Protein AF-0000000087576802 (afdb_homodimer)

Organism: Thalassiosira oceanica (NCBI:txid159749)

Radius of gyration: 39.44 Å; Cα contacts (8 Å, |Δi|>4): 1896; chains: 2; bounding box: 94×124×95 Å

Structure (mmCIF, N/CA/C/O backbone):
data_AF-0000000087576802-model_v1
#
loop_
_entity.id
_entity.type
_entity.pdbx_description
1 polymer 'Type III pantothenate kinase'
#
loop_
_atom_site.group_PDB
_atom_site.id
_atom_site.type_symbol
_atom_site.label_atom_id
_atom_site.label_alt_id
_atom_site.label_comp_id
_atom_site.label_asym_id
_atom_site.label_entity_id
_atom_site.label_seq_id
_atom_site.pdbx_PDB_ins_code
_atom_site.Cartn_x
_atom_site.Cartn_y
_atom_site.Cartn_z
_atom_site.occupancy
_atom_site.B_iso_or_equiv
_atom_site.auth_seq_id
_atom_site.auth_comp_id
_atom_site.auth_asym_id
_atom_site.auth_atom_id
_atom_site.pdbx_PDB_model_num
ATOM 1 N N . MET A 1 1 ? 2.008 -27.578 -63 1 20.5 1 MET A N 1
ATOM 2 C CA . MET A 1 1 ? 1.534 -28.578 -62.031 1 20.5 1 MET A CA 1
ATOM 3 C C . MET A 1 1 ? 1.762 -28.094 -60.625 1 20.5 1 MET A C 1
ATOM 5 O O . MET A 1 1 ? 2.902 -27.891 -60.188 1 20.5 1 MET A O 1
ATOM 9 N N . SER A 1 2 ? 0.851 -27.234 -60.094 1 22.95 2 SER A N 1
ATOM 10 C CA . SER A 1 2 ? 0.923 -26.203 -59.062 1 22.95 2 SER A CA 1
ATOM 11 C C . SER A 1 2 ? 1.018 -26.812 -57.688 1 22.95 2 SER A C 1
ATOM 13 O O . SER A 1 2 ? 0.27 -27.734 -57.344 1 22.95 2 SER A O 1
ATOM 15 N N . VAL A 1 3 ? 2.211 -26.906 -57.094 1 24.92 3 VAL A N 1
ATOM 16 C CA . VAL A 1 3 ? 2.623 -27.438 -55.812 1 24.92 3 VAL A CA 1
ATOM 17 C C . VAL A 1 3 ? 1.703 -26.906 -54.719 1 24.92 3 VAL A C 1
ATOM 19 O O . VAL A 1 3 ? 1.615 -25.703 -54.5 1 24.92 3 VAL A O 1
ATOM 22 N N . SER A 1 4 ? 0.551 -27.594 -54.531 1 21.97 4 SER A N 1
ATOM 23 C CA . SER A 1 4 ? -0.513 -27.281 -53.562 1 21.97 4 SER A CA 1
ATOM 24 C C . SER A 1 4 ? 0.044 -27.078 -52.188 1 21.97 4 SER A C 1
ATOM 26 O O . SER A 1 4 ? 0.857 -27.875 -51.688 1 21.97 4 SER A O 1
ATOM 28 N N . ALA A 1 5 ? 0.135 -25.875 -51.656 1 29.02 5 ALA A N 1
ATOM 29 C CA . ALA A 1 5 ? 0.486 -25.344 -50.344 1 29.02 5 ALA A CA 1
ATOM 30 C C . ALA A 1 5 ? -0.13 -26.172 -49.219 1 29.02 5 ALA A C 1
ATOM 32 O O . ALA A 1 5 ? -1.354 -26.297 -49.125 1 29.02 5 ALA A O 1
ATOM 33 N N . THR A 1 6 ? 0.398 -27.359 -48.875 1 26.09 6 THR A N 1
ATOM 34 C CA . THR A 1 6 ? 0.094 -28.312 -47.812 1 26.09 6 THR A CA 1
ATOM 35 C C . THR A 1 6 ? -0.375 -27.578 -46.562 1 26.09 6 THR A C 1
ATOM 37 O O . THR A 1 6 ? 0.273 -26.641 -46.094 1 26.09 6 THR A O 1
ATOM 40 N N . ALA A 1 7 ? -1.656 -27.781 -46.125 1 29.12 7 ALA A N 1
ATOM 41 C CA . ALA A 1 7 ? -2.506 -27.234 -45.062 1 29.12 7 ALA A CA 1
ATOM 42 C C . ALA A 1 7 ? -1.812 -27.297 -43.719 1 29.12 7 ALA A C 1
ATOM 44 O O . ALA A 1 7 ? -1.312 -28.344 -43.312 1 29.12 7 ALA A O 1
ATOM 45 N N . VAL A 1 8 ? -1.2 -26.359 -43.25 1 30.92 8 VAL A N 1
ATOM 46 C CA . VAL A 1 8 ? -0.777 -26.078 -41.875 1 30.92 8 VAL A CA 1
ATOM 47 C C . VAL A 1 8 ? -1.803 -26.656 -40.906 1 30.92 8 VAL A C 1
ATOM 49 O O . VAL A 1 8 ? -2.969 -26.25 -40.938 1 30.92 8 VAL A O 1
ATOM 52 N N . LYS A 1 9 ? -1.807 -27.906 -40.469 1 34.31 9 LYS A N 1
ATOM 53 C CA . LYS A 1 9 ? -2.627 -28.609 -39.5 1 34.31 9 LYS A CA 1
ATOM 54 C C . LYS A 1 9 ? -2.939 -27.719 -38.281 1 34.31 9 LYS A C 1
ATOM 56 O O . LYS A 1 9 ? -2.061 -27.016 -37.781 1 34.31 9 LYS A O 1
ATOM 61 N N . ALA A 1 10 ? -4.277 -27.5 -37.938 1 32.56 10 ALA A N 1
ATOM 62 C CA . ALA A 1 10 ? -5.07 -26.641 -37.062 1 32.56 10 ALA A CA 1
ATOM 63 C C . ALA A 1 10 ? -4.656 -26.828 -35.594 1 32.56 10 ALA A C 1
ATOM 65 O O . ALA A 1 10 ? -4.344 -27.938 -35.156 1 32.56 10 ALA A O 1
ATOM 66 N N . LEU A 1 11 ? -4.121 -25.875 -34.906 1 39.12 11 LEU A N 1
ATOM 67 C CA . LEU A 1 11 ? -3.961 -25.609 -33.469 1 39.12 11 LEU A CA 1
ATOM 68 C C . LEU A 1 11 ? -5.18 -26.078 -32.688 1 39.12 11 LEU A C 1
ATOM 70 O O . LEU A 1 11 ? -6.309 -25.703 -33 1 39.12 11 LEU A O 1
ATOM 74 N N . ASP A 1 12 ? -5.277 -27.297 -32.156 1 39.97 12 ASP A N 1
ATOM 75 C CA . ASP A 1 12 ? -6.34 -27.547 -31.172 1 39.97 12 ASP A CA 1
ATOM 76 C C . ASP A 1 12 ? -6.293 -26.531 -30.031 1 39.97 12 ASP A C 1
ATOM 78 O O . ASP A 1 12 ? -5.363 -26.547 -29.234 1 39.97 12 ASP A O 1
ATOM 82 N N . VAL A 1 13 ? -6.773 -25.344 -30.328 1 43.88 13 VAL A N 1
ATOM 83 C CA . VAL A 1 13 ? -6.867 -24.188 -29.438 1 43.88 13 VAL A CA 1
ATOM 84 C C . VAL A 1 13 ? -8.078 -24.328 -28.516 1 43.88 13 VAL A C 1
ATOM 86 O O . VAL A 1 13 ? -9.203 -24.516 -28.984 1 43.88 13 VAL A O 1
ATOM 89 N N . GLY A 1 14 ? -8 -25.078 -27.203 1 50.94 14 GLY A N 1
ATOM 90 C CA . GLY A 1 14 ? -9.203 -25.062 -26.391 1 50.94 14 GLY A CA 1
ATOM 91 C C . GLY A 1 14 ? -8.922 -24.75 -24.938 1 50.94 14 GLY A C 1
ATOM 92 O O . GLY A 1 14 ? -7.766 -24.609 -24.531 1 50.94 14 GLY A O 1
ATOM 93 N N . LYS A 1 15 ? -10 -24.312 -24.266 1 59.19 15 LYS A N 1
ATOM 94 C CA . LYS A 1 15 ? -10.078 -24.359 -22.812 1 59.19 15 LYS A CA 1
ATOM 95 C C . LYS A 1 15 ? -9.719 -25.75 -22.297 1 59.19 15 LYS A C 1
ATOM 97 O O . LYS A 1 15 ? -10.031 -26.766 -22.938 1 59.19 15 LYS A O 1
ATOM 102 N N . SER A 1 16 ? -8.742 -25.797 -21.359 1 61 16 SER A N 1
ATOM 103 C CA . SER A 1 16 ? -8.383 -27.094 -20.812 1 61 16 SER A CA 1
ATOM 104 C C . SER A 1 16 ? -9.617 -27.906 -20.438 1 61 16 SER A C 1
ATOM 106 O O . SER A 1 16 ? -10.539 -27.391 -19.812 1 61 16 SER A O 1
ATOM 108 N N . ALA A 1 17 ? -9.883 -28.875 -21.094 1 69.56 17 ALA A N 1
ATOM 109 C CA . ALA A 1 17 ? -10.898 -29.828 -20.672 1 69.56 17 ALA A CA 1
ATOM 110 C C . ALA A 1 17 ? -10.266 -31.188 -20.328 1 69.56 17 ALA A C 1
ATOM 112 O O . ALA A 1 17 ? -9.812 -31.906 -21.219 1 69.56 17 ALA A O 1
ATOM 113 N N . PHE A 1 18 ? -9.984 -31.484 -19.109 1 69.62 18 PHE A N 1
ATOM 114 C CA . PHE A 1 18 ? -9.422 -32.75 -18.688 1 69.62 18 PHE A CA 1
ATOM 115 C C . PHE A 1 18 ? -10.477 -33.844 -18.734 1 69.62 18 PHE A C 1
ATOM 117 O O . PHE A 1 18 ? -11.656 -33.594 -18.469 1 69.62 18 PHE A O 1
ATOM 124 N N . PRO A 1 19 ? -10.125 -35 -19.219 1 67.75 19 PRO A N 1
ATOM 125 C CA . PRO A 1 19 ? -8.789 -35.594 -19.312 1 67.75 19 PRO A CA 1
ATOM 126 C C . PRO A 1 19 ? -8.125 -35.344 -20.672 1 67.75 19 PRO A C 1
ATOM 128 O O . PRO A 1 19 ? -6.984 -35.781 -20.875 1 67.75 19 PRO A O 1
ATOM 131 N N . ASP A 1 20 ? -8.844 -34.656 -21.594 1 68.44 20 ASP A N 1
ATOM 132 C CA . ASP A 1 20 ? -8.312 -34.469 -22.938 1 68.44 20 ASP A CA 1
ATOM 133 C C . ASP A 1 20 ? -6.98 -33.719 -22.906 1 68.44 20 ASP A C 1
ATOM 135 O O . ASP A 1 20 ? -6.102 -33.969 -23.734 1 68.44 20 ASP A O 1
ATOM 139 N N . ALA A 1 21 ? -6.828 -33 -21.953 1 76.81 21 ALA A N 1
ATOM 140 C CA . ALA A 1 21 ? -5.645 -32.156 -21.828 1 76.81 21 ALA A CA 1
ATOM 141 C C . ALA A 1 21 ? -4.504 -32.906 -21.156 1 76.81 21 ALA A C 1
ATOM 143 O O . ALA A 1 21 ? -3.4 -32.375 -21 1 76.81 21 ALA A O 1
ATOM 144 N N . THR A 1 22 ? -4.719 -34.188 -20.75 1 83.69 22 THR A N 1
ATOM 145 C CA . THR A 1 22 ? -3.676 -35 -20.109 1 83.69 22 THR A CA 1
ATOM 146 C C . THR A 1 22 ? -2.51 -35.25 -21.062 1 83.69 22 THR A C 1
ATOM 148 O O . THR A 1 22 ? -2.717 -35.531 -22.234 1 83.69 22 THR A O 1
ATOM 151 N N . PRO A 1 23 ? -1.37 -35.125 -20.547 1 85.19 23 PRO A N 1
ATOM 152 C CA . PRO A 1 23 ? -0.207 -35.344 -21.406 1 85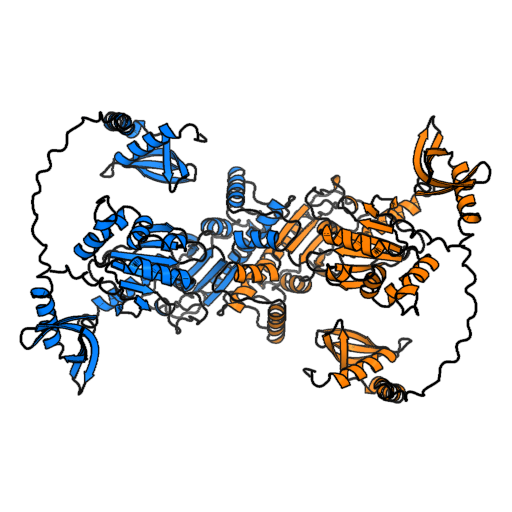.19 23 PRO A CA 1
ATOM 153 C C . PRO A 1 23 ? -0.178 -36.719 -22.016 1 85.19 23 PRO A C 1
ATOM 155 O O . PRO A 1 23 ? -0.589 -37.688 -21.359 1 85.19 23 PRO A O 1
ATOM 158 N N . ARG A 1 24 ? 0.324 -36.781 -23.203 1 76.44 24 ARG A N 1
ATOM 159 C CA . ARG A 1 24 ? 0.535 -38.031 -23.906 1 76.44 24 ARG A CA 1
ATOM 160 C C . ARG A 1 24 ? 1.951 -38.562 -23.672 1 76.44 24 ARG A C 1
ATOM 162 O O . ARG A 1 24 ? 2.826 -37.812 -23.234 1 76.44 24 ARG A O 1
ATOM 169 N N . LYS A 1 25 ? 2.09 -39.812 -23.938 1 72.62 25 LYS A N 1
ATOM 170 C CA . LYS A 1 25 ? 3.41 -40.406 -23.781 1 72.62 25 LYS A CA 1
ATOM 171 C C . LYS A 1 25 ? 4.445 -39.719 -24.656 1 72.62 25 LYS A C 1
ATOM 173 O O . LYS A 1 25 ? 4.176 -39.438 -25.828 1 72.62 25 LYS A O 1
ATOM 178 N N . ASN A 1 26 ? 5.609 -39.312 -24.266 1 71.44 26 ASN A N 1
ATOM 179 C CA . ASN A 1 26 ? 6.77 -38.75 -24.953 1 71.44 26 ASN A CA 1
ATOM 180 C C . ASN A 1 26 ? 6.484 -37.312 -25.453 1 71.44 26 ASN A C 1
ATOM 182 O O . ASN A 1 26 ? 7.125 -36.875 -26.406 1 71.44 26 ASN A O 1
ATOM 186 N N . GLU A 1 27 ? 5.375 -36.781 -24.984 1 82.12 27 GLU A N 1
ATOM 187 C CA . GLU A 1 27 ? 5.094 -35.375 -25.344 1 82.12 27 GLU A CA 1
ATOM 188 C C . GLU A 1 27 ? 6.027 -34.438 -24.594 1 82.12 27 GLU A C 1
ATOM 190 O O . GLU A 1 27 ? 6.328 -34.625 -23.422 1 82.12 27 GLU A O 1
ATOM 195 N N . LEU A 1 28 ? 6.531 -33.5 -25.438 1 85.88 28 LEU A N 1
ATOM 196 C CA . LEU A 1 28 ? 7.25 -32.406 -24.812 1 85.88 28 LEU A CA 1
ATOM 197 C C . LEU A 1 28 ? 6.277 -31.406 -24.188 1 85.88 28 LEU A C 1
ATOM 199 O O . LEU A 1 28 ? 5.359 -30.922 -24.859 1 85.88 28 LEU A O 1
ATOM 203 N N . ILE A 1 29 ? 6.441 -31.141 -22.953 1 92.62 29 ILE A N 1
ATOM 204 C CA . ILE A 1 29 ? 5.465 -30.328 -22.234 1 92.62 29 ILE A CA 1
ATOM 205 C C . ILE A 1 29 ? 6.047 -28.953 -21.922 1 92.62 29 ILE A C 1
ATOM 207 O O . ILE A 1 29 ? 7.133 -28.844 -21.359 1 92.62 29 ILE A O 1
ATOM 211 N N . PHE A 1 30 ? 5.316 -27.922 -22.375 1 93.69 30 PHE A N 1
ATOM 212 C CA . PHE A 1 30 ? 5.625 -26.531 -22.047 1 93.69 30 PHE A CA 1
ATOM 213 C C . PHE A 1 30 ? 4.523 -25.922 -21.188 1 93.69 30 PHE A C 1
ATOM 215 O O . PHE A 1 30 ? 3.357 -26.312 -21.297 1 93.69 30 PHE A O 1
ATOM 222 N N . SER A 1 31 ? 4.887 -25.062 -20.312 1 95.75 31 SER A N 1
ATOM 223 C CA . SER A 1 31 ? 3.916 -24.219 -19.641 1 95.75 31 SER A CA 1
ATOM 224 C C . SER A 1 31 ? 4.297 -22.734 -19.75 1 95.75 31 SER A C 1
ATOM 226 O O . SER A 1 31 ? 5.48 -22.406 -19.812 1 95.75 31 SER A O 1
ATOM 228 N N . VAL A 1 32 ? 3.295 -21.875 -19.844 1 95.44 32 VAL A N 1
ATOM 229 C CA . VAL A 1 32 ? 3.498 -20.438 -19.922 1 95.44 32 VAL A CA 1
ATOM 230 C C . VAL A 1 32 ? 2.553 -19.734 -18.938 1 95.44 32 VAL A C 1
ATOM 232 O O . VAL A 1 32 ? 1.341 -19.969 -18.969 1 95.44 32 VAL A O 1
ATOM 235 N N . SER A 1 33 ? 3.062 -19 -18.078 1 93.69 33 SER A N 1
ATOM 236 C CA . SER A 1 33 ? 2.283 -18.109 -17.234 1 93.69 33 SER A CA 1
ATOM 237 C C . SER A 1 33 ? 2.346 -16.672 -17.75 1 93.69 33 SER A C 1
ATOM 239 O O . SER A 1 33 ? 3.422 -16.078 -17.812 1 93.69 33 SER A O 1
ATOM 241 N N . CYS A 1 34 ? 1.217 -16.188 -18.094 1 91.25 34 CYS A N 1
ATOM 242 C CA . CYS A 1 34 ? 1.113 -14.828 -18.641 1 91.25 34 CYS A CA 1
ATOM 243 C C . CYS A 1 34 ? 0.786 -13.836 -17.531 1 91.25 34 CYS A C 1
ATOM 245 O O . CYS A 1 34 ? -0.385 -13.594 -17.234 1 91.25 34 CYS A O 1
ATOM 247 N N . GLY A 1 35 ? 1.78 -13.203 -17.047 1 84.5 35 GLY A N 1
ATOM 248 C CA . GLY A 1 35 ? 1.575 -12.156 -16.062 1 84.5 35 GLY A CA 1
ATOM 249 C C . GLY A 1 35 ? 1.301 -10.797 -16.672 1 84.5 35 GLY A C 1
ATOM 250 O O . GLY A 1 35 ? 1.234 -10.656 -17.891 1 84.5 35 GLY A O 1
ATOM 251 N N . ASN A 1 36 ? 1.141 -9.797 -15.828 1 78.19 36 ASN A N 1
ATOM 252 C CA . ASN A 1 36 ? 0.853 -8.445 -16.281 1 78.19 36 ASN A CA 1
ATOM 253 C C . ASN A 1 36 ? 2.096 -7.77 -16.859 1 78.19 36 ASN A C 1
ATOM 255 O O . ASN A 1 36 ? 1.987 -6.836 -17.656 1 78.19 36 ASN A O 1
ATOM 259 N N . SER A 1 37 ? 3.207 -8.297 -16.531 1 78.25 37 SER A N 1
ATOM 260 C CA . SER A 1 37 ? 4.426 -7.59 -16.906 1 78.25 37 SER A CA 1
ATOM 261 C C . SER A 1 37 ? 5.312 -8.453 -17.797 1 78.25 37 SER A C 1
ATOM 263 O O . SER A 1 37 ? 6.16 -7.93 -18.531 1 78.25 37 SER A O 1
ATOM 265 N N . ARG A 1 38 ? 5.195 -9.797 -17.625 1 86 38 ARG A N 1
ATOM 266 C CA . ARG A 1 38 ? 6.102 -10.703 -18.344 1 86 38 ARG A CA 1
ATOM 267 C C . ARG A 1 38 ? 5.438 -12.047 -18.594 1 86 38 ARG A C 1
ATOM 269 O O . ARG A 1 38 ? 4.402 -12.359 -18 1 86 38 ARG A O 1
ATOM 276 N N . LEU A 1 39 ? 6.07 -12.75 -19.531 1 91.75 39 LEU A N 1
ATOM 277 C CA . LEU A 1 39 ? 5.742 -14.156 -19.734 1 91.75 39 LEU A CA 1
ATOM 278 C C . LEU A 1 39 ? 6.754 -15.055 -19.031 1 91.75 39 LEU A C 1
ATOM 280 O O . LEU A 1 39 ? 7.965 -14.852 -19.156 1 91.75 39 LEU A O 1
ATOM 284 N N . SER A 1 40 ? 6.254 -15.984 -18.25 1 93 40 SER A N 1
ATOM 285 C CA . SER A 1 40 ? 7.094 -16.984 -17.609 1 93 40 SER A CA 1
ATOM 286 C C . SER A 1 40 ? 6.898 -18.359 -18.25 1 93 40 SER A C 1
ATOM 288 O O . SER A 1 40 ? 5.781 -18.891 -18.281 1 93 40 SER A O 1
ATOM 290 N N . TRP A 1 41 ? 8.031 -18.938 -18.719 1 94.12 41 TRP A N 1
ATOM 291 C CA . TRP A 1 41 ? 7.98 -20.203 -19.438 1 94.12 41 TRP A CA 1
ATOM 292 C C . TRP A 1 41 ? 8.648 -21.312 -18.641 1 94.12 41 TRP A C 1
ATOM 294 O O . TRP A 1 41 ? 9.531 -21.062 -17.812 1 94.12 41 TRP A O 1
ATOM 304 N N . ALA A 1 42 ? 8.172 -22.5 -18.906 1 94.88 42 ALA A N 1
ATOM 305 C CA . ALA A 1 42 ? 8.867 -23.672 -18.375 1 94.88 42 ALA A CA 1
ATOM 306 C C . ALA A 1 42 ? 8.695 -24.891 -19.281 1 94.88 42 ALA A C 1
ATOM 308 O O . ALA A 1 42 ? 7.672 -25.016 -19.969 1 94.88 42 ALA A O 1
ATOM 309 N N . THR A 1 43 ? 9.734 -25.703 -19.391 1 93.12 43 THR A N 1
ATOM 310 C CA . THR A 1 43 ? 9.578 -27.078 -19.859 1 93.12 43 THR A CA 1
ATOM 311 C C . THR A 1 43 ? 9.406 -28.031 -18.688 1 93.12 43 THR A C 1
ATOM 313 O O . THR A 1 43 ? 9.797 -27.703 -17.562 1 93.12 43 THR A O 1
ATOM 316 N N . HIS A 1 44 ? 8.742 -29.094 -18.938 1 93.56 44 HIS A N 1
ATOM 317 C CA . HIS A 1 44 ? 8.477 -30.047 -17.875 1 93.56 44 HIS A CA 1
ATOM 318 C C . HIS A 1 44 ? 9.117 -31.406 -18.172 1 93.56 44 HIS A C 1
ATOM 320 O O . HIS A 1 44 ? 9.219 -31.797 -19.328 1 93.56 44 HIS A O 1
ATOM 326 N N . HIS A 1 45 ? 9.523 -32.125 -17.031 1 84.25 45 HIS A N 1
ATOM 327 C CA . HIS A 1 45 ? 9.914 -33.531 -17.156 1 84.25 45 HIS A CA 1
ATOM 328 C C . HIS A 1 45 ? 8.734 -34.375 -17.609 1 84.25 45 HIS A C 1
ATOM 330 O O . HIS A 1 45 ? 7.594 -33.938 -17.625 1 84.25 45 HIS A O 1
ATOM 336 N N . GLY A 1 46 ? 9.016 -35.531 -17.969 1 79.88 46 GLY A N 1
ATOM 337 C CA . GLY A 1 46 ? 7.977 -36.469 -18.344 1 79.88 46 GLY A CA 1
ATOM 338 C C . GLY A 1 46 ? 7.281 -37.094 -17.156 1 79.88 46 GLY A C 1
ATOM 339 O O . GLY A 1 46 ? 7.422 -36.625 -16.031 1 79.88 46 GLY A O 1
ATOM 340 N N . ALA A 1 47 ? 6.48 -38.062 -17.422 1 74.31 47 ALA A N 1
ATOM 341 C CA . ALA A 1 47 ? 5.652 -38.75 -16.422 1 74.31 47 ALA A CA 1
ATOM 342 C C . ALA A 1 47 ? 6.516 -39.375 -15.32 1 74.31 47 ALA A C 1
ATOM 344 O O . ALA A 1 47 ? 6.102 -39.438 -14.164 1 74.31 47 ALA A O 1
ATOM 345 N N . SER A 1 48 ? 7.707 -39.812 -15.695 1 73.5 48 SER A N 1
ATOM 346 C CA . SER A 1 48 ? 8.594 -40.469 -14.742 1 73.5 48 SER A CA 1
ATOM 347 C C . SER A 1 48 ? 9.008 -39.531 -13.617 1 73.5 48 SER A C 1
ATOM 349 O O . SER A 1 48 ? 9.32 -39.969 -12.508 1 73.5 48 SER A O 1
ATOM 351 N N . ASP A 1 49 ? 8.945 -38.281 -13.883 1 79.5 49 ASP A N 1
ATOM 352 C CA . ASP A 1 49 ? 9.305 -37.281 -12.875 1 79.5 49 ASP A CA 1
ATOM 353 C C . ASP A 1 49 ? 8.117 -36.406 -12.539 1 79.5 49 ASP A C 1
ATOM 355 O O . ASP A 1 49 ? 8.289 -35.219 -12.25 1 79.5 49 ASP A O 1
ATOM 359 N N . ASN A 1 50 ? 6.918 -36.969 -12.688 1 83.94 50 ASN A N 1
ATOM 360 C CA . ASN A 1 50 ? 5.66 -36.344 -12.273 1 83.94 50 ASN A CA 1
ATOM 361 C C . ASN A 1 50 ? 5.445 -35 -12.945 1 83.94 50 ASN A C 1
ATOM 363 O O . ASN A 1 50 ? 4.875 -34.094 -12.344 1 83.94 50 ASN A O 1
ATOM 367 N N . PHE A 1 51 ? 6.121 -34.812 -14.07 1 90.25 51 PHE A N 1
ATOM 368 C CA . PHE A 1 51 ? 5.957 -33.625 -14.898 1 90.25 51 PHE A CA 1
ATOM 369 C C . PHE A 1 51 ? 6.469 -32.406 -14.164 1 90.25 51 PHE A C 1
ATOM 371 O O . PHE A 1 51 ? 5.934 -31.297 -14.344 1 90.25 51 PHE A O 1
ATOM 378 N N . ASN A 1 52 ? 7.371 -32.562 -13.266 1 91.62 52 ASN A N 1
ATOM 379 C CA . ASN A 1 52 ? 7.965 -31.406 -12.586 1 91.62 52 ASN A CA 1
ATOM 380 C C . ASN A 1 52 ? 8.664 -30.469 -13.562 1 91.62 52 ASN A C 1
ATOM 382 O O . ASN A 1 52 ? 9.242 -30.922 -14.555 1 91.62 52 ASN A O 1
ATOM 386 N N . PRO A 1 53 ? 8.523 -29.156 -13.289 1 91.94 53 PRO A N 1
ATOM 387 C CA . PRO A 1 53 ? 9.227 -28.234 -14.18 1 91.94 53 PRO A CA 1
ATOM 388 C C . PRO A 1 53 ? 10.742 -28.453 -14.188 1 91.94 53 PRO A C 1
ATOM 390 O O . PRO A 1 53 ? 11.328 -28.75 -13.141 1 91.94 53 PRO A O 1
ATOM 393 N N . GLU A 1 54 ? 11.352 -28.328 -15.383 1 88.62 54 GLU A N 1
ATOM 394 C CA . GLU A 1 54 ? 12.773 -28.609 -15.578 1 88.62 54 GLU A CA 1
ATOM 395 C C . GLU A 1 54 ? 13.547 -27.328 -15.875 1 88.62 54 GLU A C 1
ATOM 397 O O . GLU A 1 54 ? 14.57 -27.047 -15.242 1 88.62 54 GLU A O 1
ATOM 402 N N . LEU A 1 55 ? 13.156 -26.641 -16.891 1 89.81 55 LEU A N 1
ATOM 403 C CA . LEU A 1 55 ? 13.766 -25.375 -17.297 1 89.81 55 LEU A CA 1
ATOM 404 C C . LEU A 1 55 ? 12.758 -24.234 -17.234 1 89.81 55 LEU A C 1
ATOM 406 O O . LEU A 1 55 ? 11.602 -24.391 -17.609 1 89.81 55 LEU A O 1
ATOM 410 N N . PHE A 1 56 ? 13.273 -23.109 -16.656 1 89.56 56 PHE A N 1
ATOM 411 C CA . PHE A 1 56 ? 12.43 -21.938 -16.5 1 89.56 56 PHE A CA 1
ATOM 412 C C . PHE A 1 56 ? 13.086 -20.703 -17.109 1 89.56 56 PHE A C 1
ATOM 414 O O . PHE A 1 56 ? 14.297 -20.5 -16.984 1 89.56 56 PHE A O 1
ATOM 421 N N . TRP A 1 57 ? 12.266 -19.844 -17.875 1 89.38 57 TRP A N 1
ATOM 422 C CA . TRP A 1 57 ? 12.773 -18.562 -18.359 1 89.38 57 TRP A CA 1
ATOM 423 C C . TRP A 1 57 ? 11.641 -17.562 -18.516 1 89.38 57 TRP A C 1
ATOM 425 O O . TRP A 1 57 ? 10.461 -17.906 -18.391 1 89.38 57 TRP A O 1
ATOM 435 N N . LYS A 1 58 ? 11.984 -16.266 -18.609 1 89.62 58 LYS A N 1
ATOM 436 C CA . LYS A 1 58 ? 11.008 -15.18 -18.75 1 89.62 58 LYS A CA 1
ATOM 437 C C . LYS A 1 58 ? 11.258 -14.367 -20.016 1 89.62 58 LYS A C 1
ATOM 439 O O . LYS A 1 58 ? 12.398 -14.25 -20.469 1 89.62 58 LYS A O 1
ATOM 444 N N . THR A 1 59 ? 10.258 -13.93 -20.641 1 89.75 59 THR A N 1
ATOM 445 C CA . THR A 1 59 ? 10.312 -13.023 -21.781 1 89.75 59 THR A CA 1
ATOM 446 C C . THR A 1 59 ? 9.336 -11.867 -21.609 1 89.75 59 THR A C 1
ATOM 448 O O . THR A 1 59 ? 8.406 -11.953 -20.797 1 89.75 59 THR A O 1
ATOM 451 N N . PRO A 1 60 ? 9.602 -10.742 -22.312 1 88.62 60 PRO A N 1
ATOM 452 C CA . PRO A 1 60 ? 8.578 -9.695 -22.328 1 88.62 60 PRO A CA 1
ATOM 453 C C . PRO A 1 60 ? 7.281 -10.141 -23 1 88.62 60 PRO A C 1
ATOM 455 O O . PRO A 1 60 ? 7.238 -11.211 -23.609 1 88.62 60 PRO A O 1
ATOM 458 N N . HIS A 1 61 ? 6.262 -9.344 -22.812 1 89.75 61 HIS A N 1
ATOM 459 C CA . HIS A 1 61 ? 5.008 -9.562 -23.531 1 89.75 61 HIS A CA 1
ATOM 460 C C . HIS A 1 61 ? 5.223 -9.531 -25.047 1 89.75 61 HIS A C 1
ATOM 462 O O . HIS A 1 61 ? 6.082 -8.797 -25.531 1 89.75 61 HIS A O 1
ATOM 468 N N . LEU A 1 62 ? 4.488 -10.375 -25.656 1 87.38 62 LEU A N 1
ATOM 469 C CA . LEU A 1 62 ? 4.43 -10.266 -27.109 1 87.38 62 LEU A CA 1
ATOM 470 C C . LEU A 1 62 ? 3.707 -8.992 -27.531 1 87.38 62 LEU A C 1
ATOM 472 O O . LEU A 1 62 ? 2.723 -8.594 -26.906 1 87.38 62 LEU A O 1
ATOM 476 N N . ASP A 1 63 ? 4.293 -8.273 -28.453 1 82.69 63 ASP A N 1
ATOM 477 C CA . ASP A 1 63 ? 3.686 -7.008 -28.844 1 82.69 63 ASP A CA 1
ATOM 478 C C . ASP A 1 63 ? 3.49 -6.934 -30.359 1 82.69 63 ASP A C 1
ATOM 480 O O . ASP A 1 63 ? 3.725 -7.914 -31.062 1 82.69 63 ASP A O 1
ATOM 484 N N . GLU A 1 64 ? 2.988 -5.762 -30.734 1 73.31 64 GLU A N 1
ATOM 485 C CA . GLU A 1 64 ? 2.627 -5.539 -32.125 1 73.31 64 GLU A CA 1
ATOM 486 C C . GLU A 1 64 ? 3.85 -5.633 -33.031 1 73.31 64 GLU A C 1
ATOM 488 O O . GLU A 1 64 ? 3.736 -6.02 -34.219 1 73.31 64 GLU A O 1
ATOM 493 N N . LYS A 1 65 ? 4.965 -5.312 -32.562 1 71.25 65 LYS A N 1
ATOM 494 C CA . LYS A 1 65 ? 6.18 -5.402 -33.375 1 71.25 65 LYS A CA 1
ATOM 495 C C . LYS A 1 65 ? 6.473 -6.848 -33.781 1 71.25 65 LYS A C 1
ATOM 497 O O . LYS A 1 65 ? 7.062 -7.098 -34.812 1 71.25 65 LYS A O 1
ATOM 502 N N . ASP A 1 66 ? 6.012 -7.703 -32.938 1 71.5 66 ASP A N 1
ATOM 503 C CA . ASP A 1 66 ? 6.203 -9.125 -33.219 1 71.5 66 ASP A CA 1
ATOM 504 C C . ASP A 1 66 ? 5.281 -9.602 -34.312 1 71.5 66 ASP A C 1
ATOM 506 O O . ASP A 1 66 ? 5.555 -10.617 -34.969 1 71.5 66 ASP A O 1
ATOM 510 N N . ASP A 1 67 ? 4.305 -8.812 -34.531 1 68.75 67 ASP A N 1
ATOM 511 C CA . ASP A 1 67 ? 3.32 -9.211 -35.562 1 68.75 67 ASP A CA 1
ATOM 512 C C . ASP A 1 67 ? 3.918 -9.148 -36.969 1 68.75 67 ASP A C 1
ATOM 514 O O . ASP A 1 67 ? 3.389 -9.758 -37.875 1 68.75 67 ASP A O 1
ATOM 518 N N . LYS A 1 68 ? 4.984 -8.398 -37 1 69.88 68 LYS A N 1
ATOM 519 C CA . LYS A 1 68 ? 5.609 -8.234 -38.312 1 69.88 68 LYS A CA 1
ATOM 520 C C . LYS A 1 68 ? 6.449 -9.461 -38.688 1 69.88 68 LYS A C 1
ATOM 522 O O . LYS A 1 68 ? 6.77 -9.672 -39.844 1 69.88 68 LYS A O 1
ATOM 527 N N . ASP A 1 69 ? 6.809 -10.273 -37.75 1 72.94 69 ASP A N 1
ATOM 528 C CA . ASP A 1 69 ? 7.625 -11.461 -37.969 1 72.94 69 ASP A CA 1
ATOM 529 C C . ASP A 1 69 ? 6.754 -12.711 -38.094 1 72.94 69 ASP A C 1
ATOM 531 O O . ASP A 1 69 ? 5.559 -12.672 -37.781 1 72.94 69 ASP A O 1
ATOM 535 N N . THR A 1 70 ? 7.371 -13.695 -38.656 1 72.5 70 THR A N 1
ATOM 536 C CA . THR A 1 70 ? 6.629 -14.953 -38.719 1 72.5 70 THR A CA 1
ATOM 537 C C . THR A 1 70 ? 6.488 -15.547 -37.312 1 72.5 70 THR A C 1
ATOM 539 O O . THR A 1 70 ? 7.367 -15.383 -36.469 1 72.5 70 THR A O 1
ATOM 542 N N . HIS A 1 71 ? 5.457 -16.172 -37.062 1 76.25 71 HIS A N 1
ATOM 543 C CA . HIS A 1 71 ? 5.195 -16.797 -35.781 1 76.25 71 HIS A CA 1
ATOM 544 C C . HIS A 1 71 ? 6.312 -17.766 -35.406 1 76.25 71 HIS A C 1
ATOM 546 O O . HIS A 1 71 ? 6.695 -17.844 -34.219 1 76.25 71 HIS A O 1
ATOM 552 N N . VAL A 1 72 ? 6.836 -18.406 -36.344 1 76.38 72 VAL A N 1
ATOM 553 C CA . VAL A 1 72 ? 7.906 -19.375 -36.125 1 76.38 72 VAL A CA 1
ATOM 554 C C . VAL A 1 72 ? 9.164 -18.641 -35.656 1 76.38 72 VAL A C 1
ATOM 556 O O . VAL A 1 72 ? 9.859 -19.109 -34.75 1 76.38 72 VAL A O 1
ATOM 559 N N . SER A 1 73 ? 9.352 -17.547 -36.25 1 78.06 73 SER A N 1
ATOM 560 C CA . SER A 1 73 ? 10.508 -16.75 -35.875 1 78.06 73 SER A CA 1
ATOM 561 C C . SER A 1 73 ? 10.367 -16.219 -34.469 1 78.06 73 SER A C 1
ATOM 563 O O . SER A 1 73 ? 11.344 -16.188 -33.688 1 78.06 73 SER A O 1
ATOM 565 N N . ILE A 1 74 ? 9.172 -15.844 -34.188 1 80.94 74 ILE A N 1
ATOM 566 C CA . ILE A 1 74 ? 8.914 -15.312 -32.875 1 80.94 74 ILE A CA 1
ATOM 567 C C . ILE A 1 74 ? 9.07 -16.406 -31.828 1 80.94 74 ILE A C 1
ATOM 569 O O . ILE A 1 74 ? 9.711 -16.219 -30.781 1 80.94 74 ILE A O 1
ATOM 573 N N . LEU A 1 75 ? 8.477 -17.516 -32.094 1 82.94 75 LEU A N 1
ATOM 574 C CA . LEU A 1 75 ? 8.602 -18.641 -31.188 1 82.94 75 LEU A CA 1
ATOM 575 C C . LEU A 1 75 ? 10.062 -19.031 -31 1 82.94 75 LEU A C 1
ATOM 577 O O . LEU A 1 75 ? 10.508 -19.266 -29.875 1 82.94 75 LEU A O 1
ATOM 581 N N . SER A 1 76 ? 10.742 -19.031 -32.062 1 79.12 76 SER A N 1
ATOM 582 C CA . SER A 1 76 ? 12.156 -19.406 -32.062 1 79.12 76 SER A CA 1
ATOM 583 C C . SER A 1 76 ? 12.969 -18.469 -31.172 1 79.12 76 SER A C 1
ATOM 585 O O . SER A 1 76 ? 13.859 -18.906 -30.438 1 79.12 76 SER A O 1
ATOM 587 N N . ARG A 1 77 ? 12.633 -17.266 -31.203 1 81.94 77 ARG A N 1
ATOM 588 C CA . ARG A 1 77 ? 13.406 -16.281 -30.453 1 81.94 77 ARG A CA 1
ATOM 589 C C . ARG A 1 77 ? 13.039 -16.312 -28.969 1 81.94 77 ARG A C 1
ATOM 591 O O . ARG A 1 77 ? 13.805 -15.836 -28.125 1 81.94 77 ARG A O 1
ATOM 598 N N . ASN A 1 78 ? 11.867 -16.828 -28.719 1 84.94 78 ASN A N 1
ATOM 599 C CA . ASN A 1 78 ? 11.422 -16.844 -27.328 1 84.94 78 ASN A CA 1
ATOM 600 C C . ASN A 1 78 ? 11.812 -18.141 -26.625 1 84.94 78 ASN A C 1
ATOM 602 O O . ASN A 1 78 ? 11.508 -18.344 -25.453 1 84.94 78 ASN A O 1
ATOM 606 N N . LEU A 1 79 ? 12.477 -19.031 -27.375 1 85.88 79 LEU A N 1
ATOM 607 C CA . LEU A 1 79 ? 12.898 -20.312 -26.797 1 85.88 79 LEU A CA 1
ATOM 608 C C . LEU A 1 79 ? 14.406 -20.359 -26.609 1 85.88 79 LEU A C 1
ATOM 610 O O . LEU A 1 79 ? 15.164 -20.031 -27.531 1 85.88 79 LEU A O 1
ATOM 614 N N . PRO A 1 80 ? 14.805 -20.781 -25.406 1 86.06 80 PRO A N 1
ATOM 615 C CA . PRO A 1 80 ? 16.234 -21.031 -25.25 1 86.06 80 PRO A CA 1
ATOM 616 C C . PRO A 1 80 ? 16.734 -22.234 -26.047 1 86.06 80 PRO A C 1
ATOM 618 O O . PRO A 1 80 ? 15.922 -22.938 -26.656 1 86.06 80 PRO A O 1
ATOM 621 N N . ASP A 1 81 ? 17.938 -22.484 -26.031 1 79 81 ASP A N 1
ATOM 622 C CA . ASP A 1 81 ? 18.594 -23.422 -26.953 1 79 81 ASP A CA 1
ATOM 623 C C . ASP A 1 81 ? 18 -24.812 -26.828 1 79 81 ASP A C 1
ATOM 625 O O . ASP A 1 81 ? 17.578 -25.406 -27.812 1 79 81 ASP A O 1
ATOM 629 N N . LYS A 1 82 ? 17.953 -25.344 -25.656 1 79.12 82 LYS A N 1
ATOM 630 C CA . LYS A 1 82 ? 17.516 -26.734 -25.484 1 79.12 82 LYS A CA 1
ATOM 631 C C . LYS A 1 82 ? 16.062 -26.922 -25.906 1 79.12 82 LYS A C 1
ATOM 633 O O . LYS A 1 82 ? 15.758 -27.781 -26.734 1 79.12 82 LYS A O 1
ATOM 638 N N . PRO A 1 83 ? 15.125 -26.078 -25.375 1 82 83 PRO A N 1
ATOM 639 C CA . PRO A 1 83 ? 13.742 -26.172 -25.859 1 82 83 PRO A CA 1
ATOM 640 C C . PRO A 1 83 ? 13.633 -25.922 -27.359 1 82 83 PRO A C 1
ATOM 642 O O . PRO A 1 83 ? 12.82 -26.562 -28.031 1 82 83 PRO A O 1
ATOM 645 N N . HIS A 1 84 ? 14.398 -25 -27.797 1 82.19 84 HIS A N 1
ATOM 646 C CA . HIS A 1 84 ? 14.406 -24.719 -29.219 1 82.19 84 HIS A CA 1
ATOM 647 C C . HIS A 1 84 ? 14.781 -25.953 -30.031 1 82.19 84 HIS A C 1
ATOM 649 O O . HIS A 1 84 ? 14.117 -26.281 -31.016 1 82.19 84 HIS A O 1
ATOM 655 N N . ASP A 1 85 ? 15.805 -26.547 -29.625 1 78.19 85 ASP A N 1
ATOM 656 C CA . ASP A 1 85 ? 16.281 -27.734 -30.328 1 78.19 85 ASP A CA 1
ATOM 657 C C . ASP A 1 85 ? 15.242 -28.859 -30.266 1 78.19 85 ASP A C 1
ATOM 659 O O . ASP A 1 85 ? 15.125 -29.656 -31.188 1 78.19 85 ASP A O 1
ATOM 663 N N . CYS A 1 86 ? 14.586 -28.906 -29.188 1 77.44 86 CYS A N 1
ATOM 664 C CA . CYS A 1 86 ? 13.57 -29.938 -29.016 1 77.44 86 CYS A CA 1
ATOM 665 C C . CYS A 1 86 ? 12.391 -29.703 -29.953 1 77.44 86 CYS A C 1
ATOM 667 O O . CYS A 1 86 ? 11.797 -30.656 -30.469 1 77.44 86 CYS A O 1
ATOM 669 N N . VAL A 1 87 ? 12.094 -28.469 -30.156 1 79.19 87 VAL A N 1
ATOM 670 C CA . VAL A 1 87 ? 10.922 -28.125 -30.969 1 79.19 87 VAL A CA 1
ATOM 671 C C . VAL A 1 87 ? 11.305 -28.109 -32.438 1 79.19 87 VAL A C 1
ATOM 673 O O . VAL A 1 87 ? 10.57 -28.625 -33.281 1 79.19 87 VAL A O 1
ATOM 676 N N . PHE A 1 88 ? 12.5 -27.547 -32.688 1 75.56 88 PHE A N 1
ATOM 677 C CA . PHE A 1 88 ? 12.828 -27.266 -34.062 1 75.56 88 PHE A CA 1
ATOM 678 C C . PHE A 1 88 ? 13.984 -28.141 -34.531 1 75.56 88 PHE A C 1
ATOM 680 O O . PHE A 1 88 ? 14.312 -28.156 -35.719 1 75.56 88 PHE A O 1
ATOM 687 N N . GLY A 1 89 ? 14.539 -28.969 -33.625 1 69.62 89 GLY A N 1
ATOM 688 C CA . GLY A 1 89 ? 15.734 -29.719 -34 1 69.62 89 GLY A CA 1
ATOM 689 C C . GLY A 1 89 ? 17 -28.906 -33.906 1 69.62 89 GLY A C 1
ATOM 690 O O . GLY A 1 89 ? 16.953 -27.672 -33.781 1 69.62 89 GLY A O 1
ATOM 691 N N . GLU A 1 90 ? 18.094 -29.547 -33.5 1 59.75 90 GLU A N 1
ATOM 692 C CA . GLU A 1 90 ? 19.391 -28.906 -33.344 1 59.75 90 GLU A CA 1
ATOM 693 C C . GLU A 1 90 ? 19.672 -27.875 -34.438 1 59.75 90 GLU A C 1
ATOM 695 O O . GLU A 1 90 ? 19.156 -28 -35.531 1 59.75 90 GLU A O 1
ATOM 700 N N . LYS A 1 91 ? 20.219 -26.656 -34.094 1 51.03 91 LYS A N 1
ATOM 701 C CA . LYS A 1 91 ? 20.484 -25.438 -34.844 1 51.03 91 LYS A CA 1
ATOM 702 C C . LYS A 1 91 ? 20.641 -25.719 -36.312 1 51.03 91 LYS A C 1
ATOM 704 O O . LYS A 1 91 ? 21.719 -26.109 -36.781 1 51.03 91 LYS A O 1
ATOM 709 N N . ALA A 1 92 ? 19.688 -26.188 -37 1 45.16 92 ALA A N 1
ATOM 710 C CA . ALA A 1 92 ? 19.766 -25.719 -38.375 1 45.16 92 ALA A CA 1
ATOM 711 C C . ALA A 1 92 ? 19.594 -24.203 -38.438 1 45.16 92 ALA A C 1
ATOM 713 O O . ALA A 1 92 ? 18.828 -23.609 -37.688 1 45.16 92 ALA A O 1
ATOM 714 N N . ALA A 1 93 ? 20.453 -23.359 -38.844 1 39.09 93 ALA A N 1
ATOM 715 C CA . ALA A 1 93 ? 20.547 -21.906 -38.969 1 39.09 93 ALA A CA 1
ATOM 716 C C . ALA A 1 93 ? 19.203 -21.312 -39.406 1 39.09 93 ALA A C 1
ATOM 718 O O . ALA A 1 93 ? 18.797 -20.25 -38.938 1 39.09 93 ALA A O 1
ATOM 719 N N . SER A 1 94 ? 18.719 -21.406 -40.75 1 43.31 94 SER A N 1
ATOM 720 C CA . SER A 1 94 ? 17.891 -20.469 -41.5 1 43.31 94 SER A CA 1
ATOM 721 C C . SER A 1 94 ? 16.406 -20.688 -41.219 1 43.31 94 SER A C 1
ATOM 723 O O . SER A 1 94 ? 15.977 -21.812 -40.969 1 43.31 94 SER A O 1
ATOM 725 N N . SER A 1 95 ? 15.523 -19.688 -40.906 1 46.91 95 SER A N 1
ATOM 726 C CA . SER A 1 95 ? 14.117 -19.391 -40.625 1 46.91 95 SER A CA 1
ATOM 727 C C . SER A 1 95 ? 13.195 -20.344 -41.375 1 46.91 95 SER A C 1
ATOM 729 O O . SER A 1 95 ? 12.203 -20.828 -40.812 1 46.91 95 SER A O 1
ATOM 731 N N . SER A 1 96 ? 13.391 -20.562 -42.656 1 48.16 96 SER A N 1
ATOM 732 C CA . SER A 1 96 ? 12.461 -21.203 -43.594 1 48.16 96 SER A CA 1
ATOM 733 C C . SER A 1 96 ? 12.328 -22.703 -43.281 1 48.16 96 SER A C 1
ATOM 735 O O . SER A 1 96 ? 11.258 -23.281 -43.5 1 48.16 96 SER A O 1
ATOM 737 N N . ASN A 1 97 ? 13.32 -23.266 -42.594 1 49.88 97 ASN A N 1
ATOM 738 C CA . ASN A 1 97 ? 13.344 -24.719 -42.469 1 49.88 97 ASN A CA 1
ATOM 739 C C . ASN A 1 97 ? 12.836 -25.172 -41.094 1 49.88 97 ASN A C 1
ATOM 741 O O . ASN A 1 97 ? 12.68 -26.375 -40.875 1 49.88 97 ASN A O 1
ATOM 745 N N . ALA A 1 98 ? 12.648 -24.188 -40.25 1 57.44 98 ALA A N 1
ATOM 746 C CA . ALA A 1 98 ? 12.242 -24.562 -38.875 1 57.44 98 ALA A CA 1
ATOM 747 C C . ALA A 1 98 ? 10.828 -25.125 -38.875 1 57.44 98 ALA A C 1
ATOM 749 O O . ALA A 1 98 ? 10.547 -26.094 -38.188 1 57.44 98 ALA A O 1
ATOM 750 N N . GLU A 1 99 ? 10.016 -24.484 -39.625 1 59.69 99 GLU A N 1
ATOM 751 C CA . GLU A 1 99 ? 8.633 -24.938 -39.688 1 59.69 99 GLU A CA 1
ATOM 752 C C . GLU A 1 99 ? 8.547 -26.359 -40.25 1 59.69 99 GLU A C 1
ATOM 754 O O . GLU A 1 99 ? 7.777 -27.188 -39.75 1 59.69 99 GLU A O 1
ATOM 759 N N . GLU A 1 100 ? 9.328 -26.516 -41.281 1 57.22 100 GLU A N 1
ATOM 760 C CA . GLU A 1 100 ? 9.312 -27.812 -41.938 1 57.22 100 GLU A CA 1
ATOM 761 C C . GLU A 1 100 ? 9.875 -28.906 -41.031 1 57.22 100 GLU A C 1
ATOM 763 O O . GLU A 1 100 ? 9.359 -30.016 -41 1 57.22 100 GLU A O 1
ATOM 768 N N . GLU A 1 101 ? 10.852 -28.594 -40.344 1 57.41 101 GLU A N 1
ATOM 769 C CA . GLU A 1 101 ? 11.484 -29.578 -39.469 1 57.41 101 GLU A CA 1
ATOM 770 C C . GLU A 1 101 ? 10.562 -29.938 -38.281 1 57.41 101 GLU A C 1
ATOM 772 O O . GLU A 1 101 ? 10.477 -31.094 -37.906 1 57.41 101 GLU A O 1
ATOM 777 N N . ALA A 1 102 ? 9.938 -28.906 -37.719 1 57.94 102 ALA A N 1
ATOM 778 C CA . ALA A 1 102 ? 9 -29.156 -36.625 1 57.94 102 ALA A CA 1
ATOM 779 C C . ALA A 1 102 ? 7.855 -30.047 -37.094 1 57.94 102 ALA A C 1
ATOM 781 O O . ALA A 1 102 ? 7.422 -30.938 -36.344 1 57.94 102 ALA A O 1
ATOM 782 N N . ASN A 1 103 ? 7.469 -29.75 -38.25 1 55.47 103 ASN A N 1
ATOM 783 C CA . ASN A 1 103 ? 6.391 -30.547 -38.844 1 55.47 103 ASN A CA 1
ATOM 784 C C . ASN A 1 103 ? 6.828 -31.984 -39.125 1 55.47 103 ASN A C 1
ATOM 786 O O . ASN A 1 103 ? 6.031 -32.906 -39 1 55.47 103 ASN A O 1
ATOM 790 N N . ARG A 1 104 ? 8.086 -32.031 -39.5 1 50.5 104 ARG A N 1
ATOM 791 C CA . ARG A 1 104 ? 8.625 -33.344 -39.844 1 50.5 104 ARG A CA 1
ATOM 792 C C . ARG A 1 104 ? 8.844 -34.156 -38.594 1 50.5 104 ARG A C 1
ATOM 794 O O . ARG A 1 104 ? 8.656 -35.375 -38.625 1 50.5 104 ARG A O 1
ATOM 801 N N . ARG A 1 105 ? 9.453 -33.531 -37.562 1 53.34 105 ARG A N 1
ATOM 802 C CA . ARG A 1 105 ? 9.797 -34.281 -36.344 1 53.34 105 ARG A CA 1
ATOM 803 C C . ARG A 1 105 ? 8.547 -34.719 -35.625 1 53.34 105 ARG A C 1
ATOM 805 O O . ARG A 1 105 ? 8.586 -35.719 -34.875 1 53.34 105 ARG A O 1
ATOM 812 N N . GLY A 1 106 ? 7.484 -34.312 -36.094 1 49.12 106 GLY A N 1
ATOM 813 C CA . GLY A 1 106 ? 6.293 -34.812 -35.406 1 49.12 106 GLY A CA 1
ATOM 814 C C . GLY A 1 106 ? 6.309 -34.562 -33.906 1 49.12 106 GLY A C 1
ATOM 815 O O . GLY A 1 106 ? 5.773 -35.344 -33.125 1 49.12 106 GLY A O 1
ATOM 816 N N . ALA A 1 107 ? 7.285 -33.688 -33.531 1 53.75 107 ALA A N 1
ATOM 817 C CA . ALA A 1 107 ? 7.387 -33.5 -32.094 1 53.75 107 ALA A CA 1
ATOM 818 C C . ALA A 1 107 ? 6.051 -33.062 -31.484 1 53.75 107 ALA A C 1
ATOM 820 O O . ALA A 1 107 ? 5.445 -32.094 -31.969 1 53.75 107 ALA A O 1
ATOM 821 N N . LEU A 1 108 ? 5.324 -34.031 -30.703 1 71.12 108 LEU A N 1
ATOM 822 C CA . LEU A 1 108 ? 4.059 -33.75 -30.031 1 71.12 108 LEU A CA 1
ATOM 823 C C . LEU A 1 108 ? 4.258 -32.812 -28.844 1 71.12 108 LEU A C 1
ATOM 825 O O . LEU A 1 108 ? 4.984 -33.156 -27.906 1 71.12 108 LEU A O 1
ATOM 829 N N . VAL A 1 109 ? 4.078 -31.531 -29.109 1 84.44 109 VAL A N 1
ATOM 830 C CA . VAL A 1 109 ? 4.234 -30.516 -28.078 1 84.44 109 VAL A CA 1
ATOM 831 C C . VAL A 1 109 ? 2.875 -30.203 -27.453 1 84.44 109 VAL A C 1
ATOM 833 O O . VAL A 1 109 ? 1.872 -30.094 -28.156 1 84.44 109 VAL A O 1
ATOM 836 N N . ALA A 1 110 ? 2.859 -30.25 -26.156 1 89.88 110 ALA A N 1
ATOM 837 C CA . ALA A 1 110 ? 1.704 -29.734 -25.422 1 89.88 110 ALA A CA 1
ATOM 838 C C . ALA A 1 110 ? 2.064 -28.484 -24.641 1 89.88 110 ALA A C 1
ATOM 840 O O . ALA A 1 110 ? 3.119 -28.422 -24.016 1 89.88 110 ALA A O 1
ATOM 841 N N . VAL A 1 111 ? 1.236 -27.453 -24.812 1 93.06 111 VAL A N 1
ATOM 842 C CA . VAL A 1 111 ? 1.471 -26.188 -24.141 1 93.06 111 VAL A CA 1
ATOM 843 C C . VAL A 1 111 ? 0.314 -25.875 -23.188 1 93.06 111 VAL A C 1
ATOM 845 O O . VAL A 1 111 ? -0.845 -25.828 -23.609 1 93.06 111 VAL A O 1
ATOM 848 N N . TYR A 1 112 ? 0.641 -25.75 -21.969 1 94.94 112 TYR A N 1
ATOM 849 C CA . TYR A 1 112 ? -0.333 -25.375 -20.953 1 94.94 112 TYR A CA 1
ATOM 850 C C . TYR A 1 112 ? -0.125 -23.922 -20.516 1 94.94 112 TYR A C 1
ATOM 852 O O . TYR A 1 112 ? 0.966 -23.547 -20.078 1 94.94 112 TYR A O 1
ATOM 860 N N . VAL A 1 113 ? -1.221 -23.109 -20.547 1 95.25 113 VAL A N 1
ATOM 861 C CA . VAL A 1 113 ? -1.084 -21.672 -20.344 1 95.25 113 VAL A CA 1
ATOM 862 C C . VAL A 1 113 ? -1.978 -21.234 -19.188 1 95.25 113 VAL A C 1
ATOM 864 O O . VAL A 1 113 ? -3.141 -21.641 -19.109 1 95.25 113 VAL A O 1
ATOM 867 N N . ILE A 1 114 ? -1.383 -20.562 -18.281 1 93.81 114 ILE A N 1
ATOM 868 C CA . ILE A 1 114 ? -2.119 -19.781 -17.297 1 93.81 114 ILE A CA 1
ATOM 869 C C . ILE A 1 114 ? -2.088 -18.297 -17.672 1 93.81 114 ILE A C 1
ATOM 871 O O . ILE A 1 114 ? -1.014 -17.719 -17.859 1 93.81 114 ILE A O 1
ATOM 875 N N . SER A 1 115 ? -3.273 -17.719 -17.859 1 87.44 115 SER A N 1
ATOM 876 C CA . SER A 1 115 ? -3.25 -16.328 -18.297 1 87.44 115 SER A CA 1
ATOM 877 C C . SER A 1 115 ? -4.328 -15.508 -17.594 1 87.44 115 SER A C 1
ATOM 879 O O . SER A 1 115 ? -5.453 -15.977 -17.406 1 87.44 115 SER A O 1
ATOM 881 N N . THR A 1 116 ? -3.92 -14.344 -17.141 1 75.25 116 THR A N 1
ATOM 882 C CA . THR A 1 116 ? -4.852 -13.328 -16.672 1 75.25 116 THR A CA 1
ATOM 883 C C . THR A 1 116 ? -4.926 -12.164 -17.656 1 75.25 116 THR A C 1
ATOM 885 O O . THR A 1 116 ? -5.488 -11.117 -17.344 1 75.25 116 THR A O 1
ATOM 888 N N . ASN A 1 117 ? -4.391 -12.367 -18.844 1 78.69 117 ASN A N 1
ATOM 889 C CA . ASN A 1 117 ? -4.312 -11.383 -19.906 1 78.69 117 ASN A CA 1
ATOM 890 C C . ASN A 1 117 ? -4.832 -11.945 -21.234 1 78.69 117 ASN A C 1
ATOM 892 O O . ASN A 1 117 ? -4.121 -12.68 -21.922 1 78.69 117 ASN A O 1
ATOM 896 N N . ARG A 1 118 ? -5.945 -11.484 -21.688 1 77.31 118 ARG A N 1
ATOM 89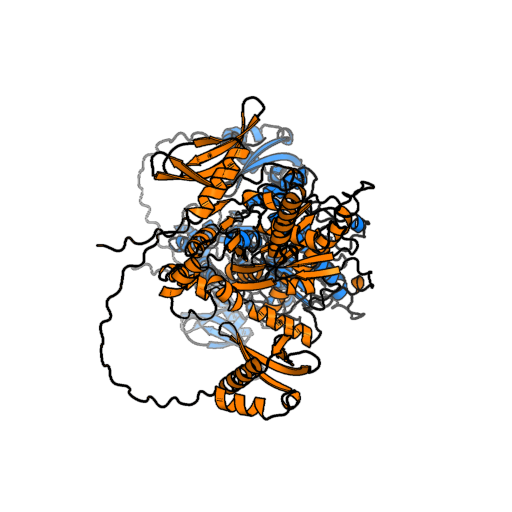7 C CA . ARG A 1 118 ? -6.617 -12.039 -22.859 1 77.31 118 ARG A CA 1
ATOM 898 C C . ARG A 1 118 ? -5.82 -11.773 -24.125 1 77.31 118 ARG A C 1
ATOM 900 O O . ARG A 1 118 ? -5.754 -12.625 -25.016 1 77.31 118 ARG A O 1
ATOM 907 N N . ASP A 1 119 ? -5.27 -10.617 -24.172 1 82.75 119 ASP A N 1
ATOM 908 C CA . ASP A 1 119 ? -4.5 -10.25 -25.344 1 82.75 119 ASP A CA 1
ATOM 909 C C . ASP A 1 119 ? -3.279 -11.156 -25.516 1 82.75 119 ASP A C 1
ATOM 911 O O . ASP A 1 119 ? -2.988 -11.625 -26.609 1 82.75 119 ASP A O 1
ATOM 915 N N . GLN A 1 120 ? -2.598 -11.398 -24.484 1 87.19 120 GLN A N 1
ATOM 916 C CA . GLN A 1 120 ? -1.413 -12.25 -24.531 1 87.19 120 GLN A CA 1
ATOM 917 C C . GLN A 1 120 ? -1.787 -13.703 -24.812 1 87.19 120 GLN A C 1
ATOM 919 O O . GLN A 1 120 ? -1.041 -14.422 -25.469 1 87.19 120 GLN A O 1
ATOM 924 N N . GLU A 1 121 ? -2.914 -14.102 -24.266 1 85.94 121 GLU A N 1
ATOM 925 C CA . GLU A 1 121 ? -3.408 -15.445 -24.531 1 85.94 121 GLU A CA 1
ATOM 926 C C . GLU A 1 121 ? -3.578 -15.695 -26.016 1 85.94 121 GLU A C 1
ATOM 928 O O . GLU A 1 121 ? -3.15 -16.734 -26.531 1 85.94 121 GLU A O 1
ATOM 933 N N . GLU A 1 122 ? -4.176 -14.773 -26.656 1 85 122 GLU A N 1
ATOM 934 C CA . GLU A 1 122 ? -4.418 -14.891 -28.094 1 85 122 GLU A CA 1
ATOM 935 C C . GLU A 1 122 ? -3.105 -14.875 -28.875 1 85 122 GLU A C 1
ATOM 937 O O . GLU A 1 122 ? -2.947 -15.625 -29.844 1 85 122 GLU A O 1
ATOM 942 N N . ARG A 1 123 ? -2.246 -14.094 -28.469 1 88.19 123 ARG A N 1
ATOM 943 C CA . ARG A 1 123 ? -0.957 -14.008 -29.156 1 88.19 123 ARG A CA 1
ATOM 944 C C . ARG A 1 123 ? -0.166 -15.305 -28.984 1 88.19 123 ARG A C 1
ATOM 946 O O . ARG A 1 123 ? 0.499 -15.75 -29.922 1 88.19 123 ARG A O 1
ATOM 953 N N . LEU A 1 124 ? -0.241 -15.82 -27.875 1 90.56 124 LEU A N 1
ATOM 954 C CA . LEU A 1 124 ? 0.444 -17.078 -27.609 1 90.56 124 LEU A CA 1
ATOM 955 C C . LEU A 1 124 ? -0.166 -18.203 -28.422 1 90.56 124 LEU A C 1
ATOM 957 O O . LEU A 1 124 ? 0.554 -19.078 -28.938 1 90.56 124 LEU A O 1
ATOM 961 N N . ARG A 1 125 ? -1.465 -18.188 -28.453 1 87.19 125 ARG A N 1
ATOM 962 C CA . ARG A 1 125 ? -2.156 -19.172 -29.266 1 87.19 125 ARG A CA 1
ATOM 963 C C . ARG A 1 125 ? -1.692 -19.094 -30.719 1 87.19 125 ARG A C 1
ATOM 965 O O . ARG A 1 125 ? -1.418 -20.125 -31.344 1 87.19 125 ARG A O 1
ATOM 972 N N . ASN A 1 126 ? -1.637 -17.906 -31.141 1 84.56 126 ASN A N 1
ATOM 973 C CA . ASN A 1 126 ? -1.185 -17.703 -32.531 1 84.56 126 ASN A CA 1
ATOM 974 C C . ASN A 1 126 ? 0.27 -18.125 -32.688 1 84.56 126 ASN A C 1
ATOM 976 O O . ASN A 1 126 ? 0.622 -18.75 -33.719 1 84.56 126 ASN A O 1
ATOM 980 N N . LEU A 1 127 ? 1.033 -17.797 -31.781 1 87.19 127 LEU A N 1
ATOM 981 C CA . LEU A 1 127 ? 2.455 -18.125 -31.812 1 87.19 127 LEU A CA 1
ATOM 982 C C . LEU A 1 127 ? 2.668 -19.641 -31.906 1 87.19 127 LEU A C 1
ATOM 984 O O . LEU A 1 127 ? 3.436 -20.109 -32.75 1 87.19 127 LEU A O 1
ATOM 988 N N . TRP A 1 128 ? 1.981 -20.375 -31.109 1 87.25 128 TRP A N 1
ATOM 989 C CA . TRP A 1 128 ? 2.189 -21.828 -31.016 1 87.25 128 TRP A CA 1
ATOM 990 C C . TRP A 1 128 ? 1.47 -22.547 -32.156 1 87.25 128 TRP A C 1
ATOM 992 O O . TRP A 1 128 ? 1.759 -23.719 -32.438 1 87.25 128 TRP A O 1
ATOM 1002 N N . SER A 1 129 ? 0.529 -21.891 -32.75 1 79.12 129 SER A N 1
ATOM 1003 C CA . SER A 1 129 ? -0.193 -22.484 -33.875 1 79.12 129 SER A CA 1
ATOM 1004 C C . SER A 1 129 ? 0.718 -22.672 -35.094 1 79.12 129 SER A C 1
ATOM 1006 O O . SER A 1 129 ? 0.377 -23.406 -36.031 1 79.12 129 SER A O 1
ATOM 1008 N N . SER A 1 130 ? 1.865 -22.125 -35 1 74.75 130 SER A N 1
ATOM 1009 C CA . SER A 1 130 ? 2.805 -22.203 -36.125 1 74.75 130 SER A CA 1
ATOM 1010 C C . SER A 1 130 ? 3.461 -23.578 -36.188 1 74.75 130 SER A C 1
ATOM 1012 O O . SER A 1 130 ? 4.082 -23.922 -37.188 1 74.75 130 SER A O 1
ATOM 1014 N N . ILE A 1 131 ? 3.373 -24.344 -35.188 1 76.12 131 ILE A N 1
ATOM 1015 C CA . ILE A 1 131 ? 3.893 -25.703 -35.156 1 76.12 131 ILE A CA 1
ATOM 1016 C C . ILE A 1 131 ? 2.807 -26.672 -34.688 1 76.12 131 ILE A C 1
ATOM 1018 O O . ILE A 1 131 ? 1.84 -26.25 -34.031 1 76.12 131 ILE A O 1
ATOM 1022 N N . PRO A 1 132 ? 2.926 -27.938 -35.062 1 74.31 132 PRO A N 1
ATOM 1023 C CA . PRO A 1 132 ? 1.976 -28.906 -34.5 1 74.31 132 PRO A CA 1
ATOM 1024 C C . PRO A 1 132 ? 2.062 -29.016 -32.969 1 74.31 132 PRO A C 1
ATOM 1026 O O . PRO A 1 132 ? 3.084 -29.453 -32.438 1 74.31 132 PRO A O 1
ATOM 1029 N N . CYS A 1 133 ? 1.033 -28.516 -32.281 1 81.88 133 CYS A N 1
ATOM 1030 C CA . CYS A 1 133 ? 1.03 -28.562 -30.844 1 81.88 133 CYS A CA 1
ATOM 1031 C C . CYS A 1 133 ? -0.393 -28.594 -30.297 1 81.88 133 CYS A C 1
ATOM 1033 O O . CYS A 1 133 ? -1.346 -28.312 -31.016 1 81.88 133 CYS A O 1
ATOM 1035 N N . ARG A 1 134 ? -0.544 -29.141 -29.109 1 84.56 134 ARG A N 1
ATOM 1036 C CA . ARG A 1 134 ? -1.768 -29 -28.328 1 84.56 134 ARG A CA 1
ATOM 1037 C C . ARG A 1 134 ? -1.657 -27.828 -27.344 1 84.56 134 ARG A C 1
ATOM 1039 O O . ARG A 1 134 ? -0.711 -27.766 -26.562 1 84.56 134 ARG A O 1
ATOM 1046 N N . PHE A 1 135 ? -2.621 -26.906 -27.516 1 89 135 PHE A N 1
ATOM 1047 C CA . PHE A 1 135 ? -2.578 -25.672 -26.75 1 89 135 PHE A CA 1
ATOM 1048 C C . PHE A 1 135 ? -3.76 -25.594 -25.781 1 89 135 PHE A C 1
ATOM 1050 O O . PHE A 1 135 ? -4.914 -25.562 -26.219 1 89 135 PHE A O 1
ATOM 1057 N N . PHE A 1 136 ? -3.436 -25.578 -24.5 1 91.69 136 PHE A N 1
ATOM 1058 C CA . PHE A 1 136 ? -4.488 -25.578 -23.484 1 91.69 136 PHE A CA 1
ATOM 1059 C C . PHE A 1 136 ? -4.375 -24.344 -22.594 1 91.69 136 PHE A C 1
ATOM 1061 O O . PHE A 1 136 ? -3.32 -24.094 -22.016 1 91.69 136 PHE A O 1
ATOM 1068 N N . VAL A 1 137 ? -5.449 -23.641 -22.5 1 92.06 137 VAL A N 1
ATOM 1069 C CA . VAL A 1 137 ? -5.543 -22.578 -21.5 1 92.06 137 VAL A CA 1
ATOM 1070 C C . VAL A 1 137 ? -6.176 -23.125 -20.234 1 92.06 137 VAL A C 1
ATOM 1072 O O . VAL A 1 137 ? -7.344 -23.516 -20.234 1 92.06 137 VAL A O 1
ATOM 1075 N N . MET A 1 138 ? -5.391 -23.125 -19.188 1 93.38 138 MET A N 1
ATOM 1076 C CA . MET A 1 138 ? -5.852 -23.672 -17.922 1 93.38 138 MET A CA 1
ATOM 1077 C C . MET A 1 138 ? -6.855 -22.734 -17.25 1 93.38 138 MET A C 1
ATOM 1079 O O . MET A 1 138 ? -6.762 -21.516 -17.406 1 93.38 138 MET A O 1
ATOM 1083 N N . ARG A 1 139 ? -7.785 -23.359 -16.516 1 90.69 139 ARG A N 1
ATOM 1084 C CA . ARG A 1 139 ? -8.812 -22.625 -15.773 1 90.69 139 ARG A CA 1
ATOM 1085 C C . ARG A 1 139 ? -8.742 -22.938 -14.289 1 90.69 139 ARG A C 1
ATOM 1087 O O . ARG A 1 139 ? -8.07 -23.875 -13.875 1 90.69 139 ARG A O 1
ATOM 1094 N N . GLY A 1 140 ? -9.477 -22.094 -13.562 1 91.94 140 GLY A N 1
ATOM 1095 C CA . GLY A 1 140 ? -9.469 -22.266 -12.117 1 91.94 140 GLY A CA 1
ATOM 1096 C C . GLY A 1 140 ? -9.906 -23.656 -11.68 1 91.94 140 GLY A C 1
ATOM 1097 O O . GLY A 1 140 ? -9.344 -24.234 -10.75 1 91.94 140 GLY A O 1
ATOM 1098 N N . GLY A 1 141 ? -10.875 -24.188 -12.375 1 91.38 141 GLY A N 1
ATOM 1099 C CA . GLY A 1 141 ? -11.445 -25.484 -12.039 1 91.38 141 GLY A CA 1
ATOM 1100 C C . GLY A 1 141 ? -10.477 -26.625 -12.234 1 91.38 141 GLY A C 1
ATOM 1101 O O . GLY A 1 141 ? -10.688 -27.734 -11.719 1 91.38 141 GLY A O 1
ATOM 1102 N N . ASP A 1 142 ? -9.398 -26.391 -12.992 1 92.38 142 ASP A N 1
ATOM 1103 C CA . ASP A 1 142 ? -8.383 -27.422 -13.172 1 92.38 142 ASP A CA 1
ATOM 1104 C C . ASP A 1 142 ? -7.57 -27.625 -11.898 1 92.38 142 ASP A C 1
ATOM 1106 O O . ASP A 1 142 ? -7.074 -28.734 -11.641 1 92.38 142 ASP A O 1
ATOM 1110 N N . PHE A 1 143 ? -7.512 -26.578 -11.086 1 94.75 143 PHE A N 1
ATOM 1111 C CA . PHE A 1 143 ? -6.645 -26.609 -9.914 1 94.75 143 PHE A CA 1
ATOM 1112 C C . PHE A 1 143 ? -7.449 -26.922 -8.656 1 94.75 143 PHE A C 1
ATOM 1114 O O . PHE A 1 143 ? -7.004 -27.703 -7.809 1 94.75 143 PHE A O 1
ATOM 1121 N N . PHE A 1 144 ? -8.562 -26.234 -8.539 1 94.69 144 PHE A N 1
ATOM 1122 C CA . PHE A 1 144 ? -9.461 -26.422 -7.41 1 94.69 144 PHE A CA 1
ATOM 1123 C C . PHE A 1 144 ? -10.914 -26.453 -7.871 1 94.69 144 PHE A C 1
ATOM 1125 O O . PHE A 1 144 ? -11.32 -25.641 -8.703 1 94.69 144 PHE A O 1
ATOM 1132 N N . HIS A 1 145 ? -11.625 -27.344 -7.266 1 90.88 145 HIS A N 1
ATOM 1133 C CA . HIS A 1 145 ? -13.062 -27.391 -7.531 1 90.88 145 HIS A CA 1
ATOM 1134 C C . HIS A 1 145 ? -13.82 -26.422 -6.625 1 90.88 145 HIS A C 1
ATOM 1136 O O . HIS A 1 145 ? -13.289 -25.969 -5.617 1 90.88 145 HIS A O 1
ATOM 1142 N N . THR A 1 146 ? -15.031 -26.188 -6.969 1 90 146 THR A N 1
ATOM 1143 C CA . THR A 1 146 ? -15.875 -25.297 -6.191 1 90 146 THR A CA 1
ATOM 1144 C C . THR A 1 146 ? -16.109 -25.859 -4.793 1 90 146 THR A C 1
ATOM 1146 O O . THR A 1 146 ? -16.25 -25.094 -3.828 1 90 146 THR A O 1
ATOM 1149 N N . ASN A 1 147 ? -16.141 -27.156 -4.656 1 89.75 147 ASN A N 1
ATOM 1150 C CA . ASN A 1 147 ? -16.375 -27.797 -3.367 1 89.75 147 ASN A CA 1
ATOM 1151 C C . ASN A 1 147 ? -15.164 -27.641 -2.443 1 89.75 147 ASN A C 1
ATOM 1153 O O . ASN A 1 147 ? -15.266 -27.891 -1.239 1 89.75 147 ASN A O 1
ATOM 1157 N N . GLU A 1 148 ? -14.102 -27.219 -3.055 1 91.69 148 GLU A N 1
ATOM 1158 C CA . GLU A 1 148 ? -12.906 -26.984 -2.26 1 91.69 148 GLU A CA 1
ATOM 1159 C C . GLU A 1 148 ? -12.781 -25.516 -1.863 1 91.69 148 GLU A C 1
ATOM 1161 O O . GLU A 1 148 ? -11.727 -25.078 -1.392 1 91.69 148 GLU A O 1
ATOM 1166 N N . GLY A 1 149 ? -13.82 -24.75 -2.168 1 91.69 149 GLY A N 1
ATOM 1167 C CA . GLY A 1 149 ? -13.852 -23.375 -1.705 1 91.69 149 GLY A CA 1
ATOM 1168 C C . GLY A 1 149 ? -13.469 -22.375 -2.777 1 91.69 149 GLY A C 1
ATOM 1169 O O . GLY A 1 149 ? -13.367 -21.172 -2.51 1 91.69 149 GLY A O 1
ATOM 1170 N N . ARG A 1 150 ? -13.203 -22.859 -3.965 1 92.69 150 ARG A N 1
ATOM 1171 C CA . ARG A 1 150 ? -12.906 -21.938 -5.062 1 92.69 150 ARG A CA 1
ATOM 1172 C C . ARG A 1 150 ? -14.086 -21.016 -5.348 1 92.69 150 ARG A C 1
ATOM 1174 O O . ARG A 1 150 ? -15.234 -21.469 -5.398 1 92.69 150 ARG A O 1
ATOM 1181 N N . TYR A 1 151 ? -13.844 -19.766 -5.48 1 89.88 151 TYR A N 1
ATOM 1182 C CA . TYR A 1 151 ? -14.883 -18.812 -5.863 1 89.88 151 TYR A CA 1
ATOM 1183 C C . TYR A 1 151 ? -14.609 -18.25 -7.246 1 89.88 151 TYR A C 1
ATOM 1185 O O . TYR A 1 151 ? -13.469 -18.266 -7.723 1 89.88 151 TYR A O 1
ATOM 1193 N N . ASP A 1 152 ? -15.547 -17.766 -7.949 1 83.31 152 ASP A N 1
ATOM 1194 C CA . ASP A 1 152 ? -15.516 -17.484 -9.375 1 83.31 152 ASP A CA 1
ATOM 1195 C C . ASP A 1 152 ? -14.508 -16.375 -9.695 1 83.31 152 ASP A C 1
ATOM 1197 O O . ASP A 1 152 ? -13.828 -16.438 -10.727 1 83.31 152 ASP A O 1
ATOM 1201 N N . SER A 1 153 ? -14.359 -15.461 -8.859 1 84 153 SER A N 1
ATOM 1202 C CA . SER A 1 153 ? -13.531 -14.305 -9.18 1 84 153 SER A CA 1
ATOM 1203 C C . SER A 1 153 ? -12.07 -14.547 -8.797 1 84 153 SER A C 1
ATOM 1205 O O . SER A 1 153 ? -11.219 -13.68 -8.992 1 84 153 SER A O 1
ATOM 1207 N N . MET A 1 154 ? -11.797 -15.789 -8.336 1 91.25 154 MET A N 1
ATOM 1208 C CA . MET A 1 154 ? -10.414 -16.062 -7.934 1 91.25 154 MET A CA 1
ATOM 1209 C C . MET A 1 154 ? -9.523 -16.25 -9.156 1 91.25 154 MET A C 1
ATOM 1211 O O . MET A 1 154 ? -9.859 -17.016 -10.062 1 91.25 154 MET A O 1
ATOM 1215 N N . GLY A 1 155 ? -8.445 -15.562 -9.219 1 90.75 155 GLY A N 1
ATOM 1216 C CA . GLY A 1 155 ? -7.527 -15.633 -10.344 1 90.75 155 GLY A CA 1
ATOM 1217 C C . GLY A 1 155 ? -6.91 -17 -10.523 1 90.75 155 GLY A C 1
ATOM 1218 O O . GLY A 1 155 ? -6.562 -17.672 -9.547 1 90.75 155 GLY A O 1
ATOM 1219 N N . THR A 1 156 ? -6.801 -17.422 -11.75 1 92.25 156 THR A N 1
ATOM 1220 C CA . THR A 1 156 ? -6.234 -18.719 -12.078 1 92.25 156 THR A CA 1
ATOM 1221 C C . THR A 1 156 ? -4.777 -18.797 -11.633 1 92.25 156 THR A C 1
ATOM 1223 O O . THR A 1 156 ? -4.305 -19.859 -11.227 1 92.25 156 THR A O 1
ATOM 1226 N N . ASP A 1 157 ? -4.078 -17.703 -11.68 1 92.81 157 ASP A N 1
ATOM 1227 C CA . ASP A 1 157 ? -2.686 -17.656 -11.242 1 92.81 157 ASP A CA 1
ATOM 1228 C C . ASP A 1 157 ? -2.564 -17.953 -9.75 1 92.81 157 ASP A C 1
ATOM 1230 O O . ASP A 1 157 ? -1.656 -18.672 -9.336 1 92.81 157 ASP A O 1
ATOM 1234 N N . ARG A 1 158 ? -3.473 -17.375 -8.961 1 95.25 158 ARG A N 1
ATOM 1235 C CA . ARG A 1 158 ? -3.479 -17.641 -7.523 1 95.25 158 ARG A CA 1
ATOM 1236 C C . ARG A 1 158 ? -3.764 -19.109 -7.242 1 95.25 158 ARG A C 1
ATOM 1238 O O . ARG A 1 158 ? -3.125 -19.719 -6.379 1 95.25 158 ARG A O 1
ATOM 1245 N N . LEU A 1 159 ? -4.711 -19.672 -8.008 1 96.69 159 LEU A N 1
ATOM 1246 C CA . LEU A 1 159 ? -5.086 -21.078 -7.836 1 96.69 159 LEU A CA 1
ATOM 1247 C C . LEU A 1 159 ? -3.939 -22 -8.242 1 96.69 159 LEU A C 1
ATOM 1249 O O . LEU A 1 159 ? -3.674 -23 -7.566 1 96.69 159 LEU A O 1
ATOM 1253 N N . ALA A 1 160 ? -3.273 -21.656 -9.281 1 96.81 160 ALA A N 1
ATOM 1254 C CA . ALA A 1 160 ? -2.131 -22.438 -9.734 1 96.81 160 ALA A CA 1
ATOM 1255 C C . ALA A 1 160 ? -1.011 -22.422 -8.703 1 96.81 160 ALA A C 1
ATOM 1257 O O . ALA A 1 160 ? -0.407 -23.469 -8.414 1 96.81 160 ALA A O 1
ATOM 1258 N N . SER A 1 161 ? -0.731 -21.266 -8.133 1 97.31 161 SER A N 1
ATOM 1259 C CA . SER A 1 161 ? 0.308 -21.141 -7.117 1 97.31 161 SER A CA 1
ATOM 1260 C C . SER A 1 161 ? -0.041 -21.953 -5.871 1 97.31 161 SER A C 1
ATOM 1262 O O . SER A 1 161 ? 0.827 -22.609 -5.285 1 97.31 161 SER A O 1
ATOM 1264 N N . LEU A 1 162 ? -1.237 -21.875 -5.531 1 97.38 162 LEU A N 1
ATOM 1265 C CA . LEU A 1 162 ? -1.694 -22.625 -4.363 1 97.38 162 LEU A CA 1
ATOM 1266 C C . LEU A 1 162 ? -1.589 -24.125 -4.602 1 97.38 162 LEU A C 1
ATOM 1268 O O . LEU A 1 162 ? -1.19 -24.875 -3.705 1 97.38 162 LEU A O 1
ATOM 1272 N N . SER A 1 163 ? -2.002 -24.547 -5.762 1 96.69 163 SER A N 1
ATOM 1273 C CA . SER A 1 163 ? -1.87 -25.953 -6.145 1 96.69 163 SER A CA 1
ATOM 1274 C C . SER A 1 163 ? -0.412 -26.406 -6.109 1 96.69 163 SER A C 1
ATOM 1276 O O . SER A 1 163 ? -0.103 -27.484 -5.617 1 96.69 163 SER A O 1
ATOM 1278 N N . GLY A 1 164 ? 0.441 -25.531 -6.609 1 96.75 164 GLY A N 1
ATOM 1279 C CA . GLY A 1 164 ? 1.863 -25.828 -6.574 1 96.75 164 GLY A CA 1
ATOM 1280 C C . GLY A 1 164 ? 2.412 -25.953 -5.168 1 96.75 164 GLY A C 1
ATOM 1281 O O . GLY A 1 164 ? 3.195 -26.859 -4.875 1 96.75 164 GLY A O 1
ATOM 1282 N N . ALA A 1 165 ? 1.981 -25.109 -4.289 1 97.38 165 ALA A N 1
ATOM 1283 C CA . ALA A 1 165 ? 2.449 -25.125 -2.904 1 97.38 165 ALA A CA 1
ATOM 1284 C C . ALA A 1 165 ? 1.994 -26.406 -2.189 1 97.38 165 ALA A C 1
ATOM 1286 O O . ALA A 1 165 ? 2.775 -27.031 -1.478 1 97.38 165 ALA A O 1
ATOM 1287 N N . SER A 1 166 ? 0.757 -26.766 -2.379 1 95.25 166 SER A N 1
ATOM 1288 C CA . SER A 1 166 ? 0.231 -27.953 -1.729 1 95.25 166 SER A CA 1
ATOM 1289 C C . SER A 1 166 ? 0.853 -29.219 -2.312 1 95.25 166 SER A C 1
ATOM 1291 O O . SER A 1 166 ? 1.02 -30.219 -1.609 1 95.25 166 SER A O 1
ATOM 1293 N N . TYR A 1 167 ? 1.176 -29.109 -3.568 1 93.44 167 TYR A N 1
ATOM 1294 C CA . TYR A 1 167 ? 1.845 -30.234 -4.227 1 93.44 167 TYR A CA 1
ATOM 1295 C C . TYR A 1 167 ? 3.227 -30.469 -3.633 1 93.44 167 TYR A C 1
ATOM 1297 O O . TYR A 1 167 ? 3.623 -31.609 -3.402 1 93.44 167 TYR A O 1
ATOM 1305 N N . LEU A 1 168 ? 3.898 -29.406 -3.311 1 92.94 168 LEU A N 1
ATOM 1306 C CA . LEU A 1 168 ? 5.277 -29.484 -2.842 1 92.94 168 LEU A CA 1
ATOM 1307 C C . LEU A 1 168 ? 5.328 -29.812 -1.354 1 92.94 168 LEU A C 1
ATOM 1309 O O . LEU A 1 168 ? 6.195 -30.562 -0.911 1 92.94 168 LEU A O 1
ATOM 1313 N N . HIS A 1 169 ? 4.344 -29.25 -0.569 1 93.75 169 HIS A N 1
ATOM 1314 C CA . HIS A 1 169 ? 4.543 -29.328 0.873 1 93.75 169 HIS A CA 1
ATOM 1315 C C . HIS A 1 169 ? 3.271 -29.797 1.578 1 93.75 169 HIS A C 1
ATOM 1317 O O . HIS A 1 169 ? 3.266 -29.984 2.797 1 93.75 169 HIS A O 1
ATOM 1323 N N . GLY A 1 170 ? 2.188 -29.938 0.832 1 93.44 170 GLY A N 1
ATOM 1324 C CA . GLY A 1 170 ? 0.945 -30.422 1.42 1 93.44 170 GLY A CA 1
ATOM 1325 C C . GLY A 1 170 ? 0.075 -29.297 1.965 1 93.44 170 GLY A C 1
ATOM 1326 O O . GLY A 1 170 ? 0.401 -28.125 1.812 1 93.44 170 GLY A O 1
ATOM 1327 N N . HIS A 1 171 ? -1.076 -29.734 2.504 1 93.56 171 HIS A N 1
ATOM 1328 C CA . HIS A 1 171 ? -1.994 -28.812 3.164 1 93.56 171 HIS A CA 1
ATOM 1329 C C . HIS A 1 171 ? -1.756 -28.781 4.672 1 93.56 171 HIS A C 1
ATOM 1331 O O . HIS A 1 171 ? -1.328 -29.781 5.254 1 93.56 171 HIS A O 1
ATOM 1337 N N . PRO A 1 172 ? -2.098 -27.672 5.383 1 95.81 172 PRO A N 1
ATOM 1338 C CA . PRO A 1 172 ? -2.516 -26.391 4.809 1 95.81 172 PRO A CA 1
ATOM 1339 C C . PRO A 1 172 ? -1.388 -25.688 4.059 1 95.81 172 PRO A C 1
ATOM 1341 O O . PRO A 1 172 ? -0.213 -25.859 4.387 1 95.81 172 PRO A O 1
ATOM 1344 N N . ALA A 1 173 ? -1.736 -24.953 3.029 1 97.56 173 ALA A N 1
ATOM 1345 C CA . ALA A 1 173 ? -0.754 -24.203 2.246 1 97.56 173 ALA A CA 1
ATOM 1346 C C . ALA A 1 173 ? -0.993 -22.703 2.359 1 97.56 173 ALA A C 1
ATOM 1348 O O . ALA A 1 173 ? -2.137 -22.25 2.477 1 97.56 173 ALA A O 1
ATOM 1349 N N . LEU A 1 174 ? 0.042 -21.938 2.361 1 98.56 174 LEU A N 1
ATOM 1350 C CA . LEU A 1 174 ? 0.021 -20.469 2.289 1 98.56 174 LEU A CA 1
ATOM 1351 C C . LEU A 1 174 ? 1.056 -19.969 1.292 1 98.56 174 LEU A C 1
ATOM 1353 O O . LEU A 1 174 ? 2.236 -20.312 1.384 1 98.56 174 LEU A O 1
ATOM 1357 N N . VAL A 1 175 ? 0.574 -19.156 0.361 1 98.81 175 VAL A N 1
ATOM 1358 C CA . VAL A 1 175 ? 1.454 -18.641 -0.681 1 98.81 175 VAL A CA 1
ATOM 1359 C C . VAL A 1 175 ? 1.37 -17.125 -0.718 1 98.81 175 VAL A C 1
ATOM 1361 O O . VAL A 1 175 ? 0.276 -16.547 -0.751 1 98.81 175 VAL A O 1
ATOM 1364 N N . PHE A 1 176 ? 2.473 -16.484 -0.662 1 98.69 176 PHE A N 1
ATOM 1365 C CA . PHE A 1 176 ? 2.602 -15.078 -1.022 1 98.69 176 PHE A CA 1
ATOM 1366 C C . PHE A 1 176 ? 3.188 -14.93 -2.422 1 98.69 176 PHE A C 1
ATOM 1368 O O . PHE A 1 176 ? 4.254 -15.477 -2.715 1 98.69 176 PHE A O 1
ATOM 1375 N N . ASP A 1 177 ? 2.508 -14.258 -3.258 1 97.25 177 ASP A N 1
ATOM 1376 C CA . ASP A 1 177 ? 2.955 -14.008 -4.625 1 97.25 177 ASP A CA 1
ATOM 1377 C C . ASP A 1 177 ? 3.182 -12.516 -4.863 1 97.25 177 ASP A C 1
ATOM 1379 O O . ASP A 1 177 ? 2.225 -11.758 -5.035 1 97.25 177 ASP A O 1
ATOM 1383 N N . GLY A 1 178 ? 4.441 -12.148 -4.914 1 95.62 178 GLY A N 1
ATOM 1384 C CA . GLY A 1 178 ? 4.789 -10.742 -5.059 1 95.62 178 GLY A CA 1
ATOM 1385 C C . GLY A 1 178 ? 5.07 -10.344 -6.496 1 95.62 178 GLY A C 1
ATOM 1386 O O . GLY A 1 178 ? 5.953 -10.914 -7.145 1 95.62 178 GLY A O 1
ATOM 1387 N N . GLY A 1 179 ? 4.457 -9.383 -7.039 1 92 179 GLY A N 1
ATOM 1388 C CA . GLY A 1 179 ? 4.637 -8.805 -8.359 1 92 179 GLY A CA 1
ATOM 1389 C C . GLY A 1 179 ? 4.02 -7.426 -8.5 1 92 179 GLY A C 1
ATOM 1390 O O . GLY A 1 179 ? 4.164 -6.582 -7.613 1 92 179 GLY A O 1
ATOM 1391 N N . THR A 1 180 ? 3.32 -7.258 -9.734 1 90.19 180 THR A N 1
ATOM 1392 C CA . THR A 1 180 ? 2.568 -6.016 -9.891 1 90.19 180 THR A CA 1
ATOM 1393 C C . THR A 1 180 ? 1.566 -5.844 -8.758 1 90.19 180 THR A C 1
ATOM 1395 O O . THR A 1 180 ? 1.429 -4.75 -8.203 1 90.19 180 THR A O 1
ATOM 1398 N N . ALA A 1 181 ? 0.896 -6.855 -8.5 1 93.94 181 ALA A N 1
ATOM 1399 C CA . ALA A 1 181 ? 0.148 -6.988 -7.254 1 93.94 181 ALA A CA 1
ATOM 1400 C C . ALA A 1 181 ? 0.785 -8.031 -6.344 1 93.94 181 ALA A C 1
ATOM 1402 O O . ALA A 1 181 ? 1.512 -8.914 -6.809 1 93.94 181 ALA A O 1
ATOM 1403 N N . THR A 1 182 ? 0.627 -7.867 -5.098 1 96.44 182 THR A N 1
ATOM 1404 C CA . THR A 1 182 ? 0.988 -8.891 -4.125 1 96.44 182 THR A CA 1
ATOM 1405 C C . THR A 1 182 ? -0.257 -9.594 -3.59 1 96.44 182 THR A C 1
ATOM 1407 O O . THR A 1 182 ? -1.191 -8.938 -3.121 1 96.44 182 THR A O 1
ATOM 1410 N N . THR A 1 183 ? -0.279 -10.891 -3.715 1 97.25 183 THR A N 1
ATOM 1411 C CA . THR A 1 183 ? -1.414 -11.664 -3.23 1 97.25 183 THR A CA 1
ATOM 1412 C C . THR A 1 183 ? -0.963 -12.695 -2.193 1 97.25 183 THR A C 1
ATOM 1414 O O . THR A 1 183 ? 0.215 -13.055 -2.139 1 97.25 183 THR A O 1
ATOM 1417 N N . TYR A 1 184 ? -1.818 -13.039 -1.346 1 98.62 184 TYR A N 1
ATOM 1418 C CA . TYR A 1 184 ? -1.666 -14.242 -0.537 1 98.62 184 TYR A CA 1
ATOM 1419 C C . TYR A 1 184 ? -2.92 -15.109 -0.603 1 98.62 184 TYR A C 1
ATOM 1421 O O . TYR A 1 184 ? -4.035 -14.586 -0.693 1 98.62 184 TYR A O 1
ATOM 1429 N N . SER A 1 185 ? -2.779 -16.359 -0.662 1 98.44 185 SER A N 1
ATOM 1430 C CA . SER A 1 185 ? -3.84 -17.359 -0.714 1 98.44 185 SER A CA 1
ATOM 1431 C C . SER A 1 185 ? -3.521 -18.547 0.19 1 98.44 185 SER A C 1
ATOM 1433 O O . SER A 1 185 ? -2.3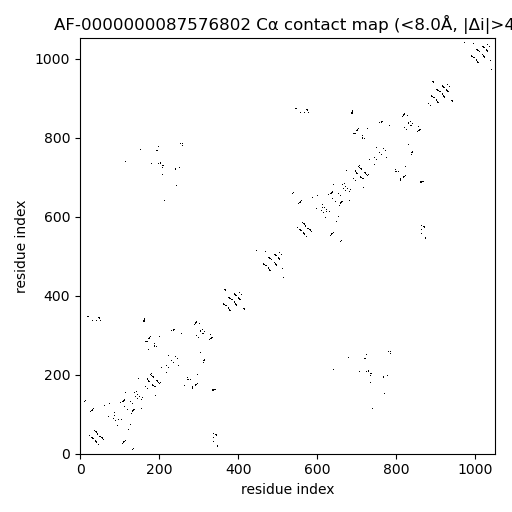61 -18.938 0.322 1 98.44 185 SER A O 1
ATOM 1435 N N . ALA A 1 186 ? -4.613 -19.125 0.799 1 98.31 186 ALA A N 1
ATOM 1436 C CA . ALA A 1 186 ? -4.359 -20.203 1.765 1 98.31 186 ALA A CA 1
ATOM 1437 C C . ALA A 1 186 ? -5.422 -21.297 1.665 1 98.31 186 ALA A C 1
ATOM 1439 O O . ALA A 1 186 ? -6.531 -21.047 1.191 1 98.31 186 ALA A O 1
ATOM 1440 N N . THR A 1 187 ? -5.023 -22.484 1.992 1 96.69 187 THR A N 1
ATOM 1441 C CA . THR A 1 187 ? -5.93 -23.594 2.254 1 96.69 187 THR A CA 1
ATOM 1442 C C . THR A 1 187 ? -5.836 -24.031 3.709 1 96.69 187 THR A C 1
ATOM 1444 O O . THR A 1 187 ? -4.875 -23.703 4.406 1 96.69 187 THR A O 1
ATOM 1447 N N . ASN A 1 188 ? -6.824 -24.703 4.152 1 94.56 188 ASN A N 1
ATOM 1448 C CA . ASN A 1 188 ? -6.758 -25.312 5.473 1 94.56 188 ASN A CA 1
ATOM 1449 C C . ASN A 1 188 ? -6.262 -26.75 5.398 1 94.56 188 ASN A C 1
ATOM 1451 O O . ASN A 1 188 ? -5.895 -27.234 4.32 1 94.56 188 ASN A O 1
ATOM 1455 N N . ARG A 1 189 ? -6.195 -27.453 6.465 1 90.5 189 ARG A N 1
ATOM 1456 C CA . ARG A 1 189 ? -5.625 -28.797 6.574 1 90.5 189 ARG A CA 1
ATOM 1457 C C . ARG A 1 189 ? -6.395 -29.781 5.707 1 90.5 189 ARG A C 1
ATOM 1459 O O . ARG A 1 189 ? -5.855 -30.828 5.316 1 90.5 189 ARG A O 1
ATOM 1466 N N . ARG A 1 190 ? -7.688 -29.469 5.391 1 88.81 190 ARG A N 1
ATOM 1467 C CA . ARG A 1 190 ? -8.531 -30.359 4.594 1 88.81 190 ARG A CA 1
ATOM 1468 C C . ARG A 1 190 ? -8.391 -30.062 3.107 1 88.81 190 ARG A C 1
ATOM 1470 O O . ARG A 1 190 ? -9.062 -30.672 2.277 1 88.81 190 ARG A O 1
ATOM 1477 N N . GLY A 1 191 ? -7.613 -29.078 2.812 1 92.69 191 GLY A N 1
ATOM 1478 C CA . GLY A 1 191 ? -7.418 -28.734 1.416 1 92.69 191 GLY A CA 1
ATOM 1479 C C . GLY A 1 191 ? -8.453 -27.75 0.894 1 92.69 191 GLY A C 1
ATOM 1480 O O . GLY A 1 191 ? -8.57 -27.547 -0.316 1 92.69 191 GLY A O 1
ATOM 1481 N N . GLN A 1 192 ? -9.227 -27.172 1.815 1 93.75 192 GLN A N 1
ATOM 1482 C CA . GLN A 1 192 ? -10.219 -26.172 1.427 1 93.75 192 GLN A CA 1
ATOM 1483 C C . GLN A 1 192 ? -9.602 -24.781 1.363 1 93.75 192 GLN A C 1
ATOM 1485 O O . GLN A 1 192 ? -8.797 -24.422 2.223 1 93.75 192 GLN A O 1
ATOM 1490 N N . ILE A 1 193 ? -10.016 -24.078 0.365 1 96.69 193 ILE A N 1
ATOM 1491 C CA . ILE A 1 193 ? -9.508 -22.719 0.208 1 96.69 193 ILE A CA 1
ATOM 1492 C C . ILE A 1 193 ? -10.078 -21.844 1.314 1 96.69 193 ILE A C 1
ATOM 1494 O O . ILE A 1 193 ? -11.297 -21.766 1.497 1 96.69 193 ILE A O 1
ATOM 1498 N N . LEU A 1 194 ? -9.219 -21.188 2.027 1 96.75 194 LEU A N 1
ATOM 1499 C CA . LEU A 1 194 ? -9.617 -20.234 3.049 1 96.75 194 LEU A CA 1
ATOM 1500 C C . LEU A 1 194 ? -9.914 -18.875 2.426 1 96.75 194 LEU A C 1
ATOM 1502 O O . LEU A 1 194 ? -10.742 -18.125 2.941 1 96.75 194 LEU A O 1
ATOM 1506 N N . GLY A 1 195 ? -9.219 -18.531 1.379 1 97.44 195 GLY A N 1
ATOM 1507 C CA . GLY A 1 195 ? -9.273 -17.219 0.754 1 97.44 195 GLY A CA 1
ATOM 1508 C C . GLY A 1 195 ? -7.918 -16.531 0.678 1 97.44 195 GLY A C 1
ATOM 1509 O O . GLY A 1 195 ? -6.891 -17.203 0.556 1 97.44 195 GLY A O 1
ATOM 1510 N N . GLY A 1 196 ? -7.988 -15.203 0.635 1 97.75 196 GLY A N 1
ATOM 1511 C CA . GLY A 1 196 ? -6.727 -14.484 0.543 1 97.75 196 GLY A CA 1
ATOM 1512 C C . GLY A 1 196 ? -6.902 -12.984 0.412 1 97.75 196 GLY A C 1
ATOM 1513 O O . GLY A 1 196 ? -7.973 -12.445 0.711 1 97.75 196 GLY A O 1
ATOM 1514 N N . GLY A 1 197 ? -5.844 -12.359 0.142 1 98.06 197 GLY A N 1
ATOM 1515 C CA . GLY A 1 197 ? -5.809 -10.914 -0.057 1 98.06 197 GLY A CA 1
ATOM 1516 C C . GLY A 1 197 ? -5.062 -10.508 -1.312 1 98.06 197 GLY A C 1
ATOM 1517 O O . GLY A 1 197 ? -4.293 -11.289 -1.869 1 98.06 197 GLY A O 1
ATOM 1518 N N . ILE A 1 198 ? -5.375 -9.305 -1.812 1 97.81 198 ILE A N 1
ATOM 1519 C CA . ILE A 1 198 ? -4.738 -8.711 -2.979 1 97.81 198 ILE A CA 1
ATOM 1520 C C . ILE A 1 198 ? -4.359 -7.262 -2.676 1 97.81 198 ILE A C 1
ATOM 1522 O O . ILE A 1 198 ? -5.223 -6.445 -2.336 1 97.81 198 ILE A O 1
ATOM 1526 N N . GLY A 1 199 ? -3.174 -6.938 -2.781 1 98.06 199 GLY A N 1
ATOM 1527 C CA . GLY A 1 199 ? -2.674 -5.582 -2.598 1 98.06 199 GLY A CA 1
ATOM 1528 C C . GLY A 1 199 ? -1.673 -5.168 -3.658 1 98.06 199 GLY A C 1
ATOM 1529 O O . GLY A 1 199 ? -1.2 -6 -4.434 1 98.06 199 GLY A O 1
ATOM 1530 N N . PRO A 1 200 ? -1.398 -3.895 -3.736 1 97.62 200 PRO A N 1
ATOM 1531 C CA . PRO A 1 200 ? -0.383 -3.463 -4.699 1 97.62 200 PRO A CA 1
ATOM 1532 C C . PRO A 1 200 ? 1.019 -3.949 -4.336 1 97.62 200 PRO A C 1
ATOM 1534 O O . PRO A 1 200 ? 1.354 -4.055 -3.154 1 97.62 200 PRO A O 1
ATOM 1537 N N . GLY A 1 201 ? 1.808 -4.262 -5.309 1 96.88 201 GLY A N 1
ATOM 1538 C CA . GLY A 1 201 ? 3.188 -4.668 -5.098 1 96.88 201 GLY A CA 1
ATOM 1539 C C . GLY A 1 201 ? 4.094 -3.516 -4.707 1 96.88 201 GLY A C 1
ATOM 1540 O O . GLY A 1 201 ? 3.643 -2.373 -4.598 1 96.88 201 GLY A O 1
ATOM 1541 N N . VAL A 1 202 ? 5.352 -3.814 -4.504 1 97.5 202 VAL A N 1
ATOM 1542 C CA . VAL A 1 202 ? 6.332 -2.834 -4.051 1 97.5 202 VAL A CA 1
ATOM 1543 C C . VAL A 1 202 ? 6.414 -1.684 -5.051 1 97.5 202 VAL A C 1
ATOM 1545 O O . VAL A 1 202 ? 6.242 -0.519 -4.68 1 97.5 202 VAL A O 1
ATOM 1548 N N . GLN A 1 203 ? 6.629 -2.006 -6.289 1 96.06 203 GLN A N 1
ATOM 1549 C CA . GLN A 1 203 ? 6.824 -0.977 -7.309 1 96.06 203 GLN A CA 1
ATOM 1550 C C . GLN A 1 203 ? 5.523 -0.219 -7.578 1 96.06 203 GLN A C 1
ATOM 1552 O O . GLN A 1 203 ? 5.547 0.98 -7.859 1 96.06 203 GLN A O 1
ATOM 1557 N N . SER A 1 204 ? 4.445 -0.965 -7.582 1 96.38 204 SER A N 1
ATOM 1558 C CA . SER A 1 204 ? 3.154 -0.315 -7.781 1 96.38 204 SER A CA 1
ATOM 1559 C C . SER A 1 204 ? 2.887 0.727 -6.699 1 96.38 204 SER A C 1
ATOM 1561 O O . SER A 1 204 ? 2.385 1.815 -6.992 1 96.38 204 SER A O 1
ATOM 1563 N N . LYS A 1 205 ? 3.178 0.432 -5.469 1 97.75 205 LYS A N 1
ATOM 1564 C CA . LYS A 1 205 ? 3.016 1.374 -4.363 1 97.75 205 LYS A CA 1
ATOM 1565 C C . LYS A 1 205 ? 3.891 2.607 -4.559 1 97.75 205 LYS A C 1
ATOM 1567 O O . LYS A 1 205 ? 3.422 3.738 -4.414 1 97.75 205 LYS A O 1
ATOM 1572 N N . LEU A 1 206 ? 5.141 2.395 -4.891 1 97.94 206 LEU A N 1
ATOM 1573 C CA . LEU A 1 206 ? 6.086 3.496 -5.059 1 97.94 206 LEU A CA 1
ATOM 1574 C C . LEU A 1 206 ? 5.695 4.371 -6.246 1 97.94 206 LEU A C 1
ATOM 1576 O O . LEU A 1 206 ? 5.723 5.602 -6.148 1 97.94 206 LEU A O 1
ATOM 1580 N N . LYS A 1 207 ? 5.281 3.781 -7.309 1 96.19 207 LYS A N 1
ATOM 1581 C CA . LYS A 1 207 ? 4.879 4.516 -8.5 1 96.19 207 LYS A CA 1
ATOM 1582 C C . LYS A 1 207 ? 3.613 5.328 -8.25 1 96.19 207 LYS A C 1
ATOM 1584 O O . LYS A 1 207 ? 3.459 6.43 -8.789 1 96.19 207 LYS A O 1
ATOM 1589 N N . SER A 1 208 ? 2.721 4.73 -7.539 1 96.12 208 SER A N 1
ATOM 1590 C CA . SER A 1 208 ? 1.458 5.414 -7.281 1 96.12 208 SER A CA 1
ATOM 1591 C C . SER A 1 208 ? 1.681 6.727 -6.539 1 96.12 208 SER A C 1
ATOM 1593 O O . SER A 1 208 ? 0.98 7.711 -6.785 1 96.12 208 SER A O 1
ATOM 1595 N N . MET A 1 209 ? 2.623 6.777 -5.648 1 95.25 209 MET A N 1
ATOM 1596 C CA . MET A 1 209 ? 2.902 7.992 -4.887 1 95.25 209 MET A CA 1
ATOM 1597 C C . MET A 1 209 ? 3.418 9.102 -5.801 1 95.25 209 MET A C 1
ATOM 1599 O O . MET A 1 209 ? 2.982 10.25 -5.699 1 95.25 209 MET A O 1
ATOM 1603 N N . SER A 1 210 ? 4.375 8.75 -6.66 1 93.19 210 SER A N 1
ATOM 1604 C CA . SER A 1 210 ? 4.898 9.742 -7.594 1 93.19 210 SER A CA 1
ATOM 1605 C C . SER A 1 210 ? 3.826 10.203 -8.57 1 93.19 210 SER A C 1
ATOM 1607 O O . SER A 1 210 ? 3.799 11.375 -8.969 1 93.19 210 SER A O 1
ATOM 1609 N N . ARG A 1 211 ? 2.967 9.344 -8.922 1 91.25 211 ARG A N 1
ATOM 1610 C CA . ARG A 1 211 ? 1.917 9.625 -9.891 1 91.25 211 ARG A CA 1
ATOM 1611 C C . ARG A 1 211 ? 0.823 10.492 -9.281 1 91.25 211 ARG A C 1
ATOM 1613 O O . ARG A 1 211 ? 0.293 11.391 -9.938 1 91.25 211 ARG A O 1
ATOM 1620 N N . ASP A 1 212 ? 0.479 10.172 -8.062 1 89.19 212 ASP A N 1
ATOM 1621 C CA . ASP A 1 212 ? -0.723 10.75 -7.473 1 89.19 212 ASP A CA 1
ATOM 1622 C C . ASP A 1 212 ? -0.389 12 -6.656 1 89.19 212 ASP A C 1
ATOM 1624 O O . ASP A 1 212 ? -1.288 12.688 -6.176 1 89.19 212 ASP A O 1
ATOM 1628 N N . THR A 1 213 ? 0.877 12.297 -6.473 1 85.12 213 THR A N 1
ATOM 1629 C CA . THR A 1 213 ? 1.283 13.477 -5.715 1 85.12 213 THR A CA 1
ATOM 1630 C C . THR A 1 213 ? 2.189 14.375 -6.551 1 85.12 213 THR A C 1
ATOM 1632 O O . THR A 1 213 ? 2.867 13.898 -7.465 1 85.12 213 THR A O 1
ATOM 1635 N N . ASP A 1 214 ? 2.271 15.641 -6.289 1 79.25 214 ASP A N 1
ATOM 1636 C CA . ASP A 1 214 ? 3.041 16.609 -7.07 1 79.25 214 ASP A CA 1
ATOM 1637 C C . ASP A 1 214 ? 4.516 16.594 -6.668 1 79.25 214 ASP A C 1
ATOM 1639 O O . ASP A 1 214 ? 5.395 16.797 -7.504 1 79.25 214 ASP A O 1
ATOM 1643 N N . ALA A 1 215 ? 4.82 16.312 -5.48 1 80.62 215 ALA A N 1
ATOM 1644 C CA . ALA A 1 215 ? 6.145 16.641 -4.961 1 80.62 215 ALA A CA 1
ATOM 1645 C C . ALA A 1 215 ? 6.984 15.383 -4.77 1 80.62 215 ALA A C 1
ATOM 1647 O O . ALA A 1 215 ? 8.211 15.453 -4.688 1 80.62 215 ALA A O 1
ATOM 1648 N N . LEU A 1 216 ? 6.484 14.18 -4.762 1 91.5 216 LEU A N 1
ATOM 1649 C CA . LEU A 1 216 ? 7.238 12.992 -4.395 1 91.5 216 LEU A CA 1
ATOM 1650 C C . LEU A 1 216 ? 7.996 12.438 -5.594 1 91.5 216 LEU A C 1
ATOM 1652 O O . LEU A 1 216 ? 7.469 12.406 -6.707 1 91.5 216 LEU A O 1
ATOM 1656 N N . PRO A 1 217 ? 9.188 11.992 -5.414 1 93.81 217 PRO A N 1
ATOM 1657 C CA . PRO A 1 217 ? 10.023 11.5 -6.508 1 93.81 217 PRO A CA 1
ATOM 1658 C C . PRO A 1 217 ? 9.617 10.102 -6.98 1 93.81 217 PRO A C 1
ATOM 1660 O O . PRO A 1 217 ? 8.977 9.359 -6.238 1 93.81 217 PRO A O 1
ATOM 1663 N N . GLU A 1 218 ? 10.016 9.781 -8.195 1 95.44 218 GLU A N 1
ATOM 1664 C CA . GLU A 1 218 ? 9.891 8.414 -8.695 1 95.44 218 GLU A CA 1
ATOM 1665 C C . GLU A 1 218 ? 11.039 7.543 -8.203 1 95.44 218 GLU A C 1
ATOM 1667 O O . GLU A 1 218 ? 12.195 7.965 -8.211 1 95.44 218 GLU A O 1
ATOM 1672 N N . ILE A 1 219 ? 10.711 6.418 -7.691 1 96.88 219 ILE A N 1
ATOM 1673 C CA . ILE A 1 219 ? 11.703 5.438 -7.246 1 96.88 219 ILE A CA 1
ATOM 1674 C C . ILE A 1 219 ? 11.562 4.156 -8.062 1 96.88 219 ILE A C 1
ATOM 1676 O O . ILE A 1 219 ? 10.539 3.477 -7.992 1 96.88 219 ILE A O 1
ATOM 1680 N N . GLY A 1 220 ? 12.562 3.768 -8.82 1 94.19 220 GLY A N 1
ATOM 1681 C CA . GLY A 1 220 ? 12.523 2.592 -9.672 1 94.19 220 GLY A CA 1
ATOM 1682 C C . GLY A 1 220 ? 12.961 1.324 -8.961 1 94.19 220 GLY A C 1
ATOM 1683 O O . GLY A 1 220 ? 13.477 1.38 -7.848 1 94.19 220 GLY A O 1
ATOM 1684 N N . PRO A 1 221 ? 12.766 0.173 -9.594 1 92.19 221 PRO A N 1
ATOM 1685 C CA . PRO A 1 221 ? 13.117 -1.113 -8.992 1 92.19 221 PRO A CA 1
ATOM 1686 C C . PRO A 1 221 ? 14.602 -1.232 -8.68 1 92.19 221 PRO A C 1
ATOM 1688 O O . PRO A 1 221 ? 14.977 -1.814 -7.656 1 92.19 221 PRO A O 1
ATOM 1691 N N . ASP A 1 222 ? 15.422 -0.671 -9.516 1 92.75 222 ASP A N 1
ATOM 1692 C CA . ASP A 1 222 ? 16.859 -0.751 -9.312 1 92.75 222 ASP A CA 1
ATOM 1693 C C . ASP A 1 222 ? 17.281 0.012 -8.055 1 92.75 222 ASP A C 1
ATOM 1695 O O . ASP A 1 222 ? 18.203 -0.395 -7.355 1 92.75 222 ASP A O 1
ATOM 1699 N N . GLU A 1 223 ? 16.656 1.081 -7.816 1 94.88 223 GLU A N 1
ATOM 1700 C CA . GLU A 1 223 ? 16.953 1.873 -6.629 1 94.88 223 GLU A CA 1
ATOM 1701 C C . GLU A 1 223 ? 16.578 1.122 -5.355 1 94.88 223 GLU A C 1
ATOM 1703 O O . GLU A 1 223 ? 17.297 1.194 -4.352 1 94.88 223 GLU A O 1
ATOM 1708 N N . VAL A 1 224 ? 15.484 0.463 -5.426 1 96.19 224 VAL A N 1
ATOM 1709 C CA . VAL A 1 224 ? 15.031 -0.331 -4.285 1 96.19 224 VAL A CA 1
ATOM 1710 C C . VAL A 1 224 ? 16.047 -1.438 -4 1 96.19 224 VAL A C 1
ATOM 1712 O O . VAL A 1 224 ? 16.469 -1.623 -2.855 1 96.19 224 VAL A O 1
ATOM 1715 N N . ILE A 1 225 ? 16.438 -2.156 -5.031 1 94 225 ILE A N 1
ATOM 1716 C CA . ILE A 1 225 ? 17.375 -3.266 -4.895 1 94 225 ILE A CA 1
ATOM 1717 C C . ILE A 1 225 ? 18.719 -2.746 -4.379 1 94 225 ILE A C 1
ATOM 1719 O O . ILE A 1 225 ? 19.328 -3.354 -3.498 1 94 225 ILE A O 1
ATOM 1723 N N . SER A 1 226 ? 19.156 -1.624 -4.945 1 96 226 SER A N 1
ATOM 1724 C CA . SER A 1 226 ? 20.422 -1.019 -4.512 1 96 226 SER A CA 1
ATOM 1725 C C . SER A 1 226 ? 20.375 -0.646 -3.035 1 96 226 SER A C 1
ATOM 1727 O O . SER A 1 226 ? 21.344 -0.868 -2.305 1 96 226 SER A O 1
ATOM 1729 N N . ARG A 1 227 ? 19.297 -0.084 -2.643 1 96.62 227 ARG A N 1
ATOM 1730 C CA . ARG A 1 227 ? 19.172 0.323 -1.246 1 96.62 227 ARG A CA 1
ATOM 1731 C C . ARG A 1 227 ? 19.125 -0.89 -0.323 1 96.62 227 ARG A C 1
ATOM 1733 O O . ARG A 1 227 ? 19.719 -0.869 0.763 1 96.62 227 ARG A O 1
ATOM 1740 N N . LEU A 1 228 ? 18.438 -1.923 -0.683 1 95.81 228 LEU A N 1
ATOM 1741 C CA . LEU A 1 228 ? 18.391 -3.156 0.095 1 95.81 228 LEU A CA 1
ATOM 1742 C C . LEU A 1 228 ? 19.781 -3.775 0.221 1 95.81 228 LEU A C 1
ATOM 1744 O O . LEU A 1 228 ? 20.156 -4.273 1.287 1 95.81 228 LEU A O 1
ATOM 1748 N N . ASN A 1 229 ? 20.516 -3.746 -0.853 1 93.94 229 ASN A N 1
ATOM 1749 C CA . ASN A 1 229 ? 21.891 -4.234 -0.811 1 93.94 229 ASN A CA 1
ATOM 1750 C C . ASN A 1 229 ? 22.734 -3.426 0.16 1 93.94 229 ASN A C 1
ATOM 1752 O O . ASN A 1 229 ? 23.562 -3.986 0.892 1 93.94 229 ASN A O 1
ATOM 1756 N N . SER A 1 230 ? 22.547 -2.143 0.149 1 96.12 230 SER A N 1
ATOM 1757 C CA . SER A 1 230 ? 23.281 -1.271 1.065 1 96.12 230 SER A CA 1
ATOM 1758 C C . SER A 1 230 ? 22.953 -1.604 2.518 1 96.12 230 SER A C 1
ATOM 1760 O O . SER A 1 230 ? 23.844 -1.577 3.377 1 96.12 230 SER A O 1
ATOM 1762 N N . ILE A 1 231 ? 21.75 -1.92 2.785 1 95.81 231 ILE A N 1
ATOM 1763 C CA . ILE A 1 231 ? 21.312 -2.295 4.125 1 95.81 231 ILE A CA 1
ATOM 1764 C C . ILE A 1 231 ? 21.969 -3.604 4.539 1 95.81 231 ILE A C 1
ATOM 1766 O O . ILE A 1 231 ? 22.453 -3.73 5.668 1 95.81 231 ILE A O 1
ATOM 1770 N N . GLN A 1 232 ? 21.969 -4.516 3.668 1 91.94 232 GLN A N 1
ATOM 1771 C CA . GLN A 1 232 ? 22.594 -5.805 3.951 1 91.94 232 GLN A CA 1
ATOM 1772 C C . GLN A 1 232 ? 24.078 -5.652 4.246 1 91.94 232 GLN A C 1
ATOM 1774 O O . GLN A 1 232 ? 24.594 -6.27 5.172 1 91.94 232 GLN A O 1
ATOM 1779 N N . LYS A 1 233 ? 24.719 -4.852 3.547 1 93.94 233 LYS A N 1
ATOM 1780 C CA . LYS A 1 233 ? 26.156 -4.641 3.697 1 93.94 233 LYS A CA 1
ATOM 1781 C C . LYS A 1 233 ? 26.484 -3.902 4.992 1 93.94 233 LYS A C 1
ATOM 1783 O O . LYS A 1 233 ? 27.438 -4.25 5.695 1 93.94 233 LYS A O 1
ATOM 1788 N N . SER A 1 234 ? 25.672 -2.936 5.32 1 94.5 234 SER A N 1
ATOM 1789 C CA . SER A 1 234 ? 25.938 -2.1 6.484 1 94.5 234 SER A CA 1
ATOM 1790 C C . SER A 1 234 ? 25.422 -2.75 7.762 1 94.5 234 SER A C 1
ATOM 1792 O O . SER A 1 234 ? 25.875 -2.42 8.859 1 94.5 234 SER A O 1
ATOM 1794 N N . GLY A 1 235 ? 24.422 -3.596 7.598 1 93.44 235 GLY A N 1
ATOM 1795 C CA . GLY A 1 235 ? 23.766 -4.188 8.758 1 93.44 235 GLY A CA 1
ATOM 1796 C C . GLY A 1 235 ? 22.844 -3.221 9.477 1 93.44 235 GLY A C 1
ATOM 1797 O O . GLY A 1 235 ? 22.406 -3.492 10.594 1 93.44 235 GLY A O 1
ATOM 1798 N N . LYS A 1 236 ? 22.625 -2.104 8.898 1 94.75 236 LYS A N 1
ATOM 1799 C CA . LYS A 1 236 ? 21.734 -1.102 9.492 1 94.75 236 LYS A CA 1
ATOM 1800 C C . LYS A 1 236 ? 20.375 -1.08 8.789 1 94.75 236 LYS A C 1
ATOM 1802 O O . LYS A 1 236 ? 20.266 -0.6 7.656 1 94.75 236 LYS A O 1
ATOM 1807 N N . PRO A 1 237 ? 19.375 -1.504 9.438 1 96.44 237 PRO A N 1
ATOM 1808 C CA . PRO A 1 237 ? 18.047 -1.56 8.812 1 96.44 237 PRO A CA 1
ATOM 1809 C C . PRO A 1 237 ? 17.453 -0.176 8.578 1 96.44 237 PRO A C 1
ATOM 1811 O O . PRO A 1 237 ? 17.953 0.819 9.102 1 96.44 237 PRO A O 1
ATOM 1814 N N . PHE A 1 238 ? 16.391 -0.155 7.754 1 96.38 238 PHE A N 1
ATOM 1815 C CA . PHE A 1 238 ? 15.594 1.07 7.684 1 96.38 238 PHE A CA 1
ATOM 1816 C C . PHE A 1 238 ? 15.094 1.469 9.062 1 96.38 238 PHE A C 1
ATOM 1818 O O . PHE A 1 238 ? 14.508 0.649 9.781 1 96.38 238 PHE A O 1
ATOM 1825 N N . PRO A 1 239 ? 15.352 2.693 9.461 1 95.31 239 PRO A N 1
ATOM 1826 C CA . PRO A 1 239 ? 14.68 3.143 10.68 1 95.31 239 PRO A CA 1
ATOM 1827 C C . PRO A 1 239 ? 13.172 3.312 10.5 1 95.31 239 PRO A C 1
ATOM 1829 O O . PRO A 1 239 ? 12.719 3.666 9.406 1 95.31 239 PRO A O 1
ATOM 1832 N N . THR A 1 240 ? 12.422 3.084 11.539 1 96.38 240 THR A N 1
ATOM 1833 C CA . THR A 1 240 ? 10.977 3.301 11.492 1 96.38 240 THR A CA 1
ATOM 1834 C C . THR A 1 240 ? 10.664 4.758 11.172 1 96.38 240 THR A C 1
ATOM 1836 O O . THR A 1 240 ? 9.703 5.047 10.445 1 96.38 240 THR A O 1
ATOM 1839 N N . PHE A 1 241 ? 11.477 5.586 11.703 1 97.56 241 PHE A N 1
ATOM 1840 C CA . PHE A 1 241 ? 11.344 7.02 11.461 1 97.56 241 PHE A CA 1
ATOM 1841 C C . PHE A 1 241 ? 12.492 7.527 10.594 1 97.56 241 PHE A C 1
ATOM 1843 O O . PHE A 1 241 ? 13.508 7.996 11.117 1 97.56 241 PHE A O 1
ATOM 1850 N N . SER A 1 242 ? 12.258 7.5 9.305 1 96.69 242 SER A N 1
ATOM 1851 C CA . SER A 1 242 ? 13.273 7.887 8.336 1 96.69 242 SER A CA 1
ATOM 1852 C C . SER A 1 242 ? 13.383 9.406 8.211 1 96.69 242 SER A C 1
ATOM 1854 O O . SER A 1 242 ? 12.398 10.117 8.43 1 96.69 242 SER A O 1
ATOM 1856 N N . ARG A 1 243 ? 14.523 9.922 7.777 1 94.56 243 ARG A N 1
ATOM 1857 C CA . ARG A 1 243 ? 14.773 11.359 7.758 1 94.56 243 ARG A CA 1
ATOM 1858 C C . ARG A 1 243 ? 15.133 11.828 6.355 1 94.56 243 ARG A C 1
ATOM 1860 O O . ARG A 1 243 ? 15.859 12.812 6.191 1 94.56 243 ARG A O 1
ATOM 1867 N N . CYS A 1 244 ? 14.711 11.125 5.375 1 92.88 244 CYS A N 1
ATOM 1868 C CA . CYS A 1 244 ? 14.758 11.578 3.988 1 92.88 244 CYS A CA 1
ATOM 1869 C C . CYS A 1 244 ? 13.594 10.992 3.188 1 92.88 244 CYS A C 1
ATOM 1871 O O . CYS A 1 244 ? 13.109 9.898 3.488 1 92.88 244 CYS A O 1
ATOM 1873 N N . THR A 1 245 ? 13.234 11.648 2.166 1 94 245 THR A N 1
ATOM 1874 C CA . THR A 1 245 ? 11.984 11.367 1.464 1 94 245 THR A CA 1
ATOM 1875 C C . THR A 1 245 ? 12.016 9.969 0.855 1 94 245 THR A C 1
ATOM 1877 O O . THR A 1 245 ? 11.086 9.18 1.055 1 94 245 THR A O 1
ATOM 1880 N N . LYS A 1 246 ? 13.117 9.586 0.203 1 95.62 246 LYS A N 1
ATOM 1881 C CA . LYS A 1 246 ? 13.172 8.297 -0.479 1 95.62 246 LYS A CA 1
ATOM 1882 C C . LYS A 1 246 ? 13.148 7.145 0.521 1 95.62 246 LYS A C 1
ATOM 1884 O O . LYS A 1 246 ? 12.43 6.164 0.333 1 95.62 246 LYS A O 1
ATOM 1889 N N . ASP A 1 247 ? 13.891 7.27 1.606 1 96.75 247 ASP A N 1
ATOM 1890 C CA . ASP A 1 247 ? 13.883 6.242 2.643 1 96.75 247 ASP A CA 1
ATOM 1891 C C . ASP A 1 247 ? 12.516 6.164 3.324 1 96.75 247 ASP A C 1
ATOM 1893 O O . ASP A 1 247 ? 12.062 5.082 3.693 1 96.75 247 ASP A O 1
ATOM 1897 N N . SER A 1 248 ? 11.906 7.332 3.529 1 97.69 248 SER A N 1
ATOM 1898 C CA . SER A 1 248 ? 10.57 7.359 4.121 1 97.69 248 SER A CA 1
ATOM 1899 C C . SER A 1 248 ? 9.57 6.59 3.266 1 97.69 248 SER A C 1
ATOM 1901 O O . SER A 1 248 ? 8.695 5.898 3.795 1 97.69 248 SER A O 1
ATOM 1903 N N . MET A 1 249 ? 9.75 6.727 1.965 1 98 249 MET A N 1
ATOM 1904 C CA . MET A 1 249 ? 8.852 6.051 1.027 1 98 249 MET A CA 1
ATOM 1905 C C . MET A 1 249 ? 9.125 4.551 1.002 1 98 249 MET A C 1
ATOM 1907 O O . MET A 1 249 ? 8.203 3.748 1.161 1 98 249 MET A O 1
ATOM 1911 N N . MET A 1 250 ? 10.383 4.16 0.851 1 98.25 250 MET A N 1
ATOM 1912 C CA . MET A 1 250 ? 10.742 2.75 0.745 1 98.25 250 MET A CA 1
ATOM 1913 C C . MET A 1 250 ? 10.461 2.018 2.053 1 98.25 250 MET A C 1
ATOM 1915 O O . MET A 1 250 ? 9.883 0.928 2.051 1 98.25 250 MET A O 1
ATOM 1919 N N . SER A 1 251 ? 10.875 2.619 3.16 1 97.69 251 SER A N 1
ATOM 1920 C CA . SER A 1 251 ? 10.664 1.99 4.461 1 97.69 251 SER A CA 1
ATOM 1921 C C . SER A 1 251 ? 9.18 1.787 4.746 1 97.69 251 SER A C 1
ATOM 1923 O O . SER A 1 251 ? 8.781 0.739 5.254 1 97.69 251 SER A O 1
ATOM 1925 N N . ASP A 1 252 ? 8.414 2.783 4.414 1 98.44 252 ASP A N 1
ATOM 1926 C CA . ASP A 1 252 ? 6.98 2.697 4.656 1 98.44 252 ASP A CA 1
ATOM 1927 C C . ASP A 1 252 ? 6.355 1.553 3.863 1 98.44 252 ASP A C 1
ATOM 1929 O O . ASP A 1 252 ? 5.613 0.739 4.414 1 98.44 252 ASP A O 1
ATOM 1933 N N . VAL A 1 253 ? 6.637 1.458 2.617 1 98.56 253 VAL A N 1
ATOM 1934 C CA . VAL A 1 253 ? 6.094 0.444 1.721 1 98.56 253 VAL A CA 1
ATOM 1935 C C . VAL A 1 253 ? 6.512 -0.945 2.197 1 98.56 253 VAL A C 1
ATOM 1937 O O . VAL A 1 253 ? 5.691 -1.867 2.236 1 98.56 253 VAL A O 1
ATOM 1940 N N . LEU A 1 254 ? 7.746 -1.088 2.576 1 98.31 254 LEU A N 1
ATOM 1941 C CA . LEU A 1 254 ? 8.242 -2.383 3.027 1 98.31 254 LEU A CA 1
ATOM 1942 C C . LEU A 1 254 ? 7.645 -2.752 4.383 1 98.31 254 LEU A C 1
ATOM 1944 O O . LEU A 1 254 ? 7.371 -3.924 4.648 1 98.31 254 LEU A O 1
ATOM 1948 N N . GLN A 1 255 ? 7.391 -1.765 5.227 1 97.62 255 GLN A N 1
ATOM 1949 C CA . GLN A 1 255 ? 6.723 -2.008 6.5 1 97.62 255 GLN A CA 1
ATOM 1950 C C . GLN A 1 255 ? 5.293 -2.494 6.281 1 97.62 255 GLN A C 1
ATOM 1952 O O . GLN A 1 255 ? 4.82 -3.389 6.988 1 97.62 255 GLN A O 1
ATOM 1957 N N . ASP A 1 256 ? 4.613 -1.874 5.266 1 97.31 256 ASP A N 1
ATOM 1958 C CA . ASP A 1 256 ? 3.273 -2.324 4.898 1 97.31 256 ASP A CA 1
ATOM 1959 C C . ASP A 1 256 ? 3.248 -3.832 4.652 1 97.31 256 ASP A C 1
ATOM 1961 O O . ASP A 1 256 ? 2.436 -4.547 5.242 1 97.31 256 ASP A O 1
ATOM 1965 N N . ILE A 1 257 ? 4.145 -4.223 3.859 1 97.75 257 ILE A N 1
ATOM 1966 C CA . ILE A 1 257 ? 4.176 -5.602 3.387 1 97.75 257 ILE A CA 1
ATOM 1967 C C . ILE A 1 257 ? 4.609 -6.527 4.523 1 97.75 257 ILE A C 1
ATOM 1969 O O . ILE A 1 257 ? 3.992 -7.574 4.746 1 97.75 257 ILE A O 1
ATOM 1973 N N . ALA A 1 258 ? 5.613 -6.141 5.301 1 97.25 258 ALA A N 1
ATOM 1974 C CA . ALA A 1 258 ? 6.168 -6.973 6.363 1 97.25 258 ALA A CA 1
ATOM 1975 C C . ALA A 1 258 ? 5.148 -7.18 7.484 1 97.25 258 ALA A C 1
ATOM 1977 O O . ALA A 1 258 ? 4.898 -8.312 7.906 1 97.25 258 ALA A O 1
ATOM 1978 N N . MET A 1 259 ? 4.578 -6.102 7.941 1 96.25 259 MET A N 1
ATOM 1979 C CA . MET A 1 259 ? 3.68 -6.191 9.094 1 96.25 259 MET A CA 1
ATOM 1980 C C . MET A 1 259 ? 2.408 -6.953 8.734 1 96.25 259 MET A C 1
ATOM 1982 O O . MET A 1 259 ? 1.939 -7.785 9.516 1 96.25 259 MET A O 1
ATOM 1986 N N . LYS A 1 260 ? 1.894 -6.648 7.617 1 96.62 260 LYS A N 1
ATOM 1987 C CA . LYS A 1 260 ? 0.727 -7.395 7.156 1 96.62 260 LYS A CA 1
ATOM 1988 C C . LYS A 1 260 ? 1.056 -8.875 6.969 1 96.62 260 LYS A C 1
ATOM 1990 O O . LYS A 1 260 ? 0.282 -9.742 7.375 1 96.62 260 LYS A O 1
ATOM 1995 N N . GLY A 1 261 ? 2.193 -9.141 6.285 1 96.94 261 GLY A N 1
ATOM 1996 C CA . GLY A 1 261 ? 2.582 -10.523 6.062 1 96.94 261 GLY A CA 1
ATOM 1997 C C . GLY A 1 261 ? 2.676 -11.328 7.344 1 96.94 261 GLY A C 1
ATOM 1998 O O . GLY A 1 261 ? 2.188 -12.461 7.41 1 96.94 261 GLY A O 1
ATOM 1999 N N . HIS A 1 262 ? 3.27 -10.766 8.344 1 94.94 262 HIS A N 1
ATOM 2000 C CA . HIS A 1 262 ? 3.391 -11.453 9.625 1 94.94 262 HIS A CA 1
ATOM 2001 C C . HIS A 1 262 ? 2.023 -11.672 10.266 1 94.94 262 HIS A C 1
ATOM 2003 O O . HIS A 1 262 ? 1.783 -12.703 10.891 1 94.94 262 HIS A O 1
ATOM 2009 N N . HIS A 1 263 ? 1.165 -10.695 10.109 1 94.19 263 HIS A N 1
ATOM 2010 C CA . HIS A 1 263 ? -0.197 -10.844 10.617 1 94.19 263 HIS A CA 1
ATOM 2011 C C . HIS A 1 263 ? -0.921 -11.984 9.914 1 94.19 263 HIS A C 1
ATOM 2013 O O . HIS A 1 263 ? -1.57 -12.812 10.562 1 94.19 263 HIS A O 1
ATOM 2019 N N . VAL A 1 264 ? -0.797 -12.055 8.641 1 96.69 264 VAL A N 1
ATOM 2020 C CA . VAL A 1 264 ? -1.448 -13.086 7.832 1 96.69 264 VAL A CA 1
ATOM 2021 C C . VAL A 1 264 ? -0.93 -14.461 8.227 1 96.69 264 VAL A C 1
ATOM 2023 O O . VAL A 1 264 ? -1.712 -15.406 8.391 1 96.69 264 VAL A O 1
ATOM 2026 N N . ILE A 1 265 ? 0.368 -14.586 8.359 1 96.12 265 ILE A N 1
ATOM 2027 C CA . ILE A 1 265 ? 0.963 -15.859 8.742 1 96.12 265 ILE A CA 1
ATOM 2028 C C . ILE A 1 265 ? 0.434 -16.281 10.109 1 96.12 265 ILE A C 1
ATOM 2030 O O . ILE A 1 265 ? 0.097 -17.453 10.32 1 96.12 265 ILE A O 1
ATOM 2034 N N . GLY A 1 266 ? 0.369 -15.312 11.008 1 93.12 266 GLY A N 1
ATOM 2035 C CA . GLY A 1 266 ? -0.205 -15.625 12.305 1 93.12 266 GLY A CA 1
ATOM 2036 C C . GLY A 1 266 ? -1.628 -16.141 12.219 1 93.12 266 GLY A C 1
ATOM 2037 O O . GLY A 1 266 ? -1.972 -17.141 12.867 1 93.12 266 GLY A O 1
ATOM 2038 N N . GLN A 1 267 ? -2.424 -15.5 11.469 1 94 267 GLN A N 1
ATOM 2039 C CA . GLN A 1 267 ? -3.811 -15.922 11.289 1 94 267 GLN A CA 1
ATOM 2040 C C . GLN A 1 267 ? -3.893 -17.297 10.633 1 94 267 GLN A C 1
ATOM 2042 O O . GLN A 1 267 ? -4.762 -18.094 10.977 1 94 267 GLN A O 1
ATOM 2047 N N . TRP A 1 268 ? -3.049 -17.547 9.711 1 95.38 268 TRP A N 1
ATOM 2048 C CA . TRP A 1 268 ? -3.01 -18.828 9.031 1 95.38 268 TRP A CA 1
ATOM 2049 C C . TRP A 1 268 ? -2.678 -19.953 10.008 1 95.38 268 TRP A C 1
ATOM 2051 O O . TRP A 1 268 ? -3.34 -21 10.016 1 95.38 268 TRP A O 1
ATOM 2061 N N . LEU A 1 269 ? -1.683 -19.75 10.805 1 92.88 269 LEU A N 1
ATOM 2062 C CA . LEU A 1 269 ? -1.284 -20.734 11.797 1 92.88 269 LEU A CA 1
ATOM 2063 C C . LEU A 1 269 ? -2.43 -21.031 12.766 1 92.88 269 LEU A C 1
ATOM 2065 O O . LEU A 1 269 ? -2.621 -22.172 13.172 1 92.88 269 LEU A O 1
ATOM 2069 N N . ASP A 1 270 ? -3.229 -20.062 13.023 1 89.88 270 ASP A N 1
ATOM 2070 C CA . ASP A 1 270 ? -4.332 -20.219 13.969 1 89.88 270 ASP A CA 1
ATOM 2071 C C . ASP A 1 270 ? -5.523 -20.922 13.305 1 89.88 270 ASP A C 1
ATOM 2073 O O . ASP A 1 270 ? -6.133 -21.812 13.898 1 89.88 270 ASP A O 1
ATOM 2077 N N . LYS A 1 271 ? -5.773 -20.609 12.102 1 91.19 271 LYS A N 1
ATOM 2078 C CA . LYS A 1 271 ? -7.039 -21 11.484 1 91.19 271 LYS A CA 1
ATOM 2079 C C . LYS A 1 271 ? -6.871 -22.266 10.641 1 91.19 271 LYS A C 1
ATOM 2081 O O . LYS A 1 271 ? -7.812 -23.047 10.5 1 91.19 271 LYS A O 1
ATOM 2086 N N . ALA A 1 272 ? -5.758 -22.359 10.055 1 92.75 272 ALA A N 1
ATOM 2087 C CA . ALA A 1 272 ? -5.609 -23.391 9.023 1 92.75 272 ALA A CA 1
ATOM 2088 C C . ALA A 1 272 ? -5.312 -24.75 9.633 1 92.75 272 ALA A C 1
ATOM 2090 O O . ALA A 1 272 ? -5.648 -25.781 9.047 1 92.75 272 ALA A O 1
ATOM 2091 N N . TYR A 1 273 ? -4.688 -24.781 10.789 1 87.56 273 TYR A N 1
ATOM 2092 C CA . TYR A 1 273 ? -4.277 -26.047 11.391 1 87.56 273 TYR A CA 1
ATOM 2093 C C . TYR A 1 273 ? -5.305 -26.516 12.414 1 87.56 273 TYR A C 1
ATOM 2095 O O . TYR A 1 273 ? -5.32 -27.688 12.781 1 87.56 273 TYR A O 1
ATOM 2103 N N . ASP A 1 274 ? -6.094 -25.578 13.094 1 69.94 274 ASP A N 1
ATOM 2104 C CA . ASP A 1 274 ? -6.98 -25.906 14.211 1 69.94 274 ASP A CA 1
ATOM 2105 C C . ASP A 1 274 ? -8.312 -26.453 13.703 1 69.94 274 ASP A C 1
ATOM 2107 O O . ASP A 1 274 ? -9.328 -25.75 13.719 1 69.94 274 ASP A O 1
ATOM 2111 N N . GLN A 1 275 ? -8.383 -27.188 12.758 1 60.53 275 GLN A N 1
ATOM 2112 C CA . GLN A 1 275 ? -9.766 -27.594 12.492 1 60.53 275 GLN A CA 1
ATOM 2113 C C . GLN A 1 275 ? -10.031 -29 12.992 1 60.53 275 GLN A C 1
ATOM 2115 O O . GLN A 1 275 ? -9.57 -29.984 12.391 1 60.53 275 GLN A O 1
ATOM 2120 N N . GLY A 1 276 ? -10.133 -29.016 14.32 1 54.56 276 GLY A N 1
ATOM 2121 C CA . GLY A 1 276 ? -10.625 -30.203 15.016 1 54.56 276 GLY A CA 1
ATOM 2122 C C . GLY A 1 276 ? -10.148 -31.5 14.406 1 54.56 276 GLY A C 1
ATOM 2123 O O . GLY A 1 276 ? -9.367 -31.5 13.445 1 54.56 276 GLY A O 1
ATOM 2124 N N . ASN A 1 277 ? -10.453 -32.688 15.133 1 49.16 277 ASN A N 1
ATOM 2125 C CA . ASN A 1 277 ? -10.086 -34.094 14.938 1 49.16 277 ASN A CA 1
ATOM 2126 C C . ASN A 1 277 ? -10.531 -34.594 13.57 1 49.16 277 ASN A C 1
ATOM 2128 O O . ASN A 1 277 ? -10.758 -35.812 13.398 1 49.16 277 ASN A O 1
ATOM 2132 N N . GLN A 1 278 ? -10.797 -33.625 12.742 1 53.69 278 GLN A N 1
ATOM 2133 C CA . GLN A 1 278 ? -11.289 -34.312 11.547 1 53.69 278 GLN A CA 1
ATOM 2134 C C . GLN A 1 278 ? -10.141 -34.812 10.688 1 53.69 278 GLN A C 1
ATOM 2136 O O . GLN A 1 278 ? -9.102 -34.156 10.578 1 53.69 278 GLN A O 1
ATOM 2141 N N . SER A 1 279 ? -10.102 -36.094 10.461 1 53.59 279 SER A N 1
ATOM 2142 C CA . SER A 1 279 ? -9.125 -36.906 9.727 1 53.59 279 SER A CA 1
ATOM 2143 C C . SER A 1 279 ? -8.844 -36.312 8.352 1 53.59 279 SER A C 1
ATOM 2145 O O . SER A 1 279 ? -9.766 -35.844 7.672 1 53.59 279 SER A O 1
ATOM 2147 N N . MET A 1 280 ? -7.715 -35.844 7.98 1 59 280 MET A N 1
ATOM 2148 C CA . MET A 1 280 ? -7.238 -35.5 6.645 1 59 280 MET A CA 1
ATOM 2149 C C . MET A 1 280 ? -7.453 -36.656 5.676 1 59 280 MET A C 1
ATOM 2151 O O . MET A 1 280 ? -7.438 -37.812 6.074 1 59 280 MET A O 1
ATOM 2155 N N . PRO A 1 281 ? -7.805 -36.156 4.438 1 55.22 281 PRO A N 1
ATOM 2156 C CA . PRO A 1 281 ? -7.793 -37.281 3.506 1 55.22 281 PRO A CA 1
ATOM 2157 C C . PRO A 1 281 ? -6.461 -38.031 3.502 1 55.22 281 PRO A C 1
ATOM 2159 O O . PRO A 1 281 ? -5.402 -37.406 3.676 1 55.22 281 PRO A O 1
ATOM 2162 N N . ALA A 1 282 ? -6.457 -39.344 3.629 1 47.81 282 ALA A N 1
ATOM 2163 C CA . ALA A 1 282 ? -5.328 -40.281 3.713 1 47.81 282 ALA A CA 1
ATOM 2164 C C . ALA A 1 282 ? -4.254 -39.906 2.686 1 47.81 282 ALA A C 1
ATOM 2166 O O . ALA A 1 282 ? -3.062 -40.094 2.939 1 47.81 282 ALA A O 1
ATOM 2167 N N . THR A 1 283 ? -4.582 -39.344 1.472 1 51.66 283 THR A N 1
ATOM 2168 C CA . THR A 1 283 ? -3.639 -39.219 0.366 1 51.66 283 THR A CA 1
ATOM 2169 C C . THR A 1 283 ? -3.02 -37.844 0.341 1 51.66 283 THR A C 1
ATOM 2171 O O . THR A 1 283 ? -2.09 -37.562 -0.427 1 51.66 283 THR A O 1
ATOM 2174 N N . SER A 1 284 ? -3.418 -37 1.296 1 65.5 284 SER A N 1
ATOM 2175 C CA . SER A 1 284 ? -2.914 -35.656 1.14 1 65.5 284 SER A CA 1
ATOM 2176 C C . SER A 1 284 ? -1.732 -35.375 2.066 1 65.5 284 SER A C 1
ATOM 2178 O O . SER A 1 284 ? -1.696 -35.875 3.193 1 65.5 284 SER A O 1
ATOM 2180 N N . MET A 1 285 ? -0.677 -34.938 1.463 1 83.75 285 MET A N 1
ATOM 2181 C CA . MET A 1 285 ? 0.489 -34.531 2.242 1 83.75 285 MET A CA 1
ATOM 2182 C C . MET A 1 285 ? 0.128 -33.438 3.227 1 83.75 285 MET A C 1
ATOM 2184 O O . MET A 1 285 ? -0.67 -32.562 2.908 1 83.75 285 MET A O 1
ATOM 2188 N N . PHE A 1 286 ? 0.616 -33.656 4.426 1 91.12 286 PHE A N 1
ATOM 2189 C CA . PHE A 1 286 ? 0.371 -32.688 5.484 1 91.12 286 PHE A CA 1
ATOM 2190 C C . PHE A 1 286 ? 1.57 -31.766 5.66 1 91.12 286 PHE A C 1
ATOM 2192 O O . PHE A 1 286 ? 2.711 -32.219 5.738 1 91.12 286 PHE A O 1
ATOM 2199 N N . ASN A 1 287 ? 1.308 -30.438 5.664 1 93.62 287 ASN A N 1
ATOM 2200 C CA . ASN A 1 287 ? 2.357 -29.453 5.875 1 93.62 287 ASN A CA 1
ATOM 2201 C C . ASN A 1 287 ? 2.699 -29.312 7.355 1 93.62 287 ASN A C 1
ATOM 2203 O O . ASN A 1 287 ? 2.385 -28.281 7.973 1 93.62 287 ASN A O 1
ATOM 2207 N N . SER A 1 288 ? 3.479 -30.266 7.91 1 87.75 288 SER A N 1
ATOM 2208 C CA . SER A 1 288 ? 3.789 -30.312 9.336 1 87.75 288 SER A CA 1
ATOM 2209 C C . SER A 1 288 ? 4.824 -29.266 9.719 1 87.75 288 SER A C 1
ATOM 2211 O O . SER A 1 288 ? 4.891 -28.844 10.875 1 87.75 288 SER A O 1
ATOM 2213 N N . ASP A 1 289 ? 5.547 -28.781 8.773 1 90.38 289 ASP A N 1
ATOM 2214 C CA . ASP A 1 289 ? 6.637 -27.844 9.047 1 90.38 289 ASP A CA 1
ATOM 2215 C C . ASP A 1 289 ? 6.148 -26.391 8.977 1 90.38 289 ASP A C 1
ATOM 2217 O O . ASP A 1 289 ? 6.926 -25.469 9.188 1 90.38 289 ASP A O 1
ATOM 2221 N N . HIS A 1 290 ? 4.914 -26.219 8.695 1 94.62 290 HIS A N 1
ATOM 2222 C CA . HIS A 1 290 ? 4.348 -24.875 8.547 1 94.62 290 HIS A CA 1
ATOM 2223 C C . HIS A 1 290 ? 5.094 -24.078 7.492 1 94.62 290 HIS A C 1
ATOM 2225 O O . HIS A 1 290 ? 5.477 -22.922 7.73 1 94.62 290 HIS A O 1
ATOM 2231 N N . LYS A 1 291 ? 5.336 -24.734 6.383 1 95.69 291 LYS A N 1
ATOM 2232 C CA . LYS A 1 291 ? 6.047 -24.094 5.281 1 95.69 291 LYS A CA 1
ATOM 2233 C C . LYS A 1 291 ? 5.184 -23.031 4.613 1 95.69 291 LYS A C 1
ATOM 2235 O O . LYS A 1 291 ? 4.047 -23.297 4.227 1 95.69 291 LYS A O 1
ATOM 2240 N N . VAL A 1 292 ? 5.684 -21.844 4.574 1 97.94 292 VAL A N 1
ATOM 2241 C CA . VAL A 1 292 ? 5.082 -20.719 3.848 1 97.94 292 VAL A CA 1
ATOM 2242 C C . VAL A 1 292 ? 5.852 -20.469 2.553 1 97.94 292 VAL A C 1
ATOM 2244 O O . VAL A 1 292 ? 7.078 -20.328 2.57 1 97.94 292 VAL A O 1
ATOM 2247 N N . MET A 1 293 ? 5.164 -20.391 1.442 1 98.19 293 MET A N 1
ATOM 2248 C CA . MET A 1 293 ? 5.844 -20.234 0.157 1 98.19 293 MET A CA 1
ATOM 2249 C C . MET A 1 293 ? 5.758 -18.797 -0.337 1 98.19 293 MET A C 1
ATOM 2251 O O . MET A 1 293 ? 4.715 -18.156 -0.209 1 98.19 293 MET A O 1
ATOM 2255 N N . CYS A 1 294 ? 6.812 -18.312 -0.88 1 98 294 CYS A N 1
ATOM 2256 C CA . CYS A 1 294 ? 6.883 -17.031 -1.577 1 98 294 CYS A CA 1
ATOM 2257 C C . CYS A 1 294 ? 7.223 -17.234 -3.049 1 98 294 CYS A C 1
ATOM 2259 O O . CYS A 1 294 ? 8.039 -18.078 -3.391 1 98 294 CYS A O 1
ATOM 2261 N N . THR A 1 295 ? 6.559 -16.516 -3.889 1 96.5 295 THR A N 1
ATOM 2262 C CA . THR A 1 295 ? 6.82 -16.578 -5.324 1 96.5 295 THR A CA 1
ATOM 2263 C C . THR A 1 295 ? 6.613 -15.211 -5.969 1 96.5 295 THR A C 1
ATOM 2265 O O . THR A 1 295 ? 6.488 -14.203 -5.273 1 96.5 295 THR A O 1
ATOM 2268 N N . GLY A 1 296 ? 6.77 -15.125 -7.332 1 92.94 296 GLY A N 1
ATOM 2269 C CA . GLY A 1 296 ? 6.586 -13.875 -8.055 1 92.94 296 GLY A CA 1
ATOM 2270 C C . GLY A 1 296 ? 7.867 -13.07 -8.188 1 92.94 296 GLY A C 1
ATOM 2271 O O . GLY A 1 296 ? 8.906 -13.445 -7.633 1 92.94 296 GLY A O 1
ATOM 2272 N N . GLY A 1 297 ? 7.777 -11.953 -8.859 1 90 297 GLY A N 1
ATOM 2273 C CA . GLY A 1 297 ? 8.93 -11.102 -9.117 1 90 297 GLY A CA 1
ATOM 2274 C C . GLY A 1 297 ? 9.531 -10.523 -7.852 1 90 297 GLY A C 1
ATOM 2275 O O . GLY A 1 297 ? 10.742 -10.281 -7.793 1 90 297 GLY A O 1
ATOM 2276 N N . ASP A 1 298 ? 8.703 -10.328 -6.805 1 93.06 298 ASP A N 1
ATOM 2277 C CA . ASP A 1 298 ? 9.164 -9.766 -5.539 1 93.06 298 ASP A CA 1
ATOM 2278 C C . ASP A 1 298 ? 9.359 -10.867 -4.492 1 93.06 298 ASP A C 1
ATOM 2280 O O . ASP A 1 298 ? 9.383 -10.586 -3.293 1 93.06 298 ASP A O 1
ATOM 2284 N N . GLY A 1 299 ? 9.414 -12.07 -4.934 1 94.62 299 GLY A N 1
ATOM 2285 C CA . GLY A 1 299 ? 9.516 -13.203 -4.023 1 94.62 299 GLY A CA 1
ATOM 2286 C C . GLY A 1 299 ? 10.711 -13.109 -3.096 1 94.62 299 GLY A C 1
ATOM 2287 O O . GLY A 1 299 ? 10.617 -13.453 -1.915 1 94.62 299 GLY A O 1
ATOM 2288 N N . GLU A 1 300 ? 11.836 -12.602 -3.557 1 92.62 300 GLU A N 1
ATOM 2289 C CA . GLU A 1 300 ? 13.039 -12.492 -2.746 1 92.62 300 GLU A CA 1
ATOM 2290 C C . GLU A 1 300 ? 12.883 -11.438 -1.657 1 92.62 300 GLU A C 1
ATOM 2292 O O . GLU A 1 300 ? 13.352 -11.617 -0.534 1 92.62 300 GLU A O 1
ATOM 2297 N N . ILE A 1 301 ? 12.281 -10.383 -2.023 1 96 301 ILE A N 1
ATOM 2298 C CA . ILE A 1 301 ? 12.008 -9.328 -1.051 1 96 301 ILE A CA 1
ATOM 2299 C C . ILE A 1 301 ? 11.055 -9.852 0.022 1 96 301 ILE A C 1
ATOM 2301 O O . ILE A 1 301 ? 11.266 -9.609 1.215 1 96 301 ILE A O 1
ATOM 2305 N N . LEU A 1 302 ? 10.023 -10.578 -0.43 1 97.62 302 LEU A N 1
ATOM 2306 C CA . LEU A 1 302 ? 9.062 -11.148 0.504 1 97.62 302 LEU A CA 1
ATOM 2307 C C . LEU A 1 302 ? 9.75 -12.117 1.466 1 97.62 302 LEU A C 1
ATOM 2309 O O . LEU A 1 302 ? 9.445 -12.125 2.662 1 97.62 302 LEU A O 1
ATOM 2313 N N . MET A 1 303 ? 10.68 -12.891 0.982 1 95.81 303 MET A N 1
ATOM 2314 C CA . MET A 1 303 ? 11.422 -13.852 1.797 1 95.81 303 MET A CA 1
ATOM 2315 C C . MET A 1 303 ? 12.141 -13.148 2.943 1 95.81 303 MET A C 1
ATOM 2317 O O . MET A 1 303 ? 12.172 -13.664 4.066 1 95.81 303 MET A O 1
ATOM 2321 N N . LYS A 1 304 ? 12.695 -12.07 2.66 1 95.12 304 LYS A N 1
ATOM 2322 C CA . LYS A 1 304 ? 13.406 -11.32 3.691 1 95.12 304 LYS A CA 1
ATOM 2323 C C . LYS A 1 304 ? 12.438 -10.711 4.699 1 95.12 304 LYS A C 1
ATOM 2325 O O . LYS A 1 304 ? 12.609 -10.875 5.91 1 95.12 304 LYS A O 1
ATOM 2330 N N . LEU A 1 305 ? 11.422 -10.047 4.207 1 96.75 305 LEU A N 1
ATOM 2331 C CA . LEU A 1 305 ? 10.508 -9.266 5.031 1 96.75 305 LEU A CA 1
ATOM 2332 C C . LEU A 1 305 ? 9.711 -10.172 5.965 1 96.75 305 LEU A C 1
ATOM 2334 O O . LEU A 1 305 ? 9.281 -9.742 7.035 1 96.75 305 LEU A O 1
ATOM 2338 N N . LEU A 1 306 ? 9.516 -11.43 5.539 1 96.75 306 LEU A N 1
ATOM 2339 C CA . LEU A 1 306 ? 8.641 -12.32 6.309 1 96.75 306 LEU A CA 1
ATOM 2340 C C . LEU A 1 306 ? 9.453 -13.156 7.293 1 96.75 306 LEU A C 1
ATOM 2342 O O . LEU A 1 306 ? 8.883 -13.938 8.062 1 96.75 306 LEU A O 1
ATOM 2346 N N . GLN A 1 307 ? 10.75 -12.984 7.309 1 93.25 307 GLN A N 1
ATOM 2347 C CA . GLN A 1 307 ? 11.586 -13.586 8.336 1 93.25 307 GLN A CA 1
ATOM 2348 C C . GLN A 1 307 ? 11.383 -12.898 9.688 1 93.25 307 GLN A C 1
ATOM 2350 O O . GLN A 1 307 ? 10.961 -11.742 9.734 1 93.25 307 GLN A O 1
ATOM 2355 N N . PRO A 1 308 ? 11.703 -13.68 10.648 1 87.38 308 PRO A N 1
ATOM 2356 C CA . PRO A 1 308 ? 11.773 -12.969 11.93 1 87.38 308 PRO A CA 1
ATOM 2357 C C . PRO A 1 308 ? 12.695 -11.75 11.875 1 87.38 308 PRO A C 1
ATOM 2359 O O . PRO A 1 308 ? 13.719 -11.773 11.188 1 87.38 308 PRO A O 1
ATOM 2362 N N . ASN A 1 309 ? 12.406 -10.688 12.461 1 87.75 309 ASN A N 1
ATOM 2363 C CA . ASN A 1 309 ? 13.148 -9.43 12.469 1 87.75 309 ASN A CA 1
ATOM 2364 C C . ASN A 1 309 ? 13.273 -8.836 11.07 1 87.75 309 ASN A C 1
ATOM 2366 O O . ASN A 1 309 ? 14.242 -8.156 10.758 1 87.75 309 ASN A O 1
ATOM 2370 N N . PHE A 1 310 ? 12.477 -9.328 10.148 1 93.94 310 PHE A N 1
ATOM 2371 C CA . PHE A 1 310 ? 12.312 -8.789 8.805 1 93.94 310 PHE A CA 1
ATOM 2372 C C . PHE A 1 310 ? 13.594 -8.961 7.996 1 93.94 310 PHE A C 1
ATOM 2374 O O . PHE A 1 310 ? 13.969 -8.078 7.219 1 93.94 310 PHE A O 1
ATOM 2381 N N . GLY A 1 311 ? 14.445 -10.008 8.375 1 91.12 311 GLY A N 1
ATOM 2382 C CA . GLY A 1 311 ? 15.672 -10.281 7.648 1 91.12 311 GLY A CA 1
ATOM 2383 C C . GLY A 1 311 ? 16.719 -9.188 7.797 1 91.12 311 GLY A C 1
ATOM 2384 O O . GLY A 1 311 ? 17.609 -9.07 6.965 1 91.12 311 GLY A O 1
ATOM 2385 N N . GLY A 1 312 ? 16.469 -8.328 8.773 1 93.31 312 GLY A N 1
ATOM 2386 C CA . GLY A 1 312 ? 17.406 -7.227 8.992 1 93.31 312 GLY A CA 1
ATOM 2387 C C . GLY A 1 312 ? 17.125 -6.023 8.109 1 93.31 312 GLY A C 1
ATOM 2388 O O . GLY A 1 312 ? 17.906 -5.078 8.078 1 93.31 312 GLY A O 1
ATOM 2389 N N . VAL A 1 313 ? 16.031 -6.012 7.406 1 96.25 313 VAL A N 1
ATOM 2390 C CA . VAL A 1 313 ? 15.703 -4.953 6.453 1 96.25 313 VAL A CA 1
ATOM 2391 C C . VAL A 1 313 ? 15.07 -3.771 7.191 1 96.25 313 VAL A C 1
ATOM 2393 O O . VAL A 1 313 ? 15.328 -2.613 6.852 1 96.25 313 VAL A O 1
ATOM 2396 N N . LEU A 1 314 ? 14.188 -4.066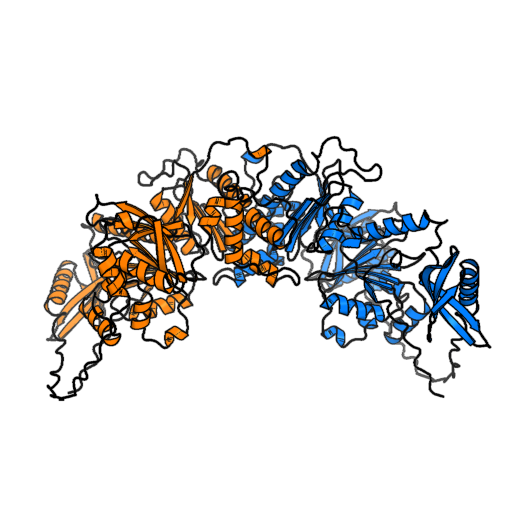 8.148 1 96.5 314 LEU A N 1
ATOM 2397 C CA . LEU A 1 314 ? 13.461 -3.074 8.93 1 96.5 314 LEU A CA 1
ATOM 2398 C C . LEU A 1 314 ? 13.852 -3.146 10.398 1 96.5 314 LEU A C 1
ATOM 2400 O O . LEU A 1 314 ? 14.156 -4.227 10.914 1 96.5 314 LEU A O 1
ATOM 2404 N N . GLU A 1 315 ? 13.805 -2.01 10.992 1 91.88 315 GLU A N 1
ATOM 2405 C CA . GLU A 1 315 ? 14.047 -1.958 12.43 1 91.88 315 GLU A CA 1
ATOM 2406 C C . GLU A 1 315 ? 12.984 -2.738 13.195 1 91.88 315 GLU A C 1
ATOM 2408 O O . GLU A 1 315 ? 11.805 -2.676 12.859 1 91.88 315 GLU A O 1
ATOM 2413 N N . SER A 1 316 ? 13.43 -3.627 14.047 1 82.56 316 SER A N 1
ATOM 2414 C CA . SER A 1 316 ? 12.516 -4.422 14.859 1 82.56 316 SER A CA 1
ATOM 2415 C C . SER A 1 316 ? 12.445 -3.9 16.297 1 82.56 316 SER A C 1
ATOM 2417 O O . SER A 1 316 ? 13.367 -3.223 16.75 1 82.56 316 SER A O 1
ATOM 2419 N N . SER A 1 317 ? 11.18 -4 16.766 1 68.94 317 SER A N 1
ATOM 2420 C CA . SER A 1 317 ? 11.055 -3.57 18.156 1 68.94 317 SER A CA 1
ATOM 2421 C C . SER A 1 317 ? 11.875 -4.457 19.094 1 68.94 317 SER A C 1
ATOM 2423 O O . SER A 1 317 ? 12.047 -5.648 18.828 1 68.94 317 SER A O 1
ATOM 2425 N N . VAL A 1 318 ? 12.641 -3.775 19.953 1 53.41 318 VAL A N 1
ATOM 2426 C CA . VAL A 1 318 ? 13.406 -4.461 21 1 53.41 318 VAL A CA 1
ATOM 2427 C C . VAL A 1 318 ? 12.508 -5.441 21.734 1 53.41 318 VAL A C 1
ATOM 2429 O O . VAL A 1 318 ? 12.961 -6.496 22.188 1 53.41 318 VAL A O 1
ATOM 2432 N N . ARG A 1 319 ? 11.32 -4.992 21.984 1 47.81 319 ARG A N 1
ATOM 2433 C CA . ARG A 1 319 ? 10.438 -5.828 22.781 1 47.81 319 ARG A CA 1
ATOM 2434 C C . ARG A 1 319 ? 10.117 -7.137 22.078 1 47.81 319 ARG A C 1
ATOM 2436 O O . ARG A 1 319 ? 9.609 -8.078 22.688 1 47.81 319 ARG A O 1
ATOM 2443 N N . SER A 1 320 ? 10.195 -7.09 20.75 1 49.06 320 SER A N 1
ATOM 2444 C CA . SER A 1 320 ? 9.812 -8.258 19.969 1 49.06 320 SER A CA 1
ATOM 2445 C C . SER A 1 320 ? 10.969 -9.25 19.859 1 49.06 320 SER A C 1
ATOM 2447 O O . SER A 1 320 ? 10.852 -10.273 19.172 1 49.06 320 SER A O 1
ATOM 2449 N N . THR A 1 321 ? 12.141 -8.82 20.281 1 41.62 321 THR A N 1
ATOM 2450 C CA . THR A 1 321 ? 13.305 -9.688 20.094 1 41.62 321 THR A CA 1
ATOM 2451 C C . THR A 1 321 ? 13.172 -10.961 20.906 1 41.62 321 THR A C 1
ATOM 2453 O O . THR A 1 321 ? 14.086 -11.789 20.938 1 41.62 321 THR A O 1
ATOM 2456 N N . ALA A 1 322 ? 12.219 -10.984 21.719 1 41.62 322 ALA A N 1
ATOM 2457 C CA . ALA A 1 322 ? 12.312 -12.297 22.359 1 41.62 322 ALA A CA 1
ATOM 2458 C C . ALA A 1 322 ? 12.266 -13.414 21.328 1 41.62 322 ALA A C 1
ATOM 2460 O O . ALA A 1 322 ? 11.539 -13.32 20.328 1 41.62 322 ALA A O 1
ATOM 2461 N N . THR A 1 323 ? 13.266 -14.281 21.375 1 43.84 323 THR A N 1
ATOM 2462 C CA . THR A 1 323 ? 13.5 -15.461 20.562 1 43.84 323 THR A CA 1
ATOM 2463 C C . THR A 1 323 ? 12.211 -16.25 20.359 1 43.84 323 THR A C 1
ATOM 2465 O O . THR A 1 323 ? 11.82 -17.047 21.234 1 43.84 323 THR A O 1
ATOM 2468 N N . LYS A 1 324 ? 11.195 -15.672 19.891 1 52.5 324 LYS A N 1
ATOM 2469 C CA . LYS A 1 324 ? 10.047 -16.547 19.672 1 52.5 324 LYS A CA 1
ATOM 2470 C C . LYS A 1 324 ? 10.391 -17.703 18.734 1 52.5 324 LYS A C 1
ATOM 2472 O O . LYS A 1 324 ? 11.18 -17.531 17.812 1 52.5 324 LYS A O 1
ATOM 2477 N N . PRO A 1 325 ? 10.164 -18.828 19.266 1 53.28 325 PRO A N 1
ATOM 2478 C CA . PRO A 1 325 ? 10.414 -19.984 18.406 1 53.28 325 PRO A CA 1
ATOM 2479 C C . PRO A 1 325 ? 9.875 -19.797 16.984 1 53.28 325 PRO A C 1
ATOM 2481 O O . PRO A 1 325 ? 8.867 -19.109 16.797 1 53.28 325 PRO A O 1
ATOM 2484 N N . LYS A 1 326 ? 10.75 -20.156 16.141 1 64.56 326 LYS A N 1
ATOM 2485 C CA . LYS A 1 326 ? 10.359 -20.125 14.742 1 64.56 326 LYS A CA 1
ATOM 2486 C C . LYS A 1 326 ? 9.062 -20.891 14.508 1 64.56 326 LYS A C 1
ATOM 2488 O O . LYS A 1 326 ? 9.008 -22.109 14.703 1 64.56 326 LYS A O 1
ATOM 2493 N N . MET A 1 327 ? 8 -20.172 14.219 1 81.94 327 MET A N 1
ATOM 2494 C CA . MET A 1 327 ? 6.668 -20.781 14.148 1 81.94 327 MET A CA 1
ATOM 2495 C C . MET A 1 327 ? 6.371 -21.281 12.742 1 81.94 327 MET A C 1
ATOM 2497 O O . MET A 1 327 ? 5.445 -22.062 12.539 1 81.94 327 MET A O 1
ATOM 2501 N N . TYR A 1 328 ? 7.258 -20.891 11.836 1 92.56 328 TYR A N 1
ATOM 2502 C CA . TYR A 1 328 ? 7.035 -21.281 10.453 1 92.56 328 TYR A CA 1
ATOM 2503 C C . TYR A 1 328 ? 8.336 -21.234 9.656 1 92.56 328 TYR A C 1
ATOM 2505 O O . TYR A 1 328 ? 9.32 -20.641 10.102 1 92.56 328 TYR A O 1
ATOM 2513 N N . ASP A 1 329 ? 8.398 -22 8.562 1 93.94 329 ASP A N 1
ATOM 2514 C CA . ASP A 1 329 ? 9.516 -21.984 7.633 1 93.94 329 ASP A CA 1
ATOM 2515 C C . ASP A 1 329 ? 9.133 -21.297 6.32 1 93.94 329 ASP A C 1
ATOM 2517 O O . ASP A 1 329 ? 7.984 -21.406 5.879 1 93.94 329 ASP A O 1
ATOM 2521 N N . LEU A 1 330 ? 10.102 -20.594 5.793 1 95.75 330 LEU A N 1
ATOM 2522 C CA . LEU A 1 330 ? 9.883 -19.875 4.539 1 95.75 330 LEU A CA 1
ATOM 2523 C C . LEU A 1 330 ? 10.648 -20.547 3.398 1 95.75 330 LEU A C 1
ATOM 2525 O O . LEU A 1 330 ? 11.781 -20.984 3.582 1 95.75 330 LEU A O 1
ATOM 2529 N N . GLU A 1 331 ? 10.008 -20.641 2.277 1 95.75 331 GLU A N 1
ATOM 2530 C CA . GLU A 1 331 ? 10.672 -21.141 1.076 1 95.75 331 GLU A CA 1
ATOM 2531 C C . GLU A 1 331 ? 10.258 -20.328 -0.153 1 95.75 331 GLU A C 1
ATOM 2533 O O . GLU A 1 331 ? 9.086 -19.969 -0.304 1 95.75 331 GLU A O 1
ATOM 2538 N N . HIS A 1 332 ? 11.18 -20 -0.95 1 94.44 332 HIS A N 1
ATOM 2539 C CA . HIS A 1 332 ? 10.945 -19.281 -2.201 1 94.44 332 HIS A CA 1
ATOM 2540 C C . HIS A 1 332 ? 10.992 -20.234 -3.393 1 94.44 332 HIS A C 1
ATOM 2542 O O . HIS A 1 332 ? 11.883 -21.094 -3.475 1 94.44 332 HIS A O 1
ATOM 2548 N N . SER A 1 333 ? 10 -20.141 -4.191 1 91.12 333 SER A N 1
ATOM 2549 C CA . SER A 1 333 ? 10.008 -20.812 -5.484 1 91.12 333 SER A CA 1
ATOM 2550 C C . SER A 1 333 ? 9.57 -19.875 -6.602 1 91.12 333 SER A C 1
ATOM 2552 O O . SER A 1 333 ? 8.43 -19.406 -6.617 1 91.12 333 SER A O 1
ATOM 2554 N N . LYS A 1 334 ? 10.383 -19.719 -7.586 1 85.31 334 LYS A N 1
ATOM 2555 C CA . LYS A 1 334 ? 10.086 -18.828 -8.703 1 85.31 334 LYS A CA 1
ATOM 2556 C C . LYS A 1 334 ? 9.062 -19.438 -9.648 1 85.31 334 LYS A C 1
ATOM 2558 O O . LYS A 1 334 ? 8.453 -18.75 -10.453 1 85.31 334 LYS A O 1
ATOM 2563 N N . ASN A 1 335 ? 8.836 -20.75 -9.539 1 87.69 335 ASN A N 1
ATOM 2564 C CA . ASN A 1 335 ? 8.078 -21.469 -10.547 1 87.69 335 ASN A CA 1
ATOM 2565 C C . ASN A 1 335 ? 6.859 -22.156 -9.938 1 87.69 335 ASN A C 1
ATOM 2567 O O . ASN A 1 335 ? 6.504 -23.266 -10.344 1 87.69 335 ASN A O 1
ATOM 2571 N N . LEU A 1 336 ? 6.336 -21.5 -8.984 1 95.12 336 LEU A N 1
ATOM 2572 C CA . LEU A 1 336 ? 5.281 -22.172 -8.242 1 95.12 336 LEU A CA 1
ATOM 2573 C C . LEU A 1 336 ? 4.078 -22.453 -9.133 1 95.12 336 LEU A C 1
ATOM 2575 O O . LEU A 1 336 ? 3.418 -23.484 -8.984 1 95.12 336 LEU A O 1
ATOM 2579 N N . GLN A 1 337 ? 3.719 -21.562 -10.023 1 96.12 337 GLN A N 1
ATOM 2580 C CA . GLN A 1 337 ? 2.607 -21.781 -10.945 1 96.12 337 GLN A CA 1
ATOM 2581 C C . GLN A 1 337 ? 2.865 -22.969 -11.852 1 96.12 337 GLN A C 1
ATOM 2583 O O . GLN A 1 337 ? 1.941 -23.719 -12.18 1 96.12 337 GLN A O 1
ATOM 2588 N N . HIS A 1 338 ? 4.098 -23.188 -12.258 1 96.44 338 HIS A N 1
ATOM 2589 C CA . HIS A 1 338 ? 4.457 -24.328 -13.094 1 96.44 338 HIS A CA 1
ATOM 2590 C C . HIS A 1 338 ? 4.359 -25.625 -12.312 1 96.44 338 HIS A C 1
ATOM 2592 O O . HIS A 1 338 ? 4 -26.672 -12.875 1 96.44 338 HIS A O 1
ATOM 2598 N N . TYR A 1 339 ? 4.703 -25.531 -11.039 1 95.75 339 TYR A N 1
ATOM 2599 C CA . TYR A 1 339 ? 4.469 -26.703 -10.188 1 95.75 339 TYR A CA 1
ATOM 2600 C C . TYR A 1 339 ? 2.98 -26.984 -10.055 1 95.75 339 TYR A C 1
ATOM 2602 O O . TYR A 1 339 ? 2.572 -28.141 -9.938 1 95.75 339 TYR A O 1
ATOM 2610 N N . GLY A 1 340 ? 2.17 -25.891 -10.055 1 97 340 GLY A N 1
ATOM 2611 C CA . GLY A 1 340 ? 0.729 -26.094 -10.062 1 97 340 GLY A CA 1
ATOM 2612 C C . GLY A 1 340 ? 0.241 -26.875 -11.266 1 97 340 GLY A C 1
ATOM 2613 O O . GLY A 1 340 ? -0.594 -27.766 -11.133 1 97 340 GLY A O 1
ATOM 2614 N N . ILE A 1 341 ? 0.775 -26.547 -12.375 1 95.62 341 ILE A N 1
ATOM 2615 C CA . ILE A 1 341 ? 0.435 -27.25 -13.602 1 95.62 341 ILE A CA 1
ATOM 2616 C C . ILE A 1 341 ? 0.882 -28.703 -13.492 1 95.62 341 ILE A C 1
ATOM 2618 O O . ILE A 1 341 ? 0.119 -29.625 -13.812 1 95.62 341 ILE A O 1
ATOM 2622 N N . ALA A 1 342 ? 2.088 -28.922 -12.977 1 94.75 342 ALA A N 1
ATOM 2623 C CA . ALA A 1 342 ? 2.598 -30.281 -12.781 1 94.75 342 ALA A CA 1
ATOM 2624 C C . ALA A 1 342 ? 1.674 -31.094 -11.883 1 94.75 342 ALA A C 1
ATOM 2626 O O . ALA A 1 342 ? 1.447 -32.281 -12.125 1 94.75 342 ALA A O 1
ATOM 2627 N N . SER A 1 343 ? 1.208 -30.438 -10.891 1 93.75 343 SER A N 1
ATOM 2628 C CA . SER A 1 343 ? 0.299 -31.094 -9.953 1 93.75 343 SER A CA 1
ATOM 2629 C C . SER A 1 343 ? -0.951 -31.594 -10.672 1 93.75 343 SER A C 1
ATOM 2631 O O . SER A 1 343 ? -1.396 -32.719 -10.43 1 93.75 343 SER A O 1
ATOM 2633 N N . VAL A 1 344 ? -1.499 -30.812 -11.547 1 93.81 344 VAL A N 1
ATOM 2634 C CA . VAL A 1 344 ? -2.709 -31.156 -12.289 1 93.81 344 VAL A CA 1
ATOM 2635 C C . VAL A 1 344 ? -2.404 -32.281 -13.281 1 93.81 344 VAL A C 1
ATOM 2637 O O . VAL A 1 344 ? -3.146 -33.25 -13.367 1 93.81 344 VAL A O 1
ATOM 2640 N N . LEU A 1 345 ? -1.293 -32.125 -13.977 1 92.69 345 LEU A N 1
ATOM 2641 C CA . LEU A 1 345 ? -0.92 -33.094 -14.992 1 92.69 345 LEU A CA 1
ATOM 2642 C C . LEU A 1 345 ? -0.669 -34.469 -14.352 1 92.69 345 LEU A C 1
ATOM 2644 O O . LEU A 1 345 ? -1.124 -35.5 -14.875 1 92.69 345 LEU A O 1
ATOM 2648 N N . SER A 1 346 ? 0.027 -34.438 -13.234 1 89.31 346 SER A N 1
ATOM 2649 C CA . SER A 1 346 ? 0.331 -35.688 -12.539 1 89.31 346 SER A CA 1
ATOM 2650 C C . SER A 1 346 ? -0.94 -36.344 -12.031 1 89.31 346 SER A C 1
ATOM 2652 O O . SER A 1 346 ? -1.073 -37.562 -12.117 1 89.31 346 SER A O 1
ATOM 2654 N N . SER A 1 347 ? -1.79 -35.594 -11.5 1 87.5 347 SER A N 1
ATOM 2655 C CA . SER A 1 347 ? -3.037 -36.125 -10.969 1 87.5 347 SER A CA 1
ATOM 2656 C C . SER A 1 347 ? -3.865 -36.781 -12.07 1 87.5 347 SER A C 1
ATOM 2658 O O . SER A 1 347 ? -4.352 -37.906 -11.891 1 87.5 347 SER A O 1
ATOM 2660 N N . TYR A 1 348 ? -4.004 -36.156 -13.188 1 85.75 348 TYR A N 1
ATOM 2661 C CA . TYR A 1 348 ? -4.824 -36.688 -14.273 1 85.75 348 TYR A CA 1
ATOM 2662 C C . TYR A 1 348 ? -4.105 -37.812 -15.008 1 85.75 348 TYR A C 1
ATOM 2664 O O . TYR A 1 348 ? -4.742 -38.75 -15.484 1 85.75 348 TYR A O 1
ATOM 2672 N N . TYR A 1 349 ? -2.799 -37.688 -15.094 1 84.69 349 TYR A N 1
ATOM 2673 C CA . TYR A 1 349 ? -2.035 -38.75 -15.703 1 84.69 349 TYR A CA 1
ATOM 2674 C C . TYR A 1 349 ? -2.152 -40.031 -14.891 1 84.69 349 TYR A C 1
ATOM 2676 O O . TYR A 1 349 ? -2.391 -41.125 -15.445 1 84.69 349 TYR A O 1
ATOM 2684 N N . ASN A 1 350 ? -2.021 -40 -13.57 1 79.69 350 ASN A N 1
ATOM 2685 C CA . ASN A 1 350 ? -2.123 -41.125 -12.68 1 79.69 350 ASN A CA 1
ATOM 2686 C C . ASN A 1 350 ? -3.525 -41.75 -12.695 1 79.69 350 ASN A C 1
ATOM 2688 O O . ASN A 1 350 ? -3.686 -42.969 -12.641 1 79.69 350 ASN A O 1
ATOM 2692 N N . LYS A 1 351 ? -4.461 -40.938 -12.727 1 76.81 351 LYS A N 1
ATOM 2693 C CA . LYS A 1 351 ? -5.836 -41.406 -12.828 1 76.81 351 LYS A CA 1
ATOM 2694 C C . LYS A 1 351 ? -6.062 -42.188 -14.125 1 76.81 351 LYS A C 1
ATOM 2696 O O . LYS A 1 351 ? -6.754 -43.188 -14.133 1 76.81 351 LYS A O 1
ATOM 2701 N N . ARG A 1 352 ? -5.504 -41.625 -15.188 1 69.44 352 ARG A N 1
ATOM 2702 C CA . ARG A 1 352 ? -5.617 -42.281 -16.484 1 69.44 352 ARG A CA 1
ATOM 2703 C C . ARG A 1 352 ? -4.906 -43.656 -16.469 1 69.44 352 ARG A C 1
ATOM 2705 O O . ARG A 1 352 ? -5.418 -44.625 -17.016 1 69.44 352 ARG A O 1
ATOM 2712 N N . MET A 1 353 ? -3.709 -43.719 -15.945 1 64.44 353 MET A N 1
ATOM 2713 C CA . MET A 1 353 ? -2.945 -44.938 -15.898 1 64.44 353 MET A CA 1
ATOM 2714 C C . MET A 1 353 ? -3.59 -45.938 -14.938 1 64.44 353 MET A C 1
ATOM 2716 O O . MET A 1 353 ? -3.484 -47.156 -15.133 1 64.44 353 MET A O 1
ATOM 2720 N N . GLY A 1 354 ? -4.113 -45.562 -13.914 1 56.44 354 GLY A N 1
ATOM 2721 C CA . GLY A 1 354 ? -4.816 -46.438 -12.992 1 56.44 354 GLY A CA 1
ATOM 2722 C C . GLY A 1 354 ? -6.164 -46.906 -13.523 1 56.44 354 GLY A C 1
ATOM 2723 O O . GLY A 1 354 ? -6.641 -47.969 -13.164 1 56.44 354 GLY A O 1
ATOM 2724 N N . GLU A 1 355 ? -6.914 -46.031 -14.219 1 48.31 355 GLU A N 1
ATOM 2725 C CA . GLU A 1 355 ? -8.172 -46.438 -14.828 1 48.31 355 GLU A CA 1
ATOM 2726 C C . GLU A 1 355 ? -7.941 -47.344 -16.031 1 48.31 355 GLU A C 1
ATOM 2728 O O . GLU A 1 355 ? -8.883 -47.688 -16.75 1 48.31 355 GLU A O 1
ATOM 2733 N N . GLY A 1 356 ? -7.121 -47.969 -16.578 1 38 356 GLY A N 1
ATOM 2734 C CA . GLY A 1 356 ? -7.043 -48.969 -17.656 1 38 356 GLY A CA 1
ATOM 2735 C C . GLY A 1 356 ? -8.219 -49.906 -17.688 1 38 356 GLY A C 1
ATOM 2736 O O . GLY A 1 356 ? -8.281 -50.812 -18.516 1 38 356 GLY A O 1
ATOM 2737 N N . THR A 1 357 ? -8.977 -50.531 -17.031 1 35.16 357 THR A N 1
ATOM 2738 C CA . THR A 1 357 ? -10.156 -51.094 -17.672 1 35.16 357 THR A C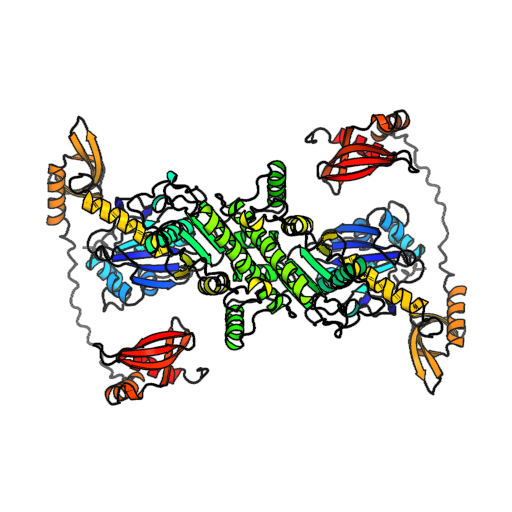A 1
ATOM 2739 C C . THR A 1 357 ? -10.938 -50.031 -18.422 1 35.16 357 THR A C 1
ATOM 2741 O O . THR A 1 357 ? -11.992 -50.312 -18.984 1 35.16 357 THR A O 1
ATOM 2744 N N . ASN A 1 358 ? -10.977 -48.812 -18.188 1 36.09 358 ASN A N 1
ATOM 2745 C CA . ASN A 1 358 ? -11.961 -47.781 -18.516 1 36.09 358 ASN A CA 1
ATOM 2746 C C . ASN A 1 358 ? -11.75 -47.219 -19.906 1 36.09 358 ASN A C 1
ATOM 2748 O O . ASN A 1 358 ? -10.625 -46.875 -20.281 1 36.09 358 ASN A O 1
ATOM 2752 N N . PHE A 1 359 ? -12.695 -47.375 -21.094 1 40.47 359 PHE A N 1
ATOM 2753 C CA . PHE A 1 359 ? -13.016 -47.094 -22.484 1 40.47 359 PHE A CA 1
ATOM 2754 C C . PHE A 1 359 ? -12.672 -45.625 -22.828 1 40.47 359 PHE A C 1
ATOM 2756 O O . PHE A 1 359 ? -12.43 -45.312 -23.984 1 40.47 359 PHE A O 1
ATOM 2763 N N . HIS A 1 360 ? -12.547 -44.875 -21.953 1 40.28 360 HIS A N 1
ATOM 2764 C CA . HIS A 1 360 ? -12.469 -43.438 -22.219 1 40.28 360 HIS A CA 1
ATOM 2765 C C . HIS A 1 360 ? -11.109 -43.062 -22.797 1 40.28 360 HIS A C 1
ATOM 2767 O O . HIS A 1 360 ? -10.906 -41.938 -23.234 1 40.28 360 HIS A O 1
ATOM 2773 N N . ILE A 1 361 ? -10.375 -44.125 -23.109 1 45.69 361 ILE A N 1
ATOM 2774 C CA . ILE A 1 361 ? -9.008 -43.906 -23.562 1 45.69 361 ILE A CA 1
ATOM 2775 C C . ILE A 1 361 ? -8.984 -43.656 -25.062 1 45.69 361 ILE A C 1
ATOM 2777 O O . ILE A 1 361 ? -7.969 -43.188 -25.609 1 45.69 361 ILE A O 1
ATOM 2781 N N . HIS A 1 362 ? -10 -44.031 -25.781 1 54.25 362 HIS A N 1
ATOM 2782 C CA . HIS A 1 362 ? -10.016 -43.875 -27.234 1 54.25 362 HIS A CA 1
ATOM 2783 C C . HIS A 1 362 ? -10.562 -42.531 -27.672 1 54.25 362 HIS A C 1
ATOM 2785 O O . HIS A 1 362 ? -10.531 -42.188 -28.844 1 54.25 362 HIS A O 1
ATOM 2791 N N . ILE A 1 363 ? -11.062 -41.844 -26.672 1 57.44 363 ILE A N 1
ATOM 2792 C CA . ILE A 1 363 ? -11.617 -40.531 -27.047 1 57.44 363 ILE A CA 1
ATOM 2793 C C . ILE A 1 363 ? -10.477 -39.562 -27.391 1 57.44 363 ILE A C 1
ATOM 2795 O O . ILE A 1 363 ? -9.508 -39.469 -26.641 1 57.44 363 ILE A O 1
ATOM 2799 N N . GLY A 1 364 ? -10.43 -39 -28.625 1 62.38 364 GLY A N 1
ATOM 2800 C CA . GLY A 1 364 ? -9.422 -38.125 -29.188 1 62.38 364 GLY A CA 1
ATOM 2801 C C . GLY A 1 364 ? -8.508 -38.844 -30.172 1 62.38 364 GLY A C 1
ATOM 2802 O O . GLY A 1 364 ? -7.738 -38.188 -30.891 1 62.38 364 GLY A O 1
ATOM 2803 N N . ALA A 1 365 ? -8.656 -40.062 -30.375 1 66.81 365 ALA A N 1
ATOM 2804 C CA . ALA A 1 365 ? -7.82 -40.844 -31.281 1 66.81 365 ALA A CA 1
ATOM 2805 C C . ALA A 1 365 ? -8.234 -40.625 -32.75 1 66.81 365 ALA A C 1
ATOM 2807 O O . ALA A 1 365 ? -9.422 -40.469 -33.031 1 66.81 365 ALA A O 1
ATOM 2808 N N . ARG A 1 366 ? -7.133 -40.469 -33.625 1 76.12 366 ARG A N 1
ATOM 2809 C CA . ARG A 1 366 ? -7.41 -40.5 -35.031 1 76.12 366 ARG A CA 1
ATOM 2810 C C . ARG A 1 366 ? -7.711 -41.906 -35.531 1 76.12 366 ARG A C 1
ATOM 2812 O O . ARG A 1 366 ? -7.09 -42.875 -35.062 1 76.12 366 ARG A O 1
ATOM 2819 N N . VAL A 1 367 ? -8.719 -41.875 -36.344 1 76.94 367 VAL A N 1
ATOM 2820 C CA . VAL A 1 367 ? -9.156 -43.156 -36.906 1 76.94 367 VAL A CA 1
ATOM 2821 C C . VAL A 1 367 ? -9.219 -43.062 -38.406 1 76.94 367 VAL A C 1
ATOM 2823 O O . VAL A 1 367 ? -9.344 -41.969 -38.969 1 76.94 367 VAL A O 1
ATOM 2826 N N . ALA A 1 368 ? -8.914 -44.156 -39.094 1 79.94 368 ALA A N 1
ATOM 2827 C CA . ALA A 1 368 ? -9.062 -44.25 -40.562 1 79.94 368 ALA A CA 1
ATOM 2828 C C . ALA A 1 368 ? -10.008 -45.406 -40.906 1 79.94 368 ALA A C 1
ATOM 2830 O O . ALA A 1 368 ? -10.07 -46.406 -40.219 1 79.94 368 ALA A O 1
ATOM 2831 N N . LYS A 1 369 ? -10.852 -45.125 -41.875 1 78.19 369 LYS A N 1
ATOM 2832 C CA . LYS A 1 369 ? -11.766 -46.125 -42.438 1 78.19 369 LYS A CA 1
ATOM 2833 C C . LYS A 1 369 ? -11.641 -46.188 -43.969 1 78.19 369 LYS A C 1
ATOM 2835 O O . LYS A 1 369 ? -11.672 -45.156 -44.625 1 78.19 369 LYS A O 1
ATOM 2840 N N . ALA A 1 370 ? -11.305 -47.25 -44.531 1 76.06 370 ALA A N 1
ATOM 2841 C CA . ALA A 1 370 ? -11.258 -47.438 -45.969 1 76.06 370 ALA A CA 1
ATOM 2842 C C . ALA A 1 370 ? -12.648 -47.656 -46.531 1 76.06 370 ALA A C 1
ATOM 2844 O O . ALA A 1 370 ? -13.359 -48.594 -46.156 1 76.06 370 ALA A O 1
ATOM 2845 N N . ALA A 1 371 ? -13.281 -46.625 -47.188 1 68.69 371 ALA A N 1
ATOM 2846 C CA . ALA A 1 371 ? -14.555 -46.75 -47.875 1 68.69 371 ALA A CA 1
ATOM 2847 C C . ALA A 1 371 ? -14.398 -46.438 -49.375 1 68.69 371 ALA A C 1
ATOM 2849 O O . ALA A 1 371 ? -14.07 -45.312 -49.75 1 68.69 371 ALA A O 1
ATOM 2850 N N . GLY A 1 372 ? -14.789 -47.375 -50.281 1 62.47 372 GLY A N 1
ATOM 2851 C CA . GLY A 1 372 ? -14.82 -47.25 -51.719 1 62.47 372 GLY A CA 1
ATOM 2852 C C . GLY A 1 372 ? -13.508 -46.75 -52.312 1 62.47 372 GLY A C 1
ATOM 2853 O O . GLY A 1 372 ? -13.5 -45.938 -53.25 1 62.47 372 GLY A O 1
ATOM 2854 N N . GLY A 1 373 ? -12.172 -47.031 -51.75 1 68.19 373 GLY A N 1
ATOM 2855 C CA . GLY A 1 373 ? -10.859 -46.656 -52.25 1 68.19 373 GLY A CA 1
ATOM 2856 C C . GLY A 1 373 ? -10.336 -45.375 -51.594 1 68.19 373 GLY A C 1
ATOM 2857 O O . GLY A 1 373 ? -9.195 -44.969 -51.844 1 68.19 373 GLY A O 1
ATOM 2858 N N . ILE A 1 374 ? -11.164 -44.688 -50.969 1 64.69 374 ILE A N 1
ATOM 2859 C CA . ILE A 1 374 ? -10.727 -43.469 -50.281 1 64.69 374 ILE A CA 1
ATOM 2860 C C . ILE A 1 374 ? -10.57 -43.75 -48.781 1 64.69 374 ILE A C 1
ATOM 2862 O O . ILE A 1 374 ? -11.359 -44.5 -48.188 1 64.69 374 ILE A O 1
ATOM 2866 N N . VAL A 1 375 ? -9.469 -43.312 -48.25 1 73.25 375 VAL A N 1
ATOM 2867 C CA . VAL A 1 375 ? -9.281 -43.438 -46.781 1 73.25 375 VAL A CA 1
ATOM 2868 C C . VAL A 1 375 ? -9.898 -42.219 -46.094 1 73.25 375 VAL A C 1
ATOM 2870 O O . VAL A 1 375 ? -9.5 -41.094 -46.344 1 73.25 375 VAL A O 1
ATOM 2873 N N . MET A 1 376 ? -10.969 -42.5 -45.25 1 77.69 376 MET A N 1
ATOM 2874 C CA . MET A 1 376 ? -11.586 -41.469 -44.438 1 77.69 376 MET A CA 1
ATOM 2875 C C . MET A 1 376 ? -10.922 -41.375 -43.062 1 77.69 376 MET A C 1
ATOM 2877 O O . MET A 1 376 ? -10.703 -42.406 -42.406 1 77.69 376 MET A O 1
ATOM 2881 N N . LEU A 1 377 ? -10.547 -40.062 -42.812 1 78.25 377 LEU A N 1
ATOM 2882 C CA . LEU A 1 377 ? -9.922 -39.844 -41.531 1 78.25 377 LEU A CA 1
ATOM 2883 C C . LEU A 1 377 ? -10.891 -39.188 -40.562 1 78.25 377 LEU A C 1
ATOM 2885 O O . LEU A 1 377 ? -11.742 -38.375 -40.969 1 78.25 377 LEU A O 1
ATOM 2889 N N . GLY A 1 378 ? -10.867 -39.656 -39.281 1 76.62 378 GLY A N 1
ATOM 2890 C CA . GLY A 1 378 ? -11.742 -39.094 -38.25 1 76.62 378 GLY A CA 1
ATOM 2891 C C . GLY A 1 378 ? -11.117 -39.125 -36.875 1 76.62 378 GLY A C 1
ATOM 2892 O O . GLY A 1 378 ? -9.953 -39.5 -36.688 1 76.62 378 GLY A O 1
ATOM 2893 N N . THR A 1 379 ? -11.914 -38.531 -36 1 78.38 379 THR A N 1
ATOM 2894 C CA . THR A 1 379 ? -11.492 -38.469 -34.594 1 78.38 379 THR A CA 1
ATOM 2895 C C . THR A 1 379 ? -12.57 -39.031 -33.688 1 78.38 379 THR A C 1
ATOM 2897 O O . THR A 1 379 ? -13.758 -38.719 -33.844 1 78.38 379 THR A O 1
ATOM 2900 N N . VAL A 1 380 ? -12.086 -39.812 -32.844 1 75.19 380 VAL A N 1
ATOM 2901 C CA . VAL A 1 380 ? -12.992 -40.344 -31.812 1 75.19 380 VAL A CA 1
ATOM 2902 C C . VAL A 1 380 ? -13.367 -39.219 -30.844 1 75.19 380 VAL A C 1
ATOM 2904 O O . VAL A 1 380 ? -12.492 -38.656 -30.156 1 75.19 380 VAL A O 1
ATOM 2907 N N . THR A 1 381 ? -14.609 -38.875 -30.766 1 70.44 381 THR A N 1
ATOM 2908 C CA . THR A 1 381 ? -14.961 -37.656 -30.047 1 70.44 381 THR A CA 1
ATOM 2909 C C . THR A 1 381 ? -15.656 -37.969 -28.734 1 70.44 381 THR A C 1
ATOM 2911 O O . THR A 1 381 ? -15.492 -37.25 -27.75 1 70.44 381 THR A O 1
ATOM 2914 N N . ARG A 1 382 ? -16.5 -38.875 -28.719 1 67.94 382 ARG A N 1
ATOM 2915 C CA . ARG A 1 382 ? -17.234 -39.156 -27.484 1 67.94 382 ARG A CA 1
ATOM 2916 C C . ARG A 1 382 ? -17.641 -40.625 -27.391 1 67.94 382 ARG A C 1
ATOM 2918 O O . ARG A 1 382 ? -17.734 -41.312 -28.406 1 67.94 382 ARG A O 1
ATOM 2925 N N . LEU A 1 383 ? -17.641 -41 -26.125 1 64.06 383 LEU A N 1
ATOM 2926 C CA . LEU A 1 383 ? -18.219 -42.312 -25.828 1 64.06 383 LEU A CA 1
ATOM 2927 C C . LEU A 1 383 ? -19.656 -42.188 -25.359 1 64.06 383 LEU A C 1
ATOM 2929 O O . LEU A 1 383 ? -19.969 -41.375 -24.469 1 64.06 383 LEU A O 1
ATOM 2933 N N . GLU A 1 384 ? -20.484 -42.688 -26.188 1 64.25 384 GLU A N 1
ATOM 2934 C CA . GLU A 1 384 ? -21.906 -42.625 -25.891 1 64.25 384 GLU A CA 1
ATOM 2935 C C . GLU A 1 384 ? -22.5 -44 -25.609 1 64.25 384 GLU A C 1
ATOM 2937 O O . GLU A 1 384 ? -22.016 -45 -26.125 1 64.25 384 GLU A O 1
ATOM 2942 N N . SER A 1 385 ? -23.234 -44.062 -24.594 1 62.56 385 SER A N 1
ATOM 2943 C CA . SER A 1 385 ? -24.016 -45.25 -24.344 1 62.56 385 SER A CA 1
ATOM 2944 C C . SER A 1 385 ? -25.266 -45.281 -25.219 1 62.56 385 SER A C 1
ATOM 2946 O O . SER A 1 385 ? -26.141 -44.438 -25.094 1 62.56 385 SER A O 1
ATOM 2948 N N . VAL A 1 386 ? -25.234 -46.062 -26.266 1 61.31 386 VAL A N 1
ATOM 2949 C CA . VAL A 1 386 ? -26.406 -46.25 -27.125 1 61.31 386 VAL A CA 1
ATOM 2950 C C . VAL A 1 386 ? -26.938 -47.656 -26.969 1 61.31 386 VAL A C 1
ATOM 2952 O O . VAL A 1 386 ? -26.25 -48.625 -27.328 1 61.31 386 VAL A O 1
ATOM 2955 N N . GLY A 1 387 ? -28.328 -47.938 -26.516 1 61.25 387 GLY A N 1
ATOM 2956 C CA . GLY A 1 387 ? -29.016 -49.219 -26.375 1 61.25 387 GLY A CA 1
ATOM 2957 C C . GLY A 1 387 ? -28.266 -50.219 -25.484 1 61.25 387 GLY A C 1
ATOM 2958 O O . GLY A 1 387 ? -28.266 -51.406 -25.766 1 61.25 387 GLY A O 1
ATOM 2959 N N . GLY A 1 388 ? -27.531 -49.719 -24.438 1 63.12 388 GLY A N 1
ATOM 2960 C CA . GLY A 1 388 ? -26.828 -50.562 -23.484 1 63.12 388 GLY A CA 1
ATOM 2961 C C . GLY A 1 388 ? -25.406 -50.906 -23.875 1 63.12 388 GLY A C 1
ATOM 2962 O O . GLY A 1 388 ? -24.672 -51.531 -23.109 1 63.12 388 GLY A O 1
ATOM 2963 N N . LYS A 1 389 ? -25.031 -50.656 -25.078 1 67.44 389 LYS A N 1
ATOM 2964 C CA . LYS A 1 389 ? -23.672 -50.875 -25.531 1 67.44 389 LYS A CA 1
ATOM 2965 C C . LYS A 1 389 ? -22.906 -49.531 -25.641 1 67.44 389 LYS A C 1
ATOM 2967 O O . LYS A 1 389 ? -23.5 -48.5 -25.984 1 67.44 389 LYS A O 1
ATOM 2972 N N . ARG A 1 390 ? -21.656 -49.438 -25.109 1 67.94 390 ARG A N 1
ATOM 2973 C CA . ARG A 1 390 ? -20.797 -48.25 -25.25 1 67.94 390 ARG A CA 1
ATOM 2974 C C . ARG A 1 390 ? -20.203 -48.188 -26.641 1 67.94 390 ARG A C 1
ATOM 2976 O O . ARG A 1 390 ? -19.531 -49.125 -27.094 1 67.94 390 ARG A O 1
ATOM 2983 N N . GLU A 1 391 ? -20.656 -47.062 -27.312 1 74.81 391 GLU A N 1
ATOM 2984 C CA . GLU A 1 391 ? -20.109 -46.812 -28.656 1 74.81 391 GLU A CA 1
ATOM 2985 C C . GLU A 1 391 ? -19.391 -45.469 -28.734 1 74.81 391 GLU A C 1
ATOM 2987 O O . GLU A 1 391 ? -19.766 -44.531 -28.016 1 74.81 391 GLU A O 1
ATOM 2992 N N . PHE A 1 392 ? -18.375 -45.469 -29.531 1 74.06 392 PHE A N 1
ATOM 2993 C CA . PHE A 1 392 ? -17.641 -44.25 -29.766 1 74.06 392 PHE A CA 1
ATOM 2994 C C . PHE A 1 392 ? -18.25 -43.469 -30.922 1 74.06 392 PHE A C 1
ATOM 2996 O O . PHE A 1 392 ? -18.688 -44.062 -31.922 1 74.06 392 PHE A O 1
ATOM 3003 N N . ARG A 1 393 ? -18.391 -42.125 -30.656 1 77 393 ARG A N 1
ATOM 3004 C CA . ARG A 1 393 ? -18.688 -41.281 -31.781 1 77 393 ARG A CA 1
ATOM 3005 C C . ARG A 1 393 ? -17.406 -40.812 -32.469 1 77 393 ARG A C 1
ATOM 3007 O O . ARG A 1 393 ? -16.484 -40.344 -31.828 1 77 393 ARG A O 1
ATOM 3014 N N . ILE A 1 394 ? -17.391 -41.094 -33.781 1 78.12 394 ILE A N 1
ATOM 3015 C CA . ILE A 1 394 ? -16.312 -40.625 -34.625 1 78.12 394 ILE A CA 1
ATOM 3016 C C . ILE A 1 394 ? -16.797 -39.438 -35.469 1 78.12 394 ILE A C 1
ATOM 3018 O O . ILE A 1 394 ? -17.812 -39.531 -36.156 1 78.12 394 ILE A O 1
ATOM 3022 N N . ASN A 1 395 ? -16.125 -38.281 -35.281 1 77.88 395 ASN A N 1
ATOM 3023 C CA . ASN A 1 395 ? -16.312 -37.188 -36.219 1 77.88 395 ASN A CA 1
ATOM 3024 C C . ASN A 1 395 ? -15.312 -37.25 -37.375 1 77.88 395 ASN A C 1
ATOM 3026 O O . ASN A 1 395 ? -14.102 -37.188 -37.188 1 77.88 395 ASN A O 1
ATOM 3030 N N . TRP A 1 396 ? -15.891 -37.469 -38.594 1 75.94 396 TRP A N 1
ATOM 3031 C CA . TRP A 1 396 ? -15.023 -37.594 -39.75 1 75.94 396 TRP A CA 1
ATOM 3032 C C . TRP A 1 396 ? -14.555 -36.219 -40.219 1 75.94 396 TRP A C 1
ATOM 3034 O O . TRP A 1 396 ? -15.297 -35.219 -40.156 1 75.94 396 TRP A O 1
ATOM 3044 N N . ASP A 1 397 ? -13.289 -36.125 -40.844 1 69.31 397 ASP A N 1
ATOM 3045 C CA . ASP A 1 397 ? -12.625 -34.906 -41.219 1 69.31 397 ASP A CA 1
ATOM 3046 C C . ASP A 1 397 ? -13.406 -34.188 -42.312 1 69.31 397 ASP A C 1
ATOM 3048 O O . ASP A 1 397 ? -13.453 -32.938 -42.344 1 69.31 397 ASP A O 1
ATOM 3052 N N . GLU A 1 398 ? -13.977 -34.719 -43.219 1 67.94 398 GLU A N 1
ATOM 3053 C CA . GLU A 1 398 ? -14.703 -34.094 -44.312 1 67.94 398 GLU A CA 1
ATOM 3054 C C . GLU A 1 398 ? -16.141 -33.75 -43.906 1 67.94 398 GLU A C 1
ATOM 3056 O O . GLU A 1 398 ? -16.625 -32.656 -44.219 1 67.94 398 GLU A O 1
ATOM 3061 N N . SER A 1 399 ? -16.969 -34.531 -43.531 1 67.62 399 SER A N 1
ATOM 3062 C CA . SER A 1 399 ? -18.312 -34.219 -43.062 1 67.62 399 SER A CA 1
ATOM 3063 C C . SER A 1 399 ? -19 -35.469 -42.469 1 67.62 399 SER A C 1
ATOM 3065 O O . SER A 1 399 ? -18.766 -36.562 -42.969 1 67.62 399 SER A O 1
ATOM 3067 N N . GLY A 1 400 ? -19.609 -35.281 -41.125 1 76.25 400 GLY A N 1
ATOM 3068 C CA . GLY A 1 400 ? -20.484 -36.312 -40.562 1 76.25 400 GLY A CA 1
ATOM 3069 C C . GLY A 1 400 ? -19.906 -37 -39.344 1 76.25 400 GLY A C 1
ATOM 3070 O O . GLY A 1 400 ? -18.734 -36.812 -39 1 76.25 400 GLY A O 1
ATOM 3071 N N . SER A 1 401 ? -20.734 -37.625 -38.469 1 80.06 401 SER A N 1
ATOM 3072 C CA . SER A 1 401 ? -20.359 -38.406 -37.312 1 80.06 401 SER A CA 1
ATOM 3073 C C . SER A 1 401 ? -20.953 -39.812 -37.375 1 80.06 401 SER A C 1
ATOM 3075 O O . SER A 1 401 ? -21.953 -40.031 -38.062 1 80.06 401 SER A O 1
ATOM 3077 N N . GLU A 1 402 ? -20.141 -40.812 -36.875 1 81.62 402 GLU A N 1
ATOM 3078 C CA . GLU A 1 402 ? -20.547 -42.219 -36.844 1 81.62 402 GLU A CA 1
ATOM 3079 C C . GLU A 1 402 ? -20.328 -42.844 -35.469 1 81.62 402 GLU A C 1
ATOM 3081 O O . GLU A 1 402 ? -19.375 -42.5 -34.781 1 81.62 402 GLU A O 1
ATOM 3086 N N . GLN A 1 403 ? -21.281 -43.625 -35.156 1 81.44 403 GLN A N 1
ATOM 3087 C CA . GLN A 1 403 ? -21.125 -44.375 -33.906 1 81.44 403 GLN A CA 1
ATOM 3088 C C . GLN A 1 403 ? -20.484 -45.75 -34.188 1 81.44 403 GLN A C 1
ATOM 3090 O O . GLN A 1 403 ? -20.891 -46.469 -35.125 1 81.44 403 GLN A O 1
ATOM 3095 N N . VAL A 1 404 ? -19.344 -46.062 -33.531 1 79.44 404 VAL A N 1
ATOM 3096 C CA . VAL A 1 404 ? -18.594 -47.281 -33.781 1 79.44 404 VAL A CA 1
ATOM 3097 C C . VAL A 1 404 ? -18.312 -48 -32.469 1 79.44 404 VAL A C 1
ATOM 3099 O O . VAL A 1 404 ? -18.094 -47.375 -31.438 1 79.44 404 VAL A O 1
ATOM 3102 N N . SER A 1 405 ? -18.438 -49.375 -32.469 1 76.69 405 SER A N 1
ATOM 3103 C CA . SER A 1 405 ? -18.172 -50.188 -31.297 1 76.69 405 SER A CA 1
ATOM 3104 C C . SER A 1 405 ? -16.703 -50.125 -30.891 1 76.69 405 SER A C 1
ATOM 3106 O O . SER A 1 405 ? -15.828 -49.844 -31.734 1 76.69 405 SER A O 1
ATOM 3108 N N . PRO A 1 406 ? -16.328 -50.312 -29.609 1 71.56 406 PRO A N 1
ATOM 3109 C CA . PRO A 1 406 ? -14.953 -50.188 -29.125 1 71.56 406 PRO A CA 1
ATOM 3110 C C . PRO A 1 406 ? -14 -51.125 -29.844 1 71.56 406 PRO A C 1
ATOM 3112 O O . PRO A 1 406 ? -12.844 -50.75 -30.109 1 71.56 406 PRO A O 1
ATOM 3115 N N . GLU A 1 407 ? -14.508 -52.25 -30.312 1 72.75 407 GLU A N 1
ATOM 3116 C CA . GLU A 1 407 ? -13.695 -53.219 -31.062 1 72.75 407 GLU A CA 1
ATOM 3117 C C . GLU A 1 407 ? -13.359 -52.688 -32.438 1 72.75 407 GLU A C 1
ATOM 3119 O O . GLU A 1 407 ? -12.219 -52.844 -32.906 1 72.75 407 GLU A O 1
ATOM 3124 N N . ASN A 1 408 ? -14.305 -52.031 -33.094 1 78 408 ASN A N 1
ATOM 3125 C CA . ASN A 1 408 ? -14.086 -51.5 -34.438 1 78 408 ASN A CA 1
ATOM 3126 C C . ASN A 1 408 ? -13.203 -50.25 -34.406 1 78 408 ASN A C 1
ATOM 3128 O O . ASN A 1 408 ? -12.414 -50.031 -35.312 1 78 408 ASN A O 1
ATOM 3132 N N . VAL A 1 409 ? -13.289 -49.562 -33.25 1 74.94 409 VAL A N 1
ATOM 3133 C CA . VAL A 1 409 ? -12.461 -48.344 -33.156 1 74.94 409 VAL A CA 1
ATOM 3134 C C . VAL A 1 409 ? -10.992 -48.75 -33.031 1 74.94 409 VAL A C 1
ATOM 3136 O O . VAL A 1 409 ? -10.117 -48.125 -33.625 1 74.94 409 VAL A O 1
ATOM 3139 N N . ALA A 1 410 ? -10.75 -49.719 -32.406 1 71.12 410 ALA A N 1
ATOM 3140 C CA . ALA A 1 410 ? -9.383 -50.219 -32.25 1 71.12 410 ALA A CA 1
ATOM 3141 C C . ALA A 1 410 ? -8.797 -50.625 -33.625 1 71.12 410 ALA A C 1
ATOM 3143 O O . ALA A 1 410 ? -7.637 -50.312 -33.906 1 71.12 410 ALA A O 1
ATOM 3144 N N . GLU A 1 411 ? -9.609 -51.188 -34.531 1 77.06 411 GLU A N 1
ATOM 3145 C CA . GLU A 1 411 ? -9.18 -51.562 -35.875 1 77.06 411 GLU A CA 1
ATOM 3146 C C . GLU A 1 411 ? -8.977 -50.312 -36.75 1 77.06 411 GLU A C 1
ATOM 3148 O O . GLU A 1 411 ? -8.039 -50.25 -37.531 1 77.06 411 GLU A O 1
ATOM 3153 N N . MET A 1 412 ? -9.75 -49.25 -36.5 1 76.12 412 MET A N 1
ATOM 3154 C CA . MET A 1 412 ? -9.648 -48 -37.25 1 76.12 412 MET A CA 1
ATOM 3155 C C . MET A 1 412 ? -8.414 -47.219 -36.844 1 76.12 412 MET A C 1
ATOM 3157 O O . MET A 1 412 ? -7.793 -46.531 -37.688 1 76.12 412 MET A O 1
ATOM 3161 N N . ILE A 1 413 ? -8.062 -47.5 -35.656 1 74.44 413 ILE A N 1
ATOM 3162 C CA . ILE A 1 413 ? -6.871 -46.844 -35.156 1 74.44 413 ILE A CA 1
ATOM 3163 C C . ILE A 1 413 ? -5.625 -47.531 -35.688 1 74.44 413 ILE A C 1
ATOM 3165 O O . ILE A 1 413 ? -4.688 -46.875 -36.156 1 74.44 413 ILE A O 1
ATOM 3169 N N . LYS A 1 414 ? -5.684 -48.688 -35.875 1 73.56 414 LYS A N 1
ATOM 3170 C CA . LYS A 1 414 ? -4.602 -49.469 -36.469 1 73.56 414 LYS A CA 1
ATOM 3171 C C . LYS A 1 414 ? -4.461 -49.156 -37.969 1 73.56 414 LYS A C 1
ATOM 3173 O O . LYS A 1 414 ? -3.348 -49.062 -38.469 1 73.56 414 LYS A O 1
ATOM 3178 N N . LEU A 1 415 ? -5.543 -49 -38.656 1 75.25 415 LEU A N 1
ATOM 3179 C CA . LEU A 1 415 ? -5.512 -48.656 -40.062 1 75.25 415 LEU A CA 1
ATOM 3180 C C . LEU A 1 415 ? -4.941 -47.25 -40.281 1 75.25 415 LEU A C 1
ATOM 3182 O O . LEU A 1 415 ? -4.199 -47 -41.219 1 75.25 415 LEU A O 1
ATOM 3186 N N . PHE A 1 416 ? -5.195 -46.344 -39.375 1 71.75 416 PHE A N 1
ATOM 3187 C CA . PHE A 1 416 ? -4.605 -45 -39.406 1 71.75 416 PHE A CA 1
ATOM 3188 C C . PHE A 1 416 ? -3.094 -45.062 -39.25 1 71.75 416 PHE A C 1
ATOM 3190 O O . PHE A 1 416 ? -2.35 -44.406 -39.969 1 71.75 416 PHE A O 1
ATOM 3197 N N . GLU A 1 417 ? -2.596 -45.906 -38.5 1 66.25 417 GLU A N 1
ATOM 3198 C CA . GLU A 1 417 ? -1.17 -46.094 -38.25 1 66.25 417 GLU A CA 1
ATOM 3199 C C . GLU A 1 417 ? -0.468 -46.719 -39.438 1 66.25 417 GLU A C 1
ATOM 3201 O O . GLU A 1 417 ? 0.677 -46.375 -39.75 1 66.25 417 GLU A O 1
ATOM 3206 N N . SER A 1 418 ? -0.989 -47.5 -40.188 1 63.75 418 SER A N 1
ATOM 3207 C CA . SER A 1 418 ? -0.37 -48.188 -41.312 1 63.75 418 SER A CA 1
ATOM 3208 C C . SER A 1 418 ? -0.497 -47.375 -42.594 1 63.75 418 SER A C 1
ATOM 3210 O O . SER A 1 418 ? 0.424 -47.344 -43.406 1 63.75 418 SER A O 1
ATOM 3212 N N . GLU A 1 419 ? -1.452 -46.688 -43 1 54.41 419 GLU A N 1
ATOM 3213 C CA . GLU A 1 419 ? -1.71 -46.062 -44.281 1 54.41 419 GLU A CA 1
ATOM 3214 C C . GLU A 1 419 ? -1.677 -44.531 -44.156 1 54.41 419 GLU A C 1
ATOM 3216 O O . GLU A 1 419 ? -1.503 -43.812 -45.156 1 54.41 419 GLU A O 1
ATOM 3221 N N . GLY A 1 420 ? -1.69 -43.938 -43.094 1 45.88 420 GLY A N 1
ATOM 3222 C CA . GLY A 1 420 ? -1.798 -42.5 -42.875 1 45.88 420 GLY A CA 1
ATOM 3223 C C . GLY A 1 420 ? -0.457 -41.781 -42.906 1 45.88 420 GLY A C 1
ATOM 3224 O O . GLY A 1 420 ? -0.401 -40.562 -43 1 45.88 420 GLY A O 1
ATOM 3225 N N . GLN A 1 421 ? 0.783 -42.312 -42.625 1 39.12 421 GLN A N 1
ATOM 3226 C CA . GLN A 1 421 ? 2.145 -41.812 -42.719 1 39.12 421 GLN A CA 1
ATOM 3227 C C . GLN A 1 421 ? 2.57 -41.656 -44.188 1 39.12 421 GLN A C 1
ATOM 3229 O O . GLN A 1 421 ? 3.668 -41.188 -44.469 1 39.12 421 GLN A O 1
ATOM 3234 N N . GLY A 1 422 ? 2.271 -42.25 -45.094 1 32.78 422 GLY A N 1
ATOM 3235 C CA . GLY A 1 422 ? 2.936 -42.5 -46.375 1 32.78 422 GLY A CA 1
ATOM 3236 C C . GLY A 1 422 ? 3.164 -41.25 -47.188 1 32.78 422 GLY A C 1
ATOM 3237 O O . GLY A 1 422 ? 4.281 -41 -47.656 1 32.78 422 GLY A O 1
ATOM 3238 N N . LYS A 1 423 ? 2.451 -40.688 -48.094 1 33.84 423 LYS A N 1
ATOM 3239 C CA . LYS A 1 423 ? 2.781 -40.281 -49.469 1 33.84 423 LYS A CA 1
ATOM 3240 C C . LYS A 1 423 ? 3.211 -38.812 -49.531 1 33.84 423 LYS A C 1
ATOM 3242 O O . LYS A 1 423 ? 2.486 -37.969 -50.031 1 33.84 423 LYS A O 1
ATOM 3247 N N . SER A 1 424 ? 3.973 -38.156 -48.531 1 26.02 424 SER A N 1
ATOM 3248 C CA . SER A 1 424 ? 4.375 -36.906 -49.125 1 26.02 424 SER A CA 1
ATOM 3249 C C . SER A 1 424 ? 5.559 -37.094 -50.062 1 26.02 424 SER A C 1
ATOM 3251 O O . SER A 1 424 ? 6.652 -37.469 -49.656 1 26.02 424 SER A O 1
ATOM 3253 N N . LYS A 1 425 ? 5.516 -37.406 -51.281 1 26.84 425 LYS A N 1
ATOM 3254 C CA . LYS A 1 425 ? 6.43 -37.5 -52.406 1 26.84 425 LYS A CA 1
ATOM 3255 C C . LYS A 1 425 ? 7.133 -36.156 -52.625 1 26.84 425 LYS A C 1
ATOM 3257 O O . LYS A 1 425 ? 6.488 -35.156 -52.969 1 26.84 425 LYS A O 1
ATOM 3262 N N . ALA A 1 426 ? 8.367 -35.969 -52.062 1 24.81 426 ALA A N 1
ATOM 3263 C CA . ALA A 1 426 ? 9.289 -34.875 -52.375 1 24.81 426 ALA A CA 1
ATOM 3264 C C . ALA A 1 426 ? 9.633 -34.875 -53.875 1 24.81 426 ALA A C 1
ATOM 3266 O O . ALA A 1 426 ? 9.883 -35.906 -54.438 1 24.81 426 ALA A O 1
ATOM 3267 N N . PRO A 1 427 ? 9.398 -33.781 -54.625 1 21.91 427 PRO A N 1
ATOM 3268 C CA . PRO A 1 427 ? 9.836 -33.719 -56.031 1 21.91 427 PRO A CA 1
ATOM 3269 C C . PRO A 1 427 ? 11.352 -33.781 -56.156 1 21.91 427 PRO A C 1
ATOM 3271 O O . PRO A 1 427 ? 12.078 -33.406 -55.25 1 21.91 427 PRO A O 1
ATOM 3274 N N . ALA A 1 428 ? 11.938 -34.344 -57.188 1 19.98 428 ALA A N 1
ATOM 3275 C CA . ALA A 1 428 ? 13.266 -34.75 -57.656 1 19.98 428 ALA A CA 1
ATOM 3276 C C . ALA A 1 428 ? 14.195 -33.531 -57.75 1 19.98 428 ALA A C 1
ATOM 3278 O O . ALA A 1 428 ? 13.75 -32.438 -58.062 1 19.98 428 ALA A O 1
ATOM 3279 N N . LYS A 1 429 ? 15.445 -33.625 -57.344 1 23.94 429 LYS A N 1
ATOM 3280 C CA . LYS A 1 429 ? 16.734 -32.969 -57.156 1 23.94 429 LYS A CA 1
ATOM 3281 C C . LYS A 1 429 ? 17.266 -32.438 -58.5 1 23.94 429 LYS A C 1
ATOM 3283 O O . LYS A 1 429 ? 17.719 -33.219 -59.344 1 23.94 429 LYS A O 1
ATOM 3288 N N . LYS A 1 430 ? 16.734 -31.562 -59.344 1 21.62 430 LYS A N 1
ATOM 3289 C CA . LYS A 1 430 ? 17.625 -31.391 -60.469 1 21.62 430 LYS A CA 1
ATOM 3290 C C . LYS A 1 430 ? 18.938 -30.719 -60.062 1 21.62 430 LYS A C 1
ATOM 3292 O O . LYS A 1 430 ? 18.938 -29.719 -59.375 1 21.62 430 LYS A O 1
ATOM 3297 N N . LYS A 1 431 ? 20.172 -31.344 -60.156 1 22.55 431 LYS A N 1
ATOM 3298 C CA . LYS A 1 431 ? 21.625 -31.297 -59.938 1 22.55 431 LYS A CA 1
ATOM 3299 C C . LYS A 1 431 ? 22.234 -30.062 -60.594 1 22.55 431 LYS A C 1
ATOM 3301 O O . LYS A 1 431 ? 23.328 -30.141 -61.156 1 22.55 431 LYS A O 1
ATOM 3306 N N . GLN A 1 432 ? 21.734 -28.781 -60.469 1 20.14 432 GLN A N 1
ATOM 3307 C CA . GLN A 1 432 ? 22.516 -27.906 -61.344 1 20.14 432 GLN A CA 1
ATOM 3308 C C . GLN A 1 432 ? 23.891 -27.625 -60.75 1 20.14 432 GLN A C 1
ATOM 3310 O O . GLN A 1 432 ? 24.016 -27.328 -59.562 1 20.14 432 GLN A O 1
ATOM 3315 N N . ALA A 1 433 ? 25.109 -27.891 -61.375 1 20.62 433 ALA A N 1
ATOM 3316 C CA . ALA A 1 433 ? 26.562 -28.016 -61.344 1 20.62 433 ALA A CA 1
ATOM 3317 C C . ALA A 1 433 ? 27.219 -26.672 -61.062 1 20.62 433 ALA A C 1
ATOM 3319 O O . ALA A 1 433 ? 28.453 -26.562 -61.062 1 20.62 433 ALA A O 1
ATOM 3320 N N . GLU A 1 434 ? 26.703 -25.625 -60.375 1 20.66 434 GLU A N 1
ATOM 3321 C CA . GLU A 1 434 ? 27.391 -24.375 -60.688 1 20.66 434 GLU A CA 1
ATOM 3322 C C . GLU A 1 434 ? 28.734 -24.297 -59.938 1 20.66 434 GLU A C 1
ATOM 3324 O O . GLU A 1 434 ? 28.875 -24.812 -58.844 1 20.66 434 GLU A O 1
ATOM 3329 N N . ASP A 1 435 ? 29.984 -23.875 -60.562 1 20.81 435 ASP A N 1
ATOM 3330 C CA . ASP A 1 435 ? 31.438 -23.797 -60.562 1 20.81 435 ASP A CA 1
ATOM 3331 C C . ASP A 1 435 ? 31.938 -22.781 -59.531 1 20.81 435 ASP A C 1
ATOM 3333 O O . ASP A 1 435 ? 33.094 -22.375 -59.562 1 20.81 435 ASP A O 1
ATOM 3337 N N . ASN A 1 436 ? 31.266 -22.312 -58.531 1 21.33 436 ASN A N 1
ATOM 3338 C CA . ASN A 1 436 ? 31.703 -21.031 -57.969 1 21.33 436 ASN A CA 1
ATOM 3339 C C . ASN A 1 436 ? 33 -21.188 -57.156 1 21.33 436 ASN A C 1
ATOM 3341 O O . ASN A 1 436 ? 33.25 -22.25 -56.625 1 21.33 436 ASN A O 1
ATOM 3345 N N . GLY A 1 437 ? 34.094 -20.219 -57.344 1 21.48 437 GLY A N 1
ATOM 3346 C CA . GLY A 1 437 ? 35.469 -19.906 -56.938 1 21.48 437 GLY A CA 1
ATOM 3347 C C . GLY A 1 437 ? 35.656 -19.859 -55.438 1 21.48 437 GLY A C 1
ATOM 3348 O O . GLY A 1 437 ? 34.781 -19.344 -54.719 1 21.48 437 GLY A O 1
ATOM 3349 N N . LYS A 1 438 ? 36.594 -20.594 -54.844 1 23.14 438 LYS A N 1
ATOM 3350 C CA . LYS A 1 438 ? 36.938 -21.109 -53.531 1 23.14 438 LYS A CA 1
ATOM 3351 C C . LYS A 1 438 ? 37.719 -20.078 -52.688 1 23.14 438 LYS A C 1
ATOM 3353 O O . LYS A 1 438 ? 38.938 -20.109 -52.625 1 23.14 438 LYS A O 1
ATOM 3358 N N . LYS A 1 439 ? 37.562 -18.688 -52.781 1 21.88 439 LYS A N 1
ATOM 3359 C CA . LYS A 1 439 ? 38.469 -17.844 -52.031 1 21.88 439 LYS A CA 1
ATOM 3360 C C . LYS A 1 439 ? 38.562 -18.281 -50.562 1 21.88 439 LYS A C 1
ATOM 3362 O O . LYS A 1 439 ? 37.531 -18.516 -49.906 1 21.88 439 LYS A O 1
ATOM 3367 N N . ARG A 1 440 ? 39.906 -18.516 -50.125 1 23.89 440 ARG A N 1
ATOM 3368 C CA . ARG A 1 440 ? 40.469 -19 -48.875 1 23.89 440 ARG A CA 1
ATOM 3369 C C . ARG A 1 440 ? 40.281 -17.984 -47.75 1 23.89 440 ARG A C 1
ATOM 3371 O O . ARG A 1 440 ? 40.875 -16.922 -47.781 1 23.89 440 ARG A O 1
ATOM 3378 N N . ALA A 1 441 ? 39.281 -17.484 -47.406 1 23.3 441 ALA A N 1
ATOM 3379 C CA . ALA A 1 441 ? 39.125 -16.531 -46.312 1 23.3 441 ALA A CA 1
ATOM 3380 C C . ALA A 1 441 ? 39.781 -17.047 -45.031 1 23.3 441 ALA A C 1
ATOM 3382 O O . ALA A 1 441 ? 39.5 -18.172 -44.625 1 23.3 441 ALA A O 1
ATOM 3383 N N . HIS A 1 442 ? 41.094 -16.641 -44.812 1 23.69 442 HIS A N 1
ATOM 3384 C CA . HIS A 1 442 ? 41.875 -16.859 -43.594 1 23.69 442 HIS A CA 1
ATOM 3385 C C . HIS A 1 442 ? 41 -16.641 -42.344 1 23.69 442 HIS A C 1
ATOM 3387 O O . HIS A 1 442 ? 40.375 -15.602 -42.188 1 23.69 442 HIS A O 1
ATOM 3393 N N . LYS A 1 443 ? 40.594 -17.578 -41.875 1 25.92 443 LYS A N 1
ATOM 3394 C CA . LYS A 1 443 ? 39.719 -17.656 -40.688 1 25.92 443 LYS A CA 1
ATOM 3395 C C . LYS A 1 443 ? 40.438 -17.188 -39.438 1 25.92 443 LYS A C 1
ATOM 3397 O O . LYS A 1 443 ? 41.438 -17.781 -39.031 1 25.92 443 LYS A O 1
ATOM 3402 N N . ARG A 1 444 ? 40.812 -15.875 -39.219 1 27.78 444 ARG A N 1
ATOM 3403 C CA . ARG A 1 444 ? 41.156 -15.352 -37.906 1 27.78 444 ARG A CA 1
ATOM 3404 C C . ARG A 1 444 ? 40.562 -16.219 -36.781 1 27.78 444 ARG A C 1
ATOM 3406 O O . ARG A 1 444 ? 39.375 -16.5 -36.781 1 27.78 444 ARG A O 1
ATOM 3413 N N . ALA A 1 445 ? 41.625 -16.812 -36.281 1 32.94 445 ALA A N 1
ATOM 3414 C CA . ALA A 1 445 ? 41.25 -17.703 -35.188 1 32.94 445 ALA A CA 1
ATOM 3415 C C . ALA A 1 445 ? 40.344 -16.984 -34.188 1 32.94 445 ALA A C 1
ATOM 3417 O O . ALA A 1 445 ? 40.625 -15.867 -33.781 1 32.94 445 ALA A O 1
ATOM 3418 N N . LYS A 1 446 ? 39.344 -17.25 -34.094 1 47.25 446 LYS A N 1
ATOM 3419 C CA . LYS A 1 446 ? 38.344 -16.641 -33.219 1 47.25 446 LYS A CA 1
ATOM 3420 C C . LYS A 1 446 ? 38.812 -16.594 -31.766 1 47.25 446 LYS A C 1
ATOM 3422 O O . LYS A 1 446 ? 39.5 -17.516 -31.312 1 47.25 446 LYS A O 1
ATOM 3427 N N . PRO A 1 447 ? 39.062 -15.484 -31.172 1 55.44 447 PRO A N 1
ATOM 3428 C CA . PRO A 1 447 ? 39.469 -15.312 -29.766 1 55.44 447 PRO A CA 1
ATOM 3429 C C . PRO A 1 447 ? 39.094 -16.5 -28.891 1 55.44 447 PRO A C 1
ATOM 3431 O O . PRO A 1 447 ? 39.812 -16.828 -27.953 1 55.44 447 PRO A O 1
ATOM 3434 N N . ILE A 1 448 ? 38.469 -17.281 -29.25 1 63.5 448 ILE A N 1
ATOM 3435 C CA . ILE A 1 448 ? 38 -18.438 -28.5 1 63.5 448 ILE A CA 1
ATOM 3436 C C . ILE A 1 448 ? 39 -19.562 -28.562 1 63.5 448 ILE A C 1
ATOM 3438 O O . ILE A 1 448 ? 39.156 -20.328 -27.609 1 63.5 448 ILE A O 1
ATOM 3442 N N . ASP A 1 449 ? 39.969 -19.578 -29.562 1 72.31 449 ASP A N 1
ATOM 3443 C CA . ASP A 1 449 ? 40.938 -20.641 -29.734 1 72.31 449 ASP A CA 1
ATOM 3444 C C . ASP A 1 449 ? 42.031 -20.547 -28.688 1 72.31 449 ASP A C 1
ATOM 3446 O O . ASP A 1 449 ? 42.5 -21.562 -28.172 1 72.31 449 ASP A O 1
ATOM 3450 N N . ARG A 1 450 ? 42.469 -19.359 -28.422 1 76.12 450 ARG A N 1
ATOM 3451 C CA . ARG A 1 450 ? 43.5 -19.109 -27.391 1 76.12 450 ARG A CA 1
ATOM 3452 C C . ARG A 1 450 ? 43.031 -19.609 -26.031 1 76.12 450 ARG A C 1
ATOM 3454 O O . ARG A 1 450 ? 43.781 -20.266 -25.312 1 76.12 450 ARG A O 1
ATOM 3461 N N . PHE A 1 451 ? 41.781 -19.422 -25.656 1 79.88 451 PHE A N 1
ATOM 3462 C CA . PHE A 1 451 ? 41.281 -19.812 -24.359 1 79.88 451 PHE A CA 1
ATOM 3463 C C . PHE A 1 451 ? 40.969 -21.312 -24.328 1 79.88 451 PHE A C 1
ATOM 3465 O O . PHE A 1 451 ? 41.062 -21.953 -23.281 1 79.88 451 PHE A O 1
ATOM 3472 N N . THR A 1 452 ? 40.75 -21.859 -25.422 1 79.12 452 THR A N 1
ATOM 3473 C CA . THR A 1 452 ? 40.562 -23.297 -25.531 1 79.12 452 THR A CA 1
ATOM 3474 C C . THR A 1 452 ? 41.844 -24.047 -25.203 1 79.12 452 THR A C 1
ATOM 3476 O O . THR A 1 452 ? 41.844 -24.969 -24.406 1 79.12 452 THR A O 1
ATOM 3479 N N . LYS A 1 453 ? 42.969 -23.594 -25.859 1 79.38 453 LYS A N 1
ATOM 3480 C CA . LYS A 1 453 ? 44.281 -24.203 -25.594 1 79.38 453 LYS A CA 1
ATOM 3481 C C . LYS A 1 453 ? 44.656 -24.031 -24.125 1 79.38 453 LYS A C 1
ATOM 3483 O O . LYS A 1 453 ? 45.188 -24.953 -23.5 1 79.38 453 LYS A O 1
ATOM 3488 N N . LEU A 1 454 ? 44.375 -22.812 -23.562 1 81.06 454 LEU A N 1
ATOM 3489 C CA . LEU A 1 454 ? 44.688 -22.5 -22.172 1 81.06 454 LEU A CA 1
ATOM 3490 C C . LEU A 1 454 ? 43.938 -23.422 -21.219 1 81.06 454 LEU A C 1
ATOM 3492 O O . LEU A 1 454 ? 44.531 -23.953 -20.281 1 81.06 454 LEU A O 1
ATOM 3496 N N . VAL A 1 455 ? 42.688 -23.672 -21.453 1 82 455 VAL A N 1
ATOM 3497 C CA . VAL A 1 455 ? 41.844 -24.438 -20.531 1 82 455 VAL A CA 1
ATOM 3498 C C . VAL A 1 455 ? 42.156 -25.922 -20.672 1 82 455 VAL A C 1
ATOM 3500 O O . VAL A 1 455 ? 42.188 -26.656 -19.688 1 82 455 VAL A O 1
ATOM 3503 N N . GLU A 1 456 ? 42.5 -26.328 -21.797 1 80.62 456 GLU A N 1
ATOM 3504 C CA . GLU A 1 456 ? 42.781 -27.734 -22.062 1 80.62 456 GLU A CA 1
ATOM 3505 C C . GLU A 1 456 ? 44.156 -28.125 -21.516 1 80.62 456 GLU A C 1
ATOM 3507 O O . GLU A 1 456 ? 44.375 -29.266 -21.109 1 80.62 456 GLU A O 1
ATOM 3512 N N . GLU A 1 457 ? 45.125 -27.172 -21.484 1 80.19 457 GLU A N 1
ATOM 3513 C CA . GLU A 1 457 ? 46.5 -27.5 -21.141 1 80.19 457 GLU A CA 1
ATOM 3514 C C . GLU A 1 457 ? 46.812 -27.141 -19.688 1 80.19 457 GLU A C 1
ATOM 3516 O O . GLU A 1 457 ? 47.844 -27.562 -19.141 1 80.19 457 GLU A O 1
ATOM 3521 N N . SER A 1 458 ? 45.875 -26.375 -19.016 1 80.31 458 SER A N 1
ATOM 3522 C CA . SER A 1 458 ? 46.094 -25.938 -17.641 1 80.31 458 SER A CA 1
ATOM 3523 C C . SER A 1 458 ? 45.406 -26.859 -16.641 1 80.31 458 SER A C 1
ATOM 3525 O O . SER A 1 458 ? 44.469 -27.562 -16.984 1 80.31 458 SER A O 1
ATOM 3527 N N . ASP A 1 459 ? 46 -27.016 -15.5 1 80.56 459 ASP A N 1
ATOM 3528 C CA . ASP A 1 459 ? 45.312 -27.641 -14.375 1 80.56 459 ASP A CA 1
ATOM 3529 C C . ASP A 1 459 ? 43.969 -26.969 -14.109 1 80.56 459 ASP A C 1
ATOM 3531 O O . ASP A 1 459 ? 43.906 -25.75 -13.961 1 80.56 459 ASP A O 1
ATOM 3535 N N . PRO A 1 460 ? 42.844 -27.828 -14.078 1 83.06 460 PRO A N 1
ATOM 3536 C CA . PRO A 1 460 ? 41.531 -27.25 -13.898 1 83.06 460 PRO A CA 1
ATOM 3537 C C . PRO A 1 460 ? 41.406 -26.438 -12.602 1 83.06 460 PRO A C 1
ATOM 3539 O O . PRO A 1 460 ? 40.688 -25.453 -12.539 1 83.06 460 PRO A O 1
ATOM 3542 N N . THR A 1 461 ? 42.094 -26.766 -11.648 1 85.44 461 THR A N 1
ATOM 3543 C CA . THR A 1 461 ? 42 -26.094 -10.359 1 85.44 461 THR A CA 1
ATOM 3544 C C . THR A 1 461 ? 42.719 -24.75 -10.406 1 85.44 461 THR A C 1
ATOM 3546 O O . THR A 1 461 ? 42.562 -23.922 -9.516 1 85.44 461 THR A O 1
ATOM 3549 N N . SER A 1 462 ? 43.531 -24.531 -11.367 1 84.06 462 SER A N 1
ATOM 3550 C CA . SER A 1 462 ? 44.312 -23.297 -11.492 1 84.06 462 SER A CA 1
ATOM 3551 C C . SER A 1 462 ? 43.406 -22.125 -11.859 1 84.06 462 SER A C 1
ATOM 3553 O O . SER A 1 462 ? 43.812 -20.969 -11.742 1 84.06 462 SER A O 1
ATOM 3555 N N . PHE A 1 463 ? 42.188 -22.359 -12.273 1 84.81 463 PHE A N 1
ATOM 3556 C CA . PHE A 1 463 ? 41.281 -21.297 -12.68 1 84.81 463 PHE A CA 1
ATOM 3557 C C . PHE A 1 463 ? 40.469 -20.781 -11.484 1 84.81 463 PHE A C 1
ATOM 3559 O O . PHE A 1 463 ? 39.781 -19.766 -11.586 1 84.81 463 PHE A O 1
ATOM 3566 N N . ILE A 1 464 ? 40.562 -21.453 -10.422 1 84.75 464 ILE A N 1
ATOM 3567 C CA . ILE A 1 464 ? 39.844 -21.016 -9.234 1 84.75 464 ILE A CA 1
ATOM 3568 C C . ILE A 1 464 ? 40.344 -19.625 -8.812 1 84.75 464 ILE A C 1
ATOM 3570 O O . ILE A 1 464 ? 41.531 -19.375 -8.742 1 84.75 464 ILE A O 1
ATOM 3574 N N . GLY A 1 465 ? 39.281 -18.703 -8.547 1 87 465 GLY A N 1
ATOM 3575 C CA . GLY A 1 465 ? 39.594 -17.328 -8.227 1 87 465 GLY A CA 1
ATOM 3576 C C . GLY A 1 465 ? 39.531 -16.406 -9.438 1 87 465 GLY A C 1
ATOM 3577 O O . GLY A 1 465 ? 39.469 -15.18 -9.289 1 87 465 GLY A O 1
ATOM 3578 N N . ASN A 1 466 ? 39.656 -16.906 -10.688 1 85.25 466 ASN A N 1
ATOM 3579 C CA . ASN A 1 466 ? 39.594 -16.094 -11.898 1 85.25 466 ASN A CA 1
ATOM 3580 C C . ASN A 1 466 ? 38.25 -15.445 -12.07 1 85.25 466 ASN A C 1
ATOM 3582 O O . ASN A 1 466 ? 37.219 -16.031 -11.719 1 85.25 466 ASN A O 1
ATOM 3586 N N . ARG A 1 467 ? 38.281 -14.211 -12.516 1 86.69 467 ARG A N 1
ATOM 3587 C CA . ARG A 1 467 ? 37.094 -13.516 -12.938 1 86.69 467 ARG A CA 1
ATOM 3588 C C . ARG A 1 467 ? 36.594 -14.031 -14.281 1 86.69 467 ARG A C 1
ATOM 3590 O O . ARG A 1 467 ? 37.406 -14.344 -15.164 1 86.69 467 ARG A O 1
ATOM 3597 N N . VAL A 1 468 ? 35.281 -14.172 -14.367 1 85.06 468 VAL A N 1
ATOM 3598 C CA . VAL A 1 468 ? 34.625 -14.57 -15.617 1 85.06 468 VAL A CA 1
ATOM 3599 C C . VAL A 1 468 ? 33.438 -13.633 -15.906 1 85.06 468 VAL A C 1
ATOM 3601 O O . VAL A 1 468 ? 33 -12.898 -15.023 1 85.06 468 VAL A O 1
ATOM 3604 N N . ALA A 1 469 ? 33.094 -13.57 -17.094 1 85 469 ALA A N 1
ATOM 3605 C CA . ALA A 1 469 ? 31.938 -12.797 -17.5 1 85 469 ALA A CA 1
ATOM 3606 C C . ALA A 1 469 ? 31.031 -13.602 -18.438 1 85 469 ALA A C 1
ATOM 3608 O O . ALA A 1 469 ? 31.516 -14.438 -19.203 1 85 469 ALA A O 1
ATOM 3609 N N . LYS A 1 470 ? 29.891 -13.367 -18.328 1 78.94 470 LYS A N 1
ATOM 3610 C CA . LYS A 1 470 ? 28.906 -14.008 -19.203 1 78.94 470 LYS A CA 1
ATOM 3611 C C . LYS A 1 470 ? 27.812 -13.016 -19.594 1 78.94 470 LYS A C 1
ATOM 3613 O O . LYS A 1 470 ? 27.359 -12.211 -18.781 1 78.94 470 LYS A O 1
ATOM 3618 N N . ASP A 1 471 ? 27.516 -12.914 -20.781 1 71 471 ASP A N 1
ATOM 3619 C CA . ASP A 1 471 ? 26.391 -12.133 -21.297 1 71 471 ASP A CA 1
ATOM 3620 C C . ASP A 1 471 ? 25.062 -12.875 -21.094 1 71 471 ASP A C 1
ATOM 3622 O O . ASP A 1 471 ? 24.906 -14.016 -21.531 1 71 471 ASP A O 1
ATOM 3626 N N . PHE A 1 472 ? 24.359 -12.211 -20.406 1 62.16 472 PHE A N 1
ATOM 3627 C CA . PHE A 1 472 ? 23 -12.703 -20.203 1 62.16 472 PHE A CA 1
ATOM 3628 C C . PHE A 1 472 ? 21.969 -11.664 -20.672 1 62.16 472 PHE A C 1
ATOM 3630 O O . PHE A 1 472 ? 21.781 -10.641 -20.016 1 62.16 472 PHE A O 1
ATOM 3637 N N . ASP A 1 473 ? 21.312 -11.836 -21.812 1 51.72 473 ASP A N 1
ATOM 3638 C CA . ASP A 1 473 ? 20.266 -10.992 -22.406 1 51.72 473 ASP A CA 1
ATOM 3639 C C . ASP A 1 473 ? 20.781 -9.57 -22.625 1 51.72 473 ASP A C 1
ATOM 3641 O O . ASP A 1 473 ? 20.094 -8.602 -22.312 1 51.72 473 ASP A O 1
ATOM 3645 N N . GLY A 1 474 ? 22.031 -9.383 -22.969 1 61.47 474 GLY A N 1
ATOM 3646 C CA . GLY A 1 474 ? 22.641 -8.102 -23.297 1 61.47 474 GLY A CA 1
ATOM 3647 C C . GLY A 1 474 ? 23.312 -7.434 -22.125 1 61.47 474 GLY A C 1
ATOM 3648 O O . GLY A 1 474 ? 23.891 -6.352 -22.266 1 61.47 474 GLY A O 1
ATOM 3649 N N . GLU A 1 475 ? 23.203 -8.07 -21.078 1 64.69 475 GLU A N 1
ATOM 3650 C CA . GLU A 1 475 ? 23.906 -7.535 -19.906 1 64.69 475 GLU A CA 1
ATOM 3651 C C . GLU A 1 475 ? 25.062 -8.438 -19.516 1 64.69 475 GLU A C 1
ATOM 3653 O O . GLU A 1 475 ? 24.938 -9.664 -19.516 1 64.69 475 GLU A O 1
ATOM 3658 N N . CYS A 1 476 ? 26.062 -7.758 -19.109 1 75.12 476 CYS A N 1
ATOM 3659 C CA . CYS A 1 476 ? 27.281 -8.445 -18.734 1 75.12 476 CYS A CA 1
ATOM 3660 C C . CYS A 1 476 ? 27.312 -8.727 -17.234 1 75.12 476 CYS A C 1
ATOM 3662 O O . CYS A 1 476 ? 27.172 -7.812 -16.422 1 75.12 476 CYS A O 1
ATOM 3664 N N . TYR A 1 477 ? 27.438 -10.047 -16.938 1 78.12 477 TYR A N 1
ATOM 3665 C CA . TYR A 1 477 ? 27.594 -10.477 -15.562 1 78.12 477 TYR A CA 1
ATOM 3666 C C . TYR A 1 477 ? 29.016 -10.969 -15.305 1 78.12 477 TYR A C 1
ATOM 3668 O O . TYR A 1 477 ? 29.547 -11.781 -16.062 1 78.12 477 TYR A O 1
ATOM 3676 N N . TYR A 1 478 ? 29.375 -10.438 -14.188 1 82.38 478 TYR A N 1
ATOM 3677 C CA . TYR A 1 478 ? 30.719 -10.836 -13.789 1 82.38 478 TYR A CA 1
ATOM 3678 C C . TYR A 1 478 ? 30.672 -11.797 -12.602 1 82.38 478 TYR A C 1
ATOM 3680 O O . TYR A 1 478 ? 29.812 -11.68 -11.734 1 82.38 478 TYR A O 1
ATOM 3688 N N . GLY A 1 479 ? 31.484 -12.797 -12.633 1 82.81 479 GLY A N 1
ATOM 3689 C CA . GLY A 1 479 ? 31.594 -13.773 -11.57 1 82.81 479 GLY A CA 1
ATOM 3690 C C . GLY A 1 479 ? 33.031 -14.266 -11.367 1 82.81 479 GLY A C 1
ATOM 3691 O O . GLY A 1 479 ? 33.938 -13.82 -12.055 1 82.81 479 GLY A O 1
ATOM 3692 N N . ARG A 1 480 ? 33.094 -15.078 -10.273 1 88.88 480 ARG A N 1
ATOM 3693 C CA . ARG A 1 480 ? 34.375 -15.68 -9.93 1 88.88 480 ARG A CA 1
ATOM 3694 C C . ARG A 1 480 ? 34.25 -17.188 -9.82 1 88.88 480 ARG A C 1
ATOM 3696 O O . ARG A 1 480 ? 33.25 -17.703 -9.289 1 88.88 480 ARG A O 1
ATOM 3703 N N . LEU A 1 481 ? 35.25 -17.859 -10.328 1 85.88 481 LEU A N 1
ATOM 3704 C CA . LEU A 1 481 ? 35.344 -19.297 -10.156 1 85.88 481 LEU A CA 1
ATOM 3705 C C . LEU A 1 481 ? 35.719 -19.656 -8.727 1 85.88 481 LEU A C 1
ATOM 3707 O O . LEU A 1 481 ? 36.781 -19.266 -8.242 1 85.88 481 LEU A O 1
ATOM 3711 N N . THR A 1 482 ? 34.844 -20.516 -8.055 1 85.5 482 THR A N 1
ATOM 3712 C CA . THR A 1 482 ? 35.031 -20.703 -6.625 1 85.5 482 THR A CA 1
ATOM 3713 C C . THR A 1 482 ? 35.469 -22.141 -6.336 1 85.5 482 THR A C 1
ATOM 3715 O O . THR A 1 482 ? 36.188 -22.391 -5.352 1 85.5 482 THR A O 1
ATOM 3718 N N . GLU A 1 483 ? 34.969 -23.078 -7.07 1 83.44 483 GLU A N 1
ATOM 3719 C CA . GLU A 1 483 ? 35.312 -24.484 -6.816 1 83.44 483 GLU A CA 1
ATOM 3720 C C . GLU A 1 483 ? 35.438 -25.266 -8.117 1 83.44 483 GLU A C 1
ATOM 3722 O O . GLU A 1 483 ? 34.875 -24.859 -9.148 1 83.44 483 GLU A O 1
ATOM 3727 N N . TYR A 1 484 ? 36.281 -26.344 -8.047 1 82.81 484 TYR A N 1
ATOM 3728 C CA . TYR A 1 484 ? 36.375 -27.359 -9.086 1 82.81 484 TYR A CA 1
ATOM 3729 C C . TYR A 1 484 ? 36.031 -28.734 -8.531 1 82.81 484 TYR A C 1
ATOM 3731 O O . TYR A 1 484 ? 36.656 -29.219 -7.598 1 82.81 484 TYR A O 1
ATOM 3739 N N . ASP A 1 485 ? 34.969 -29.312 -9.047 1 79 485 ASP A N 1
ATOM 3740 C CA . ASP A 1 485 ? 34.531 -30.656 -8.625 1 79 485 ASP A CA 1
ATOM 3741 C C . ASP A 1 485 ? 34.844 -31.688 -9.703 1 79 485 ASP A C 1
ATOM 3743 O O . ASP A 1 485 ? 34.219 -31.719 -10.75 1 79 485 ASP A O 1
ATOM 3747 N N . GLU A 1 486 ? 35.688 -32.5 -9.336 1 74.81 486 GLU A N 1
ATOM 3748 C CA . GLU A 1 486 ? 36.156 -33.562 -10.242 1 74.81 486 GLU A CA 1
ATOM 3749 C C . GLU A 1 486 ? 35.406 -34.844 -9.992 1 74.81 486 GLU A C 1
ATOM 3751 O O . GLU A 1 486 ? 35.531 -35.812 -10.758 1 74.81 486 GLU A O 1
ATOM 3756 N N . GLN A 1 487 ? 34.719 -34.938 -8.93 1 67.62 487 GLN A N 1
ATOM 3757 C CA . GLN A 1 487 ? 34.094 -36.219 -8.57 1 67.62 487 GLN A CA 1
ATOM 3758 C C . GLN A 1 487 ? 32.906 -36.531 -9.477 1 67.62 487 GLN A C 1
ATOM 3760 O O . GLN A 1 487 ? 32.562 -37.688 -9.695 1 67.62 487 GLN A O 1
ATOM 3765 N N . ASP A 1 488 ? 32.375 -35.469 -10.039 1 61.56 488 ASP A N 1
ATOM 3766 C CA . ASP A 1 488 ? 31.234 -35.625 -10.953 1 61.56 488 ASP A CA 1
ATOM 3767 C C . ASP A 1 488 ? 31.719 -35.719 -12.398 1 61.56 488 ASP A C 1
ATOM 3769 O O . ASP A 1 488 ? 32.75 -35.156 -12.758 1 61.56 488 ASP A O 1
ATOM 3773 N N . SER A 1 489 ? 31.172 -36.719 -13.172 1 67.62 489 SER A N 1
ATOM 3774 C CA . SER A 1 489 ? 31.422 -36.812 -14.602 1 67.62 489 SER A CA 1
ATOM 3775 C C . SER A 1 489 ? 30.266 -36.219 -15.406 1 67.62 489 SER A C 1
ATOM 3777 O O . SER A 1 489 ? 29.125 -36.688 -15.312 1 67.62 489 SER A O 1
ATOM 3779 N N . PRO A 1 490 ? 30.672 -35.156 -16.109 1 71.56 490 PRO A N 1
ATOM 3780 C CA . PRO A 1 490 ? 31.922 -34.438 -16.328 1 71.56 490 PRO A CA 1
ATOM 3781 C C . PRO A 1 490 ? 32.25 -33.5 -15.195 1 71.56 490 PRO A C 1
ATOM 3783 O O . PRO A 1 490 ? 31.375 -33.031 -14.484 1 71.56 490 PRO A O 1
ATOM 3786 N N . ALA A 1 491 ? 33.469 -33.25 -15.078 1 79.75 491 ALA A N 1
ATOM 3787 C CA . ALA A 1 491 ? 33.969 -32.312 -14.086 1 79.75 491 ALA A CA 1
ATOM 3788 C C . ALA A 1 491 ? 33.5 -30.891 -14.398 1 79.75 491 ALA A C 1
ATOM 3790 O O . ALA A 1 491 ? 33.312 -30.531 -15.562 1 79.75 491 ALA A O 1
ATOM 3791 N N . PHE A 1 492 ? 33.156 -30.172 -13.406 1 83.44 492 PHE A N 1
ATOM 3792 C CA . PHE A 1 492 ? 32.688 -28.828 -13.672 1 83.44 492 PHE A CA 1
ATOM 3793 C C . PHE A 1 492 ? 33.312 -27.844 -12.68 1 83.44 492 PHE A C 1
ATOM 3795 O O . PHE A 1 492 ? 33.75 -28.234 -11.602 1 83.44 492 PHE A O 1
ATOM 3802 N N . TRP A 1 493 ? 33.438 -26.547 -13.07 1 88.44 493 TRP A N 1
ATOM 3803 C CA . TRP A 1 493 ? 33.75 -25.406 -12.227 1 88.44 493 TRP A CA 1
ATOM 3804 C C . TRP A 1 493 ? 32.5 -24.75 -11.703 1 88.44 493 TRP A C 1
ATOM 3806 O O . TRP A 1 493 ? 31.516 -24.594 -12.438 1 88.44 493 TRP A O 1
ATOM 3816 N N . ARG A 1 494 ? 32.625 -24.391 -10.539 1 83.56 494 ARG A N 1
ATOM 3817 C CA . ARG A 1 494 ? 31.547 -23.562 -9.984 1 83.56 494 ARG A CA 1
ATOM 3818 C C . ARG A 1 494 ? 31.891 -22.078 -10.094 1 83.56 494 ARG A C 1
ATOM 3820 O O . ARG A 1 494 ? 32.969 -21.656 -9.711 1 83.56 494 ARG A O 1
ATOM 3827 N N . VAL A 1 495 ? 30.875 -21.312 -10.633 1 86 495 VAL A N 1
ATOM 3828 C CA . VAL A 1 495 ? 31.016 -19.859 -10.711 1 86 495 VAL A CA 1
ATOM 3829 C C . VAL A 1 495 ? 30 -19.203 -9.789 1 86 495 VAL A C 1
ATOM 3831 O O . VAL A 1 495 ? 28.828 -19.578 -9.75 1 86 495 VAL A O 1
ATOM 3834 N N . LYS A 1 496 ? 30.594 -18.234 -9.156 1 81.56 496 LYS A N 1
ATOM 3835 C CA . LYS A 1 496 ? 29.75 -17.328 -8.375 1 81.56 496 LYS A CA 1
ATOM 3836 C C . LYS A 1 496 ? 29.766 -15.922 -8.961 1 81.56 496 LYS A C 1
ATOM 3838 O O . LYS A 1 496 ? 30.812 -15.289 -9.039 1 81.56 496 LYS A O 1
ATOM 3843 N N . TYR A 1 497 ? 28.562 -15.492 -9.352 1 77 497 TYR A N 1
ATOM 3844 C CA . TYR A 1 497 ? 28.453 -14.172 -9.961 1 77 497 TYR A CA 1
ATOM 3845 C C . TYR A 1 497 ? 28.328 -13.086 -8.898 1 77 497 TYR A C 1
ATOM 3847 O O . TYR A 1 497 ? 27.906 -13.359 -7.77 1 77 497 TYR A O 1
ATOM 3855 N N . ASP A 1 498 ? 28.672 -11.852 -9.32 1 78.06 498 ASP A N 1
ATOM 3856 C CA . ASP A 1 498 ? 28.688 -10.719 -8.406 1 78.06 498 ASP A CA 1
ATOM 3857 C C . ASP A 1 498 ? 27.281 -10.383 -7.918 1 78.06 498 ASP A C 1
ATOM 3859 O O . ASP A 1 498 ? 27.109 -9.797 -6.848 1 78.06 498 ASP A O 1
ATOM 3863 N N . ASP A 1 499 ? 26.453 -10.844 -8.523 1 64.69 499 ASP A N 1
ATOM 3864 C CA . ASP A 1 499 ? 25.078 -10.586 -8.156 1 64.69 499 ASP A CA 1
ATOM 3865 C C . ASP A 1 499 ? 24.5 -11.719 -7.305 1 64.69 499 ASP A C 1
ATOM 3867 O O . ASP A 1 499 ? 23.312 -11.727 -6.98 1 64.69 499 ASP A O 1
ATOM 3871 N N . GLY A 1 500 ? 25.391 -12.688 -7.016 1 70.12 500 GLY A N 1
ATOM 3872 C CA . GLY A 1 500 ? 25.078 -13.734 -6.059 1 70.12 500 GLY A CA 1
ATOM 3873 C C . GLY A 1 500 ? 24.672 -15.039 -6.711 1 70.12 500 GLY A C 1
ATOM 3874 O O . GLY A 1 500 ? 24.516 -16.062 -6.035 1 70.12 500 GLY A O 1
ATOM 3875 N N . ASP A 1 501 ? 24.453 -15.094 -7.836 1 69.88 501 ASP A N 1
ATOM 3876 C CA . ASP A 1 501 ? 24.125 -16.328 -8.547 1 69.88 501 ASP A CA 1
ATOM 3877 C C . ASP A 1 501 ? 25.375 -17.188 -8.727 1 69.88 501 ASP A C 1
ATOM 3879 O O . ASP A 1 501 ? 26.5 -16.688 -8.711 1 69.88 501 ASP A O 1
ATOM 3883 N N . ALA A 1 502 ? 25.031 -18.469 -8.797 1 77.94 502 ALA A N 1
ATOM 3884 C CA . ALA A 1 502 ? 26.125 -19.406 -9.086 1 77.94 502 ALA A CA 1
ATOM 3885 C C . ALA A 1 502 ? 25.75 -20.328 -10.234 1 77.94 502 ALA A C 1
ATOM 3887 O O . ALA A 1 502 ? 24.578 -20.625 -10.453 1 77.94 502 ALA A O 1
ATOM 3888 N N . GLU A 1 503 ? 26.766 -20.672 -10.969 1 77.94 503 GLU A N 1
ATOM 3889 C CA . GLU A 1 503 ? 26.609 -21.578 -12.094 1 77.94 503 GLU A CA 1
ATOM 3890 C C . GLU A 1 503 ? 27.781 -22.562 -12.172 1 77.94 503 GLU A C 1
ATOM 3892 O O . GLU A 1 503 ? 28.891 -22.25 -11.719 1 77.94 503 GLU A O 1
ATOM 3897 N N . ASP A 1 504 ? 27.422 -23.75 -12.672 1 79.38 504 ASP A N 1
ATOM 3898 C CA . ASP A 1 504 ? 28.484 -24.703 -12.961 1 79.38 504 ASP A CA 1
ATOM 3899 C C . ASP A 1 504 ? 28.906 -24.641 -14.43 1 79.38 504 ASP A C 1
ATOM 3901 O O . ASP A 1 504 ? 28.062 -24.625 -15.32 1 79.38 504 ASP A O 1
ATOM 3905 N N . TYR A 1 505 ? 30.125 -24.5 -14.625 1 83.44 505 TYR A N 1
ATOM 3906 C CA . TYR A 1 505 ? 30.703 -24.422 -15.961 1 83.44 505 TYR A CA 1
ATOM 3907 C C . TYR A 1 505 ? 31.328 -25.75 -16.375 1 83.44 505 TYR A C 1
ATOM 3909 O O . TYR A 1 505 ? 32.156 -26.297 -15.648 1 83.44 505 TYR A O 1
ATOM 3917 N N . LEU A 1 506 ? 30.953 -26.234 -17.562 1 80.69 506 LEU A N 1
ATOM 3918 C CA . LEU A 1 506 ? 31.766 -27.234 -18.234 1 80.69 506 LEU A CA 1
ATOM 3919 C C . LEU A 1 506 ? 32.938 -26.594 -18.953 1 80.69 506 LEU A C 1
ATOM 3921 O O . LEU A 1 506 ? 33.031 -25.359 -19.047 1 80.69 506 LEU A O 1
ATOM 3925 N N . GLN A 1 507 ? 33.75 -27.406 -19.453 1 81.25 507 GLN A N 1
ATOM 3926 C CA . GLN A 1 507 ? 34.969 -26.922 -20.094 1 81.25 507 GLN A CA 1
ATOM 3927 C C . GLN A 1 507 ? 34.656 -25.922 -21.203 1 81.25 507 GLN A C 1
ATOM 3929 O O . GLN A 1 507 ? 35.281 -24.875 -21.312 1 81.25 507 GLN A O 1
ATOM 3934 N N . SER A 1 508 ? 33.594 -26.203 -21.891 1 80.12 508 SER A N 1
ATOM 3935 C CA . SER A 1 508 ? 33.188 -25.312 -22.984 1 80.12 508 SER A CA 1
ATOM 3936 C C . SER A 1 508 ? 32.656 -24 -22.438 1 80.12 508 SER A C 1
ATOM 3938 O O . SER A 1 508 ? 32.938 -22.938 -22.984 1 80.12 508 SER A O 1
ATOM 3940 N N . ASP A 1 509 ? 32 -23.969 -21.359 1 80.19 509 ASP A N 1
ATOM 3941 C CA . ASP A 1 509 ? 31.484 -22.766 -20.719 1 80.19 509 ASP A CA 1
ATOM 3942 C C . ASP A 1 509 ? 32.625 -21.875 -20.203 1 80.19 509 ASP A C 1
ATOM 3944 O O . ASP A 1 509 ? 32.562 -20.656 -20.359 1 80.19 509 ASP A O 1
ATOM 3948 N N . LEU A 1 510 ? 33.469 -22.5 -19.609 1 86.12 510 LEU A N 1
ATOM 3949 C CA . LEU A 1 510 ? 34.625 -21.781 -19.062 1 86.12 510 LEU A CA 1
ATOM 3950 C C . LEU A 1 510 ? 35.375 -21.047 -20.156 1 86.12 510 LEU A C 1
ATOM 3952 O O . LEU A 1 510 ? 35.75 -19.891 -20 1 86.12 510 LEU A O 1
ATOM 3956 N N . ILE A 1 511 ? 35.562 -21.719 -21.234 1 82.5 511 ILE A N 1
ATOM 3957 C CA . ILE A 1 511 ? 36.281 -21.141 -22.359 1 82.5 511 ILE A CA 1
ATOM 3958 C C . ILE A 1 511 ? 35.531 -19.906 -22.875 1 82.5 511 ILE A C 1
ATOM 3960 O O . ILE A 1 511 ? 36.125 -18.859 -23.078 1 82.5 511 ILE A O 1
ATOM 3964 N N . GLU A 1 512 ? 34.25 -20 -22.922 1 81.81 512 GLU A N 1
ATOM 3965 C CA . GLU A 1 512 ? 33.438 -18.891 -23.406 1 81.81 512 GLU A CA 1
ATOM 3966 C C . GLU A 1 512 ? 33.438 -17.734 -22.391 1 81.81 512 GLU A C 1
ATOM 3968 O O . GLU A 1 512 ? 33.531 -16.562 -22.766 1 81.81 512 GLU A O 1
ATOM 3973 N N . ALA A 1 513 ? 33.344 -18.047 -21.219 1 85 513 ALA A N 1
ATOM 3974 C CA . ALA A 1 513 ? 33.281 -17.031 -20.156 1 85 513 ALA A CA 1
ATOM 3975 C C . ALA A 1 513 ? 34.594 -16.281 -20.031 1 85 513 ALA A C 1
ATOM 3977 O O . ALA A 1 513 ? 34.625 -15.062 -19.828 1 85 513 ALA A O 1
ATOM 3978 N N . LEU A 1 514 ? 35.625 -16.969 -20.156 1 85.44 514 LEU A N 1
ATOM 3979 C CA . LEU A 1 514 ? 36.938 -16.359 -20.094 1 85.44 514 LEU A CA 1
ATOM 3980 C C . LEU A 1 514 ? 37.156 -15.445 -21.297 1 85.44 514 LEU A C 1
ATOM 3982 O O . LEU A 1 514 ? 37.719 -14.352 -21.156 1 85.44 514 LEU A O 1
ATOM 3986 N N . CYS A 1 515 ? 36.688 -15.938 -22.406 1 78.75 515 CYS A N 1
ATOM 3987 C CA . CYS A 1 515 ? 36.75 -15.141 -23.625 1 78.75 515 CYS A CA 1
ATOM 3988 C C . CYS A 1 515 ? 35.938 -13.867 -23.5 1 78.75 515 CYS A C 1
ATOM 3990 O O . CYS A 1 515 ? 36.406 -12.781 -23.844 1 78.75 515 CYS A O 1
ATOM 3992 N N . TYR A 1 516 ? 34.781 -13.977 -23.016 1 81 516 TYR A N 1
ATOM 3993 C CA . TYR A 1 516 ? 33.906 -12.836 -22.844 1 81 516 TYR A CA 1
ATOM 3994 C C . TYR A 1 516 ? 34.438 -11.891 -21.766 1 81 516 TYR A C 1
ATOM 3996 O O . TYR A 1 516 ? 34.344 -10.664 -21.906 1 81 516 TYR A O 1
ATOM 4004 N N . TYR A 1 517 ? 34.906 -12.359 -20.812 1 84.62 517 TYR A N 1
ATOM 4005 C CA . TYR A 1 517 ? 35.5 -11.531 -19.781 1 84.62 517 TYR A CA 1
ATOM 4006 C C . TYR A 1 517 ? 36.656 -10.711 -20.359 1 84.62 517 TYR A C 1
ATOM 4008 O O . TYR A 1 517 ? 36.781 -9.516 -20.094 1 84.62 517 TYR A O 1
ATOM 4016 N N . GLU A 1 518 ? 37.5 -11.367 -21.094 1 79.44 518 GLU A N 1
ATOM 4017 C CA . GLU A 1 518 ? 38.625 -10.664 -21.703 1 79.44 518 GLU A CA 1
ATOM 4018 C C . GLU A 1 518 ? 38.156 -9.484 -22.547 1 79.44 518 GLU A C 1
ATOM 4020 O O . GLU A 1 518 ? 38.781 -8.438 -22.578 1 79.44 518 GLU A O 1
ATOM 4025 N N . LYS A 1 519 ? 36.969 -9.719 -23.094 1 76.38 519 LYS A N 1
ATOM 4026 C CA . LYS A 1 519 ? 36.406 -8.664 -23.938 1 76.38 519 LYS A CA 1
ATOM 4027 C C . LYS A 1 519 ? 35.781 -7.559 -23.078 1 76.38 519 LYS A C 1
ATOM 4029 O O . LYS A 1 519 ? 35.719 -6.406 -23.516 1 76.38 519 LYS A O 1
ATOM 4034 N N . THR A 1 520 ? 35.375 -7.867 -21.938 1 76.94 520 THR A N 1
ATOM 4035 C CA . THR A 1 520 ? 34.562 -6.945 -21.156 1 76.94 520 THR A CA 1
ATOM 4036 C C . THR A 1 520 ? 35.281 -6.562 -19.859 1 76.94 520 THR A C 1
ATOM 4038 O O . THR A 1 520 ? 34.719 -5.836 -19.031 1 76.94 520 THR A O 1
ATOM 4041 N N . LYS A 1 521 ? 36.375 -6.969 -19.625 1 78 521 LYS A N 1
ATOM 4042 C CA . LYS A 1 521 ? 37.094 -6.863 -18.359 1 78 521 LYS A CA 1
ATOM 4043 C C . LYS A 1 521 ? 37.25 -5.402 -17.938 1 78 521 LYS A C 1
ATOM 4045 O O . LYS A 1 521 ? 37.344 -5.094 -16.75 1 78 521 LYS A O 1
ATOM 4050 N N . ARG A 1 522 ? 37.219 -4.562 -18.812 1 73.69 522 ARG A N 1
ATOM 4051 C CA . ARG A 1 522 ? 37.344 -3.141 -18.516 1 73.69 522 ARG A CA 1
ATOM 4052 C C . ARG A 1 522 ? 36.125 -2.629 -17.75 1 73.69 522 ARG A C 1
ATOM 4054 O O . ARG A 1 522 ? 36.219 -1.647 -17.016 1 73.69 522 ARG A O 1
ATOM 4061 N N . ASN A 1 523 ? 35.094 -3.318 -17.969 1 70 523 ASN A N 1
ATOM 4062 C CA . ASN A 1 523 ? 33.844 -2.93 -17.312 1 70 523 ASN A CA 1
ATOM 4063 C C . ASN A 1 523 ? 33.625 -3.725 -16.047 1 70 523 ASN A C 1
ATOM 4065 O O . ASN A 1 523 ? 32.562 -3.613 -15.43 1 70 523 ASN A O 1
ATOM 4069 N N . ASP A 1 524 ? 34.406 -4.488 -15.523 1 74.06 524 ASP A N 1
ATOM 4070 C CA . ASP A 1 524 ? 34.281 -5.336 -14.344 1 74.06 524 ASP A CA 1
ATOM 4071 C C . ASP A 1 524 ? 34.469 -4.531 -13.062 1 74.06 524 ASP A C 1
ATOM 4073 O O . ASP A 1 524 ? 35.531 -3.922 -12.852 1 74.06 524 ASP A O 1
ATOM 4077 N N . PRO A 1 525 ? 33.562 -4.609 -12.188 1 68.38 525 PRO A N 1
ATOM 4078 C CA . PRO A 1 525 ? 33.719 -3.824 -10.961 1 68.38 525 PRO A CA 1
ATOM 4079 C C . PRO A 1 525 ? 34.719 -4.449 -9.984 1 68.38 525 PRO A C 1
ATOM 4081 O O . PRO A 1 525 ? 35.031 -3.84 -8.961 1 68.38 525 PRO A O 1
ATOM 4084 N N . GLY A 1 526 ? 35.312 -5.418 -10.133 1 66.12 526 GLY A N 1
ATOM 4085 C CA . GLY A 1 526 ? 36.344 -6.043 -9.312 1 66.12 526 GLY A CA 1
ATOM 4086 C C . GLY A 1 526 ? 35.781 -7.07 -8.344 1 66.12 526 GLY A C 1
ATOM 4087 O O . GLY A 1 526 ? 34.594 -7.008 -7.973 1 66.12 526 GLY A O 1
ATOM 4088 N N . MET B 1 1 ? -12.18 65.312 -17.859 1 21.02 1 MET B N 1
ATOM 4089 C CA . MET B 1 1 ? -11.266 65.188 -16.719 1 21.02 1 MET B CA 1
ATOM 4090 C C . MET B 1 1 ? -11.289 63.75 -16.156 1 21.02 1 MET B C 1
ATOM 4092 O O . MET B 1 1 ? -12.328 63.281 -15.703 1 21.02 1 MET B O 1
ATOM 4096 N N . SER B 1 2 ? -10.508 62.844 -16.703 1 23.12 2 SER B N 1
ATOM 4097 C CA . SER B 1 2 ? -10.578 61.375 -16.812 1 23.12 2 SER B CA 1
ATOM 4098 C C . SER B 1 2 ? -10.25 60.719 -15.477 1 23.12 2 SER B C 1
ATOM 4100 O O . SER B 1 2 ? -9.281 61.094 -14.812 1 23.12 2 SER B O 1
ATOM 4102 N N . VAL B 1 3 ? -11.211 60.25 -14.648 1 26.66 3 VAL B N 1
ATOM 4103 C CA . VAL B 1 3 ? -11.219 59.625 -13.344 1 26.66 3 VAL B CA 1
ATOM 4104 C C . VAL B 1 3 ? -10.172 58.5 -13.305 1 26.66 3 VAL B C 1
ATOM 4106 O O . VAL B 1 3 ? -10.227 57.562 -14.094 1 26.66 3 VAL B O 1
ATOM 4109 N N . SER B 1 4 ? -8.922 58.875 -12.938 1 23.31 4 SER B N 1
ATOM 4110 C CA . SER B 1 4 ? -7.734 58.031 -12.828 1 23.31 4 SER B CA 1
ATOM 4111 C C . SER B 1 4 ? -8.008 56.812 -11.984 1 23.31 4 SER B C 1
ATOM 4113 O O . SER B 1 4 ? -8.609 56.906 -10.914 1 23.31 4 SER B O 1
ATOM 4115 N N . ALA B 1 5 ? -8.188 55.625 -12.539 1 28.12 5 ALA B N 1
ATOM 4116 C CA . ALA B 1 5 ? -8.344 54.25 -12.07 1 28.12 5 ALA B CA 1
ATOM 4117 C C . ALA B 1 5 ? -7.41 53.969 -10.906 1 28.12 5 ALA B C 1
ATOM 4119 O O . ALA B 1 5 ? -6.188 54.062 -11.039 1 28.12 5 ALA B O 1
ATOM 4120 N N . THR B 1 6 ? -7.707 54.312 -9.672 1 27.62 6 THR B N 1
ATOM 4121 C CA . THR B 1 6 ? -7.078 54.125 -8.367 1 27.62 6 THR B CA 1
ATOM 4122 C C . THR B 1 6 ? -6.402 52.75 -8.289 1 27.62 6 THR B C 1
ATOM 4124 O O . THR B 1 6 ? -7.004 51.75 -8.648 1 27.62 6 THR B O 1
ATOM 4127 N N . ALA B 1 7 ? -5.055 52.719 -8.141 1 28.11 7 ALA B N 1
ATOM 4128 C CA . ALA B 1 7 ? -4.035 51.656 -8.109 1 28.11 7 ALA B CA 1
ATOM 4129 C C . ALA B 1 7 ? -4.402 50.562 -7.109 1 28.11 7 ALA B C 1
ATOM 4131 O O . ALA B 1 7 ? -4.699 50.844 -5.949 1 28.11 7 ALA B O 1
ATOM 4132 N N . VAL B 1 8 ? -5.023 49.594 -7.418 1 30.2 8 VAL B N 1
ATOM 4133 C CA . VAL B 1 8 ? -5.141 48.344 -6.707 1 30.2 8 VAL B CA 1
ATOM 4134 C C . VAL B 1 8 ? -3.848 48.062 -5.941 1 30.2 8 VAL B C 1
ATOM 4136 O O . VAL B 1 8 ? -2.779 47.906 -6.543 1 30.2 8 VAL B O 1
ATOM 4139 N N . LYS B 1 9 ? -3.58 48.531 -4.723 1 34.16 9 LYS B N 1
ATOM 4140 C CA . LYS B 1 9 ? -2.447 48.312 -3.824 1 34.16 9 LYS B CA 1
ATOM 4141 C C . LYS B 1 9 ? -1.994 46.875 -3.834 1 34.16 9 LYS B C 1
ATOM 4143 O O . LYS B 1 9 ? -2.822 45.938 -3.834 1 34.16 9 LYS B O 1
ATOM 4148 N N . ALA B 1 10 ? -0.664 46.562 -4.039 1 32.88 10 ALA B N 1
ATOM 4149 C CA . ALA B 1 10 ? 0.219 45.438 -4.285 1 32.88 10 ALA B CA 1
ATOM 4150 C C . ALA B 1 10 ? 0.119 44.406 -3.158 1 32.88 10 ALA B C 1
ATOM 4152 O O . ALA B 1 10 ? 0.059 44.75 -1.982 1 32.88 10 ALA B O 1
ATOM 4153 N N . LEU B 1 11 ? -0.374 43.25 -3.32 1 40.12 11 LEU B N 1
ATOM 4154 C CA . LEU B 1 11 ? -0.262 42 -2.566 1 40.12 11 LEU B CA 1
ATOM 4155 C C . LEU B 1 11 ? 1.14 41.844 -1.988 1 40.12 11 LEU B C 1
ATOM 4157 O O . LEU B 1 11 ? 2.131 41.906 -2.719 1 40.12 11 LEU B O 1
ATOM 4161 N N . ASP B 1 12 ? 1.492 42.219 -0.796 1 40.31 12 ASP B N 1
ATOM 4162 C CA . ASP B 1 12 ? 2.752 41.781 -0.218 1 40.31 12 ASP B CA 1
ATOM 4163 C C . ASP B 1 12 ? 2.871 40.25 -0.288 1 40.31 12 ASP B C 1
ATOM 4165 O O . ASP B 1 12 ? 2.15 39.531 0.408 1 40.31 12 ASP B O 1
ATOM 4169 N N . VAL B 1 13 ? 3.182 39.75 -1.461 1 44.56 13 VAL B N 1
ATOM 4170 C CA . VAL B 1 13 ? 3.35 38.344 -1.855 1 44.56 13 VAL B CA 1
ATOM 4171 C C . VAL B 1 13 ? 4.723 37.844 -1.414 1 44.56 13 VAL B C 1
ATOM 4173 O O . VAL B 1 13 ? 5.746 38.438 -1.771 1 44.56 13 VAL B O 1
ATOM 4176 N N . GLY B 1 14 ? 5.012 37.344 -0.029 1 51.59 14 GLY B N 1
ATOM 4177 C CA . GLY B 1 14 ? 6.352 36.812 0.206 1 51.59 14 GLY B CA 1
ATOM 4178 C C . GLY B 1 14 ? 6.355 35.5 0.944 1 51.59 14 GLY B C 1
ATOM 4179 O O . GLY B 1 14 ? 5.301 35 1.327 1 51.59 14 GLY B O 1
ATOM 4180 N N . LYS B 1 15 ? 7.469 34.812 0.807 1 61.56 15 LYS B N 1
ATOM 4181 C CA . LYS B 1 15 ? 7.867 33.75 1.755 1 61.56 15 LYS B CA 1
ATOM 4182 C C . LYS B 1 15 ? 7.742 34.25 3.193 1 61.56 15 LYS B C 1
ATOM 4184 O O . LYS B 1 15 ? 7.961 35.438 3.473 1 61.56 15 LYS B O 1
ATOM 4189 N N . SER B 1 16 ? 7.016 33.438 4.016 1 62.69 16 SER B N 1
ATOM 4190 C CA . SER B 1 16 ? 6.887 33.844 5.41 1 62.69 16 SER B CA 1
ATOM 4191 C C . SER B 1 16 ? 8.242 34.219 6.004 1 62.69 16 SER B C 1
ATOM 4193 O O . SER B 1 16 ? 9.227 33.5 5.824 1 62.69 16 SER B O 1
ATOM 4195 N N . ALA B 1 17 ? 8.453 35.375 6.219 1 70.94 17 ALA B N 1
ATOM 4196 C CA . ALA B 1 17 ? 9.625 35.812 6.98 1 70.94 17 ALA B CA 1
ATOM 4197 C C . ALA B 1 17 ? 9.219 36.375 8.344 1 70.94 17 ALA B C 1
ATOM 4199 O O . ALA B 1 17 ? 8.656 37.469 8.438 1 70.94 17 ALA B O 1
ATOM 4200 N N . PHE B 1 18 ? 9.234 35.594 9.391 1 70.88 18 PHE B N 1
ATOM 4201 C CA . PHE B 1 18 ? 8.914 36.062 10.734 1 70.88 18 PHE B CA 1
ATOM 4202 C C . PHE B 1 18 ? 10.039 36.906 11.305 1 70.88 18 PHE B C 1
ATOM 4204 O O . PHE B 1 18 ? 11.219 36.656 11.031 1 70.88 18 PHE B O 1
ATOM 4211 N N . PRO B 1 19 ? 9.695 37.969 11.953 1 68.5 19 PRO B N 1
ATOM 4212 C CA . PRO B 1 19 ? 8.438 38.312 12.633 1 68.5 19 PRO B CA 1
ATOM 4213 C C . PRO B 1 19 ? 7.488 39.125 11.758 1 68.5 19 PRO B C 1
ATOM 4215 O O . PRO B 1 19 ? 6.379 39.438 12.188 1 68.5 19 PRO B O 1
ATOM 4218 N N . ASP B 1 20 ? 7.918 39.438 10.508 1 69.62 20 ASP B N 1
ATOM 4219 C CA . ASP B 1 20 ? 7.09 40.281 9.648 1 69.62 20 ASP B CA 1
ATOM 4220 C C . ASP B 1 20 ? 5.73 39.625 9.391 1 69.62 20 ASP B C 1
ATOM 4222 O O . ASP B 1 20 ? 4.727 40.312 9.242 1 69.62 20 ASP B O 1
ATOM 4226 N N . ALA B 1 21 ? 5.707 38.438 9.477 1 78.25 21 ALA B N 1
ATOM 4227 C CA . ALA B 1 21 ? 4.496 37.656 9.164 1 78.25 21 ALA B CA 1
ATOM 4228 C C . ALA B 1 21 ? 3.605 37.531 10.398 1 78.25 21 ALA B C 1
ATOM 4230 O O . ALA B 1 21 ? 2.512 36.969 10.328 1 78.25 21 ALA B O 1
ATOM 4231 N N . THR B 1 22 ? 4.031 38.094 11.562 1 84.5 22 THR B N 1
ATOM 4232 C CA . THR B 1 22 ? 3.238 38 12.781 1 84.5 22 THR B CA 1
ATOM 4233 C C . THR B 1 22 ? 1.925 38.781 12.633 1 84.5 22 THR B C 1
ATOM 4235 O O . THR B 1 22 ? 1.901 39.875 12.078 1 84.5 22 THR B O 1
ATOM 4238 N N . PRO B 1 23 ? 0.906 38.188 13.102 1 85.69 23 PRO B N 1
ATOM 4239 C CA . PRO B 1 23 ? -0.389 38.875 12.977 1 85.69 23 PRO B CA 1
ATOM 4240 C C . PRO B 1 23 ? -0.409 40.219 13.664 1 85.69 23 PRO B C 1
ATOM 4242 O O . PRO B 1 23 ? 0.232 40.406 14.695 1 85.69 23 PRO B O 1
ATOM 4245 N N . ARG B 1 24 ? -1.165 41.094 13.062 1 76.94 24 ARG B N 1
ATOM 4246 C CA . ARG B 1 24 ? -1.394 42.406 13.625 1 76.94 24 ARG B CA 1
ATOM 4247 C C . ARG B 1 24 ? -2.67 42.438 14.461 1 76.94 24 ARG B C 1
ATOM 4249 O O . ARG B 1 24 ? -3.496 41.531 14.375 1 76.94 24 ARG B O 1
ATOM 4256 N N . LYS B 1 25 ? -2.736 43.469 15.266 1 73.19 25 LYS B N 1
ATOM 4257 C CA . LYS B 1 25 ? -3.926 43.594 16.094 1 73.19 25 LYS B CA 1
ATOM 4258 C C . LYS B 1 25 ? -5.188 43.719 15.242 1 73.19 25 LYS B C 1
ATOM 4260 O O . LYS B 1 25 ? -5.199 44.406 14.234 1 73.19 25 LYS B O 1
ATOM 4265 N N . ASN B 1 26 ? -6.277 43.031 15.43 1 71.69 26 ASN B N 1
ATOM 4266 C CA . ASN B 1 26 ? -7.605 43.062 14.82 1 71.69 26 ASN B CA 1
ATOM 4267 C C . ASN B 1 26 ? -7.57 42.562 13.383 1 71.69 26 ASN B C 1
ATOM 4269 O O . ASN B 1 26 ? -8.43 42.906 12.578 1 71.69 26 ASN B O 1
ATOM 4273 N N . GLU B 1 27 ? -6.453 41.938 13.023 1 82.31 27 GLU B N 1
ATOM 4274 C CA . GLU B 1 27 ? -6.387 41.312 11.703 1 82.31 27 GLU B CA 1
ATOM 4275 C C . GLU B 1 27 ? -7.23 40.031 11.648 1 82.31 27 GLU B C 1
ATOM 4277 O O . GLU B 1 27 ? -7.246 39.25 12.594 1 82.31 27 GLU B O 1
ATOM 4282 N N . LEU B 1 28 ? -7.988 40.031 10.523 1 86.19 28 LEU B N 1
ATOM 4283 C CA . LEU B 1 28 ? -8.656 38.75 10.242 1 86.19 28 LEU B CA 1
ATOM 4284 C C . LEU B 1 28 ? -7.676 37.75 9.68 1 86.19 28 LEU B C 1
ATOM 4286 O O . LEU B 1 28 ? -6.98 38.031 8.695 1 86.19 28 LEU B O 1
ATOM 4290 N N . ILE B 1 29 ? -7.594 36.625 10.281 1 92.75 29 ILE B N 1
ATOM 4291 C CA . ILE B 1 29 ? -6.566 35.656 9.922 1 92.75 29 ILE B CA 1
ATOM 4292 C C . ILE B 1 29 ? -7.199 34.469 9.203 1 92.75 29 ILE B C 1
ATOM 4294 O O . ILE B 1 29 ? -8.141 33.844 9.711 1 92.75 29 ILE B O 1
ATOM 4298 N N . PHE B 1 30 ? -6.691 34.188 7.996 1 93.94 30 PHE B N 1
ATOM 4299 C CA . PHE B 1 30 ? -7.055 33.031 7.223 1 93.94 30 PHE B CA 1
ATOM 4300 C C . PHE B 1 30 ? -5.859 32.094 7.066 1 93.94 30 PHE B C 1
ATOM 4302 O O . PHE B 1 30 ? -4.715 32.531 7.043 1 93.94 30 PHE B O 1
ATOM 4309 N N . SER B 1 31 ? -6.105 30.828 7.031 1 95.88 31 SER B N 1
ATOM 4310 C CA . SER B 1 31 ? -5.102 29.859 6.609 1 95.88 31 SER B CA 1
ATOM 4311 C C . SER B 1 31 ? -5.641 28.938 5.516 1 95.88 31 SER B C 1
ATOM 4313 O O . SER B 1 31 ? -6.84 28.672 5.473 1 95.88 31 SER B O 1
ATOM 4315 N N . VAL B 1 32 ? -4.777 28.562 4.582 1 95.5 32 VAL B N 1
ATOM 4316 C CA . VAL B 1 32 ? -5.129 27.656 3.502 1 95.5 32 VAL B CA 1
ATOM 4317 C C . VAL B 1 32 ? -4.07 26.562 3.383 1 95.5 32 VAL B C 1
ATOM 4319 O O . VAL B 1 32 ? -2.877 26.859 3.283 1 95.5 32 VAL B O 1
ATOM 4322 N N . SER B 1 33 ? -4.453 25.391 3.473 1 93.75 33 SER B N 1
ATOM 4323 C CA . SER B 1 33 ? -3.604 24.234 3.156 1 93.75 33 SER B CA 1
ATOM 4324 C C . SER B 1 33 ? -3.92 23.688 1.771 1 93.75 33 SER B C 1
ATOM 4326 O O . SER B 1 33 ? -5.035 23.234 1.52 1 93.75 33 SER B O 1
ATOM 4328 N N . CYS B 1 34 ? -2.936 23.75 0.928 1 91.31 34 CYS B N 1
ATOM 4329 C CA . CYS B 1 34 ? -3.086 23.281 -0.444 1 91.31 34 CYS B CA 1
ATOM 4330 C C . CYS B 1 34 ? -2.635 21.828 -0.573 1 91.31 34 CYS B C 1
ATOM 4332 O O . CYS B 1 34 ? -1.463 21.562 -0.841 1 91.31 34 CYS B O 1
ATOM 4334 N N . GLY B 1 35 ? -3.578 20.969 -0.549 1 84.38 35 GLY B N 1
ATOM 4335 C CA . GLY B 1 35 ? -3.273 19.562 -0.75 1 84.38 35 GLY B CA 1
ATOM 4336 C C . GLY B 1 35 ? -3.271 19.156 -2.211 1 84.38 35 GLY B C 1
ATOM 4337 O O . GLY B 1 35 ? -3.48 19.984 -3.094 1 84.38 35 GLY B O 1
ATOM 4338 N N . ASN B 1 36 ? -3.033 17.891 -2.451 1 78.31 36 ASN B N 1
ATOM 4339 C CA . ASN B 1 36 ? -2.988 17.375 -3.816 1 78.31 36 ASN B CA 1
ATOM 4340 C C . ASN B 1 36 ? -4.387 17.25 -4.414 1 78.31 36 ASN B C 1
ATOM 4342 O O . ASN B 1 36 ? -4.547 17.266 -5.637 1 78.31 36 ASN B O 1
ATOM 4346 N N . SER B 1 37 ? -5.34 17.234 -3.578 1 78.31 37 SER B N 1
ATOM 4347 C CA . SER B 1 37 ? -6.676 16.938 -4.09 1 78.31 37 SER B CA 1
ATOM 4348 C C . SER B 1 37 ? -7.641 18.078 -3.799 1 78.31 37 SER B C 1
ATOM 4350 O O . SER B 1 37 ? -8.68 18.219 -4.457 1 78.31 37 SER B O 1
ATOM 4352 N N . ARG B 1 38 ? -7.355 18.844 -2.701 1 85.94 38 ARG B N 1
ATOM 4353 C CA . ARG B 1 38 ? -8.289 19.875 -2.262 1 85.94 38 ARG B CA 1
ATOM 4354 C C . ARG B 1 38 ? -7.566 21.016 -1.55 1 85.94 38 ARG B C 1
ATOM 4356 O O . ARG B 1 38 ? -6.398 20.875 -1.179 1 85.94 38 ARG B O 1
ATOM 4363 N N . LEU B 1 39 ? -8.32 22.109 -1.487 1 91.75 39 LEU B N 1
ATOM 4364 C CA . LEU B 1 39 ? -7.902 23.203 -0.625 1 91.75 39 LEU B CA 1
ATOM 4365 C C . LEU B 1 39 ? -8.641 23.172 0.707 1 91.75 39 LEU B C 1
ATOM 4367 O O . LEU B 1 39 ? -9.867 23 0.739 1 91.75 39 LEU B O 1
ATOM 4371 N N . SER B 1 40 ? -7.898 23.25 1.783 1 93.06 40 SER B N 1
ATOM 4372 C CA . SER B 1 40 ? -8.477 23.328 3.121 1 93.06 40 SER B CA 1
ATOM 4373 C C . SER B 1 40 ? -8.289 24.719 3.717 1 93.06 40 SER B C 1
ATOM 4375 O O . SER B 1 40 ? -7.16 25.203 3.85 1 93.06 40 SER B O 1
ATOM 4377 N N . TRP B 1 41 ? -9.43 25.328 4.102 1 94.25 41 TRP B N 1
ATOM 4378 C CA . TRP B 1 41 ? -9.414 26.703 4.59 1 94.25 41 TRP B CA 1
ATOM 4379 C C . TRP B 1 41 ? -9.773 26.75 6.07 1 94.25 41 TRP B C 1
ATOM 4381 O O . TRP B 1 41 ? -10.484 25.891 6.574 1 94.25 41 TRP B O 1
ATOM 4391 N N . ALA B 1 42 ? -9.258 27.781 6.691 1 95.06 42 ALA B N 1
ATOM 4392 C CA . ALA B 1 42 ? -9.703 28.078 8.055 1 95.06 42 ALA B CA 1
ATOM 4393 C C . ALA B 1 42 ? -9.609 29.562 8.359 1 95.06 42 ALA B C 1
ATOM 4395 O O . ALA B 1 42 ? -8.75 30.266 7.812 1 95.06 42 ALA B O 1
ATOM 4396 N N . THR B 1 43 ? -10.555 30.078 9.133 1 93.38 43 THR B N 1
ATOM 4397 C CA . THR B 1 43 ? -10.367 31.328 9.844 1 93.38 43 THR B CA 1
ATOM 4398 C C . THR B 1 43 ? -9.844 31.078 11.258 1 93.38 43 THR B C 1
ATOM 4400 O O . THR B 1 43 ? -10 29.984 11.797 1 93.38 43 THR B O 1
ATOM 4403 N N . HIS B 1 44 ? -9.164 32.031 11.758 1 93.81 44 HIS B N 1
ATOM 4404 C CA . HIS B 1 44 ? -8.586 31.875 13.086 1 93.81 44 HIS B CA 1
ATOM 4405 C C . HIS B 1 44 ? -9.133 32.938 14.047 1 93.81 44 HIS B C 1
ATOM 4407 O O . HIS B 1 44 ? -9.438 34.062 13.648 1 93.81 44 HIS B O 1
ATOM 4413 N N . HIS B 1 45 ? -9.211 32.5 15.398 1 84.69 45 HIS B N 1
ATOM 4414 C CA . HIS B 1 45 ? -9.469 33.469 16.469 1 84.69 45 HIS B CA 1
ATOM 4415 C C . HIS B 1 45 ? -8.344 34.5 16.562 1 84.69 45 HIS B C 1
ATOM 4417 O O . HIS B 1 45 ? -7.277 34.312 15.969 1 84.69 45 HIS B O 1
ATOM 4423 N N . GLY B 1 46 ? -8.586 35.469 17.281 1 80.31 46 GLY B N 1
ATOM 4424 C CA . GLY B 1 46 ? -7.566 36.469 17.531 1 80.31 46 GLY B CA 1
ATOM 4425 C C . GLY B 1 46 ? -6.57 36.062 18.594 1 80.31 46 GLY B C 1
ATOM 4426 O O . GLY B 1 46 ? -6.512 34.875 18.984 1 80.31 46 GLY B O 1
ATOM 4427 N N . ALA B 1 47 ? -5.758 36.938 19 1 74.5 47 ALA B N 1
ATOM 4428 C CA . ALA B 1 47 ? -4.672 36.719 19.953 1 74.5 47 ALA B CA 1
ATOM 4429 C C . ALA B 1 47 ? -5.211 36.188 21.281 1 74.5 47 ALA B C 1
ATOM 4431 O O . ALA B 1 47 ? -4.555 35.406 21.953 1 74.5 47 ALA B O 1
ATOM 4432 N N . SER B 1 48 ? -6.41 36.656 21.641 1 74.38 48 SER B N 1
ATOM 4433 C CA . SER B 1 48 ? -7 36.281 22.922 1 74.38 48 SER B CA 1
ATOM 4434 C C . SER B 1 48 ? -7.254 34.781 23 1 74.38 48 SER B C 1
ATOM 4436 O O . SER B 1 48 ? -7.277 34.188 24.078 1 74.38 48 SER B O 1
ATOM 4438 N N . ASP B 1 49 ? -7.363 34.188 21.875 1 80.38 49 ASP B N 1
ATOM 4439 C CA . ASP B 1 49 ? -7.586 32.75 21.828 1 80.38 49 ASP B CA 1
ATOM 4440 C C . ASP B 1 49 ? -6.445 32.031 21.094 1 80.38 49 ASP B C 1
ATOM 4442 O O . ASP B 1 49 ? -6.668 31.031 20.406 1 80.38 49 ASP B O 1
ATOM 4446 N N . ASN B 1 50 ? -5.266 32.625 21.188 1 84.81 50 ASN B N 1
ATOM 4447 C CA . ASN B 1 50 ? -4.016 32.031 20.703 1 84.81 50 ASN B CA 1
ATOM 4448 C C . ASN B 1 50 ? -4.086 31.688 19.219 1 84.81 50 ASN B C 1
ATOM 4450 O O . ASN B 1 50 ? -3.492 30.703 18.781 1 84.81 50 ASN B O 1
ATOM 4454 N N . PHE B 1 51 ? -5.008 32.344 18.531 1 90.69 51 PHE B N 1
ATOM 4455 C CA . PHE B 1 51 ? -5.145 32.219 17.094 1 90.69 51 PHE B CA 1
ATOM 4456 C C . PHE B 1 51 ? -5.605 30.812 16.719 1 90.69 51 PHE B C 1
ATOM 4458 O O . PHE B 1 51 ? -5.23 30.281 15.672 1 90.69 51 PHE B O 1
ATOM 4465 N N . ASN B 1 52 ? -6.281 30.156 17.594 1 92.06 52 ASN B N 1
ATOM 4466 C CA . ASN B 1 52 ? -6.816 28.844 17.281 1 92.06 52 ASN B CA 1
ATOM 4467 C C . ASN B 1 52 ? -7.801 28.891 16.125 1 92.06 52 ASN B C 1
ATOM 4469 O O . ASN B 1 52 ? -8.531 29.875 15.969 1 92.06 52 ASN B O 1
ATOM 4473 N N . PRO B 1 53 ? -7.734 27.844 15.273 1 92.31 53 PRO B N 1
ATOM 4474 C CA . PRO B 1 53 ? -8.711 27.844 14.18 1 92.31 53 PRO B CA 1
ATOM 4475 C C . PRO B 1 53 ? -10.156 27.859 14.672 1 92.31 53 PRO B C 1
ATOM 4477 O O . PRO B 1 53 ? -10.469 27.203 15.672 1 92.31 53 PRO B O 1
ATOM 4480 N N . GLU B 1 54 ? -11.008 28.625 13.961 1 89.06 54 GLU B N 1
ATOM 4481 C CA . GLU B 1 54 ? -12.398 28.828 14.352 1 89.06 54 GLU B CA 1
ATOM 4482 C C . GLU B 1 54 ? -13.344 28.125 13.375 1 89.06 54 GLU B C 1
ATOM 4484 O O . GLU B 1 54 ? -14.227 27.375 13.789 1 89.06 54 GLU B O 1
ATOM 4489 N N . LEU B 1 55 ? -13.25 28.469 12.148 1 90.25 55 LEU B N 1
ATOM 4490 C CA . LEU B 1 55 ? -14.055 27.891 11.078 1 90.25 55 LEU B CA 1
ATOM 4491 C C . LEU B 1 55 ? -13.172 27.188 10.047 1 90.25 55 LEU B C 1
ATOM 4493 O O . LEU B 1 55 ? -12.117 27.703 9.68 1 90.25 55 LEU B O 1
ATOM 4497 N N . PHE B 1 56 ? -13.664 25.984 9.664 1 89.94 56 PHE B N 1
ATOM 4498 C CA . PHE B 1 56 ? -12.922 25.172 8.695 1 89.94 56 PHE B CA 1
ATOM 4499 C C . PHE B 1 56 ? -13.812 24.766 7.535 1 89.94 56 PHE B C 1
ATOM 4501 O O . PHE B 1 56 ? -14.977 24.406 7.734 1 89.94 56 PHE B O 1
ATOM 4508 N N . TRP B 1 57 ? -13.266 24.875 6.242 1 89.56 57 TRP B N 1
ATOM 4509 C CA . TRP B 1 57 ? -13.992 24.344 5.086 1 89.56 57 TRP B CA 1
ATOM 4510 C C . TRP B 1 57 ? -13.023 23.922 3.986 1 89.56 57 TRP B C 1
ATOM 4512 O O . TRP B 1 57 ? -11.82 24.172 4.07 1 89.56 57 TRP B O 1
ATOM 4522 N N . LYS B 1 58 ? -13.523 23.109 3.025 1 89.69 58 LYS B N 1
ATOM 4523 C CA . LYS B 1 58 ? -12.719 22.609 1.916 1 89.69 58 LYS B CA 1
ATOM 4524 C C . LYS B 1 58 ? -13.312 23.016 0.572 1 89.69 58 LYS B C 1
ATOM 4526 O O . LYS B 1 58 ? -14.531 23.172 0.452 1 89.69 58 LYS B O 1
ATOM 4531 N N . THR B 1 59 ? -12.5 23.297 -0.372 1 89.81 59 THR B N 1
ATOM 4532 C CA . THR B 1 59 ? -12.898 23.547 -1.752 1 89.81 59 THR B CA 1
ATOM 4533 C C . THR B 1 59 ? -12.023 22.766 -2.721 1 89.81 59 THR B C 1
ATOM 4535 O O . THR B 1 59 ? -10.938 22.312 -2.359 1 89.81 59 THR B O 1
ATOM 4538 N N . PRO B 1 60 ? -12.539 22.531 -3.945 1 88.5 60 PRO B N 1
ATOM 4539 C CA . PRO B 1 60 ? -11.664 21.969 -4.969 1 88.5 60 PRO B CA 1
ATOM 4540 C C . PRO B 1 60 ? -10.5 22.891 -5.332 1 88.5 60 PRO B C 1
ATOM 4542 O O . PRO B 1 60 ? -10.484 24.047 -4.922 1 88.5 60 PRO B O 1
ATOM 4545 N N . HIS B 1 61 ? -9.547 22.328 -6.043 1 89.69 61 HIS B N 1
ATOM 4546 C CA . HIS B 1 61 ? -8.461 23.141 -6.594 1 89.69 61 HIS B CA 1
ATOM 4547 C C . HIS B 1 61 ? -9 24.234 -7.516 1 89.69 61 HIS B C 1
ATOM 4549 O O . HIS B 1 61 ? -10.016 24.031 -8.188 1 89.69 61 HIS B O 1
ATOM 4555 N N . LEU B 1 62 ? -8.328 25.312 -7.434 1 87.38 62 LEU B N 1
ATOM 4556 C CA . LEU B 1 62 ? -8.594 26.344 -8.43 1 87.38 62 LEU B CA 1
ATOM 4557 C C . LEU B 1 62 ? -8.102 25.891 -9.805 1 87.38 62 LEU B C 1
ATOM 4559 O O . LEU B 1 62 ? -7.051 25.266 -9.922 1 87.38 62 LEU B O 1
ATOM 4563 N N . ASP B 1 63 ? -8.945 26.062 -10.797 1 82.88 63 ASP B N 1
ATOM 4564 C CA . ASP B 1 63 ? -8.562 25.594 -12.125 1 82.88 63 ASP B CA 1
ATOM 4565 C C . ASP B 1 63 ? -8.711 26.688 -13.164 1 82.88 63 ASP B C 1
ATOM 4567 O O . ASP B 1 63 ? -8.992 27.844 -12.82 1 82.88 63 ASP B O 1
ATOM 4571 N N . GLU B 1 64 ? -8.414 26.266 -14.383 1 73.5 64 GLU B N 1
ATOM 4572 C CA . GLU B 1 64 ? -8.383 27.203 -15.5 1 73.5 64 GLU B CA 1
ATOM 4573 C C . GLU B 1 64 ? -9.758 27.828 -15.734 1 73.5 64 GLU B C 1
ATOM 4575 O O . GLU B 1 64 ? -9.859 28.969 -16.203 1 73.5 64 GLU B O 1
ATOM 4580 N N . LYS B 1 65 ? -10.758 27.156 -15.453 1 71.94 65 LYS B N 1
ATOM 4581 C CA . LYS B 1 65 ? -12.102 27.703 -15.625 1 71.94 65 LYS B CA 1
ATOM 4582 C C . LYS B 1 65 ? -12.328 28.906 -14.719 1 71.94 65 LYS B C 1
ATOM 4584 O O . LYS B 1 65 ? -13.094 29.812 -15.062 1 71.94 65 LYS B O 1
ATOM 4589 N N . ASP B 1 66 ? -11.633 28.891 -13.656 1 71.81 66 ASP B N 1
ATOM 4590 C CA . ASP B 1 66 ? -11.727 29.984 -12.703 1 71.81 66 ASP B CA 1
ATOM 4591 C C . ASP B 1 66 ? -11.023 31.234 -13.242 1 71.81 66 ASP B C 1
ATOM 4593 O O . ASP B 1 66 ? -11.336 32.344 -12.828 1 71.81 66 ASP B O 1
ATOM 4597 N N . ASP B 1 67 ? -10.18 30.984 -14.172 1 69.31 67 ASP B N 1
ATOM 4598 C CA . ASP B 1 67 ? -9.406 32.094 -14.719 1 69.31 67 ASP B CA 1
ATOM 4599 C C . ASP B 1 67 ? -10.289 33.062 -15.516 1 69.31 67 ASP B C 1
ATOM 4601 O O . ASP B 1 67 ? -9.922 34.188 -15.758 1 69.31 67 ASP B O 1
ATOM 4605 N N . LYS B 1 68 ? -11.414 32.5 -15.883 1 70.12 68 LYS B N 1
ATOM 4606 C CA . LYS B 1 68 ? -12.32 33.312 -16.688 1 70.12 68 LYS B CA 1
ATOM 4607 C C . LYS B 1 68 ? -13.102 34.312 -15.828 1 70.12 68 LYS B C 1
ATOM 4609 O O . LYS B 1 68 ? -13.641 35.281 -16.328 1 70.12 68 LYS B O 1
ATOM 4614 N N . ASP B 1 69 ? -13.172 34.094 -14.539 1 73.06 69 ASP B N 1
ATOM 4615 C CA . ASP B 1 69 ? -13.898 34.938 -13.617 1 73.06 69 ASP B CA 1
ATOM 4616 C C . ASP B 1 69 ? -12.961 35.938 -12.945 1 73.06 69 ASP B C 1
ATOM 4618 O O . ASP B 1 69 ? -11.742 35.812 -13.039 1 73.06 69 ASP B O 1
ATOM 4622 N N . THR B 1 70 ? -13.602 36.969 -12.438 1 72.5 70 THR B N 1
ATOM 4623 C CA . THR B 1 70 ? -12.773 37.906 -11.68 1 72.5 70 THR B CA 1
ATOM 4624 C C . THR B 1 70 ? -12.273 37.25 -10.391 1 72.5 70 THR B C 1
ATOM 4626 O O . THR B 1 70 ? -12.961 36.406 -9.805 1 72.5 70 THR B O 1
ATOM 4629 N N . HIS B 1 71 ? -11.156 37.562 -9.977 1 76.19 71 HIS B N 1
ATOM 4630 C CA . HIS B 1 71 ? -10.562 37.031 -8.758 1 76.19 71 HIS B CA 1
ATOM 4631 C C . HIS B 1 71 ? -11.469 37.281 -7.555 1 76.19 71 HIS B C 1
ATOM 4633 O O . HIS B 1 71 ? -11.578 36.406 -6.676 1 76.19 71 HIS B O 1
ATOM 4639 N N . VAL B 1 72 ? -12.117 38.375 -7.566 1 76.69 72 VAL B N 1
ATOM 4640 C CA . VAL B 1 72 ? -13.008 38.688 -6.461 1 76.69 72 VAL B CA 1
ATOM 4641 C C . VAL B 1 72 ? -14.195 37.75 -6.445 1 76.69 72 VAL B C 1
ATOM 4643 O O . VAL B 1 72 ? -14.633 37.312 -5.379 1 76.69 72 VAL B O 1
ATOM 4646 N N . SER B 1 73 ? -14.617 37.469 -7.602 1 78.19 73 SER B N 1
ATOM 4647 C CA . SER B 1 73 ? -15.742 36.562 -7.711 1 78.19 73 SER B CA 1
ATOM 4648 C C . SER B 1 73 ? -15.352 35.156 -7.262 1 78.19 73 SER B C 1
ATOM 4650 O O . SER B 1 73 ? -16.125 34.469 -6.598 1 78.19 73 SER B O 1
ATOM 4652 N N . ILE B 1 74 ? -14.172 34.844 -7.633 1 81.12 74 ILE B N 1
ATOM 4653 C CA . ILE B 1 74 ? -13.68 33.5 -7.262 1 81.12 74 ILE B CA 1
ATOM 4654 C C . ILE B 1 74 ? -13.5 33.438 -5.746 1 81.12 74 ILE B C 1
ATOM 4656 O O . ILE B 1 74 ? -13.922 32.469 -5.117 1 81.12 74 ILE B O 1
ATOM 4660 N N . LEU B 1 75 ? -12.883 34.438 -5.223 1 83.25 75 LEU B N 1
ATOM 4661 C CA . LEU B 1 75 ? -12.688 34.469 -3.777 1 83.25 75 LEU B CA 1
ATOM 4662 C C . LEU B 1 75 ? -14.031 34.438 -3.051 1 83.25 75 LEU B C 1
ATOM 4664 O O . LEU B 1 75 ? -14.195 33.688 -2.074 1 83.25 75 LEU B O 1
ATOM 4668 N N . SER B 1 76 ? -14.93 35.156 -3.564 1 79.19 76 SER B N 1
ATOM 4669 C CA . SER B 1 76 ? -16.266 35.25 -2.969 1 79.19 76 SER B CA 1
ATOM 4670 C C . SER B 1 76 ? -16.953 33.875 -2.949 1 79.19 76 SER B C 1
ATOM 4672 O O . SER B 1 76 ? -17.609 33.531 -1.97 1 79.19 76 SER B O 1
ATOM 4674 N N . ARG B 1 77 ? -16.75 33.156 -3.934 1 82.12 77 ARG B N 1
ATOM 4675 C CA . ARG B 1 77 ? -17.438 31.875 -4.039 1 82.12 77 ARG B CA 1
ATOM 4676 C C . ARG B 1 77 ? -16.75 30.812 -3.176 1 82.12 77 ARG B C 1
ATOM 4678 O O . ARG B 1 77 ? -17.359 29.797 -2.842 1 82.12 77 ARG B O 1
ATOM 4685 N N . ASN B 1 78 ? -15.516 31.078 -2.893 1 85.25 78 ASN B N 1
ATOM 4686 C CA . ASN B 1 78 ? -14.773 30.094 -2.105 1 85.25 78 ASN B CA 1
ATOM 4687 C C . ASN B 1 78 ? -14.875 30.375 -0.611 1 85.25 78 ASN B C 1
ATOM 4689 O O . ASN B 1 78 ? -14.305 29.656 0.205 1 85.25 78 ASN B O 1
ATOM 4693 N N . LEU B 1 79 ? -15.609 31.453 -0.253 1 85.94 79 LEU B N 1
ATOM 4694 C CA . LEU B 1 79 ? -15.766 31.812 1.152 1 85.94 79 LEU B CA 1
ATOM 4695 C C . LEU B 1 79 ? -17.188 31.547 1.628 1 85.94 79 LEU B C 1
ATOM 4697 O O . LEU B 1 79 ? -18.156 31.938 0.968 1 85.94 79 LEU B O 1
ATOM 4701 N N . PRO B 1 80 ? -17.266 30.875 2.787 1 86.19 80 PRO B N 1
ATOM 4702 C CA . PRO B 1 80 ? -18.594 30.766 3.383 1 86.19 80 PRO B CA 1
ATOM 4703 C C . PRO B 1 80 ? -19.125 32.094 3.893 1 86.19 80 PRO B C 1
ATOM 4705 O O . PRO B 1 80 ? -18.406 33.094 3.867 1 86.19 80 PRO B O 1
ATOM 4708 N N . ASP B 1 81 ? -20.281 32.125 4.355 1 79.19 81 ASP B N 1
ATOM 4709 C CA . ASP B 1 81 ? -21.031 33.375 4.633 1 79.19 81 ASP B CA 1
ATOM 4710 C C . ASP B 1 81 ? -20.281 34.25 5.637 1 79.19 81 ASP B C 1
ATOM 4712 O O . ASP B 1 81 ? -20.031 35.406 5.375 1 79.19 81 ASP B O 1
ATOM 4716 N N . LYS B 1 82 ? -19.922 33.688 6.754 1 79.5 82 LYS B N 1
ATOM 4717 C CA . LYS B 1 82 ? -19.328 34.5 7.812 1 79.5 82 LYS B CA 1
ATOM 4718 C C . LYS B 1 82 ? -18 35.094 7.367 1 79.5 82 LYS B C 1
ATOM 4720 O O . LYS B 1 82 ? -17.797 36.312 7.434 1 79.5 82 LYS B O 1
ATOM 4725 N N . PRO B 1 83 ? -17.062 34.25 6.848 1 82.25 83 PRO B N 1
ATOM 4726 C CA . PRO B 1 83 ? -15.82 34.844 6.32 1 82.25 83 PRO B CA 1
ATOM 4727 C C . PRO B 1 83 ? -16.062 35.812 5.18 1 82.25 83 PRO B C 1
ATOM 4729 O O . PRO B 1 83 ? -15.359 36.812 5.062 1 82.25 83 PRO B O 1
ATOM 4732 N N . HIS B 1 84 ? -17 35.469 4.379 1 82.19 84 HIS B N 1
ATOM 4733 C CA . HIS B 1 84 ? -17.344 36.344 3.273 1 82.19 84 HIS B CA 1
ATOM 4734 C C . HIS B 1 84 ? -17.766 37.719 3.781 1 82.19 84 HIS B C 1
ATOM 4736 O O . HIS B 1 84 ? -17.312 38.75 3.273 1 82.19 84 HIS B O 1
ATOM 4742 N N . ASP B 1 85 ? -18.609 37.688 4.711 1 78.69 85 ASP B N 1
ATOM 4743 C CA . ASP B 1 85 ? -19.094 38.938 5.273 1 78.69 85 ASP B CA 1
ATOM 4744 C C . ASP B 1 85 ? -17.969 39.719 5.934 1 78.69 85 ASP B C 1
ATOM 4746 O O . ASP B 1 85 ? -17.984 40.969 5.922 1 78.69 85 ASP B O 1
ATOM 4750 N N . CYS B 1 86 ? -17.094 39.031 6.496 1 77.75 86 CYS B N 1
ATOM 4751 C CA . CYS B 1 86 ? -15.969 39.688 7.156 1 77.75 86 CYS B CA 1
ATOM 4752 C C . CYS B 1 86 ? -15.055 40.344 6.141 1 77.75 86 CYS B C 1
ATOM 4754 O O . CYS B 1 86 ? -14.484 41.406 6.418 1 77.75 86 CYS B O 1
ATOM 4756 N N . VAL B 1 87 ? -14.945 39.719 5.02 1 80.06 87 VAL B N 1
ATOM 4757 C CA . VAL B 1 87 ? -14.023 40.25 4.008 1 80.06 87 VAL B CA 1
ATOM 4758 C C . VAL B 1 87 ? -14.719 41.312 3.158 1 80.06 87 VAL B C 1
ATOM 4760 O O . VAL B 1 87 ? -14.133 42.344 2.854 1 80.06 87 VAL B O 1
ATOM 4763 N N . PHE B 1 88 ? -16.016 40.969 2.844 1 76.12 88 PHE B N 1
ATOM 4764 C CA . PHE B 1 88 ? -16.656 41.812 1.837 1 76.12 88 PHE B CA 1
ATOM 4765 C C . PHE B 1 88 ? -17.797 42.625 2.453 1 76.12 88 PHE B C 1
ATOM 4767 O O . PHE B 1 88 ? -18.375 43.5 1.802 1 76.12 88 PHE B O 1
ATOM 4774 N N . GLY B 1 89 ? -18.141 42.438 3.758 1 70.25 89 GLY B N 1
ATOM 4775 C CA . GLY B 1 89 ? -19.297 43.062 4.355 1 70.25 89 GLY B CA 1
ATOM 4776 C C . GLY B 1 89 ? -20.609 42.344 4.078 1 70.25 89 GLY B C 1
ATOM 4777 O O . GLY B 1 89 ? -20.672 41.5 3.188 1 70.25 89 GLY B O 1
ATOM 4778 N N . GLU B 1 90 ? -21.609 42.25 5.098 1 60.66 90 GLU B N 1
ATOM 4779 C CA . GLU B 1 90 ? -22.891 41.531 5.027 1 60.66 90 GLU B CA 1
ATOM 4780 C C . GLU B 1 90 ? -23.547 41.75 3.67 1 60.66 90 GLU B C 1
ATOM 4782 O O . GLU B 1 90 ? -24.141 40.812 3.119 1 60.66 90 GLU B O 1
ATOM 4787 N N . LYS B 1 91 ? -24.125 42.781 3.312 1 49.97 91 LYS B N 1
ATOM 4788 C CA . LYS B 1 91 ? -25.141 42.969 2.275 1 49.97 91 LYS B CA 1
ATOM 4789 C C . LYS B 1 91 ? -24.562 42.688 0.891 1 49.97 91 LYS B C 1
ATOM 4791 O O . LYS B 1 91 ? -25.188 43 -0.124 1 49.97 91 LYS B O 1
ATOM 4796 N N . ALA B 1 92 ? -23.281 42.719 0.429 1 48.22 92 ALA B N 1
ATOM 4797 C CA . ALA B 1 92 ? -22.906 43.156 -0.911 1 48.22 92 ALA B CA 1
ATOM 4798 C C . ALA B 1 92 ? -23.094 42.031 -1.936 1 48.22 92 ALA B C 1
ATOM 4800 O O . ALA B 1 92 ? -22.344 41.062 -1.954 1 48.22 92 ALA B O 1
ATOM 4801 N N . ALA B 1 93 ? -24.156 41.656 -2.213 1 40.62 93 ALA B N 1
ATOM 4802 C CA . ALA B 1 93 ? -24.453 40.656 -3.262 1 40.62 93 ALA B CA 1
ATOM 4803 C C . ALA B 1 93 ? -23.531 40.875 -4.465 1 40.62 93 ALA B C 1
ATOM 4805 O O . ALA B 1 93 ? -23.266 39.906 -5.207 1 40.62 93 ALA B O 1
ATOM 4806 N N . SER B 1 94 ? -23.703 42.031 -5.234 1 44.28 94 SER B N 1
ATOM 4807 C CA . SER B 1 94 ? -23.25 42.125 -6.617 1 44.28 94 SER B CA 1
ATOM 4808 C C . SER B 1 94 ? -21.734 42.281 -6.699 1 44.28 94 SER B C 1
ATOM 4810 O O . SER B 1 94 ? -21.125 42.875 -5.828 1 44.28 94 SER B O 1
ATOM 4812 N N . SER B 1 95 ? -20.969 41.531 -7.566 1 47.62 95 SER B N 1
ATOM 4813 C CA . SER B 1 95 ? -19.562 41.344 -7.934 1 47.62 95 SER B CA 1
ATOM 4814 C C . SER B 1 95 ? -18.781 42.656 -7.875 1 47.62 95 SER B C 1
ATOM 4816 O O . SER B 1 95 ? -17.656 42.656 -7.379 1 47.62 95 SER B O 1
ATOM 4818 N N . SER B 1 96 ? -19.312 43.719 -8.492 1 48.72 96 SER B N 1
ATOM 4819 C CA . SER B 1 96 ? -18.578 44.969 -8.766 1 48.72 96 SER B CA 1
ATOM 4820 C C . SER B 1 96 ? -18.312 45.719 -7.477 1 48.72 96 SER B C 1
ATOM 4822 O O . SER B 1 96 ? -17.281 46.406 -7.344 1 48.72 96 SER B O 1
ATOM 4824 N N . ASN B 1 97 ? -19.125 45.469 -6.461 1 50.53 97 ASN B N 1
ATOM 4825 C CA . ASN B 1 97 ? -19.062 46.312 -5.266 1 50.53 97 ASN B CA 1
ATOM 4826 C C . ASN B 1 97 ? -18.234 45.625 -4.164 1 50.53 97 ASN B C 1
ATOM 4828 O O . ASN B 1 97 ? -17.922 46.25 -3.156 1 50.53 97 ASN B O 1
ATOM 4832 N N . ALA B 1 98 ? -17.984 44.375 -4.422 1 57.38 98 ALA B N 1
ATOM 4833 C CA . ALA B 1 98 ? -17.266 43.656 -3.377 1 57.38 98 ALA B CA 1
ATOM 4834 C C . ALA B 1 98 ? -15.836 44.156 -3.254 1 57.38 98 ALA B C 1
ATOM 4836 O O . ALA B 1 98 ? -15.312 44.312 -2.145 1 57.38 98 ALA B O 1
ATOM 4837 N N . GLU B 1 99 ? -15.312 44.375 -4.367 1 60.06 99 GLU B N 1
ATOM 4838 C CA . GLU B 1 99 ? -13.938 44.875 -4.383 1 60.06 99 GLU B CA 1
ATOM 4839 C C . GLU B 1 99 ? -13.836 46.25 -3.688 1 60.06 99 GLU B C 1
ATOM 4841 O O . GLU B 1 99 ? -12.906 46.469 -2.924 1 60.06 99 GLU B O 1
ATOM 4846 N N . GLU B 1 100 ? -14.812 47.031 -4.043 1 58.06 100 GLU B N 1
ATOM 4847 C CA . GLU B 1 100 ? -14.812 48.375 -3.49 1 58.06 100 GLU B CA 1
ATOM 4848 C C . GLU B 1 100 ? -15.047 48.344 -1.983 1 58.06 100 GLU B C 1
ATOM 4850 O O . GLU B 1 100 ? -14.43 49.125 -1.241 1 58.06 100 GLU B O 1
ATOM 4855 N N . GLU B 1 101 ? -15.875 47.562 -1.57 1 58.31 101 GLU B N 1
ATOM 4856 C CA . GLU B 1 101 ? -16.188 47.469 -0.149 1 58.31 101 GLU B CA 1
ATOM 4857 C C . GLU B 1 101 ? -15.008 46.906 0.649 1 58.31 101 GLU B C 1
ATOM 4859 O O . GLU B 1 101 ? -14.727 47.406 1.749 1 58.31 101 GLU B O 1
ATOM 4864 N N . ALA B 1 102 ? -14.398 45.875 0.095 1 58.28 102 ALA B N 1
ATOM 4865 C CA . ALA B 1 102 ? -13.219 45.312 0.762 1 58.28 102 ALA B CA 1
ATOM 4866 C C . ALA B 1 102 ? -12.125 46.375 0.895 1 58.28 102 ALA B C 1
ATOM 4868 O O . ALA B 1 102 ? -11.453 46.438 1.927 1 58.28 102 ALA B O 1
ATOM 4869 N N . ASN B 1 103 ? -12.039 47.062 -0.147 1 55.81 103 ASN B N 1
ATOM 4870 C CA . ASN B 1 103 ? -11.047 48.125 -0.158 1 55.81 103 ASN B CA 1
ATOM 4871 C C . ASN B 1 103 ? -11.391 49.25 0.84 1 55.81 103 ASN B C 1
ATOM 4873 O O . ASN B 1 103 ? -10.492 49.844 1.435 1 55.81 103 ASN B O 1
ATOM 4877 N N . ARG B 1 104 ? -12.672 49.438 0.899 1 50.69 104 ARG B N 1
ATOM 4878 C CA . ARG B 1 104 ? -13.141 50.5 1.783 1 50.69 104 ARG B CA 1
ATOM 4879 C C . ARG B 1 104 ? -13 50.094 3.248 1 50.69 104 ARG B C 1
ATOM 4881 O O . ARG B 1 104 ? -12.711 50.938 4.105 1 50.69 104 ARG B O 1
ATOM 4888 N N . ARG B 1 105 ? -13.43 48.844 3.555 1 53.78 105 ARG B N 1
ATOM 4889 C CA . ARG B 1 105 ? -13.438 48.406 4.945 1 53.78 105 ARG B CA 1
ATOM 4890 C C . ARG B 1 105 ? -12.016 48.281 5.488 1 53.78 105 ARG B C 1
ATOM 4892 O O . ARG B 1 105 ? -11.797 48.375 6.699 1 53.78 105 ARG B O 1
ATOM 4899 N N . GLY B 1 106 ? -11.133 48.438 4.656 1 48.72 106 GLY B N 1
ATOM 4900 C CA . GLY B 1 106 ? -9.781 48.406 5.191 1 48.72 106 GLY B CA 1
ATOM 4901 C C . GLY B 1 106 ? -9.484 47.125 5.941 1 48.72 106 GLY B C 1
ATOM 4902 O O . GLY B 1 106 ? -8.695 47.125 6.891 1 48.72 106 GLY B O 1
ATOM 4903 N N . ALA B 1 107 ? -10.445 46.156 5.762 1 53.81 107 ALA B N 1
ATOM 4904 C CA . ALA B 1 107 ? -10.242 44.938 6.566 1 53.81 107 ALA B CA 1
ATOM 4905 C C . ALA B 1 107 ? -8.875 44.344 6.293 1 53.81 107 ALA B C 1
ATOM 4907 O O . ALA B 1 107 ? -8.516 44.094 5.137 1 53.81 107 ALA B O 1
ATOM 4908 N N . LEU B 1 108 ? -7.875 44.438 7.344 1 71.19 108 LEU B N 1
ATOM 4909 C CA . LEU B 1 108 ? -6.531 43.875 7.273 1 71.19 108 LEU B CA 1
ATOM 4910 C C . LEU B 1 108 ? -6.57 42.375 7.367 1 71.19 108 LEU B C 1
ATOM 4912 O O . LEU B 1 108 ? -7.043 41.812 8.367 1 71.19 108 LEU B O 1
ATOM 4916 N N . VAL B 1 109 ? -6.59 41.75 6.207 1 85.12 109 VAL B N 1
ATOM 4917 C CA . VAL B 1 109 ? -6.613 40.281 6.133 1 85.12 109 VAL B CA 1
ATOM 4918 C C . VAL B 1 109 ? -5.191 39.75 6 1 85.12 109 VAL B C 1
ATOM 4920 O O . VAL B 1 109 ? -4.379 40.312 5.262 1 85.12 109 VAL B O 1
ATOM 4923 N N . ALA B 1 110 ? -4.895 38.812 6.848 1 90.12 110 ALA B N 1
ATOM 4924 C CA . ALA B 1 110 ? -3.668 38.031 6.668 1 90.12 110 ALA B CA 1
ATOM 4925 C C . ALA B 1 110 ? -3.975 36.594 6.285 1 90.12 110 ALA B C 1
ATOM 4927 O O . ALA B 1 110 ? -4.863 35.969 6.863 1 90.12 110 ALA B O 1
ATOM 4928 N N . VAL B 1 111 ? -3.303 36.125 5.242 1 93.19 111 VAL B N 1
ATOM 4929 C CA . VAL B 1 111 ? -3.512 34.781 4.746 1 93.19 111 VAL B CA 1
ATOM 4930 C C . VAL B 1 111 ? -2.215 34 4.855 1 93.19 111 VAL B C 1
ATOM 4932 O O . VAL B 1 111 ? -1.183 34.375 4.316 1 93.19 111 VAL B O 1
ATOM 4935 N N . TYR B 1 112 ? -2.279 32.938 5.605 1 95.06 112 TYR B N 1
ATOM 4936 C CA . TYR B 1 112 ? -1.15 32.031 5.742 1 95.06 112 TYR B CA 1
ATOM 4937 C C . TYR B 1 112 ? -1.399 30.734 4.973 1 95.06 112 TYR B C 1
ATOM 4939 O O . TYR B 1 112 ? -2.402 30.062 5.203 1 95.06 112 TYR B O 1
ATOM 4947 N N . VAL B 1 113 ? -0.419 30.359 4.098 1 95.38 113 VAL B N 1
ATOM 4948 C CA . VAL B 1 113 ? -0.649 29.25 3.18 1 95.38 113 VAL B CA 1
ATOM 4949 C C . VAL B 1 113 ? 0.426 28.188 3.375 1 95.38 113 VAL B C 1
ATOM 4951 O O . VAL B 1 113 ? 1.612 28.5 3.484 1 95.38 113 VAL B O 1
ATOM 4954 N N . ILE B 1 114 ? -0.033 27 3.543 1 94 114 ILE B N 1
ATOM 4955 C CA . ILE B 1 114 ? 0.821 25.828 3.414 1 94 114 ILE B CA 1
ATOM 4956 C C . ILE B 1 114 ? 0.559 25.141 2.074 1 94 114 ILE B C 1
ATOM 4958 O O . ILE B 1 114 ? -0.583 24.797 1.756 1 94 114 ILE B O 1
ATOM 4962 N N . SER B 1 115 ? 1.626 25.016 1.272 1 87.56 115 SER B N 1
ATOM 4963 C CA . SER B 1 115 ? 1.37 24.438 -0.042 1 87.56 115 SER B CA 1
ATOM 4964 C C . SER B 1 115 ? 2.492 23.5 -0.458 1 87.56 115 SER B C 1
ATOM 4966 O O . SER B 1 115 ? 3.67 23.781 -0.236 1 87.56 115 SER B O 1
ATOM 4968 N N . THR B 1 116 ? 2.078 22.344 -0.957 1 75.12 116 THR B N 1
ATOM 4969 C CA . THR B 1 116 ? 2.986 21.422 -1.636 1 75.12 116 THR B CA 1
ATOM 4970 C C . THR B 1 116 ? 2.734 21.422 -3.141 1 75.12 116 THR B C 1
ATOM 4972 O O . THR B 1 116 ? 3.254 20.578 -3.865 1 75.12 116 THR B O 1
ATOM 4975 N N . ASN B 1 117 ? 1.977 22.391 -3.605 1 78.75 117 ASN B N 1
ATOM 4976 C CA . ASN B 1 117 ? 1.568 22.547 -5 1 78.75 117 ASN B CA 1
ATOM 4977 C C . ASN B 1 117 ? 1.84 23.953 -5.508 1 78.75 117 ASN B C 1
ATOM 4979 O O . ASN B 1 117 ? 1.07 24.875 -5.234 1 78.75 117 ASN B O 1
ATOM 4983 N N . ARG B 1 118 ? 2.781 24.109 -6.375 1 77.38 118 ARG B N 1
ATOM 4984 C CA . ARG B 1 118 ? 3.236 25.406 -6.828 1 77.38 118 ARG B CA 1
ATOM 4985 C C . ARG B 1 118 ? 2.158 26.109 -7.648 1 77.38 118 ARG B C 1
ATOM 4987 O O . ARG B 1 118 ? 1.989 27.328 -7.551 1 77.38 118 ARG B O 1
ATOM 4994 N N . ASP B 1 119 ? 1.499 25.344 -8.422 1 82.94 119 ASP B N 1
ATOM 4995 C CA . ASP B 1 119 ? 0.456 25.906 -9.266 1 82.94 119 ASP B CA 1
ATOM 4996 C C . ASP B 1 119 ? -0.675 26.5 -8.422 1 82.94 119 ASP B C 1
ATOM 4998 O O . ASP B 1 119 ? -1.153 27.594 -8.695 1 82.94 119 ASP B O 1
ATOM 5002 N N . GLN B 1 120 ? -1.086 25.812 -7.453 1 87.38 120 GLN B N 1
ATOM 5003 C CA . GLN B 1 120 ? -2.158 26.281 -6.582 1 87.38 120 GLN B CA 1
ATOM 5004 C C . GLN B 1 120 ? -1.713 27.469 -5.746 1 87.38 120 GLN B C 1
ATOM 5006 O O . GLN B 1 120 ? -2.51 28.375 -5.457 1 87.38 120 GLN B O 1
ATOM 5011 N N . GLU B 1 121 ? -0.462 27.438 -5.352 1 86.12 121 GLU B N 1
ATOM 5012 C CA . GLU B 1 121 ? 0.096 28.562 -4.609 1 86.12 121 GLU B CA 1
ATOM 5013 C C . GLU B 1 121 ? -0.044 29.859 -5.391 1 86.12 121 GLU B C 1
ATOM 5015 O O . GLU B 1 121 ? -0.47 30.891 -4.844 1 86.12 121 GLU B O 1
ATOM 5020 N N . GLU B 1 122 ? 0.302 29.797 -6.617 1 85.31 122 GLU B N 1
ATOM 5021 C CA . GLU B 1 122 ? 0.232 30.984 -7.477 1 85.31 122 GLU B CA 1
ATOM 5022 C C . GLU B 1 122 ? -1.213 31.422 -7.691 1 85.31 122 GLU B C 1
ATOM 5024 O O . GLU B 1 122 ? -1.505 32.625 -7.703 1 85.31 122 GLU B O 1
ATOM 5029 N N . ARG B 1 123 ? -2.031 30.531 -7.84 1 88.25 123 ARG B N 1
ATOM 5030 C CA . ARG B 1 123 ? -3.441 30.844 -8.047 1 88.25 123 ARG B CA 1
ATOM 5031 C C . ARG B 1 123 ? -4.043 31.484 -6.797 1 88.25 123 ARG B C 1
ATOM 5033 O O . ARG B 1 123 ? -4.852 32.406 -6.898 1 88.25 123 ARG B O 1
ATOM 5040 N N . LEU B 1 124 ? -3.672 31 -5.727 1 90.62 124 LEU B N 1
ATOM 5041 C CA . LEU B 1 124 ? -4.152 31.547 -4.469 1 90.62 124 LEU B CA 1
ATOM 5042 C C . LEU B 1 124 ? -3.631 32.969 -4.266 1 90.62 124 LEU B C 1
ATOM 5044 O O . LEU B 1 124 ? -4.352 33.844 -3.773 1 90.62 124 LEU B O 1
ATOM 5048 N N . ARG B 1 125 ? -2.379 33.094 -4.586 1 87.31 125 ARG B N 1
ATOM 5049 C CA . ARG B 1 125 ? -1.79 34.438 -4.508 1 87.31 125 ARG B CA 1
ATOM 5050 C C . ARG B 1 125 ? -2.566 35.438 -5.363 1 87.31 125 ARG B C 1
ATOM 5052 O O . ARG B 1 125 ? -2.865 36.531 -4.922 1 87.31 125 ARG B O 1
ATOM 5059 N N . ASN B 1 126 ? -2.84 34.969 -6.52 1 84.94 126 ASN B N 1
ATOM 5060 C CA . ASN B 1 126 ? -3.6 35.812 -7.426 1 84.94 126 ASN B CA 1
ATOM 5061 C C . ASN B 1 126 ? -5.008 36.062 -6.902 1 84.94 126 ASN B C 1
ATOM 5063 O O . ASN B 1 126 ? -5.512 37.188 -6.992 1 84.94 126 ASN B O 1
ATOM 5067 N N . LEU B 1 127 ? -5.582 35.094 -6.406 1 87.38 127 LEU B N 1
ATOM 5068 C CA . LEU B 1 127 ? -6.938 35.188 -5.871 1 87.38 127 LEU B CA 1
ATOM 5069 C C . LEU B 1 127 ? -7.012 36.219 -4.75 1 87.38 127 LEU B C 1
ATOM 5071 O O . LEU B 1 127 ? -7.895 37.094 -4.75 1 87.38 127 LEU B O 1
ATOM 5075 N N . TRP B 1 128 ? -6.098 36.188 -3.848 1 87.5 128 TRP B N 1
ATOM 5076 C CA . TRP B 1 128 ? -6.133 37.031 -2.662 1 87.5 128 TRP B CA 1
ATOM 5077 C C . TRP B 1 128 ? -5.609 38.438 -2.975 1 87.5 128 TRP B C 1
ATOM 5079 O O . TRP B 1 128 ? -5.836 39.375 -2.211 1 87.5 128 TRP B O 1
ATOM 5089 N N . SER B 1 129 ? -4.906 38.562 -4.066 1 79.56 129 SER B N 1
ATOM 5090 C CA . SER B 1 129 ? -4.391 39.844 -4.473 1 79.56 129 SER B CA 1
ATOM 5091 C C . SER B 1 129 ? -5.52 40.781 -4.887 1 79.56 129 SER B C 1
ATOM 5093 O O . SER B 1 129 ? -5.32 42 -4.992 1 79.56 129 SER B O 1
ATOM 5095 N N . SER B 1 130 ? -6.668 40.25 -4.992 1 75.12 130 SER B N 1
ATOM 5096 C CA . SER B 1 130 ? -7.82 41.031 -5.426 1 75.12 130 SER B CA 1
ATOM 5097 C C . SER B 1 130 ? -8.336 41.938 -4.297 1 75.12 130 SER B C 1
ATOM 5099 O O . SER B 1 130 ? -9.125 42.844 -4.531 1 75.12 130 SER B O 1
ATOM 5101 N N . ILE B 1 131 ? -7.945 41.688 -3.102 1 76.44 131 ILE B N 1
ATOM 5102 C CA . ILE B 1 131 ? -8.305 42.5 -1.952 1 76.44 131 ILE B CA 1
ATOM 5103 C C . ILE B 1 131 ? -7.051 42.875 -1.17 1 76.44 131 ILE B C 1
ATOM 5105 O O . ILE B 1 131 ? -6.016 42.219 -1.292 1 76.44 131 ILE B O 1
ATOM 5109 N N . PRO B 1 132 ? -7.125 43.969 -0.399 1 74.56 132 PRO B N 1
ATOM 5110 C CA . PRO B 1 132 ? -5.984 44.281 0.468 1 74.56 132 PRO B CA 1
ATOM 5111 C C . PRO B 1 132 ? -5.723 43.188 1.511 1 74.56 132 PRO B C 1
ATOM 5113 O O . PRO B 1 132 ? -6.555 42.969 2.393 1 74.56 132 PRO B O 1
ATOM 5116 N N . CYS B 1 133 ? -4.609 42.469 1.341 1 82.38 133 CYS B N 1
ATOM 5117 C CA . CYS B 1 133 ? -4.285 41.406 2.277 1 82.38 133 CYS B CA 1
ATOM 5118 C C . CYS B 1 133 ? -2.781 41.156 2.334 1 82.38 133 CYS B C 1
ATOM 5120 O O . CYS B 1 133 ? -2.045 41.625 1.459 1 82.38 133 CYS B O 1
ATOM 5122 N N . ARG B 1 134 ? -2.332 40.656 3.451 1 84.69 134 ARG B N 1
ATOM 5123 C CA . ARG B 1 134 ? -0.989 40.094 3.562 1 84.69 134 ARG B CA 1
ATOM 5124 C C . ARG B 1 134 ? -1.003 38.594 3.32 1 84.69 134 ARG B C 1
ATOM 5126 O O . ARG B 1 134 ? -1.763 37.844 3.959 1 84.69 134 ARG B O 1
ATOM 5133 N N . PHE B 1 135 ? -0.194 38.188 2.318 1 89.12 135 PHE B N 1
ATOM 5134 C CA . PHE B 1 135 ? -0.193 36.812 1.872 1 89.12 135 PHE B CA 1
ATOM 5135 C C . PHE B 1 135 ? 1.152 36.156 2.152 1 89.12 135 PHE B C 1
ATOM 5137 O O . PHE B 1 135 ? 2.18 36.594 1.622 1 89.12 135 PHE B O 1
ATOM 5144 N N . PHE B 1 136 ? 1.115 35.156 3.012 1 91.81 136 PHE B N 1
ATOM 5145 C CA . PHE B 1 136 ? 2.354 34.5 3.41 1 91.81 136 PHE B CA 1
ATOM 5146 C C . PHE B 1 136 ? 2.316 33 3.064 1 91.81 136 PHE B C 1
ATOM 5148 O O . PHE B 1 136 ? 1.393 32.281 3.463 1 91.81 136 PHE B O 1
ATOM 5155 N N . VAL B 1 137 ? 3.314 32.562 2.357 1 92.31 137 VAL B N 1
ATOM 5156 C CA . VAL B 1 137 ? 3.516 31.141 2.164 1 92.31 137 VAL B CA 1
ATOM 5157 C C . VAL B 1 137 ? 4.465 30.609 3.232 1 92.31 137 VAL B C 1
ATOM 5159 O O . VAL B 1 137 ? 5.641 30.969 3.27 1 92.31 137 VAL B O 1
ATOM 5162 N N . MET B 1 138 ? 3.922 29.766 4.043 1 93.44 138 MET B N 1
ATOM 5163 C CA . MET B 1 138 ? 4.703 29.219 5.148 1 93.44 138 MET B CA 1
ATOM 5164 C C . MET B 1 138 ? 5.719 28.203 4.648 1 93.44 138 MET B C 1
ATOM 5166 O O . MET B 1 138 ? 5.465 27.5 3.668 1 93.44 138 MET B O 1
ATOM 5170 N N . ARG B 1 139 ? 6.848 28.141 5.371 1 90.81 139 ARG B N 1
ATOM 5171 C CA . ARG B 1 139 ? 7.918 27.203 5.051 1 90.81 139 ARG B CA 1
ATOM 5172 C C . ARG B 1 139 ? 8.219 26.281 6.23 1 90.81 139 ARG B C 1
ATOM 5174 O O . ARG B 1 139 ? 7.746 26.531 7.344 1 90.81 139 ARG B O 1
ATOM 5181 N N . GLY B 1 140 ? 9 25.266 5.898 1 92.12 140 GLY B N 1
ATOM 5182 C CA . GLY B 1 140 ? 9.32 24.297 6.934 1 92.12 140 GLY B CA 1
ATOM 5183 C C . GLY B 1 140 ? 9.984 24.922 8.148 1 92.12 140 GLY B C 1
ATOM 5184 O O . GLY B 1 140 ? 9.695 24.531 9.281 1 92.12 140 GLY B O 1
ATOM 5185 N N . GLY B 1 141 ? 10.828 25.891 7.914 1 91.5 141 GLY B N 1
ATOM 5186 C CA . GLY B 1 141 ? 11.578 26.531 8.977 1 91.5 141 GLY B CA 1
ATOM 5187 C C . GLY B 1 141 ? 10.703 27.328 9.93 1 91.5 141 GLY B C 1
ATOM 5188 O O . GLY B 1 141 ? 11.133 27.688 11.031 1 91.5 141 GLY B O 1
ATOM 5189 N N . ASP B 1 142 ? 9.461 27.641 9.516 1 92.5 142 ASP B N 1
ATOM 5190 C CA . ASP B 1 142 ? 8.539 28.344 10.391 1 92.5 142 ASP B CA 1
ATOM 5191 C C . ASP B 1 142 ? 8.047 27.438 11.516 1 92.5 142 ASP B C 1
ATOM 5193 O O . ASP B 1 142 ? 7.727 27.922 12.609 1 92.5 142 ASP B O 1
ATOM 5197 N N . PHE B 1 143 ? 8.07 26.141 11.25 1 94.88 143 PHE B N 1
ATOM 5198 C CA . PHE B 1 143 ? 7.488 25.188 12.188 1 94.88 143 PHE B CA 1
ATOM 5199 C C . PHE B 1 143 ? 8.57 24.531 13.031 1 94.88 143 PHE B C 1
ATOM 5201 O O . PHE B 1 143 ? 8.406 24.344 14.242 1 94.88 143 PHE B O 1
ATOM 5208 N N . PHE B 1 144 ? 9.602 24.109 12.336 1 94.81 144 PHE B N 1
ATOM 5209 C CA . PHE B 1 144 ? 10.742 23.469 13 1 94.81 144 PHE B CA 1
ATOM 5210 C C . PHE B 1 144 ? 12.055 23.969 12.414 1 94.81 144 PHE B C 1
ATOM 5212 O O . PHE B 1 144 ? 12.18 24.109 11.195 1 94.81 144 PHE B O 1
ATOM 5219 N N . HIS B 1 145 ? 12.969 24.156 13.312 1 90.94 145 HIS B N 1
ATOM 5220 C CA . HIS B 1 145 ? 14.312 24.531 12.875 1 90.94 145 HIS B CA 1
ATOM 5221 C C . HIS B 1 145 ? 15.148 23.312 12.555 1 90.94 145 HIS B C 1
ATOM 5223 O O . HIS B 1 145 ? 14.805 22.188 12.953 1 90.94 145 HIS B O 1
ATOM 5229 N N . THR B 1 146 ? 16.234 23.531 11.914 1 90.06 146 THR B N 1
ATOM 5230 C CA . THR B 1 146 ? 17.125 22.453 11.547 1 90.06 146 THR B CA 1
ATOM 5231 C C . THR B 1 146 ? 17.719 21.781 12.789 1 90.06 146 THR B C 1
ATOM 5233 O O . THR B 1 146 ? 17.984 20.578 12.797 1 90.06 146 THR B O 1
ATOM 5236 N N . ASN B 1 147 ? 17.906 22.531 13.828 1 89.81 147 ASN B N 1
ATOM 5237 C CA . ASN B 1 147 ? 18.469 22 15.07 1 89.81 147 ASN B CA 1
ATOM 5238 C C . ASN B 1 147 ? 17.484 21.094 15.789 1 89.81 147 ASN B C 1
ATOM 5240 O O . ASN B 1 147 ? 17.875 20.344 16.688 1 89.81 147 ASN B O 1
ATOM 5244 N N . GLU B 1 148 ? 16.266 21.172 15.32 1 91.88 148 GLU B N 1
ATOM 5245 C CA . GLU B 1 148 ? 15.258 20.312 15.906 1 91.88 148 GLU B CA 1
ATOM 5246 C C . GLU B 1 148 ? 15.078 19.031 15.078 1 91.88 148 GLU B C 1
ATOM 5248 O O . GLU B 1 148 ? 14.117 18.297 15.273 1 91.88 148 GLU B O 1
ATOM 5253 N N . GLY B 1 149 ? 15.945 18.875 14.086 1 91.81 149 GLY B N 1
ATOM 5254 C CA . GLY B 1 149 ? 15.945 17.641 13.336 1 91.81 149 GLY B CA 1
ATOM 5255 C C . GLY B 1 149 ? 15.242 17.75 11.992 1 91.81 149 GLY B C 1
ATOM 5256 O O . GLY B 1 149 ? 15.086 16.75 11.281 1 91.81 149 GLY B O 1
ATOM 5257 N N . ARG B 1 150 ? 14.773 18.922 11.664 1 92.88 150 ARG B N 1
ATOM 5258 C CA . ARG B 1 150 ? 14.156 19.125 10.352 1 92.88 150 ARG B CA 1
ATOM 5259 C C . ARG B 1 150 ? 15.148 18.844 9.227 1 92.88 150 ARG B C 1
ATOM 5261 O O . ARG B 1 150 ? 16.297 19.281 9.297 1 92.88 150 ARG B O 1
ATOM 5268 N N . TYR B 1 151 ? 14.758 18.125 8.25 1 90 151 TYR B N 1
ATOM 5269 C CA . TYR B 1 151 ? 15.586 17.891 7.078 1 90 151 TYR B CA 1
ATOM 5270 C C . TYR B 1 151 ? 14.969 18.531 5.836 1 90 151 TYR B C 1
ATOM 5272 O O . TYR B 1 151 ? 13.766 18.781 5.801 1 90 151 TYR B O 1
ATOM 5280 N N . ASP B 1 152 ? 15.68 18.828 4.844 1 83.44 152 ASP B N 1
ATOM 5281 C CA . ASP B 1 152 ? 15.32 19.703 3.736 1 83.44 152 ASP B CA 1
ATOM 5282 C C . ASP B 1 152 ? 14.164 19.125 2.926 1 83.44 152 ASP B C 1
ATOM 5284 O O . ASP B 1 152 ? 13.289 19.859 2.467 1 83.44 152 ASP B O 1
ATOM 5288 N N . SER B 1 153 ? 14.102 17.875 2.801 1 84.25 153 SER B N 1
ATOM 5289 C CA . SER B 1 153 ? 13.109 17.281 1.916 1 84.25 153 SER B CA 1
ATOM 5290 C C . SER B 1 153 ? 11.805 17 2.652 1 84.25 153 SER B C 1
ATOM 5292 O O . SER B 1 153 ? 10.852 16.5 2.064 1 84.25 153 SER B O 1
ATOM 5294 N N . MET B 1 154 ? 11.75 17.453 3.92 1 91.25 154 MET B N 1
ATOM 5295 C CA . MET B 1 154 ? 10.531 17.188 4.672 1 91.25 154 MET B CA 1
ATOM 5296 C C . MET B 1 154 ? 9.414 18.141 4.246 1 91.25 154 MET B C 1
ATOM 5298 O O . MET B 1 154 ? 9.617 19.359 4.176 1 91.25 154 MET B O 1
ATOM 5302 N N . GLY B 1 155 ? 8.281 17.641 3.939 1 90.81 155 GLY B N 1
ATOM 5303 C CA . GLY B 1 155 ? 7.152 18.438 3.49 1 90.81 155 GLY B CA 1
ATOM 5304 C C . GLY B 1 155 ? 6.652 19.406 4.539 1 90.81 155 GLY B C 1
ATOM 5305 O O . GLY B 1 155 ? 6.594 19.078 5.727 1 90.81 155 GLY B O 1
ATOM 5306 N N . THR B 1 156 ? 6.32 20.594 4.102 1 92.31 156 THR B N 1
ATOM 5307 C CA . THR B 1 156 ? 5.828 21.625 5.004 1 92.31 156 THR B CA 1
ATOM 5308 C C . THR B 1 156 ? 4.52 21.188 5.656 1 92.31 156 THR B C 1
ATOM 5310 O O . THR B 1 156 ? 4.258 21.531 6.812 1 92.31 156 THR B O 1
ATOM 5313 N N . ASP B 1 157 ? 3.723 20.438 4.949 1 92.88 157 ASP B N 1
ATOM 5314 C CA . ASP B 1 157 ? 2.459 19.938 5.48 1 92.88 157 ASP B CA 1
ATOM 5315 C C . ASP B 1 157 ? 2.693 19 6.664 1 92.88 157 ASP B C 1
ATOM 5317 O O . ASP B 1 157 ? 1.974 19.062 7.66 1 92.88 157 ASP B O 1
ATOM 5321 N N . ARG B 1 158 ? 3.697 18.141 6.535 1 95.25 158 ARG B N 1
ATOM 5322 C CA . ARG B 1 158 ? 4.043 17.234 7.629 1 95.25 158 ARG B CA 1
ATOM 5323 C C . ARG B 1 158 ? 4.523 18.016 8.852 1 95.25 158 ARG B C 1
ATOM 5325 O O . ARG B 1 158 ? 4.148 17.688 9.984 1 95.25 158 ARG B O 1
ATOM 5332 N N . LEU B 1 159 ? 5.336 19.047 8.586 1 96.69 159 LEU B N 1
ATOM 5333 C CA . LEU B 1 159 ? 5.875 19.859 9.664 1 96.69 159 LEU B CA 1
ATOM 5334 C C . LEU B 1 159 ? 4.766 20.656 10.352 1 96.69 159 LEU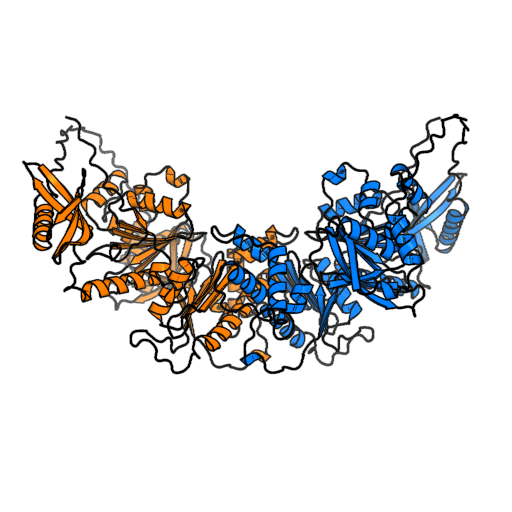 B C 1
ATOM 5336 O O . LEU B 1 159 ? 4.75 20.766 11.578 1 96.69 159 LEU B O 1
ATOM 5340 N N . ALA B 1 160 ? 3.855 21.141 9.586 1 96.88 160 ALA B N 1
ATOM 5341 C CA . ALA B 1 160 ? 2.727 21.875 10.148 1 96.88 160 ALA B CA 1
ATOM 5342 C C . ALA B 1 160 ? 1.86 20.969 11.023 1 96.88 160 ALA B C 1
ATOM 5344 O O . ALA B 1 160 ? 1.437 21.375 12.109 1 96.88 160 ALA B O 1
ATOM 5345 N N . SER B 1 161 ? 1.599 19.766 10.562 1 97.31 161 SER B N 1
ATOM 5346 C CA . SER B 1 161 ? 0.798 18.812 11.328 1 97.31 161 SER B CA 1
ATOM 5347 C C . SER B 1 161 ? 1.487 18.438 12.633 1 97.31 161 SER B C 1
ATOM 5349 O O . SER B 1 161 ? 0.837 18.344 13.68 1 97.31 161 SER B O 1
ATOM 5351 N N . LEU B 1 162 ? 2.711 18.266 12.539 1 97.38 162 LEU B N 1
ATOM 5352 C CA . LEU B 1 162 ? 3.482 17.906 13.727 1 97.38 162 LEU B CA 1
ATOM 5353 C C . LEU B 1 162 ? 3.479 19.062 14.727 1 97.38 162 LEU B C 1
ATOM 5355 O O . LEU B 1 162 ? 3.359 18.828 15.938 1 97.38 162 LEU B O 1
ATOM 5359 N N . SER B 1 163 ? 3.668 20.266 14.234 1 96.75 163 SER B N 1
ATOM 5360 C CA . SER B 1 163 ? 3.596 21.453 15.078 1 96.75 163 SER B CA 1
ATOM 5361 C C . SER B 1 163 ? 2.234 21.562 15.75 1 96.75 163 SER B C 1
ATOM 5363 O O . SER B 1 163 ? 2.148 21.875 16.938 1 96.75 163 SER B O 1
ATOM 5365 N N . GLY B 1 164 ? 1.206 21.281 14.977 1 96.81 164 GLY B N 1
ATOM 5366 C CA . GLY B 1 164 ? -0.136 21.312 15.539 1 96.81 164 GLY B CA 1
ATOM 5367 C C . GLY B 1 164 ? -0.352 20.266 16.625 1 96.81 164 GLY B C 1
ATOM 5368 O O . GLY B 1 164 ? -0.957 20.562 17.656 1 96.81 164 GLY B O 1
ATOM 5369 N N . ALA B 1 165 ? 0.172 19.109 16.438 1 97.38 165 ALA B N 1
ATOM 5370 C CA . ALA B 1 165 ? 0.02 18.047 17.422 1 97.38 165 ALA B CA 1
ATOM 5371 C C . ALA B 1 165 ? 0.743 18.375 18.719 1 97.38 165 ALA B C 1
ATOM 5373 O O . ALA B 1 165 ? 0.202 18.172 19.812 1 97.38 165 ALA B O 1
ATOM 5374 N N . SER B 1 166 ? 1.938 18.875 18.609 1 95.25 166 SER B N 1
ATOM 5375 C CA . SER B 1 166 ? 2.707 19.234 19.797 1 95.25 166 SER B CA 1
ATOM 5376 C C . SER B 1 166 ? 2.102 20.422 20.516 1 95.25 166 SER B C 1
ATOM 5378 O O . SER B 1 166 ? 2.188 20.531 21.75 1 95.25 166 SER B O 1
ATOM 5380 N N . TYR B 1 167 ? 1.503 21.266 19.734 1 93.5 167 TYR B N 1
ATOM 5381 C CA . TYR B 1 167 ? 0.821 22.422 20.297 1 93.5 167 TYR B CA 1
ATOM 5382 C C . TYR B 1 167 ? -0.37 22 21.141 1 93.5 167 TYR B C 1
ATOM 5384 O O . TYR B 1 167 ? -0.591 22.531 22.234 1 93.5 167 TYR B O 1
ATOM 5392 N N . LEU B 1 168 ? -1.051 20.984 20.688 1 93 168 LEU B N 1
ATOM 5393 C CA . LEU B 1 168 ? -2.283 20.547 21.344 1 93 168 LEU B CA 1
ATOM 5394 C C . LEU B 1 168 ? -1.979 19.641 22.531 1 93 168 LEU B C 1
ATOM 5396 O O . LEU B 1 168 ? -2.656 19.719 23.562 1 93 168 LEU B O 1
ATOM 5400 N N . HIS B 1 169 ? -0.911 18.781 22.375 1 93.81 169 HIS B N 1
ATOM 5401 C CA . HIS B 1 169 ? -0.786 17.734 23.375 1 93.81 169 HIS B CA 1
ATOM 5402 C C . HIS B 1 169 ? 0.646 17.625 23.891 1 93.81 169 HIS B C 1
ATOM 5404 O O . HIS B 1 169 ? 0.932 16.844 24.797 1 93.81 169 HIS B O 1
ATOM 5410 N N . GLY B 1 170 ? 1.555 18.406 23.312 1 93.44 170 GLY B N 1
ATOM 5411 C CA . GLY B 1 170 ? 2.934 18.391 23.766 1 93.44 170 GLY B CA 1
ATOM 5412 C C . GLY B 1 170 ? 3.789 17.344 23.078 1 93.44 170 GLY B C 1
ATOM 5413 O O . GLY B 1 170 ? 3.324 16.656 22.172 1 93.44 170 GLY B O 1
ATOM 5414 N N . HIS B 1 171 ? 5.062 17.344 23.484 1 93.5 171 HIS B N 1
ATOM 5415 C CA . HIS B 1 171 ? 6.012 16.344 23.016 1 93.5 171 HIS B CA 1
ATOM 5416 C C . HIS B 1 171 ? 6.102 15.164 23.984 1 93.5 171 HIS B C 1
ATOM 5418 O O . HIS B 1 171 ? 5.914 15.336 25.188 1 93.5 171 HIS B O 1
ATOM 5424 N N . PRO B 1 172 ? 6.465 13.938 23.516 1 95.81 172 PRO B N 1
ATOM 5425 C CA . PRO B 1 172 ? 6.621 13.578 22.109 1 95.81 172 PRO B CA 1
ATOM 5426 C C . PRO B 1 172 ? 5.293 13.57 21.344 1 95.81 172 PRO B C 1
ATOM 5428 O O . PRO B 1 172 ? 4.238 13.344 21.953 1 95.81 172 PRO B O 1
ATOM 5431 N N . ALA B 1 173 ? 5.348 13.891 20.078 1 97.56 173 ALA B N 1
ATOM 5432 C CA . ALA B 1 173 ? 4.152 13.891 19.234 1 97.56 173 ALA B CA 1
ATOM 5433 C C . ALA B 1 173 ? 4.258 12.852 18.125 1 97.56 173 ALA B C 1
ATOM 5435 O O . ALA B 1 173 ? 5.352 12.594 17.625 1 97.56 173 ALA B O 1
ATOM 5436 N N . LEU B 1 174 ? 3.17 12.242 17.781 1 98.56 174 LEU B N 1
ATOM 5437 C CA . LEU B 1 174 ? 3.027 11.352 16.641 1 98.56 174 LEU B CA 1
ATOM 5438 C C . LEU B 1 174 ? 1.756 11.664 15.852 1 98.56 174 LEU B C 1
ATOM 5440 O O . LEU B 1 174 ? 0.665 11.703 16.422 1 98.56 174 LEU B O 1
ATOM 5444 N N . VAL B 1 175 ? 1.949 11.891 14.562 1 98.81 175 VAL B N 1
ATOM 5445 C CA . VAL B 1 175 ? 0.819 12.25 13.711 1 98.81 175 VAL B CA 1
ATOM 5446 C C . VAL B 1 175 ? 0.739 11.289 12.523 1 98.81 175 VAL B C 1
ATOM 5448 O O . VAL B 1 175 ? 1.738 11.047 11.844 1 98.81 175 VAL B O 1
ATOM 5451 N N . PHE B 1 176 ? -0.389 10.727 12.32 1 98.69 176 PHE B N 1
ATOM 5452 C CA . PHE B 1 176 ? -0.734 10.062 11.062 1 98.69 176 PHE B CA 1
ATOM 5453 C C . PHE B 1 176 ? -1.622 10.961 10.211 1 98.69 176 PHE B C 1
ATOM 5455 O O . PHE B 1 176 ? -2.668 11.422 10.664 1 98.69 176 PHE B O 1
ATOM 5462 N N . ASP B 1 177 ? -1.203 11.227 9.039 1 97.25 177 ASP B N 1
ATOM 5463 C CA . ASP B 1 177 ? -1.96 12.047 8.094 1 97.25 177 ASP B CA 1
ATOM 5464 C C . ASP B 1 177 ? -2.381 11.227 6.875 1 97.25 177 ASP B C 1
ATOM 5466 O O . ASP B 1 177 ? -1.565 10.961 5.988 1 97.25 177 ASP B O 1
ATOM 5470 N N . GLY B 1 178 ? -3.652 10.898 6.84 1 95.69 178 GLY B N 1
ATOM 5471 C CA . GLY B 1 178 ? -4.168 10.055 5.77 1 95.69 178 GLY B CA 1
ATOM 5472 C C . GLY B 1 178 ? -4.789 10.852 4.633 1 95.69 178 GLY B C 1
ATOM 5473 O O . GLY B 1 178 ? -5.73 11.617 4.848 1 95.69 178 GLY B O 1
ATOM 5474 N N . GLY B 1 179 ? -4.391 10.688 3.441 1 92.06 179 GLY B N 1
ATOM 5475 C CA . GLY B 1 179 ? -4.906 11.289 2.223 1 92.06 179 GLY B CA 1
ATOM 5476 C C . GLY B 1 179 ? -4.473 10.562 0.966 1 92.06 179 GLY B C 1
ATOM 5477 O O . GLY B 1 179 ? -4.504 9.328 0.916 1 92.06 179 GLY B O 1
ATOM 5478 N N . THR B 1 180 ? -4.082 11.453 -0.084 1 90.12 180 THR B N 1
ATOM 5479 C CA . THR B 1 180 ? -3.512 10.836 -1.279 1 90.12 180 THR B CA 1
ATOM 5480 C C . THR B 1 180 ? -2.309 9.969 -0.922 1 90.12 180 THR B C 1
ATOM 5482 O O . THR B 1 180 ? -2.164 8.859 -1.434 1 90.12 180 THR B O 1
ATOM 5485 N N . ALA B 1 181 ? -1.505 10.508 -0.143 1 94 181 ALA B N 1
ATOM 5486 C CA . ALA B 1 181 ? -0.495 9.727 0.57 1 94 181 ALA B CA 1
ATOM 5487 C C . ALA B 1 181 ? -0.81 9.656 2.061 1 94 181 ALA B C 1
ATOM 5489 O O . ALA B 1 181 ? -1.525 10.508 2.592 1 94 181 ALA B O 1
ATOM 5490 N N . THR B 1 182 ? -0.409 8.625 2.68 1 96.44 182 THR B N 1
ATOM 5491 C CA . THR B 1 182 ? -0.449 8.523 4.133 1 96.44 182 THR B CA 1
ATOM 5492 C C . THR B 1 182 ? 0.946 8.703 4.727 1 96.44 182 THR B C 1
ATOM 5494 O O . THR B 1 182 ? 1.887 8.008 4.332 1 96.44 182 THR B O 1
ATOM 5497 N N . THR B 1 183 ? 1.075 9.648 5.617 1 97.25 183 THR B N 1
ATOM 5498 C CA . THR B 1 183 ? 2.359 9.898 6.258 1 97.25 183 THR B CA 1
ATOM 5499 C C . THR B 1 183 ? 2.25 9.742 7.773 1 97.25 183 THR B C 1
ATOM 5501 O O . THR B 1 183 ? 1.154 9.82 8.328 1 97.25 183 THR B O 1
ATOM 5504 N N . TYR B 1 184 ? 3.295 9.422 8.383 1 98.62 184 TYR B N 1
ATOM 5505 C CA . TYR B 1 184 ? 3.443 9.578 9.828 1 98.62 184 TYR B CA 1
ATOM 5506 C C . TYR B 1 184 ? 4.734 10.312 10.164 1 98.62 184 TYR B C 1
ATOM 5508 O O . TYR B 1 184 ? 5.746 10.156 9.477 1 98.62 184 TYR B O 1
ATOM 5516 N N . SER B 1 185 ? 4.707 11.164 11.094 1 98.44 185 SER B N 1
ATOM 5517 C CA . SER B 1 185 ? 5.824 11.961 11.586 1 98.44 185 SER B CA 1
ATOM 5518 C C . SER B 1 185 ? 5.832 12.023 13.109 1 98.44 185 SER B C 1
ATOM 5520 O O . SER B 1 185 ? 4.773 12.062 13.734 1 98.44 185 SER B O 1
ATOM 5522 N N . ALA B 1 186 ? 7.082 12.055 13.695 1 98.31 186 ALA B N 1
ATOM 5523 C CA . ALA B 1 186 ? 7.148 12 15.156 1 98.31 186 ALA B CA 1
ATOM 5524 C C . ALA B 1 186 ? 8.266 12.891 15.688 1 98.31 186 ALA B C 1
ATOM 5526 O O . ALA B 1 186 ? 9.219 13.203 14.961 1 98.31 186 ALA B O 1
ATOM 5527 N N . THR B 1 187 ? 8.062 13.375 16.875 1 96.69 187 THR B N 1
ATOM 5528 C CA . THR B 1 187 ? 9.109 14 17.672 1 96.69 187 THR B CA 1
ATOM 5529 C C . THR B 1 187 ? 9.375 13.188 18.938 1 96.69 187 THR B C 1
ATOM 5531 O O . THR B 1 187 ? 8.562 12.352 19.328 1 96.69 187 THR B O 1
ATOM 5534 N N . ASN B 1 188 ? 10.5 13.391 19.5 1 94.5 188 ASN B N 1
ATOM 5535 C CA . ASN B 1 188 ? 10.781 12.789 20.812 1 94.5 188 ASN B CA 1
ATOM 5536 C C . ASN B 1 188 ? 10.422 13.742 21.953 1 94.5 188 ASN B C 1
ATOM 5538 O O . ASN B 1 188 ? 9.883 14.828 21.719 1 94.5 188 ASN B O 1
ATOM 5542 N N . ARG B 1 189 ? 10.664 13.391 23.156 1 90.38 189 ARG B N 1
ATOM 5543 C CA . ARG B 1 189 ? 10.266 14.125 24.344 1 90.38 189 ARG B CA 1
ATOM 5544 C C . ARG B 1 189 ? 10.93 15.5 24.391 1 90.38 189 ARG B C 1
ATOM 5546 O O . ARG B 1 189 ? 10.422 16.422 25.047 1 90.38 189 ARG B O 1
ATOM 5553 N N . ARG B 1 190 ? 12.078 15.664 23.688 1 88.81 190 ARG B N 1
ATOM 5554 C CA . ARG B 1 190 ? 12.812 16.922 23.672 1 88.81 190 ARG B CA 1
ATOM 5555 C C . ARG B 1 190 ? 12.328 17.828 22.547 1 88.81 190 ARG B C 1
ATOM 5557 O O . ARG B 1 190 ? 12.859 18.922 22.359 1 88.81 190 ARG B O 1
ATOM 5564 N N . GLY B 1 191 ? 11.422 17.344 21.797 1 92.69 191 GLY B N 1
ATOM 5565 C CA . GLY B 1 191 ? 10.898 18.141 20.703 1 92.69 191 GLY B CA 1
ATOM 5566 C C . GLY B 1 191 ? 11.695 18 19.422 1 92.69 191 GLY B C 1
ATOM 5567 O O . GLY B 1 191 ? 11.531 18.781 18.484 1 92.69 191 GLY B O 1
ATOM 5568 N N . GLN B 1 192 ? 12.586 17 19.391 1 93.75 192 GLN B N 1
ATOM 5569 C CA . GLN B 1 192 ? 13.359 16.734 18.188 1 93.75 192 GLN B CA 1
ATOM 5570 C C . GLN B 1 192 ? 12.609 15.812 17.234 1 93.75 192 GLN B C 1
ATOM 5572 O O . GLN B 1 192 ? 11.977 14.844 17.656 1 93.75 192 GLN B O 1
ATOM 5577 N N . ILE B 1 193 ? 12.719 16.141 15.984 1 96.69 193 ILE B N 1
ATOM 5578 C CA . ILE B 1 193 ? 12.062 15.328 14.977 1 96.69 193 ILE B CA 1
ATOM 5579 C C . ILE B 1 193 ? 12.766 13.977 14.875 1 96.69 193 ILE B C 1
ATOM 5581 O O . ILE B 1 193 ? 13.977 13.906 14.664 1 96.69 193 ILE B O 1
ATOM 5585 N N . LEU B 1 194 ? 12.023 12.938 15.023 1 96.81 194 LEU B N 1
ATOM 5586 C CA . LEU B 1 194 ? 12.539 11.586 14.844 1 96.81 194 LEU B CA 1
ATOM 5587 C C . LEU B 1 194 ? 12.555 11.195 13.367 1 96.81 194 LEU B C 1
ATOM 5589 O O . LEU B 1 194 ? 13.398 10.406 12.945 1 96.81 194 LEU B O 1
ATOM 5593 N N . GLY B 1 195 ? 11.625 11.672 12.609 1 97.44 195 GLY B N 1
ATOM 5594 C CA . GLY B 1 195 ? 11.406 11.297 11.227 1 97.44 195 GLY B CA 1
ATOM 5595 C C . GLY B 1 195 ? 10.008 10.781 10.953 1 97.44 195 GLY B C 1
ATOM 5596 O O . GLY B 1 195 ? 9.047 11.211 11.602 1 97.44 195 GLY B O 1
ATOM 5597 N N . GLY B 1 196 ? 9.938 9.953 9.906 1 97.75 196 GLY B N 1
ATOM 5598 C CA . GLY B 1 196 ? 8.617 9.43 9.586 1 97.75 196 GLY B CA 1
ATOM 5599 C C . GLY B 1 196 ? 8.609 8.562 8.336 1 97.75 196 GLY B C 1
ATOM 5600 O O . GLY B 1 196 ? 9.664 8.102 7.891 1 97.75 196 GLY B O 1
ATOM 5601 N N . GLY B 1 197 ? 7.461 8.258 7.918 1 98.06 197 GLY B N 1
ATOM 5602 C CA . GLY B 1 197 ? 7.242 7.465 6.719 1 98.06 197 GLY B CA 1
ATOM 5603 C C . GLY B 1 197 ? 6.203 8.062 5.789 1 98.06 197 GLY B C 1
ATOM 5604 O O . GLY B 1 197 ? 5.414 8.922 6.195 1 98.06 197 GLY B O 1
ATOM 5605 N N . ILE B 1 198 ? 6.285 7.684 4.504 1 97.81 198 ILE B N 1
ATOM 5606 C CA . ILE B 1 198 ? 5.352 8.109 3.465 1 97.81 198 ILE B CA 1
ATOM 5607 C C . ILE B 1 198 ? 4.906 6.902 2.646 1 97.81 198 ILE B C 1
ATOM 5609 O O . ILE B 1 198 ? 5.73 6.203 2.057 1 97.81 198 ILE B O 1
ATOM 5613 N N . GLY B 1 199 ? 3.693 6.656 2.602 1 98.06 199 GLY B N 1
ATOM 5614 C CA . GLY B 1 199 ? 3.107 5.586 1.809 1 98.06 199 GLY B CA 1
ATOM 5615 C C . GLY B 1 199 ? 1.867 6.016 1.049 1 98.06 199 GLY B C 1
ATOM 5616 O O . GLY B 1 199 ? 1.328 7.098 1.292 1 98.06 199 GLY B O 1
ATOM 5617 N N . PRO B 1 200 ? 1.457 5.211 0.111 1 97.62 200 PRO B N 1
ATOM 5618 C CA . PRO B 1 200 ? 0.221 5.555 -0.598 1 97.62 200 PRO B CA 1
ATOM 5619 C C . PRO B 1 200 ? -1.015 5.465 0.294 1 97.62 200 PRO B C 1
ATOM 5621 O O . PRO B 1 200 ? -1.077 4.613 1.186 1 97.62 200 PRO B O 1
ATOM 5624 N N . GLY B 1 201 ? -1.957 6.328 0.093 1 96.88 201 GLY B N 1
ATOM 5625 C CA . GLY B 1 201 ? -3.213 6.297 0.826 1 96.88 201 GLY B CA 1
ATOM 5626 C C . GLY B 1 201 ? -4.121 5.16 0.397 1 96.88 201 GLY B C 1
ATOM 5627 O O . GLY B 1 201 ? -3.775 4.383 -0.492 1 96.88 201 GLY B O 1
ATOM 5628 N N . VAL B 1 202 ? -5.27 5.078 1.019 1 97.5 202 VAL B N 1
ATOM 5629 C CA . VAL B 1 202 ? -6.219 3.996 0.778 1 97.5 202 VAL B CA 1
ATOM 5630 C C . VAL B 1 202 ? -6.629 3.986 -0.691 1 97.5 202 VAL B C 1
ATOM 5632 O O . VAL B 1 202 ? -6.5 2.969 -1.374 1 97.5 202 VAL B O 1
ATOM 5635 N N . GLN B 1 203 ? -7.082 5.102 -1.172 1 96 203 GLN B N 1
ATOM 5636 C CA . GLN B 1 203 ? -7.59 5.176 -2.537 1 96 203 GLN B CA 1
ATOM 5637 C C . GLN B 1 203 ? -6.465 5.012 -3.555 1 96 203 GLN B C 1
ATOM 5639 O O . GLN B 1 203 ? -6.672 4.434 -4.625 1 96 203 GLN B O 1
ATOM 5644 N N . SER B 1 204 ? -5.344 5.613 -3.242 1 96.38 204 SER B N 1
ATOM 5645 C CA . SER B 1 204 ? -4.199 5.469 -4.137 1 96.38 204 SER B CA 1
ATOM 5646 C C . SER B 1 204 ? -3.809 4 -4.297 1 96.38 204 SER B C 1
ATOM 5648 O O . SER B 1 204 ? -3.492 3.559 -5.402 1 96.38 204 SER B O 1
ATOM 5650 N N . LYS B 1 205 ? -3.795 3.236 -3.246 1 97.75 205 LYS B N 1
ATOM 5651 C CA . LYS B 1 205 ? -3.492 1.81 -3.299 1 97.75 205 LYS B CA 1
ATOM 5652 C C . LYS B 1 205 ? -4.508 1.063 -4.156 1 97.75 205 LYS B C 1
ATOM 5654 O O . LYS B 1 205 ? -4.137 0.266 -5.02 1 97.75 205 LYS B O 1
ATOM 5659 N N . LEU B 1 206 ? -5.77 1.327 -3.932 1 97.88 206 LEU B N 1
ATOM 5660 C CA . LEU B 1 206 ? -6.832 0.637 -4.66 1 97.88 206 LEU B CA 1
ATOM 5661 C C . LEU B 1 206 ? -6.797 0.995 -6.141 1 97.88 206 LEU B C 1
ATOM 5663 O O . LEU B 1 206 ? -6.922 0.117 -7 1 97.88 206 LEU B O 1
ATOM 5667 N N . LYS B 1 207 ? -6.574 2.223 -6.453 1 96.19 207 LYS B N 1
ATOM 5668 C CA . LYS B 1 207 ? -6.52 2.68 -7.84 1 96.19 207 LYS B CA 1
ATOM 5669 C C . LYS B 1 207 ? -5.316 2.088 -8.562 1 96.19 207 LYS B C 1
ATOM 5671 O O . LYS B 1 207 ? -5.391 1.787 -9.758 1 96.19 207 LYS B O 1
ATOM 5676 N N . SER B 1 208 ? -4.234 2.041 -7.867 1 96.12 208 SER B N 1
ATOM 5677 C CA . SER B 1 208 ? -3.018 1.531 -8.492 1 96.12 208 SER B CA 1
ATOM 5678 C C . SER B 1 208 ? -3.203 0.094 -8.969 1 96.12 208 SER B C 1
ATOM 5680 O O . SER B 1 208 ? -2.676 -0.29 -10.016 1 96.12 208 SER B O 1
ATOM 5682 N N . MET B 1 209 ? -3.928 -0.702 -8.258 1 95.19 209 MET B N 1
ATOM 5683 C CA . MET B 1 209 ? -4.152 -2.094 -8.633 1 95.19 209 MET B CA 1
ATOM 5684 C C . MET B 1 209 ? -4.961 -2.184 -9.922 1 95.19 209 MET B C 1
ATOM 5686 O O . MET B 1 209 ? -4.629 -2.965 -10.82 1 95.19 209 MET B O 1
ATOM 5690 N N . SER B 1 210 ? -6.047 -1.412 -9.992 1 93.25 210 SER B N 1
ATOM 5691 C CA . SER B 1 210 ? -6.855 -1.417 -11.203 1 93.25 210 SER B CA 1
ATOM 5692 C C . SER B 1 210 ? -6.074 -0.869 -12.391 1 93.25 210 SER B C 1
ATOM 5694 O O . SER B 1 210 ? -6.254 -1.327 -13.523 1 93.25 210 SER B O 1
ATOM 5696 N N . ARG B 1 211 ? -5.23 0.046 -12.141 1 91.31 211 ARG B N 1
ATOM 5697 C CA . ARG B 1 211 ? -4.449 0.694 -13.195 1 91.31 211 ARG B CA 1
ATOM 5698 C C . ARG B 1 211 ? -3.34 -0.222 -13.695 1 91.31 211 ARG B C 1
ATOM 5700 O O . ARG B 1 211 ? -3.061 -0.267 -14.898 1 91.31 211 ARG B O 1
ATOM 5707 N N . ASP B 1 212 ? -2.701 -0.884 -12.773 1 89.19 212 ASP B N 1
ATOM 5708 C CA . ASP B 1 212 ? -1.462 -1.586 -13.094 1 89.19 212 ASP B CA 1
ATOM 5709 C C . ASP B 1 212 ? -1.735 -3.043 -13.461 1 89.19 212 ASP B C 1
ATOM 5711 O O . ASP B 1 212 ? -0.83 -3.762 -13.883 1 89.19 212 ASP B O 1
ATOM 5715 N N . THR B 1 213 ? -2.951 -3.512 -13.289 1 85.12 213 THR B N 1
ATOM 5716 C CA . THR B 1 213 ? -3.297 -4.891 -13.617 1 85.12 213 THR B CA 1
ATOM 5717 C C . THR B 1 213 ? -4.449 -4.938 -14.617 1 85.12 213 THR B C 1
ATOM 5719 O O . THR B 1 213 ? -5.254 -4.008 -14.688 1 85.12 213 THR B O 1
ATOM 5722 N N . ASP B 1 214 ? -4.605 -5.977 -15.398 1 79.12 214 ASP B N 1
ATOM 5723 C CA . ASP B 1 214 ? -5.617 -6.098 -16.438 1 79.12 214 ASP B CA 1
ATOM 5724 C C . ASP B 1 214 ? -6.957 -6.539 -15.859 1 79.12 214 ASP B C 1
ATOM 5726 O O . ASP B 1 214 ? -8.016 -6.152 -16.359 1 79.12 214 ASP B O 1
ATOM 5730 N N . ALA B 1 215 ? -6.977 -7.277 -14.852 1 80.62 215 ALA B N 1
ATOM 5731 C CA . ALA B 1 215 ? -8.188 -8.016 -14.484 1 80.62 215 ALA B CA 1
ATOM 5732 C C . ALA B 1 215 ? -8.828 -7.43 -13.234 1 80.62 215 ALA B C 1
ATOM 5734 O O . ALA B 1 215 ? -10.008 -7.664 -12.969 1 80.62 215 ALA B O 1
ATOM 5735 N N . LEU B 1 216 ? -8.219 -6.602 -12.422 1 91.5 216 LEU B N 1
ATOM 5736 C CA . LEU B 1 216 ? -8.758 -6.18 -11.133 1 91.5 216 LEU B CA 1
ATOM 5737 C C . LEU B 1 216 ? -9.695 -4.988 -11.297 1 91.5 216 LEU B C 1
ATOM 5739 O O . LEU B 1 216 ? -9.422 -4.078 -12.086 1 91.5 216 LEU B O 1
ATOM 5743 N N . PRO B 1 217 ? -10.773 -4.941 -10.609 1 93.81 217 PRO B N 1
ATOM 5744 C CA . PRO B 1 217 ? -11.773 -3.883 -10.734 1 93.81 217 PRO B CA 1
ATOM 5745 C C . PRO B 1 217 ? -11.344 -2.58 -10.062 1 93.81 217 PRO B C 1
ATOM 5747 O O . PRO B 1 217 ? -10.484 -2.59 -9.18 1 93.81 217 PRO B O 1
ATOM 5750 N N . GLU B 1 218 ? -11.969 -1.502 -10.5 1 95.44 218 GLU B N 1
ATOM 5751 C CA . GLU B 1 218 ? -11.82 -0.224 -9.805 1 95.44 218 GLU B CA 1
ATOM 5752 C C . GLU B 1 218 ? -12.742 -0.141 -8.594 1 95.44 218 GLU B C 1
ATOM 5754 O O . GLU B 1 218 ? -13.906 -0.523 -8.672 1 95.44 218 GLU B O 1
ATOM 5759 N N . ILE B 1 219 ? -12.203 0.249 -7.504 1 96.88 219 ILE B N 1
ATOM 5760 C CA . ILE B 1 219 ? -12.969 0.455 -6.277 1 96.88 219 ILE B CA 1
ATOM 5761 C C . ILE B 1 219 ? -12.883 1.92 -5.855 1 96.88 219 ILE B C 1
ATOM 5763 O O . ILE B 1 219 ? -11.797 2.414 -5.523 1 96.88 219 ILE B O 1
ATOM 5767 N N . GLY B 1 220 ? -13.977 2.645 -5.82 1 94.06 220 GLY B N 1
ATOM 5768 C CA . GLY B 1 220 ? -14 4.059 -5.48 1 94.06 220 GLY B CA 1
ATOM 5769 C C . GLY B 1 220 ? -14.141 4.312 -3.992 1 94.06 220 GLY B C 1
ATOM 5770 O O . GLY B 1 220 ? -14.406 3.387 -3.221 1 94.06 220 GLY B O 1
ATOM 5771 N N . PRO B 1 221 ? -13.969 5.551 -3.555 1 92.12 221 PRO B N 1
ATOM 5772 C CA . PRO B 1 221 ? -14.047 5.902 -2.135 1 92.12 221 PRO B CA 1
ATOM 5773 C C . PRO B 1 221 ? -15.406 5.594 -1.523 1 92.12 221 PRO B C 1
ATOM 5775 O O . PRO B 1 221 ? -15.492 5.168 -0.368 1 92.12 221 PRO B O 1
ATOM 5778 N N . ASP B 1 222 ? -16.438 5.785 -2.281 1 92.81 222 ASP B N 1
ATOM 5779 C CA . ASP B 1 222 ? -17.781 5.539 -1.775 1 92.81 222 ASP B CA 1
ATOM 5780 C C . ASP B 1 222 ? -18 4.055 -1.479 1 92.81 222 ASP B C 1
ATOM 5782 O O . ASP B 1 222 ? -18.703 3.701 -0.536 1 92.81 222 ASP B O 1
ATOM 5786 N N . GLU B 1 223 ? -17.453 3.24 -2.277 1 94.81 223 GLU B N 1
ATOM 5787 C CA . GLU B 1 223 ? -17.578 1.8 -2.068 1 94.81 223 GLU B CA 1
ATOM 5788 C C . GLU B 1 223 ? -16.859 1.367 -0.793 1 94.81 223 GLU B C 1
ATOM 5790 O O . GLU B 1 223 ? -17.328 0.493 -0.07 1 94.81 223 GLU B O 1
ATOM 5795 N N . VAL B 1 224 ? -15.727 1.952 -0.58 1 96.25 224 VAL B N 1
ATOM 5796 C CA . VAL B 1 224 ? -14.969 1.656 0.63 1 96.25 224 VAL B CA 1
ATOM 5797 C C . VAL B 1 224 ? -15.781 2.061 1.86 1 96.25 224 VAL B C 1
ATOM 5799 O O . VAL B 1 224 ? -15.922 1.278 2.803 1 96.25 224 VAL B O 1
ATOM 5802 N N . ILE B 1 225 ? -16.328 3.268 1.846 1 94.06 225 ILE B N 1
ATOM 5803 C CA . ILE B 1 225 ? -17.094 3.793 2.969 1 94.06 225 ILE B CA 1
ATOM 5804 C C . ILE B 1 225 ? -18.328 2.936 3.188 1 94.06 225 ILE B C 1
ATOM 5806 O O . ILE B 1 225 ? -18.672 2.607 4.328 1 94.06 225 ILE B O 1
ATOM 5810 N N . SER B 1 226 ? -18.984 2.586 2.092 1 96 226 SER B N 1
ATOM 5811 C CA . SER B 1 226 ? -20.172 1.745 2.176 1 96 226 SER B CA 1
ATOM 5812 C C . SER B 1 226 ? -19.859 0.393 2.805 1 96 226 SER B C 1
ATOM 5814 O O . SER B 1 226 ? -20.609 -0.107 3.639 1 96 226 SER B O 1
ATOM 5816 N N . ARG B 1 227 ? -18.781 -0.152 2.395 1 96.62 227 ARG B N 1
ATOM 5817 C CA . ARG B 1 227 ? -18.406 -1.455 2.928 1 96.62 227 ARG B CA 1
ATOM 5818 C C . ARG B 1 227 ? -18.047 -1.357 4.406 1 96.62 227 ARG B C 1
ATOM 5820 O O . ARG B 1 227 ? -18.391 -2.246 5.191 1 96.62 227 ARG B O 1
ATOM 5827 N N . LEU B 1 228 ? -17.359 -0.349 4.812 1 95.88 228 LEU B N 1
ATOM 5828 C CA . LEU B 1 228 ? -17.016 -0.124 6.215 1 95.88 228 LEU B CA 1
ATOM 5829 C C . LEU B 1 228 ? -18.266 0.047 7.059 1 95.88 228 LEU B C 1
ATOM 5831 O O . LEU B 1 228 ? -18.344 -0.466 8.18 1 95.88 228 LEU B O 1
ATOM 5835 N N . ASN B 1 229 ? -19.203 0.764 6.527 1 94.12 229 ASN B N 1
ATOM 5836 C CA . ASN B 1 229 ? -20.484 0.916 7.223 1 94.12 229 ASN B CA 1
ATOM 5837 C C . ASN B 1 229 ? -21.188 -0.427 7.402 1 94.12 229 ASN B C 1
ATOM 5839 O O . ASN B 1 229 ? -21.766 -0.691 8.453 1 94.12 229 ASN B O 1
ATOM 5843 N N . SER B 1 230 ? -21.125 -1.228 6.379 1 96.12 230 SER B N 1
ATOM 5844 C CA . SER B 1 230 ? -21.734 -2.557 6.453 1 96.12 230 SER B CA 1
ATOM 5845 C C . SER B 1 230 ? -21.062 -3.4 7.539 1 96.12 230 SER B C 1
ATOM 5847 O O . SER B 1 230 ? -21.75 -4.152 8.242 1 96.12 230 SER B O 1
ATOM 5849 N N . ILE B 1 231 ? -19.812 -3.283 7.684 1 95.81 231 ILE B N 1
ATOM 5850 C CA . ILE B 1 231 ? -19.062 -4.004 8.703 1 95.81 231 ILE B CA 1
ATOM 5851 C C . ILE B 1 231 ? -19.484 -3.531 10.094 1 95.81 231 ILE B C 1
ATOM 5853 O O . ILE B 1 231 ? -19.703 -4.344 10.992 1 95.81 231 ILE B O 1
ATOM 5857 N N . GLN B 1 232 ? -19.578 -2.271 10.234 1 91.94 232 GLN B N 1
ATOM 5858 C CA . GLN B 1 232 ? -19.984 -1.703 11.516 1 91.94 232 GLN B CA 1
ATOM 5859 C C . GLN B 1 232 ? -21.375 -2.176 11.906 1 91.94 232 GLN B C 1
ATOM 5861 O O . GLN B 1 232 ? -21.625 -2.52 13.07 1 91.94 232 GLN B O 1
ATOM 5866 N N . LYS B 1 233 ? -22.234 -2.244 11.008 1 94 233 LYS B N 1
ATOM 5867 C CA . LYS B 1 233 ? -23.625 -2.635 11.258 1 94 233 LYS B CA 1
ATOM 5868 C C . LYS B 1 233 ? -23.719 -4.125 11.578 1 94 233 LYS B C 1
ATOM 5870 O O . LYS B 1 233 ? -24.469 -4.523 12.477 1 94 233 LYS B O 1
ATOM 5875 N N . SER B 1 234 ? -22.969 -4.922 10.867 1 94.44 234 SER B N 1
ATOM 5876 C CA . SER B 1 234 ? -23.062 -6.371 11.023 1 94.44 234 SER B CA 1
ATOM 5877 C C . SER B 1 234 ? -22.219 -6.855 12.195 1 94.44 234 SER B C 1
ATOM 5879 O O . SER B 1 234 ? -22.453 -7.945 12.727 1 94.44 234 SER B O 1
ATOM 5881 N N . GLY B 1 235 ? -21.203 -6.082 12.516 1 93.5 235 GLY B N 1
ATOM 5882 C CA . GLY B 1 235 ? -20.266 -6.5 13.539 1 93.5 235 GLY B CA 1
ATOM 5883 C C . GLY B 1 235 ? -19.312 -7.582 13.07 1 93.5 235 GLY B C 1
ATOM 5884 O O . GLY B 1 235 ? -18.609 -8.203 13.875 1 93.5 235 GLY B O 1
ATOM 5885 N N . LYS B 1 236 ? -19.328 -7.852 11.82 1 94.75 236 LYS B N 1
ATOM 5886 C CA . LYS B 1 236 ? -18.438 -8.859 11.242 1 94.75 236 LYS B CA 1
ATOM 5887 C C . LYS B 1 236 ? -17.266 -8.211 10.5 1 94.75 236 LYS B C 1
ATOM 5889 O O . LYS B 1 236 ? -17.453 -7.664 9.406 1 94.75 236 LYS B O 1
ATOM 5894 N N . PRO B 1 237 ? -16.109 -8.312 11.008 1 96.44 237 PRO B N 1
ATOM 5895 C CA . PRO B 1 237 ? -14.961 -7.676 10.367 1 96.44 237 PRO B CA 1
ATOM 5896 C C . PRO B 1 237 ? -14.562 -8.352 9.055 1 96.44 237 PRO B C 1
ATOM 5898 O O . PRO B 1 237 ? -15.039 -9.438 8.75 1 96.44 237 PRO B O 1
ATOM 5901 N N . PHE B 1 238 ? -13.719 -7.645 8.289 1 96.38 238 PHE B N 1
ATOM 5902 C CA . PHE B 1 238 ? -13.094 -8.312 7.152 1 96.38 238 PHE B CA 1
ATOM 5903 C C . PHE B 1 238 ? -12.344 -9.562 7.605 1 96.38 238 PHE B C 1
ATOM 5905 O O . PHE B 1 238 ? -11.539 -9.508 8.539 1 96.38 238 PHE B O 1
ATOM 5912 N N . PRO B 1 239 ? -12.625 -10.672 6.988 1 95.31 239 PRO B N 1
ATOM 5913 C CA . PRO B 1 239 ? -11.758 -11.82 7.266 1 95.31 239 PRO B CA 1
ATOM 5914 C C . PRO B 1 239 ? -10.352 -11.641 6.699 1 95.31 239 PRO B C 1
ATOM 5916 O O . PRO B 1 239 ? -10.18 -11 5.656 1 95.31 239 PRO B O 1
ATOM 5919 N N . THR B 1 240 ? -9.375 -12.195 7.367 1 96.38 240 THR B N 1
ATOM 5920 C CA . THR B 1 240 ? -8.008 -12.164 6.863 1 96.38 240 THR B CA 1
ATOM 5921 C C . THR B 1 240 ? -7.914 -12.836 5.496 1 96.38 240 THR B C 1
ATOM 5923 O O . THR B 1 240 ? -7.172 -12.375 4.621 1 96.38 240 THR B O 1
ATOM 5926 N N . PHE B 1 241 ? -8.664 -13.859 5.379 1 97.56 241 PHE B N 1
ATOM 5927 C CA . PHE B 1 241 ? -8.734 -14.594 4.121 1 97.56 241 PHE B CA 1
ATOM 5928 C C . PHE B 1 241 ? -10.078 -14.391 3.447 1 97.56 241 PHE B C 1
ATOM 5930 O O . PHE B 1 241 ? -11.008 -15.18 3.645 1 97.56 241 PHE B O 1
ATOM 5937 N N . SER B 1 242 ? -10.133 -13.391 2.602 1 96.75 242 SER B N 1
ATOM 5938 C CA . SER B 1 242 ? -11.367 -13.016 1.931 1 96.75 242 SER B CA 1
ATOM 5939 C C . SER B 1 242 ? -11.656 -13.922 0.741 1 96.75 242 SER B C 1
ATOM 5941 O O . SER B 1 242 ? -10.727 -14.453 0.121 1 96.75 242 SER B O 1
ATOM 5943 N N . ARG B 1 243 ? -12.898 -14.047 0.327 1 94.5 243 ARG B N 1
ATOM 5944 C CA . ARG B 1 243 ? -13.297 -15 -0.711 1 94.5 243 ARG B CA 1
ATOM 5945 C C . ARG B 1 243 ? -14 -14.289 -1.863 1 94.5 243 ARG B C 1
ATOM 5947 O O . ARG B 1 243 ? -14.844 -14.875 -2.539 1 94.5 243 ARG B O 1
ATOM 5954 N N . CYS B 1 244 ? -13.711 -13.039 -2.033 1 92.94 244 CYS B N 1
ATOM 5955 C CA . CYS B 1 244 ? -14.102 -12.297 -3.225 1 92.94 244 CYS B CA 1
ATOM 5956 C C . CYS B 1 244 ? -13.094 -11.203 -3.539 1 92.94 244 CYS B C 1
ATOM 5958 O O . CYS B 1 244 ? -12.445 -10.664 -2.635 1 92.94 244 CYS B O 1
ATOM 5960 N N . THR B 1 245 ? -13.039 -10.828 -4.746 1 93.94 245 THR B N 1
ATOM 5961 C CA . THR B 1 245 ? -11.953 -9.992 -5.242 1 93.94 245 THR B CA 1
ATOM 5962 C C . THR B 1 245 ? -11.969 -8.625 -4.566 1 93.94 245 THR B C 1
ATOM 5964 O O . THR B 1 245 ? -10.945 -8.172 -4.051 1 93.94 245 THR B O 1
ATOM 5967 N N . LYS B 1 246 ? -13.141 -7.988 -4.441 1 95.62 246 LYS B N 1
ATOM 5968 C CA . LYS B 1 246 ? -13.219 -6.641 -3.887 1 95.62 246 LYS B CA 1
ATOM 5969 C C . LYS B 1 246 ? -12.867 -6.637 -2.4 1 95.62 246 LYS B C 1
ATOM 5971 O O . LYS B 1 246 ? -12.102 -5.785 -1.939 1 95.62 246 LYS B O 1
ATOM 5976 N N . ASP B 1 247 ? -13.359 -7.613 -1.66 1 96.75 247 ASP B N 1
ATOM 5977 C CA . ASP B 1 247 ? -13.023 -7.719 -0.245 1 96.75 247 ASP B CA 1
ATOM 5978 C C . ASP B 1 247 ? -11.539 -8.047 -0.058 1 96.75 247 ASP B C 1
ATOM 5980 O O . ASP B 1 247 ? -10.914 -7.57 0.89 1 96.75 247 ASP B O 1
ATOM 5984 N N . SER B 1 248 ? -11.023 -8.898 -0.939 1 97.69 248 SER B N 1
ATOM 5985 C CA . SER B 1 248 ? -9.602 -9.227 -0.88 1 97.69 248 SER B CA 1
ATOM 5986 C C . SER B 1 248 ? -8.734 -7.984 -1.055 1 97.69 248 SER B C 1
ATOM 5988 O O . SER B 1 248 ? -7.703 -7.844 -0.398 1 97.69 248 SER B O 1
ATOM 5990 N N . MET B 1 249 ? -9.203 -7.113 -1.932 1 98 249 MET B N 1
ATOM 5991 C CA . MET B 1 249 ? -8.477 -5.879 -2.203 1 98 249 MET B CA 1
ATOM 5992 C C . MET B 1 249 ? -8.586 -4.906 -1.033 1 98 249 MET B C 1
ATOM 5994 O O . MET B 1 249 ? -7.578 -4.41 -0.532 1 98 249 MET B O 1
ATOM 5998 N N . MET B 1 250 ? -9.797 -4.664 -0.551 1 98.25 250 MET B N 1
ATOM 5999 C CA . MET B 1 250 ? -10.031 -3.699 0.52 1 98.25 250 MET B CA 1
ATOM 6000 C C . MET B 1 250 ? -9.406 -4.176 1.826 1 98.25 250 MET B C 1
ATOM 6002 O O . MET B 1 250 ? -8.734 -3.406 2.518 1 98.25 250 MET B O 1
ATOM 6006 N N . SER B 1 251 ? -9.625 -5.438 2.154 1 97.69 251 SER B N 1
ATOM 6007 C CA . SER B 1 251 ? -9.086 -5.98 3.393 1 97.69 251 SER B CA 1
ATOM 6008 C C . SER B 1 251 ? -7.559 -5.918 3.402 1 97.69 251 SER B C 1
ATOM 6010 O O . SER B 1 251 ? -6.953 -5.582 4.422 1 97.69 251 SER B O 1
ATOM 6012 N N . ASP B 1 252 ? -6.984 -6.238 2.275 1 98.44 252 ASP B N 1
ATOM 6013 C CA . ASP B 1 252 ? -5.531 -6.227 2.18 1 98.44 252 ASP B CA 1
ATOM 6014 C C . ASP B 1 252 ? -4.977 -4.82 2.412 1 98.44 252 ASP B C 1
ATOM 6016 O O . ASP B 1 252 ? -4.059 -4.633 3.213 1 98.44 252 ASP B O 1
ATOM 6020 N N . VAL B 1 253 ? -5.516 -3.855 1.768 1 98.56 253 VAL B N 1
ATOM 6021 C CA . VAL B 1 253 ? -5.078 -2.465 1.854 1 98.56 253 VAL B CA 1
ATOM 6022 C C . VAL B 1 253 ? -5.242 -1.959 3.285 1 98.56 253 VAL B C 1
ATOM 6024 O O . VAL B 1 253 ? -4.348 -1.304 3.824 1 98.56 253 VAL B O 1
ATOM 6027 N N . LEU B 1 254 ? -6.34 -2.279 3.902 1 98.31 254 LEU B N 1
ATOM 6028 C CA . LEU B 1 254 ? -6.594 -1.826 5.266 1 98.31 254 LEU B CA 1
ATOM 6029 C C . LEU B 1 254 ? -5.684 -2.547 6.258 1 98.31 254 LEU B C 1
ATOM 6031 O O . LEU B 1 254 ? -5.246 -1.956 7.246 1 98.31 254 LEU B O 1
ATOM 6035 N N . GLN B 1 255 ? -5.359 -3.793 5.988 1 97.62 255 GLN B N 1
ATOM 6036 C CA . GLN B 1 255 ? -4.41 -4.523 6.82 1 97.62 255 GLN B CA 1
ATOM 6037 C C . GLN B 1 255 ? -3.018 -3.9 6.746 1 97.62 255 GLN B C 1
ATOM 6039 O O . GLN B 1 255 ? -2.322 -3.799 7.758 1 97.62 255 GLN B O 1
ATOM 6044 N N . ASP B 1 256 ? -2.646 -3.471 5.496 1 97.31 256 ASP B N 1
ATOM 6045 C CA . ASP B 1 256 ? -1.381 -2.766 5.312 1 97.31 256 ASP B CA 1
ATOM 6046 C C . ASP B 1 256 ? -1.259 -1.597 6.289 1 97.31 256 ASP B C 1
ATOM 6048 O O . ASP B 1 256 ? -0.269 -1.488 7.016 1 97.31 256 ASP B O 1
ATOM 6052 N N . ILE B 1 257 ? -2.26 -0.839 6.285 1 97.75 257 ILE B N 1
ATOM 6053 C CA . ILE B 1 257 ? -2.256 0.413 7.035 1 97.75 257 ILE B CA 1
ATOM 6054 C C . ILE B 1 257 ? -2.338 0.119 8.531 1 97.75 257 ILE B C 1
ATOM 6056 O O . ILE B 1 257 ? -1.588 0.693 9.328 1 97.75 257 ILE B O 1
ATOM 6060 N N . ALA B 1 258 ? -3.174 -0.819 8.953 1 97.25 258 ALA B N 1
ATOM 6061 C CA . ALA B 1 258 ? -3.396 -1.134 10.359 1 97.25 258 ALA B CA 1
ATOM 6062 C C . ALA B 1 258 ? -2.148 -1.745 10.992 1 97.25 258 ALA B C 1
ATOM 6064 O O . ALA B 1 258 ? -1.703 -1.305 12.055 1 97.25 258 ALA B O 1
ATOM 6065 N N . MET B 1 259 ? -1.605 -2.725 10.344 1 96.25 259 MET B N 1
ATOM 6066 C CA . MET B 1 259 ? -0.478 -3.443 10.93 1 96.25 259 MET B CA 1
ATOM 6067 C C . MET B 1 259 ? 0.756 -2.551 11.008 1 96.25 259 MET B C 1
ATOM 6069 O O . MET B 1 259 ? 1.461 -2.547 12.016 1 96.25 259 MET B O 1
ATOM 6073 N N . LYS B 1 260 ? 0.981 -1.858 9.969 1 96.62 260 LYS B N 1
ATOM 6074 C CA . LYS B 1 260 ? 2.092 -0.91 9.992 1 96.62 260 LYS B CA 1
ATOM 6075 C C . LYS B 1 260 ? 1.88 0.161 11.055 1 96.62 260 LYS B C 1
ATOM 6077 O O . LYS B 1 260 ? 2.807 0.5 11.797 1 96.62 260 LYS B O 1
ATOM 6082 N N . GLY B 1 261 ? 0.656 0.735 11.078 1 96.94 261 GLY B N 1
ATOM 6083 C CA . GLY B 1 261 ? 0.368 1.767 12.055 1 96.94 261 GLY B CA 1
ATOM 6084 C C . GLY B 1 261 ? 0.632 1.32 13.484 1 96.94 261 GLY B C 1
ATOM 6085 O O . GLY B 1 261 ? 1.229 2.059 14.273 1 96.94 261 GLY B O 1
ATOM 6086 N N . HIS B 1 262 ? 0.222 0.141 13.805 1 95 262 HIS B N 1
ATOM 6087 C CA . HIS B 1 262 ? 0.449 -0.381 15.148 1 95 262 HIS B CA 1
ATOM 6088 C C . HIS B 1 262 ? 1.936 -0.59 15.414 1 95 262 HIS B C 1
ATOM 6090 O O . HIS B 1 262 ? 2.408 -0.364 16.531 1 95 262 HIS B O 1
ATOM 6096 N N . HIS B 1 263 ? 2.643 -1.021 14.406 1 94.19 263 HIS B N 1
ATOM 6097 C CA . HIS B 1 263 ? 4.09 -1.165 14.539 1 94.19 263 HIS B CA 1
ATOM 6098 C C . HIS B 1 263 ? 4.754 0.181 14.805 1 94.19 263 HIS B C 1
ATOM 6100 O O . HIS B 1 263 ? 5.609 0.292 15.688 1 94.19 263 HIS B O 1
ATOM 6106 N N . VAL B 1 264 ? 4.355 1.17 14.086 1 96.69 264 VAL B N 1
ATOM 6107 C CA . VAL B 1 264 ? 4.914 2.512 14.211 1 96.69 264 VAL B CA 1
ATOM 6108 C C . VAL B 1 264 ? 4.637 3.062 15.609 1 96.69 264 VAL B C 1
ATOM 6110 O O . VAL B 1 264 ? 5.523 3.635 16.25 1 96.69 264 VAL B O 1
ATOM 6113 N N . ILE B 1 265 ? 3.428 2.9 16.062 1 96.12 265 ILE B N 1
ATOM 6114 C CA . ILE B 1 265 ? 3.061 3.385 17.391 1 96.12 265 ILE B CA 1
ATOM 6115 C C . ILE B 1 265 ? 3.914 2.688 18.453 1 96.12 265 ILE B C 1
ATOM 6117 O O . ILE B 1 265 ? 4.402 3.328 19.391 1 96.12 265 ILE B O 1
ATOM 6121 N N . GLY B 1 266 ? 4.07 1.392 18.266 1 93.12 266 GLY B N 1
ATOM 6122 C CA . GLY B 1 266 ? 4.941 0.675 19.188 1 93.12 266 GLY B CA 1
ATOM 6123 C C . GLY B 1 266 ? 6.355 1.219 19.219 1 93.12 266 GLY B C 1
ATOM 6124 O O . GLY B 1 266 ? 6.93 1.42 20.281 1 93.12 266 GLY B O 1
ATOM 6125 N N . GLN B 1 267 ? 6.895 1.455 18.094 1 94.06 267 GLN B N 1
ATOM 6126 C CA . GLN B 1 267 ? 8.242 2 17.984 1 94.06 267 GLN B CA 1
ATOM 6127 C C . GLN B 1 267 ? 8.32 3.396 18.594 1 94.06 267 GLN B C 1
ATOM 6129 O O . GLN B 1 267 ? 9.32 3.75 19.219 1 94.06 267 GLN B O 1
ATOM 6134 N N . TRP B 1 268 ? 7.32 4.172 18.391 1 95.44 268 TRP B N 1
ATOM 6135 C CA . TRP B 1 268 ? 7.266 5.523 18.938 1 95.44 268 TRP B CA 1
ATOM 6136 C C . TRP B 1 268 ? 7.266 5.488 20.469 1 95.44 268 TRP B C 1
ATOM 6138 O O . TRP B 1 268 ? 8.016 6.23 21.109 1 95.44 268 TRP B O 1
ATOM 6148 N N . LEU B 1 269 ? 6.465 4.652 21.016 1 92.88 269 LEU B N 1
ATOM 6149 C CA . LEU B 1 269 ? 6.391 4.516 22.469 1 92.88 269 LEU B CA 1
ATOM 6150 C C . LEU B 1 269 ? 7.742 4.098 23.047 1 92.88 269 LEU B C 1
ATOM 6152 O O . LEU B 1 269 ? 8.133 4.562 24.125 1 92.88 269 LEU B O 1
ATOM 6156 N N . ASP B 1 270 ? 8.469 3.348 22.328 1 89.94 270 ASP B N 1
ATOM 6157 C CA . ASP B 1 270 ? 9.766 2.852 22.781 1 89.94 270 ASP B CA 1
ATOM 6158 C C . ASP B 1 270 ? 10.844 3.916 22.641 1 89.94 270 ASP B C 1
ATOM 6160 O O . ASP B 1 270 ? 11.656 4.121 23.547 1 89.94 270 ASP B O 1
ATOM 6164 N N . LYS B 1 271 ? 10.797 4.652 21.609 1 91.19 271 LYS B N 1
ATOM 6165 C CA . LYS B 1 271 ? 11.93 5.496 21.234 1 91.19 271 LYS B CA 1
ATOM 6166 C C . LYS B 1 271 ? 11.719 6.934 21.703 1 91.19 271 LYS B C 1
ATOM 6168 O O . LYS B 1 271 ? 12.68 7.645 22 1 91.19 271 LYS B O 1
ATOM 6173 N N . ALA B 1 272 ? 10.5 7.328 21.656 1 92.75 272 ALA B N 1
ATOM 6174 C CA . ALA B 1 272 ? 10.234 8.758 21.812 1 92.75 272 ALA B CA 1
ATOM 6175 C C . ALA B 1 272 ? 10.219 9.156 23.281 1 92.75 272 ALA B C 1
ATOM 6177 O O . ALA B 1 272 ? 10.523 10.297 23.625 1 92.75 272 ALA B O 1
ATOM 6178 N N . TYR B 1 273 ? 9.867 8.242 24.156 1 87.56 273 TYR B N 1
ATOM 6179 C CA . TYR B 1 273 ? 9.719 8.57 25.578 1 87.56 273 TYR B CA 1
ATOM 6180 C C . TYR B 1 273 ? 10.984 8.219 26.344 1 87.56 273 TYR B C 1
ATOM 6182 O O . TYR B 1 273 ? 11.203 8.711 27.453 1 87.56 273 TYR B O 1
ATOM 6190 N N . ASP B 1 274 ? 11.805 7.164 25.906 1 70 274 ASP B N 1
ATOM 6191 C CA . ASP B 1 274 ? 12.938 6.633 26.672 1 70 274 ASP B CA 1
ATOM 6192 C C . ASP B 1 274 ? 14.188 7.488 26.453 1 70 274 ASP B C 1
ATOM 6194 O O . ASP B 1 274 ? 15.102 7.102 25.734 1 70 274 ASP B O 1
ATOM 6198 N N . GLN B 1 275 ? 14.125 8.695 26.391 1 60.56 275 GLN B N 1
ATOM 6199 C CA . GLN B 1 275 ? 15.445 9.289 26.234 1 60.56 275 GLN B CA 1
ATOM 6200 C C . GLN B 1 275 ? 15.953 9.867 27.562 1 60.56 275 GLN B C 1
ATOM 6202 O O . GLN B 1 275 ? 15.484 10.922 28 1 60.56 275 GLN B O 1
ATOM 6207 N N . GLY B 1 276 ? 16.344 8.883 28.375 1 54.66 276 GLY B N 1
ATOM 6208 C CA . GLY B 1 276 ? 17.078 9.172 29.594 1 54.66 276 GLY B CA 1
ATOM 6209 C C . GLY B 1 276 ? 16.609 10.438 30.297 1 54.66 276 GLY B C 1
ATOM 6210 O O . GLY B 1 276 ? 15.672 11.094 29.844 1 54.66 276 GLY B O 1
ATOM 6211 N N . ASN B 1 277 ? 17.172 10.711 31.578 1 48.97 277 ASN B N 1
ATOM 6212 C CA . ASN B 1 277 ? 16.922 11.727 32.594 1 48.97 277 ASN B CA 1
ATOM 6213 C C . ASN B 1 277 ? 17.109 13.133 32.031 1 48.97 277 ASN B C 1
ATOM 6215 O O . ASN B 1 277 ? 17.422 14.062 32.781 1 48.97 277 ASN B O 1
ATOM 6219 N N . GLN B 1 278 ? 17.078 13.141 30.719 1 53.44 278 GLN B N 1
ATOM 6220 C CA . GLN B 1 278 ? 17.375 14.523 30.375 1 53.44 278 GLN B CA 1
ATOM 6221 C C . GLN B 1 278 ? 16.141 15.398 30.469 1 53.44 278 GLN B C 1
ATOM 6223 O O . GLN B 1 278 ? 15.031 14.953 30.141 1 53.44 278 GLN B O 1
ATOM 6228 N N . SER B 1 279 ? 16.188 16.391 31.312 1 53.28 279 SER B N 1
ATOM 6229 C CA . SER B 1 279 ? 15.172 17.375 31.672 1 53.28 279 SER B CA 1
ATOM 6230 C C . SER B 1 279 ? 14.539 18 30.422 1 53.28 279 SER B C 1
ATOM 6232 O O . SER B 1 279 ? 15.234 18.281 29.453 1 53.28 279 SER B O 1
ATOM 6234 N N . MET B 1 280 ? 13.312 17.859 30.094 1 58.75 280 MET B N 1
ATOM 6235 C CA . MET B 1 280 ? 12.523 18.578 29.109 1 58.75 280 MET B CA 1
ATOM 6236 C C . MET B 1 280 ? 12.641 20.078 29.312 1 58.75 280 MET B C 1
ATOM 6238 O O . MET B 1 280 ? 12.836 20.547 30.438 1 58.75 280 MET B O 1
ATOM 6242 N N . PRO B 1 281 ? 12.672 20.719 28.094 1 54.72 281 PRO B N 1
ATOM 6243 C CA . PRO B 1 281 ? 12.57 22.156 28.359 1 54.72 281 PRO B CA 1
ATOM 6244 C C . PRO B 1 281 ? 11.359 22.531 29.203 1 54.72 281 PRO B C 1
ATOM 6246 O O . PRO B 1 281 ? 10.305 21.891 29.078 1 54.72 281 PRO B O 1
ATOM 6249 N N . ALA B 1 282 ? 11.508 23.281 30.266 1 47.56 282 ALA B N 1
ATOM 6250 C CA . ALA B 1 282 ? 10.523 23.719 31.25 1 47.56 282 ALA B CA 1
ATOM 6251 C C . ALA B 1 282 ? 9.219 24.141 30.594 1 47.56 282 ALA B C 1
ATOM 6253 O O . ALA B 1 282 ? 8.133 23.969 31.141 1 47.56 282 ALA B O 1
ATOM 6254 N N . THR B 1 283 ? 9.203 24.719 29.328 1 51.16 283 THR B N 1
ATOM 6255 C CA . THR B 1 283 ? 8.039 25.375 28.766 1 51.16 283 THR B CA 1
ATOM 6256 C C . THR B 1 283 ? 7.289 24.422 27.828 1 51.16 283 THR B C 1
ATOM 6258 O O . THR B 1 283 ? 6.191 24.75 27.359 1 51.16 283 THR B O 1
ATOM 6261 N N . SER B 1 284 ? 7.797 23.203 27.719 1 65.12 284 SER B N 1
ATOM 6262 C CA . SER B 1 284 ? 7.129 22.391 26.703 1 65.12 284 SER B CA 1
ATOM 6263 C C . SER B 1 284 ? 6.156 21.406 27.344 1 65.12 284 SER B C 1
ATOM 6265 O O . SER B 1 284 ? 6.418 20.875 28.422 1 65.12 284 SER B O 1
ATOM 6267 N N . MET B 1 285 ? 4.957 21.484 26.859 1 83.69 285 MET B N 1
ATOM 6268 C CA . MET B 1 285 ? 3.955 20.516 27.297 1 83.69 285 MET B CA 1
ATOM 6269 C C . MET B 1 285 ? 4.41 19.094 27 1 83.69 285 MET B C 1
ATOM 6271 O O . MET B 1 285 ? 5.023 18.828 25.969 1 83.69 285 MET B O 1
ATOM 6275 N N . PHE B 1 286 ? 4.215 18.281 28.016 1 90.94 286 PHE B N 1
ATOM 6276 C CA . PHE B 1 286 ? 4.586 16.875 27.891 1 90.94 286 PHE B CA 1
ATOM 6277 C C . PHE B 1 286 ? 3.369 16.031 27.578 1 90.94 286 PHE B C 1
ATOM 6279 O O . PHE B 1 286 ? 2.326 16.141 28.219 1 90.94 286 PHE B O 1
ATOM 6286 N N . ASN B 1 287 ? 3.494 15.195 26.516 1 93.56 287 ASN B N 1
ATOM 6287 C CA . ASN B 1 287 ? 2.422 14.289 26.125 1 93.56 287 ASN B CA 1
ATOM 6288 C C . ASN B 1 287 ? 2.398 13.039 27.016 1 93.56 287 ASN B C 1
ATOM 6290 O O . ASN B 1 287 ? 2.738 11.945 26.562 1 93.56 287 ASN B O 1
ATOM 6294 N N . SER B 1 288 ? 1.86 13.164 28.234 1 87.81 288 SER B N 1
ATOM 6295 C CA . SER B 1 288 ? 1.879 12.102 29.234 1 87.81 288 SER B CA 1
ATOM 6296 C C . SER B 1 288 ? 0.853 11.023 28.906 1 87.81 288 SER B C 1
ATOM 6298 O O . SER B 1 288 ? 0.999 9.867 29.328 1 87.81 288 SER B O 1
ATOM 6300 N N . ASP B 1 289 ? -0.096 11.32 28.109 1 90.38 289 ASP B N 1
ATOM 6301 C CA . ASP B 1 289 ? -1.186 10.391 27.797 1 90.38 289 ASP B CA 1
ATOM 6302 C C . ASP B 1 289 ? -0.871 9.555 26.562 1 90.38 289 ASP B C 1
ATOM 6304 O O . ASP B 1 289 ? -1.671 8.711 26.156 1 90.38 289 ASP B O 1
ATOM 6308 N N . HIS B 1 290 ? 0.238 9.789 25.984 1 94.62 290 HIS B N 1
ATOM 6309 C CA . HIS B 1 290 ? 0.625 9.078 24.781 1 94.62 290 HIS B CA 1
ATOM 6310 C C . HIS B 1 290 ? -0.407 9.281 23.672 1 94.62 290 HIS B C 1
ATOM 6312 O O . HIS B 1 290 ? -0.84 8.312 23.031 1 94.62 290 HIS B O 1
ATOM 6318 N N . LYS B 1 291 ? -0.812 10.516 23.531 1 95.69 291 LYS B N 1
ATOM 6319 C CA . LYS B 1 291 ? -1.808 10.852 22.531 1 95.69 291 LYS B CA 1
ATOM 6320 C C . LYS B 1 291 ? -1.22 10.75 21.125 1 95.69 291 LYS B C 1
ATOM 6322 O O . LYS B 1 291 ? -0.173 11.336 20.828 1 95.69 291 LYS B O 1
ATOM 6327 N N . VAL B 1 292 ? -1.842 9.961 20.312 1 97.94 292 VAL B N 1
ATOM 6328 C CA . VAL B 1 292 ? -1.525 9.844 18.891 1 97.94 292 VAL B CA 1
ATOM 6329 C C . VAL B 1 292 ? -2.578 10.578 18.062 1 97.94 292 VAL B C 1
ATOM 6331 O O . VAL B 1 292 ? -3.777 10.352 18.234 1 97.94 292 VAL B O 1
ATOM 6334 N N . MET B 1 293 ? -2.152 11.422 17.156 1 98.25 293 MET B N 1
ATOM 6335 C CA . MET B 1 293 ? -3.102 12.227 16.391 1 98.25 293 MET B CA 1
ATOM 6336 C C . MET B 1 293 ? -3.271 11.672 14.977 1 98.25 293 MET B C 1
ATOM 6338 O O . MET B 1 293 ? -2.295 11.258 14.344 1 98.25 293 MET B O 1
ATOM 6342 N N . CYS B 1 294 ? -4.473 11.656 14.492 1 98.06 294 CYS B N 1
ATOM 6343 C CA . CYS B 1 294 ? -4.816 11.336 13.109 1 98.06 294 CYS B CA 1
ATOM 6344 C C . CYS B 1 294 ? -5.445 12.539 12.414 1 98.06 294 CYS B C 1
ATOM 6346 O O . CYS B 1 294 ? -6.23 13.266 13.016 1 98.06 294 CYS B O 1
ATOM 6348 N N . THR B 1 295 ? -5.043 12.773 11.219 1 96.56 295 THR B N 1
ATOM 6349 C CA . THR B 1 295 ? -5.602 13.867 10.43 1 96.56 295 THR B CA 1
ATOM 6350 C C . THR B 1 295 ? -5.676 13.477 8.953 1 96.56 295 THR B C 1
ATOM 6352 O O . THR B 1 295 ? -5.496 12.312 8.602 1 96.56 295 THR B O 1
ATOM 6355 N N . GLY B 1 296 ? -6.125 14.422 8.07 1 93.06 296 GLY B N 1
ATOM 6356 C CA . GLY B 1 296 ? -6.23 14.164 6.641 1 93.06 296 GLY B CA 1
ATOM 6357 C C . GLY B 1 296 ? -7.582 13.609 6.23 1 93.06 296 GLY B C 1
ATOM 6358 O O . GLY B 1 296 ? -8.438 13.352 7.078 1 93.06 296 GLY B O 1
ATOM 6359 N N . GLY B 1 297 ? -7.75 13.414 4.957 1 90 297 GLY B N 1
ATOM 6360 C CA . GLY B 1 297 ? -9.008 12.938 4.402 1 90 297 GLY B CA 1
ATOM 6361 C C . GLY B 1 297 ? -9.383 11.547 4.887 1 90 297 GLY B C 1
ATOM 6362 O O . GLY B 1 297 ? -10.562 11.219 5.004 1 90 297 GLY B O 1
ATOM 6363 N N . ASP B 1 298 ? -8.375 10.711 5.211 1 93.12 298 ASP B N 1
ATOM 6364 C CA . ASP B 1 298 ? -8.609 9.344 5.68 1 93.12 298 ASP B CA 1
ATOM 6365 C C . ASP B 1 298 ? -8.461 9.258 7.195 1 93.12 298 ASP B C 1
ATOM 6367 O O . ASP B 1 298 ? -8.25 8.164 7.738 1 93.12 298 ASP B O 1
ATOM 6371 N N . GLY B 1 299 ? -8.484 10.375 7.84 1 94.69 299 GLY B N 1
ATOM 6372 C CA . GLY B 1 299 ? -8.273 10.406 9.281 1 94.69 299 GLY B CA 1
ATOM 6373 C C . GLY B 1 299 ? -9.242 9.531 10.047 1 94.69 299 GLY B C 1
ATOM 6374 O O . GLY B 1 299 ? -8.867 8.883 11.023 1 94.69 299 GLY B O 1
ATOM 6375 N N . GLU B 1 300 ? -10.469 9.445 9.633 1 92.69 300 GLU B N 1
ATOM 6376 C CA . GLU B 1 300 ? -11.484 8.641 10.312 1 92.69 300 GLU B CA 1
ATOM 6377 C C . GLU B 1 300 ? -11.203 7.148 10.164 1 92.69 300 GLU B C 1
ATOM 6379 O O . GLU B 1 300 ? -11.398 6.375 11.102 1 92.69 300 GLU B O 1
ATOM 6384 N N . ILE B 1 301 ? -10.812 6.789 9.008 1 96 301 ILE B N 1
ATOM 6385 C CA . ILE B 1 301 ? -10.445 5.398 8.758 1 96 301 ILE B CA 1
ATOM 6386 C C . ILE B 1 301 ? -9.234 5.023 9.617 1 96 301 ILE B C 1
ATOM 6388 O O . ILE B 1 301 ? -9.203 3.953 10.227 1 96 301 ILE B O 1
ATOM 6392 N N . LEU B 1 302 ? -8.25 5.941 9.664 1 97.69 302 LEU B N 1
ATOM 6393 C CA . LEU B 1 302 ? -7.059 5.707 10.469 1 97.69 302 LEU B CA 1
ATOM 6394 C C . LEU B 1 302 ? -7.422 5.543 11.938 1 97.69 302 LEU B C 1
ATOM 6396 O O . LEU B 1 302 ? -6.871 4.68 12.625 1 97.69 302 LEU B O 1
ATOM 6400 N N . MET B 1 303 ? -8.352 6.336 12.414 1 95.88 303 MET B N 1
ATOM 6401 C CA . MET B 1 303 ? -8.797 6.277 13.805 1 95.88 303 MET B CA 1
ATOM 6402 C C . MET B 1 303 ? -9.328 4.887 14.148 1 95.88 303 MET B C 1
ATOM 6404 O O . MET B 1 303 ? -9.062 4.371 15.242 1 95.88 303 MET B O 1
ATOM 6408 N N . LYS B 1 304 ? -10.031 4.336 13.281 1 95.06 304 LYS B N 1
ATOM 6409 C CA . LYS B 1 304 ? -10.578 3.004 13.516 1 95.06 304 LYS B CA 1
ATOM 6410 C C . LYS B 1 304 ? -9.484 1.943 13.477 1 95.06 304 LYS B C 1
ATOM 6412 O O . LYS B 1 304 ? -9.375 1.126 14.398 1 95.06 304 LYS B O 1
ATOM 6417 N N . LEU B 1 305 ? -8.68 1.98 12.453 1 96.75 305 LEU B N 1
ATOM 6418 C CA . LEU B 1 305 ? -7.688 0.941 12.188 1 96.75 305 LEU B CA 1
ATOM 6419 C C . LEU B 1 305 ? -6.625 0.907 13.273 1 96.75 305 LEU B C 1
ATOM 6421 O O . LEU B 1 305 ? -6.02 -0.138 13.523 1 96.75 305 LEU B O 1
ATOM 6425 N N . LEU B 1 306 ? -6.391 2.062 13.914 1 96.75 306 LEU B N 1
ATOM 6426 C CA . LEU B 1 306 ? -5.293 2.146 14.875 1 96.75 306 LEU B CA 1
ATOM 6427 C C . LEU B 1 306 ? -5.785 1.873 16.297 1 96.75 306 LEU B C 1
ATOM 6429 O O . LEU B 1 306 ? -4.988 1.858 17.234 1 96.75 306 LEU B O 1
ATOM 6433 N N . GLN B 1 307 ? -7.059 1.625 16.453 1 93.19 307 GLN B N 1
ATOM 6434 C CA . GLN B 1 307 ? -7.59 1.156 17.719 1 93.19 307 GLN B CA 1
ATOM 6435 C C . GLN B 1 307 ? -7.164 -0.283 18 1 93.19 307 GLN B C 1
ATOM 6437 O O . GLN B 1 307 ? -6.855 -1.033 17.078 1 93.19 307 GLN B O 1
ATOM 6442 N N . PRO B 1 308 ? -7.195 -0.527 19.25 1 87.19 308 PRO B N 1
ATOM 6443 C CA . PRO B 1 308 ? -7.055 -1.957 19.531 1 87.19 308 PRO B CA 1
ATOM 6444 C C . PRO B 1 308 ? -8.07 -2.811 18.781 1 87.19 308 PRO B C 1
ATOM 6446 O O . PRO B 1 308 ? -9.211 -2.385 18.594 1 87.19 308 PRO B O 1
ATOM 6449 N N . ASN B 1 309 ? -7.777 -3.92 18.297 1 87.62 309 ASN B N 1
ATOM 6450 C CA . ASN B 1 309 ? -8.617 -4.82 17.516 1 87.62 309 ASN B CA 1
ATOM 6451 C C . ASN B 1 309 ? -9.094 -4.164 16.219 1 87.62 309 ASN B C 1
ATOM 6453 O O . ASN B 1 309 ? -10.18 -4.473 15.727 1 87.62 309 ASN B O 1
ATOM 6457 N N . PHE B 1 310 ? -8.477 -3.076 15.844 1 93.88 310 PHE B N 1
ATOM 6458 C CA . PHE B 1 310 ? -8.672 -2.4 14.562 1 93.88 310 PHE B CA 1
ATOM 6459 C C . PHE B 1 310 ? -10.07 -1.81 14.469 1 93.88 310 PHE B C 1
ATOM 6461 O O . PHE B 1 310 ? -10.695 -1.841 13.406 1 93.88 310 PHE B O 1
ATOM 6468 N N . GLY B 1 311 ? -10.703 -1.485 15.68 1 91.06 311 GLY B N 1
ATOM 6469 C CA . GLY B 1 311 ? -12.023 -0.88 15.703 1 91.06 311 GLY B CA 1
ATOM 6470 C C . GLY B 1 311 ? -13.117 -1.809 15.195 1 91.06 311 GLY B C 1
ATOM 6471 O O . GLY B 1 311 ? -14.188 -1.354 14.789 1 91.06 311 GLY B O 1
ATOM 6472 N N . GLY B 1 312 ? -12.758 -3.088 15.094 1 93.25 312 GLY B N 1
ATOM 6473 C CA . GLY B 1 312 ? -13.727 -4.062 14.609 1 93.25 312 GLY B CA 1
ATOM 6474 C C . GLY B 1 312 ? -13.766 -4.148 13.094 1 93.25 312 GLY B C 1
ATOM 6475 O O . GLY B 1 312 ? -14.641 -4.816 12.531 1 93.25 312 GLY B O 1
ATOM 6476 N N . VAL B 1 313 ? -12.859 -3.52 12.406 1 96.31 313 VAL B N 1
ATOM 6477 C CA . VAL B 1 313 ? -12.852 -3.459 10.953 1 96.31 313 VAL B CA 1
ATOM 6478 C C . VAL B 1 313 ? -12.203 -4.719 10.383 1 96.31 313 VAL B C 1
ATOM 6480 O O . VAL B 1 313 ? -12.641 -5.246 9.359 1 96.31 313 VAL B O 1
ATOM 6483 N N . LEU B 1 314 ? -11.102 -5.168 11.008 1 96.56 314 LEU B N 1
ATOM 6484 C CA . LEU B 1 314 ? -10.328 -6.332 10.586 1 96.56 314 LEU B CA 1
ATOM 6485 C C . LEU B 1 314 ? -10.383 -7.43 11.641 1 96.56 314 LEU B C 1
ATOM 6487 O O . LEU B 1 314 ? -10.453 -7.145 12.836 1 96.56 314 LEU B O 1
ATOM 6491 N N . GLU B 1 315 ? -10.312 -8.602 11.141 1 91.81 315 GLU B N 1
ATOM 6492 C CA . GLU B 1 315 ? -10.242 -9.734 12.055 1 91.81 315 GLU B CA 1
ATOM 6493 C C . GLU B 1 315 ? -8.961 -9.703 12.883 1 91.81 315 GLU B C 1
ATOM 6495 O O . GLU B 1 315 ? -7.891 -9.375 12.367 1 91.81 315 GLU B O 1
ATOM 6500 N N . SER B 1 316 ? -9.125 -9.812 14.172 1 82.62 316 SER B N 1
ATOM 6501 C CA . SER B 1 316 ? -7.973 -9.812 15.07 1 82.62 316 SER B CA 1
ATOM 6502 C C . SER B 1 316 ? -7.645 -11.219 15.555 1 82.62 316 SER B C 1
ATOM 6504 O O . SER B 1 316 ? -8.5 -12.102 15.531 1 82.62 316 SER B O 1
ATOM 6506 N N . SER B 1 317 ? -6.305 -11.383 15.656 1 68.81 317 SER B N 1
ATOM 6507 C CA . SER B 1 317 ? -5.918 -12.703 16.156 1 68.81 317 SER B CA 1
ATOM 6508 C C . SER B 1 317 ? -6.418 -12.906 17.594 1 68.81 317 SER B C 1
ATOM 6510 O O . SER B 1 317 ? -6.516 -11.953 18.359 1 68.81 317 SER B O 1
ATOM 6512 N N . VAL B 1 318 ? -7.047 -14.062 17.797 1 53.03 318 VAL B N 1
ATOM 6513 C CA . VAL B 1 318 ? -7.496 -14.484 19.125 1 53.03 318 VAL B CA 1
ATOM 6514 C C . VAL B 1 318 ? -6.363 -14.312 20.125 1 53.03 318 VAL B C 1
ATOM 6516 O O . VAL B 1 318 ? -6.605 -14.008 21.297 1 53.03 318 VAL B O 1
ATOM 6519 N N . ARG B 1 319 ? -5.211 -14.656 19.688 1 48.47 319 ARG B N 1
ATOM 6520 C CA . ARG B 1 319 ? -4.098 -14.633 20.625 1 48.47 319 ARG B CA 1
ATOM 6521 C C . ARG B 1 319 ? -3.812 -13.211 21.094 1 48.47 319 ARG B C 1
ATOM 6523 O O . ARG B 1 319 ? -3.109 -13.008 22.094 1 48.47 319 ARG B O 1
ATOM 6530 N N . SER B 1 320 ? -4.195 -12.266 20.25 1 49.25 320 SER B N 1
ATOM 6531 C CA . SER B 1 320 ? -3.893 -10.875 20.562 1 49.25 320 SER B CA 1
ATOM 6532 C C . SER B 1 320 ? -4.938 -10.273 21.5 1 49.25 320 SER B C 1
ATOM 6534 O O . SER B 1 320 ? -4.867 -9.086 21.844 1 49.25 320 SER B O 1
ATOM 6536 N N . THR B 1 321 ? -6.035 -10.992 21.703 1 41.56 321 THR B N 1
ATOM 6537 C CA . THR B 1 321 ? -7.121 -10.422 22.484 1 41.56 321 THR B CA 1
ATOM 6538 C C . THR B 1 321 ? -6.684 -10.195 23.922 1 41.56 321 THR B C 1
ATOM 6540 O O . THR B 1 321 ? -7.48 -9.773 24.766 1 41.56 321 THR B O 1
ATOM 6543 N N . ALA B 1 322 ? -5.57 -10.688 24.25 1 41.84 322 ALA B N 1
ATOM 6544 C CA . ALA B 1 322 ? -5.395 -10.328 25.656 1 41.84 322 ALA B CA 1
ATOM 6545 C C . ALA B 1 322 ? -5.457 -8.812 25.844 1 41.84 322 ALA B C 1
ATOM 6547 O O . ALA B 1 322 ? -4.973 -8.055 25 1 41.84 322 ALA B O 1
ATOM 6548 N N . THR B 1 323 ? -6.336 -8.391 26.719 1 44.12 323 THR B N 1
ATOM 6549 C CA . THR B 1 323 ? -6.629 -7.031 27.156 1 44.12 323 THR B CA 1
ATOM 6550 C C . THR B 1 323 ? -5.34 -6.238 27.344 1 44.12 323 THR B C 1
ATOM 6552 O O . THR B 1 323 ? -4.691 -6.332 28.391 1 44.12 323 THR B O 1
ATOM 6555 N N . LYS B 1 324 ? -4.531 -6.145 26.391 1 52.47 324 LYS B N 1
ATOM 6556 C CA . LYS B 1 324 ? -3.365 -5.305 26.656 1 52.47 324 LYS B CA 1
ATOM 6557 C C . LYS B 1 324 ? -3.785 -3.889 27.031 1 52.47 324 LYS B C 1
ATOM 6559 O O . LYS B 1 324 ? -4.762 -3.361 26.484 1 52.47 324 LYS B O 1
ATOM 6564 N N . PRO B 1 325 ? -3.328 -3.525 28.141 1 53.56 325 PRO B N 1
ATOM 6565 C CA . PRO B 1 325 ? -3.639 -2.15 28.531 1 53.56 325 PRO B CA 1
ATOM 6566 C C . PRO B 1 325 ? -3.438 -1.148 27.391 1 53.56 325 PRO B C 1
ATOM 6568 O O . PRO B 1 325 ? -2.568 -1.344 26.547 1 53.56 325 PRO B O 1
ATOM 6571 N N . LYS B 1 326 ? -4.422 -0.358 27.344 1 64.75 326 LYS B N 1
ATOM 6572 C CA . LYS B 1 326 ? -4.348 0.719 26.359 1 64.75 326 LYS B CA 1
ATOM 6573 C C . LYS B 1 326 ? -3.059 1.518 26.516 1 64.75 326 LYS B C 1
ATOM 6575 O O . LYS B 1 326 ? -2.84 2.162 27.547 1 64.75 326 LYS B O 1
ATOM 6580 N N . MET B 1 327 ? -2.17 1.375 25.562 1 82.06 327 MET B N 1
ATOM 6581 C CA . MET B 1 327 ? -0.832 1.948 25.672 1 82.06 327 MET B CA 1
ATOM 6582 C C . MET B 1 327 ? -0.798 3.365 25.109 1 82.06 327 MET B C 1
ATOM 6584 O O . MET B 1 327 ? 0.14 4.121 25.375 1 82.06 327 MET B O 1
ATOM 6588 N N . TYR B 1 328 ? -1.896 3.717 24.453 1 92.62 328 TYR B N 1
ATOM 6589 C CA . TYR B 1 328 ? -1.938 5.043 23.844 1 92.62 328 TYR B CA 1
ATOM 6590 C C . TYR B 1 328 ? -3.375 5.48 23.594 1 92.62 328 TYR B C 1
ATOM 6592 O O . TYR B 1 328 ? -4.297 4.664 23.625 1 92.62 328 TYR B O 1
ATOM 6600 N N . ASP B 1 329 ? -3.59 6.793 23.516 1 94 329 ASP B N 1
ATOM 6601 C CA . ASP B 1 329 ? -4.883 7.375 23.156 1 94 329 ASP B CA 1
ATOM 6602 C C . ASP B 1 329 ? -4.859 7.953 21.75 1 94 329 ASP B C 1
ATOM 6604 O O . ASP B 1 329 ? -3.834 8.469 21.297 1 94 329 ASP B O 1
ATOM 6608 N N . LEU B 1 330 ? -5.996 7.785 21.094 1 95.75 330 LEU B N 1
ATOM 6609 C CA . LEU B 1 330 ? -6.129 8.289 19.719 1 95.75 330 LEU B CA 1
ATOM 6610 C C . LEU B 1 330 ? -7.047 9.508 19.688 1 95.75 330 LEU B C 1
ATOM 6612 O O . LEU B 1 330 ? -8.07 9.539 20.375 1 95.75 330 LEU B O 1
ATOM 6616 N N . GLU B 1 331 ? -6.648 10.477 18.922 1 95.81 331 GLU B N 1
ATOM 6617 C CA . GLU B 1 331 ? -7.5 11.641 18.688 1 95.81 331 GLU B CA 1
ATOM 6618 C C . GLU B 1 331 ? -7.445 12.078 17.219 1 95.81 331 GLU B C 1
ATOM 6620 O O . GLU B 1 331 ? -6.379 12.07 16.609 1 95.81 331 GLU B O 1
ATOM 6625 N N . HIS B 1 332 ? -8.539 12.367 16.672 1 94.5 332 HIS B N 1
ATOM 6626 C CA . HIS B 1 332 ? -8.664 12.859 15.297 1 94.5 332 HIS B CA 1
ATOM 6627 C C . HIS B 1 332 ? -8.875 14.367 15.273 1 94.5 332 HIS B C 1
ATOM 6629 O O . HIS B 1 332 ? -9.656 14.906 16.062 1 94.5 332 HIS B O 1
ATOM 6635 N N . SER B 1 333 ? -8.094 15.023 14.492 1 91.19 333 SER B N 1
ATOM 6636 C CA . SER B 1 333 ? -8.312 16.438 14.188 1 91.19 333 SER B CA 1
ATOM 6637 C C . SER B 1 333 ? -8.227 16.703 12.695 1 91.19 333 SER B C 1
ATOM 6639 O O . SER B 1 333 ? -7.164 16.531 12.086 1 91.19 333 SER B O 1
ATOM 6641 N N . LYS B 1 334 ? -9.234 17.25 12.133 1 85.69 334 LYS B N 1
ATOM 6642 C CA . LYS B 1 334 ? -9.273 17.531 10.703 1 85.69 334 LYS B CA 1
ATOM 6643 C C . LYS B 1 334 ? -8.43 18.766 10.367 1 85.69 334 LYS B C 1
ATOM 6645 O O . LYS B 1 334 ? -8.062 18.969 9.203 1 85.69 334 LYS B O 1
ATOM 6650 N N . ASN B 1 335 ? -8.078 19.562 11.352 1 87.94 335 ASN B N 1
ATOM 6651 C CA . ASN B 1 335 ? -7.48 20.859 11.109 1 87.94 335 ASN B CA 1
ATOM 6652 C C . ASN B 1 335 ? -6.098 20.969 11.742 1 87.94 335 ASN B C 1
ATOM 6654 O O . ASN B 1 335 ? -5.719 22.031 12.242 1 87.94 335 ASN B O 1
ATOM 6658 N N . LEU B 1 336 ? -5.441 19.859 11.727 1 95.25 336 LEU B N 1
ATOM 6659 C CA . LEU B 1 336 ? -4.188 19.844 12.477 1 95.25 336 LEU B CA 1
ATOM 6660 C C . LEU B 1 336 ? -3.18 20.812 11.867 1 95.25 336 LEU B C 1
ATOM 6662 O O . LEU B 1 336 ? -2.404 21.438 12.594 1 95.25 336 LEU B O 1
ATOM 6666 N N . GLN B 1 337 ? -3.123 20.938 10.562 1 96.19 337 GLN B N 1
ATOM 6667 C CA . GLN B 1 337 ? -2.219 21.875 9.906 1 96.19 337 GLN B CA 1
ATOM 6668 C C . GLN B 1 337 ? -2.543 23.312 10.297 1 96.19 337 GLN B C 1
ATOM 6670 O O . GLN B 1 337 ? -1.639 24.141 10.453 1 96.19 337 GLN B O 1
ATOM 6675 N N . HIS B 1 338 ? -3.801 23.625 10.477 1 96.56 338 HIS B N 1
ATOM 6676 C CA . HIS B 1 338 ? -4.215 24.969 10.891 1 96.56 338 HIS B CA 1
ATOM 6677 C C . HIS B 1 338 ? -3.822 25.234 12.344 1 96.56 338 HIS B C 1
ATOM 6679 O O . HIS B 1 338 ? -3.498 26.375 12.695 1 96.56 338 HIS B O 1
ATOM 6685 N N . TYR B 1 339 ? -3.889 24.188 13.133 1 95.88 339 TYR B N 1
ATOM 6686 C CA . TYR B 1 339 ? -3.363 24.328 14.484 1 95.88 339 TYR B CA 1
ATOM 6687 C C . TYR B 1 339 ? -1.856 24.562 14.469 1 95.88 339 TYR B C 1
ATOM 6689 O O . TYR B 1 339 ? -1.319 25.266 15.32 1 95.88 339 TYR B O 1
ATOM 6697 N N . GLY B 1 340 ? -1.185 23.938 13.461 1 97.12 340 GLY B N 1
ATOM 6698 C CA . GLY B 1 340 ? 0.232 24.219 13.289 1 97.12 340 GLY B CA 1
ATOM 6699 C C . GLY B 1 340 ? 0.525 25.672 13.023 1 97.12 340 GLY B C 1
ATOM 6700 O O . GLY B 1 340 ? 1.456 26.25 13.594 1 97.12 340 GLY B O 1
ATOM 6701 N N . ILE B 1 341 ? -0.269 26.234 12.203 1 95.81 341 ILE B N 1
ATOM 6702 C CA . ILE B 1 341 ? -0.135 27.656 11.898 1 95.81 341 ILE B CA 1
ATOM 6703 C C . ILE B 1 341 ? -0.399 28.484 13.156 1 95.81 341 ILE B C 1
ATOM 6705 O O . ILE B 1 341 ? 0.364 29.391 13.477 1 95.81 341 ILE B O 1
ATOM 6709 N N . ALA B 1 342 ? -1.43 28.109 13.906 1 94.94 342 ALA B N 1
ATOM 6710 C CA . ALA B 1 342 ? -1.75 28.797 15.156 1 94.94 342 ALA B CA 1
ATOM 6711 C C . ALA B 1 342 ? -0.578 28.75 16.125 1 94.94 342 ALA B C 1
ATOM 6713 O O . ALA B 1 342 ? -0.292 29.719 16.828 1 94.94 342 ALA B O 1
ATOM 6714 N N . SER B 1 343 ? 0.024 27.609 16.141 1 93.88 343 SER B N 1
ATOM 6715 C CA . SER B 1 343 ? 1.174 27.438 17.031 1 93.88 343 SER B CA 1
ATOM 6716 C C . SER B 1 343 ? 2.283 28.438 16.703 1 93.88 343 SER B C 1
ATOM 6718 O O . SER B 1 343 ? 2.879 29.031 17.594 1 93.88 343 SER B O 1
ATOM 6720 N N . VAL B 1 344 ? 2.545 28.625 15.438 1 93.94 344 VAL B N 1
ATOM 6721 C CA . VAL B 1 344 ? 3.592 29.531 14.969 1 93.94 344 VAL B CA 1
ATOM 6722 C C . VAL B 1 344 ? 3.193 30.969 15.258 1 93.94 344 VAL B C 1
ATOM 6724 O O . VAL B 1 344 ? 3.994 31.75 15.781 1 93.94 344 VAL B O 1
ATOM 6727 N N . LEU B 1 345 ? 1.943 31.281 14.953 1 92.94 345 LEU B N 1
ATOM 6728 C CA . LEU B 1 345 ? 1.458 32.656 15.141 1 92.94 345 LEU B CA 1
ATOM 6729 C C . LEU B 1 345 ? 1.489 33.031 16.609 1 92.94 345 LEU B C 1
ATOM 6731 O O . LEU B 1 345 ? 1.92 34.125 16.969 1 92.94 345 LEU B O 1
ATOM 6735 N N . SER B 1 346 ? 1.057 32.094 17.438 1 89.62 346 SER B N 1
ATOM 6736 C CA . SER B 1 346 ? 1.036 32.344 18.875 1 89.62 346 SER B CA 1
ATOM 6737 C C . SER B 1 346 ? 2.447 32.562 19.438 1 89.62 346 SER B C 1
ATOM 6739 O O . SER B 1 346 ? 2.676 33.406 20.281 1 89.62 346 SER B O 1
ATOM 6741 N N . SER B 1 347 ? 3.301 31.734 19 1 87.81 347 SER B N 1
ATOM 6742 C CA . SER B 1 347 ? 4.68 31.812 19.469 1 87.81 347 SER B CA 1
ATOM 6743 C C . SER B 1 347 ? 5.312 33.156 19.109 1 87.81 347 SER B C 1
ATOM 6745 O O . SER B 1 347 ? 5.934 33.812 19.953 1 87.81 347 SER B O 1
ATOM 6747 N N . TYR B 1 348 ? 5.145 33.594 17.906 1 86 348 TYR B N 1
ATOM 6748 C CA . TYR B 1 348 ? 5.754 34.844 17.453 1 86 348 TYR B CA 1
ATOM 6749 C C . TYR B 1 348 ? 5.008 36.062 18 1 86 348 TYR B C 1
ATOM 6751 O O . TYR B 1 348 ? 5.617 37.094 18.281 1 86 348 TYR B O 1
ATOM 6759 N N . TYR B 1 349 ? 3.711 35.906 18.125 1 85.38 349 TYR B N 1
ATOM 6760 C CA . TYR B 1 349 ? 2.939 36.969 18.719 1 85.38 349 TYR B CA 1
ATOM 6761 C C . TYR B 1 349 ? 3.355 37.219 20.172 1 85.38 349 TYR B C 1
ATOM 6763 O O . TYR B 1 349 ? 3.564 38.375 20.578 1 85.38 349 TYR B O 1
ATOM 6771 N N . ASN B 1 350 ? 3.52 36.188 20.969 1 80.5 350 ASN B N 1
ATOM 6772 C CA . ASN B 1 350 ? 3.922 36.281 22.375 1 80.5 350 ASN B CA 1
ATOM 6773 C C . ASN B 1 350 ? 5.344 36.812 22.516 1 80.5 350 ASN B C 1
ATOM 6775 O O . ASN B 1 350 ? 5.633 37.594 23.438 1 80.5 350 ASN B O 1
ATOM 6779 N N . LYS B 1 351 ? 6.156 36.406 21.672 1 77.19 351 LYS B N 1
ATOM 6780 C CA . LYS B 1 351 ? 7.52 36.906 21.672 1 77.19 351 LYS B CA 1
ATOM 6781 C C . LYS B 1 351 ? 7.535 38.406 21.406 1 77.19 351 LYS B C 1
ATOM 6783 O O . LYS B 1 351 ? 8.305 39.156 22.016 1 77.19 351 LYS B O 1
ATOM 6788 N N . ARG B 1 352 ? 6.711 38.812 20.453 1 69.56 352 ARG B N 1
ATOM 6789 C CA . ARG B 1 352 ? 6.609 40.219 20.109 1 69.56 352 ARG B CA 1
ATOM 6790 C C . ARG B 1 352 ? 6.051 41.031 21.281 1 69.56 352 ARG B C 1
ATOM 6792 O O . ARG B 1 352 ? 6.535 42.125 21.578 1 69.56 352 ARG B O 1
ATOM 6799 N N . MET B 1 353 ? 5.012 40.562 21.922 1 64.25 353 MET B N 1
ATOM 6800 C CA . MET B 1 353 ? 4.402 41.25 23.047 1 64.25 353 MET B CA 1
ATOM 6801 C C . MET B 1 353 ? 5.332 41.219 24.266 1 64.25 353 MET B C 1
ATOM 6803 O O . MET B 1 353 ? 5.312 42.156 25.078 1 64.25 353 MET B O 1
ATOM 6807 N N . GLY B 1 354 ? 6.02 40.25 24.5 1 56.03 354 GLY B N 1
ATOM 6808 C CA . GLY B 1 354 ? 6.984 40.219 25.578 1 56.03 354 GLY B CA 1
ATOM 6809 C C . GLY B 1 354 ? 8.227 41.031 25.312 1 56.03 354 GLY B C 1
ATOM 6810 O O . GLY B 1 354 ? 8.867 41.531 26.25 1 56.03 354 GLY B O 1
ATOM 6811 N N . GLU B 1 355 ? 8.734 41.062 24.047 1 48 355 GLU B N 1
ATOM 6812 C CA . GLU B 1 355 ? 9.875 41.906 23.719 1 48 355 GLU B CA 1
ATOM 6813 C C . GLU B 1 355 ? 9.492 43.406 23.719 1 48 355 GLU B C 1
ATOM 6815 O O . GLU B 1 355 ? 10.305 44.25 23.375 1 48 355 GLU B O 1
ATOM 6820 N N . GLY B 1 356 ? 8.602 44.156 23.906 1 37.97 356 GLY B N 1
ATOM 6821 C CA . GLY B 1 356 ? 8.414 45.594 24 1 37.97 356 GLY B CA 1
ATOM 6822 C C . GLY B 1 356 ? 9.586 46.312 24.656 1 37.97 356 GLY B C 1
ATOM 6823 O O . GLY B 1 356 ? 9.555 47.531 24.828 1 37.97 356 GLY B O 1
ATOM 6824 N N . THR B 1 357 ? 10.461 46.25 25.375 1 35.12 357 THR B N 1
ATOM 6825 C CA . THR B 1 357 ? 11.602 47.156 25.281 1 35.12 357 THR B CA 1
ATOM 6826 C C . THR B 1 357 ? 12.234 47.094 23.891 1 35.12 357 THR B C 1
ATOM 6828 O O . THR B 1 357 ? 13.227 47.781 23.625 1 35.12 357 THR B O 1
ATOM 6831 N N . ASN B 1 358 ? 12.258 46.156 23.078 1 36 358 ASN B N 1
ATOM 6832 C CA . ASN B 1 358 ? 13.094 45.812 21.938 1 36 358 ASN B CA 1
ATOM 6833 C C . ASN B 1 358 ? 12.586 46.5 20.656 1 36 358 ASN B C 1
ATOM 6835 O O . ASN B 1 358 ? 11.398 46.406 20.344 1 36 358 ASN B O 1
ATOM 6839 N N . PHE B 1 359 ? 13.312 47.594 19.828 1 40.31 359 PHE B N 1
ATOM 6840 C CA . PHE B 1 359 ? 13.344 48.469 18.672 1 40.31 359 PHE B CA 1
ATOM 6841 C C . PHE B 1 359 ? 12.836 47.75 17.422 1 40.31 359 PHE B C 1
ATOM 6843 O O . PHE B 1 359 ? 12.375 48.375 16.484 1 40.31 359 PHE B O 1
ATOM 6850 N N . HIS B 1 360 ? 12.836 46.625 17.391 1 39.75 360 HIS B N 1
ATOM 6851 C CA . HIS B 1 360 ? 12.602 45.844 16.172 1 39.75 360 HIS B CA 1
ATOM 6852 C C . HIS B 1 360 ? 11.141 45.938 15.75 1 39.75 360 HIS B C 1
ATOM 6854 O O . HIS B 1 360 ? 10.773 45.5 14.656 1 39.75 360 HIS B O 1
ATOM 6860 N N . ILE B 1 361 ? 10.438 46.844 16.438 1 45.69 361 ILE B N 1
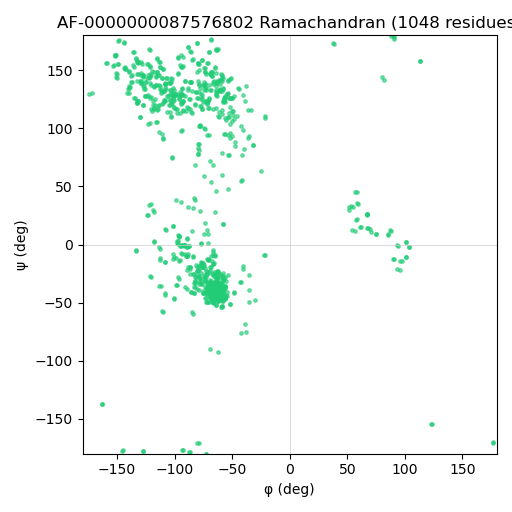ATOM 6861 C CA . ILE B 1 361 ? 8.992 46.906 16.25 1 45.69 361 ILE B CA 1
ATOM 6862 C C . ILE B 1 361 ? 8.68 47.844 15.078 1 45.69 361 ILE B C 1
ATOM 6864 O O . ILE B 1 361 ? 7.551 47.875 14.578 1 45.69 361 ILE B O 1
ATOM 6868 N N . HIS B 1 362 ? 9.57 48.719 14.664 1 54.44 362 HIS B N 1
ATOM 6869 C CA . HIS B 1 362 ? 9.305 49.719 13.633 1 54.44 362 HIS B CA 1
ATOM 6870 C C . HIS B 1 362 ? 9.656 49.188 12.25 1 54.44 362 HIS B C 1
ATOM 6872 O O . HIS B 1 362 ? 9.383 49.844 11.234 1 54.44 362 HIS B O 1
ATOM 6878 N N . ILE B 1 363 ? 10.281 48.031 12.258 1 57.59 363 ILE B N 1
ATOM 6879 C CA . ILE B 1 363 ? 10.656 47.5 10.953 1 57.59 363 ILE B CA 1
ATOM 6880 C C . ILE B 1 363 ? 9.406 47.031 10.219 1 57.59 363 ILE B C 1
ATOM 6882 O O . ILE B 1 363 ? 8.578 46.312 10.789 1 57.59 363 ILE B O 1
ATOM 6886 N N . GLY B 1 364 ? 9.094 47.562 9.016 1 62.81 364 GLY B N 1
ATOM 6887 C CA . GLY B 1 364 ? 7.93 47.312 8.18 1 62.81 364 GLY B CA 1
ATOM 6888 C C . GLY B 1 364 ? 6.91 48.438 8.234 1 62.81 364 GLY B C 1
ATOM 6889 O O . GLY B 1 364 ? 5.965 48.469 7.445 1 62.81 364 GLY B O 1
ATOM 6890 N N . ALA B 1 365 ? 7.105 49.438 8.977 1 67.06 365 ALA B N 1
ATOM 6891 C CA . ALA B 1 365 ? 6.184 50.562 9.117 1 67.06 365 ALA B CA 1
ATOM 6892 C C . ALA B 1 365 ? 6.305 51.5 7.945 1 67.06 365 ALA B C 1
ATOM 6894 O O . ALA B 1 365 ? 7.398 51.719 7.418 1 67.06 365 ALA B O 1
ATOM 6895 N N . ARG B 1 366 ? 5.035 51.969 7.48 1 76.06 366 ARG B N 1
ATOM 6896 C CA . ARG B 1 366 ? 5.043 53.062 6.523 1 76.06 366 ARG B CA 1
ATOM 6897 C C . ARG B 1 366 ? 5.363 54.375 7.215 1 76.06 366 ARG B C 1
ATOM 6899 O O . ARG B 1 366 ? 4.922 54.625 8.336 1 76.06 366 ARG B O 1
ATOM 6906 N N . VAL B 1 367 ? 6.203 55.062 6.469 1 76.81 367 VAL B N 1
ATOM 6907 C CA . VAL B 1 367 ? 6.633 56.344 6.98 1 76.81 367 VAL B CA 1
ATOM 6908 C C . VAL B 1 367 ? 6.41 57.438 5.922 1 76.81 367 VAL B C 1
ATOM 6910 O O . VAL B 1 367 ? 6.34 57.125 4.727 1 76.81 367 VAL B O 1
ATOM 6913 N N . ALA B 1 368 ? 6.066 58.625 6.344 1 80 368 ALA B N 1
ATOM 6914 C CA . ALA B 1 368 ? 5.957 59.781 5.473 1 80 368 ALA B CA 1
ATOM 6915 C C . ALA B 1 368 ? 6.91 60.906 5.914 1 80 368 ALA B C 1
ATOM 6917 O O . ALA B 1 368 ? 7.184 61.031 7.105 1 80 368 ALA B O 1
ATOM 6918 N N . LYS B 1 369 ? 7.539 61.5 4.906 1 78.19 369 LYS B N 1
ATOM 6919 C CA . LYS B 1 369 ? 8.414 62.656 5.117 1 78.19 369 LYS B CA 1
ATOM 6920 C C . LYS B 1 369 ? 8.023 63.812 4.203 1 78.19 369 LYS B C 1
ATOM 6922 O O . LYS B 1 369 ? 7.836 63.625 2.998 1 78.19 369 LYS B O 1
ATOM 6927 N N . ALA B 1 370 ? 7.672 64.938 4.703 1 75.94 370 ALA B N 1
ATOM 6928 C CA . ALA B 1 370 ? 7.371 66.125 3.914 1 75.94 370 ALA B CA 1
ATOM 6929 C C . ALA B 1 370 ? 8.656 66.812 3.445 1 75.94 370 ALA B C 1
ATOM 6931 O O . ALA B 1 370 ? 9.492 67.188 4.266 1 75.94 370 ALA B O 1
ATOM 6932 N N . ALA B 1 371 ? 9.07 66.625 2.156 1 68.62 371 ALA B N 1
ATOM 6933 C CA . ALA B 1 371 ? 10.203 67.375 1.568 1 68.62 371 ALA B CA 1
ATOM 6934 C C . ALA B 1 371 ? 9.75 68.25 0.399 1 68.62 371 ALA B C 1
ATOM 6936 O O . ALA B 1 371 ? 9.258 67.688 -0.61 1 68.62 371 ALA B O 1
ATOM 6937 N N . GLY B 1 372 ? 10.039 69.562 0.426 1 62.12 372 GLY B N 1
ATOM 6938 C CA . GLY B 1 372 ? 9.789 70.562 -0.628 1 62.12 372 GLY B CA 1
ATOM 6939 C C . GLY B 1 372 ? 8.352 70.562 -1.124 1 62.12 372 GLY B C 1
ATOM 6940 O O . GLY B 1 372 ? 8.109 70.688 -2.322 1 62.12 372 GLY B O 1
ATOM 6941 N N . GLY B 1 373 ? 7.195 70.188 -0.298 1 68.25 373 GLY B N 1
ATOM 6942 C CA . GLY B 1 373 ? 5.785 70.188 -0.665 1 68.25 373 GLY B CA 1
ATOM 6943 C C . GLY B 1 373 ? 5.285 68.812 -1.093 1 68.25 373 GLY B C 1
ATOM 6944 O O . GLY B 1 373 ? 4.094 68.625 -1.344 1 68.25 373 GLY B O 1
ATOM 6945 N N . ILE B 1 374 ? 6.145 67.938 -1.338 1 64.94 37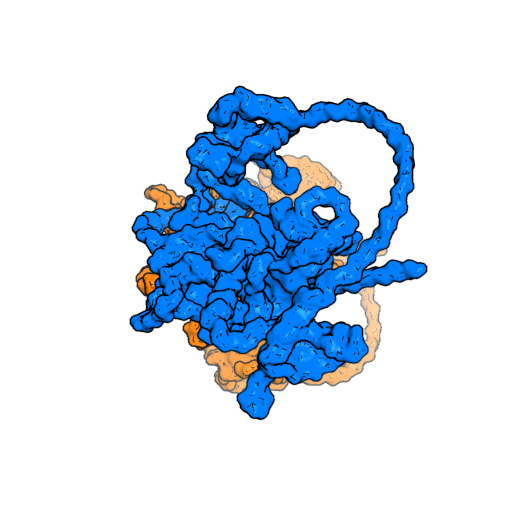4 ILE B N 1
ATOM 6946 C CA . ILE B 1 374 ? 5.75 66.625 -1.709 1 64.94 374 ILE B CA 1
ATOM 6947 C C . ILE B 1 374 ? 5.887 65.688 -0.504 1 64.94 374 ILE B C 1
ATOM 6949 O O . ILE B 1 374 ? 6.832 65.812 0.277 1 64.94 374 ILE B O 1
ATOM 6953 N N . VAL B 1 375 ? 4.879 64.875 -0.293 1 73.31 375 VAL B N 1
ATOM 6954 C CA . VAL B 1 375 ? 4.969 63.906 0.763 1 73.31 375 VAL B CA 1
ATOM 6955 C C . VAL B 1 375 ? 5.605 62.625 0.214 1 73.31 375 VAL B C 1
ATOM 6957 O O . VAL B 1 375 ? 5.082 62 -0.718 1 73.31 375 VAL B O 1
ATOM 6960 N N . MET B 1 376 ? 6.82 62.25 0.783 1 77.62 376 MET B N 1
ATOM 6961 C CA . MET B 1 376 ? 7.488 61 0.423 1 77.62 376 MET B CA 1
ATOM 6962 C C . MET B 1 376 ? 7.086 59.875 1.367 1 77.62 376 MET B C 1
ATOM 6964 O O . MET B 1 376 ? 7.078 60.062 2.586 1 77.62 376 MET B O 1
ATOM 6968 N N . LEU B 1 377 ? 6.68 58.812 0.604 1 78.38 377 LEU B N 1
ATOM 6969 C CA . LEU B 1 377 ? 6.277 57.656 1.385 1 78.38 377 LEU B CA 1
ATOM 6970 C C . LEU B 1 377 ? 7.355 56.562 1.346 1 78.38 377 LEU B C 1
ATOM 6972 O O . LEU B 1 377 ? 8.047 56.406 0.336 1 78.38 377 LEU B O 1
ATOM 6976 N N . GLY B 1 378 ? 7.578 55.906 2.535 1 76.5 378 GLY B N 1
ATOM 6977 C CA . GLY B 1 378 ? 8.578 54.875 2.637 1 76.5 378 GLY B CA 1
ATOM 6978 C C . GLY B 1 378 ? 8.227 53.812 3.656 1 76.5 378 GLY B C 1
ATOM 6979 O O . GLY B 1 378 ? 7.145 53.844 4.246 1 76.5 378 GLY B O 1
ATOM 6980 N N . THR B 1 379 ? 9.141 52.844 3.621 1 78.38 379 THR B N 1
ATOM 6981 C CA . THR B 1 379 ? 8.977 51.719 4.547 1 78.38 379 THR B CA 1
ATOM 6982 C C . THR B 1 379 ? 10.25 51.531 5.363 1 78.38 379 THR B C 1
ATOM 6984 O O . THR B 1 379 ? 11.352 51.531 4.82 1 78.38 379 THR B O 1
ATOM 6987 N N . VAL B 1 380 ? 9.984 51.375 6.57 1 75 380 VAL B N 1
ATOM 6988 C CA . VAL B 1 380 ? 11.102 51.031 7.449 1 75 380 VAL B CA 1
ATOM 6989 C C . VAL B 1 380 ? 11.555 49.625 7.188 1 75 380 VAL B C 1
ATOM 6991 O O . VAL B 1 380 ? 10.789 48.656 7.375 1 75 380 VAL B O 1
ATOM 6994 N N . THR B 1 381 ? 12.766 49.438 6.746 1 70 381 THR B N 1
ATOM 6995 C CA . THR B 1 381 ? 13.148 48.125 6.238 1 70 381 THR B CA 1
ATOM 6996 C C . THR B 1 381 ? 14.094 47.438 7.207 1 70 381 THR B C 1
ATOM 6998 O O . THR B 1 381 ? 14.062 46.188 7.336 1 70 381 THR B O 1
ATOM 7001 N N . ARG B 1 382 ? 15.008 48.062 7.734 1 66.62 382 ARG B N 1
ATOM 7002 C CA . ARG B 1 382 ? 15.969 47.406 8.594 1 66.62 382 ARG B CA 1
ATOM 7003 C C . ARG B 1 382 ? 16.5 48.344 9.664 1 66.62 382 ARG B C 1
ATOM 7005 O O . ARG B 1 382 ? 16.469 49.562 9.5 1 66.62 382 ARG B O 1
ATOM 7012 N N . LEU B 1 383 ? 16.75 47.656 10.766 1 63.62 383 LEU B N 1
ATOM 7013 C CA . LEU B 1 383 ? 17.469 48.344 11.828 1 63.62 383 LEU B CA 1
ATOM 7014 C C . LEU B 1 383 ? 18.969 48.062 11.766 1 63.62 383 LEU B C 1
ATOM 7016 O O . LEU B 1 383 ? 19.359 46.875 11.688 1 63.62 383 LEU B O 1
ATOM 7020 N N . GLU B 1 384 ? 19.656 49.062 11.477 1 63.56 384 GLU B N 1
ATOM 7021 C CA . GLU B 1 384 ? 21.094 48.906 11.352 1 63.56 384 GLU B CA 1
ATOM 7022 C C . GLU B 1 384 ? 21.828 49.656 12.461 1 63.56 384 GLU B C 1
ATOM 7024 O O . GLU B 1 384 ? 21.344 50.688 12.953 1 63.56 384 GLU B O 1
ATOM 7029 N N . SER B 1 385 ? 22.734 49 13.023 1 62.09 385 SER B N 1
ATOM 7030 C CA . SER B 1 385 ? 23.641 49.688 13.938 1 62.09 385 SER B CA 1
ATOM 7031 C C . SER B 1 385 ? 24.719 50.469 13.172 1 62.09 385 SER B C 1
ATOM 7033 O O . SER B 1 385 ? 25.531 49.844 12.469 1 62.09 385 SER B O 1
ATOM 7035 N N . VAL B 1 386 ? 24.547 51.719 13.07 1 60.69 386 VAL B N 1
ATOM 7036 C CA . VAL B 1 386 ? 25.562 52.594 12.453 1 60.69 386 VAL B CA 1
ATOM 7037 C C . VAL B 1 386 ? 26.219 53.469 13.516 1 60.69 386 VAL B C 1
ATOM 7039 O O . VAL B 1 386 ? 25.547 54.312 14.125 1 60.69 386 VAL B O 1
ATOM 7042 N N . GLY B 1 387 ? 27.688 53.438 13.75 1 61.06 387 GLY B N 1
ATOM 7043 C CA . GLY B 1 387 ? 28.5 54.219 14.672 1 61.06 387 GLY B CA 1
ATOM 7044 C C . GLY B 1 387 ? 28 54.156 16.109 1 61.06 387 GLY B C 1
ATOM 7045 O O . GLY B 1 387 ? 28.047 55.156 16.828 1 61.06 387 GLY B O 1
ATOM 7046 N N . GLY B 1 388 ? 27.422 53.031 16.562 1 62.72 388 GLY B N 1
ATOM 7047 C CA . GLY B 1 388 ? 26.984 52.812 17.938 1 62.72 388 GLY B CA 1
ATOM 7048 C C . GLY B 1 388 ? 25.547 53.219 18.172 1 62.72 388 GLY B C 1
ATOM 7049 O O . GLY B 1 388 ? 25.016 53 19.266 1 62.72 388 GLY B O 1
ATOM 7050 N N . LYS B 1 389 ? 24.938 53.906 17.312 1 67.31 389 LYS B N 1
ATOM 7051 C CA . LYS B 1 389 ? 23.531 54.281 17.422 1 67.31 389 LYS B CA 1
ATOM 7052 C C . LYS B 1 389 ? 22.672 53.406 16.5 1 67.31 389 LYS B C 1
ATOM 7054 O O . LYS B 1 389 ? 23.094 53.031 15.406 1 67.31 389 LYS B O 1
ATOM 7059 N N . ARG B 1 390 ? 21.531 52.844 16.984 1 67.38 390 ARG B N 1
ATOM 7060 C CA . ARG B 1 390 ? 20.578 52.094 16.172 1 67.38 390 ARG B CA 1
ATOM 7061 C C . ARG B 1 390 ? 19.719 53.031 15.32 1 67.38 390 ARG B C 1
ATOM 7063 O O . ARG B 1 390 ? 19.078 53.938 15.844 1 67.38 390 ARG B O 1
ATOM 7070 N N . GLU B 1 391 ? 19.953 52.812 13.977 1 74.56 391 GLU B N 1
ATOM 7071 C CA . GLU B 1 391 ? 19.156 53.594 13.039 1 74.56 391 GLU B CA 1
ATOM 7072 C C . GLU B 1 391 ? 18.344 52.719 12.117 1 74.56 391 GLU B C 1
ATOM 7074 O O . GLU B 1 391 ? 18.75 51.594 11.805 1 74.56 391 GLU B O 1
ATOM 7079 N N . PHE B 1 392 ? 17.203 53.219 11.773 1 73.75 392 PHE B N 1
ATOM 7080 C CA . PHE B 1 392 ? 16.344 52.531 10.836 1 73.75 392 PHE B CA 1
ATOM 7081 C C . PHE B 1 392 ? 16.656 52.906 9.398 1 73.75 392 PHE B C 1
ATOM 7083 O O . PHE B 1 392 ? 16.953 54.094 9.125 1 73.75 392 PHE B O 1
ATOM 7090 N N . ARG B 1 393 ? 16.75 51.844 8.578 1 76.81 393 ARG B N 1
ATOM 7091 C CA . ARG B 1 393 ? 16.766 52.125 7.148 1 76.81 393 ARG B CA 1
ATOM 7092 C C . ARG B 1 393 ? 15.344 52.219 6.598 1 76.81 393 ARG B C 1
ATOM 7094 O O . ARG B 1 393 ? 14.516 51.344 6.832 1 76.81 393 ARG B O 1
ATOM 7101 N N . ILE B 1 394 ? 15.117 53.375 5.961 1 77.88 394 ILE B N 1
ATOM 7102 C CA . ILE B 1 394 ? 13.859 53.594 5.258 1 77.88 394 ILE B CA 1
ATOM 7103 C C . ILE B 1 394 ? 14.086 53.469 3.752 1 77.88 394 ILE B C 1
ATOM 7105 O O . ILE B 1 394 ? 14.977 54.125 3.201 1 77.88 394 ILE B O 1
ATOM 7109 N N . ASN B 1 395 ? 13.367 52.5 3.133 1 78 395 ASN B N 1
ATOM 7110 C CA . ASN B 1 395 ? 13.289 52.5 1.676 1 78 395 ASN B CA 1
ATOM 7111 C C . ASN B 1 395 ? 12.109 53.344 1.18 1 78 395 ASN B C 1
ATOM 7113 O O . ASN B 1 395 ? 10.953 53 1.476 1 78 395 ASN B O 1
ATOM 7117 N N . TRP B 1 396 ? 12.461 54.375 0.438 1 75.88 396 TRP B N 1
ATOM 7118 C CA . TRP B 1 396 ? 11.414 55.25 -0.071 1 75.88 396 TRP B CA 1
ATOM 7119 C C . TRP B 1 396 ? 10.75 54.656 -1.307 1 75.88 396 TRP B C 1
ATOM 7121 O O . TRP B 1 396 ? 11.414 54 -2.117 1 75.88 396 TRP B O 1
ATOM 7131 N N . ASP B 1 397 ? 9.391 54.938 -1.527 1 69.62 397 ASP B N 1
ATOM 7132 C CA . ASP B 1 397 ? 8.578 54.344 -2.578 1 69.62 397 ASP B CA 1
ATOM 7133 C C . ASP B 1 397 ? 9.07 54.75 -3.963 1 69.62 397 ASP B C 1
ATOM 7135 O O . ASP B 1 397 ? 9.016 53.969 -4.906 1 69.62 397 ASP B O 1
ATOM 7139 N N . GLU B 1 398 ? 9.516 55.812 -4.254 1 67.75 398 GLU B N 1
ATOM 7140 C CA . GLU B 1 398 ? 9.977 56.281 -5.555 1 67.75 398 GLU B CA 1
ATOM 7141 C C . GLU B 1 398 ? 11.43 55.875 -5.801 1 67.75 398 GLU B C 1
ATOM 7143 O O . GLU B 1 398 ? 11.773 55.406 -6.887 1 67.75 398 GLU B O 1
ATOM 7148 N N . SER B 1 399 ? 12.383 56.156 -5.121 1 67.75 399 SER B N 1
ATOM 7149 C CA . SER B 1 399 ? 13.766 55.719 -5.285 1 67.75 399 SER B CA 1
ATOM 7150 C C . SER B 1 399 ? 14.633 56.188 -4.121 1 67.75 399 SER B C 1
ATOM 7152 O O . SER B 1 399 ? 14.414 57.25 -3.562 1 67.75 399 SER B O 1
ATOM 7154 N N . GLY B 1 400 ? 15.469 55.094 -3.486 1 76.25 400 GLY B N 1
ATOM 7155 C CA . GLY B 1 400 ? 16.516 55.438 -2.535 1 76.25 400 GLY B CA 1
ATOM 7156 C C . GLY B 1 400 ? 16.219 54.969 -1.127 1 76.25 400 GLY B C 1
ATOM 7157 O O . GLY B 1 400 ? 15.117 54.5 -0.843 1 76.25 400 GLY B O 1
ATOM 7158 N N . SER B 1 401 ? 17.25 54.812 -0.255 1 79.88 401 SER B N 1
ATOM 7159 C CA . SER B 1 401 ? 17.156 54.469 1.156 1 79.88 401 SER B CA 1
ATOM 7160 C C . SER B 1 401 ? 17.828 55.5 2.041 1 79.88 401 SER B C 1
ATOM 7162 O O . SER B 1 401 ? 18.719 56.219 1.583 1 79.88 401 SER B O 1
ATOM 7164 N N . GLU B 1 402 ? 17.203 55.688 3.25 1 81.5 402 GLU B N 1
ATOM 7165 C CA . GLU B 1 402 ? 17.719 56.656 4.227 1 81.5 402 GLU B CA 1
ATOM 7166 C C . GLU B 1 402 ? 17.797 56.031 5.617 1 81.5 402 GLU B C 1
ATOM 7168 O O . GLU B 1 402 ? 16.969 55.219 5.984 1 81.5 402 GLU B O 1
ATOM 7173 N N . GLN B 1 403 ? 18.859 56.406 6.234 1 81.38 403 GLN B N 1
ATOM 7174 C CA . GLN B 1 403 ? 19 55.969 7.625 1 81.38 403 GLN B CA 1
ATOM 7175 C C . GLN B 1 403 ? 18.438 57.031 8.578 1 81.38 403 GLN B C 1
ATOM 7177 O O . GLN B 1 403 ? 18.734 58.219 8.438 1 81.38 403 GLN B O 1
ATOM 7182 N N . VAL B 1 404 ? 17.469 56.656 9.445 1 79.38 404 VAL B N 1
ATOM 7183 C CA . VAL B 1 404 ? 16.766 57.594 10.328 1 79.38 404 VAL B CA 1
ATOM 7184 C C . VAL B 1 404 ? 16.797 57.062 11.766 1 79.38 404 VAL B C 1
ATOM 7186 O O . VAL B 1 404 ? 16.719 55.844 11.992 1 79.38 404 VAL B O 1
ATOM 7189 N N . SER B 1 405 ? 17.031 58 12.742 1 76.69 405 SER B N 1
ATOM 7190 C CA . SER B 1 405 ? 17.047 57.656 14.156 1 76.69 405 SER B CA 1
ATOM 7191 C C . SER B 1 405 ? 15.68 57.188 14.625 1 76.69 405 SER B C 1
ATOM 7193 O O . SER B 1 405 ? 14.656 57.562 14.055 1 76.69 405 SER B O 1
ATOM 7195 N N . PRO B 1 406 ? 15.578 56.312 15.672 1 71.38 406 PRO B N 1
ATOM 7196 C CA . PRO B 1 406 ? 14.305 55.75 16.156 1 71.38 406 PRO B CA 1
ATOM 7197 C C . PRO B 1 406 ? 13.305 56.844 16.562 1 71.38 406 PRO B C 1
ATOM 7199 O O . PRO B 1 406 ? 12.102 56.688 16.328 1 71.38 406 PRO B O 1
ATOM 7202 N N . GLU B 1 407 ? 13.812 57.969 17 1 72.69 407 GLU B N 1
ATOM 7203 C CA . GLU B 1 407 ? 12.953 59.094 17.391 1 72.69 407 GLU B CA 1
ATOM 7204 C C . GLU B 1 407 ? 12.32 59.75 16.156 1 72.69 407 GLU B C 1
ATOM 7206 O O . GLU B 1 407 ? 11.133 60.094 16.172 1 72.69 407 GLU B O 1
ATOM 7211 N N . ASN B 1 408 ? 13.086 59.875 15.086 1 77.88 408 ASN B N 1
ATOM 7212 C CA . ASN B 1 408 ? 12.578 60.469 13.867 1 77.88 408 ASN B CA 1
ATOM 7213 C C . ASN B 1 408 ? 11.625 59.562 13.125 1 77.88 408 ASN B C 1
ATOM 7215 O O . ASN B 1 408 ? 10.656 60 12.508 1 77.88 408 ASN B O 1
ATOM 7219 N N . VAL B 1 409 ? 11.859 58.25 13.336 1 74.69 409 VAL B N 1
ATOM 7220 C CA . VAL B 1 409 ? 10.969 57.312 12.672 1 74.69 409 VAL B CA 1
ATOM 7221 C C . VAL B 1 409 ? 9.586 57.375 13.32 1 74.69 409 VAL B C 1
ATOM 7223 O O . VAL B 1 409 ? 8.57 57.312 12.625 1 74.69 409 VAL B O 1
ATOM 7226 N N . ALA B 1 410 ? 9.547 57.531 14.469 1 71.19 410 ALA B N 1
ATOM 7227 C CA . ALA B 1 410 ? 8.281 57.656 15.18 1 71.19 410 ALA B CA 1
ATOM 7228 C C . ALA B 1 410 ? 7.488 58.875 14.703 1 71.19 410 ALA B C 1
ATOM 7230 O O . ALA B 1 410 ? 6.273 58.781 14.508 1 71.19 410 ALA B O 1
ATOM 7231 N N . GLU B 1 411 ? 8.148 59.969 14.391 1 77 411 GLU B N 1
ATOM 7232 C CA . GLU B 1 411 ? 7.512 61.188 13.875 1 77 411 GLU B CA 1
ATOM 7233 C C . GLU B 1 411 ? 7.066 61 12.43 1 77 411 GLU B C 1
ATOM 7235 O O . GLU B 1 411 ? 5.996 61.469 12.039 1 77 411 GLU B O 1
ATOM 7240 N N . MET B 1 412 ? 7.773 60.156 11.648 1 76.12 412 MET B N 1
ATOM 7241 C CA . MET B 1 412 ? 7.438 59.906 10.25 1 76.12 412 MET B CA 1
ATOM 7242 C C . MET B 1 412 ? 6.246 58.969 10.148 1 76.12 412 MET B C 1
ATOM 7244 O O . MET B 1 412 ? 5.434 59.094 9.234 1 76.12 412 MET B O 1
ATOM 7248 N N . ILE B 1 413 ? 6.152 58.25 11.195 1 74.25 413 ILE B N 1
ATOM 7249 C CA . ILE B 1 413 ? 5.02 57.312 11.25 1 74.25 413 ILE B CA 1
ATOM 7250 C C . ILE B 1 413 ? 3.756 58.094 11.641 1 74.25 413 ILE B C 1
ATOM 7252 O O . ILE B 1 413 ? 2.701 57.906 11.023 1 74.25 413 ILE B O 1
ATOM 7256 N N . LYS B 1 414 ? 3.869 59 12.383 1 73.5 414 LYS B N 1
ATOM 7257 C CA . LYS B 1 414 ? 2.762 59.875 12.766 1 73.5 414 LYS B CA 1
ATOM 7258 C C . LYS B 1 414 ? 2.332 60.75 11.602 1 73.5 414 LYS B C 1
ATOM 7260 O O . LYS B 1 414 ? 1.139 61 11.391 1 73.5 414 LYS B O 1
ATOM 7265 N N . LEU B 1 415 ? 3.242 61.281 10.82 1 75.38 415 LEU B N 1
ATOM 7266 C CA . LEU B 1 415 ? 2.926 62.062 9.648 1 75.38 415 LEU B CA 1
ATOM 7267 C C . LEU B 1 415 ? 2.227 61.25 8.586 1 75.38 415 LEU B C 1
ATOM 7269 O O . LEU B 1 415 ? 1.306 61.719 7.914 1 75.38 415 LEU B O 1
ATOM 7273 N N . PHE B 1 416 ? 2.562 59.969 8.461 1 72.06 416 PHE B N 1
ATOM 7274 C CA . PHE B 1 416 ? 1.866 59.094 7.539 1 72.06 416 PHE B CA 1
ATOM 7275 C C . PHE B 1 416 ? 0.421 58.875 7.98 1 72.06 416 PHE B C 1
ATOM 7277 O O . PHE B 1 416 ? -0.492 58.906 7.152 1 72.06 416 PHE B O 1
ATOM 7284 N N . GLU B 1 417 ? 0.131 58.844 9.156 1 66.25 417 GLU B N 1
ATOM 7285 C CA . GLU B 1 417 ? -1.206 58.656 9.711 1 66.25 417 GLU B CA 1
ATOM 7286 C C . GLU B 1 417 ? -2.059 59.906 9.531 1 66.25 417 GLU B C 1
ATOM 7288 O O . GLU B 1 417 ? -3.262 59.812 9.273 1 66.25 417 GLU B O 1
ATOM 7293 N N . SER B 1 418 ? -1.623 61.031 9.516 1 64 418 SER B N 1
ATOM 7294 C CA . SER B 1 418 ? -2.373 62.25 9.406 1 64 418 SER B CA 1
ATOM 7295 C C . SER B 1 418 ? -2.547 62.688 7.949 1 64 418 SER B C 1
ATOM 7297 O O . SER B 1 418 ? -3.598 63.188 7.566 1 64 418 SER B O 1
ATOM 7299 N N . GLU B 1 419 ? -1.744 62.594 6.977 1 54.66 419 GLU B N 1
ATOM 7300 C CA . GLU B 1 419 ? -1.773 63.125 5.621 1 54.66 419 GLU B CA 1
ATOM 7301 C C . GLU B 1 419 ? -1.916 62 4.59 1 54.66 419 GLU B C 1
ATOM 7303 O O . GLU B 1 419 ? -2.33 62.25 3.453 1 54.66 419 GLU B O 1
ATOM 7308 N N . GLY B 1 420 ? -1.798 60.781 4.809 1 46 420 GLY B N 1
ATOM 7309 C CA . GLY B 1 420 ? -1.79 59.688 3.871 1 46 420 GLY B CA 1
ATOM 7310 C C . GLY B 1 420 ? -3.176 59.125 3.574 1 46 420 GLY B C 1
ATOM 7311 O O . GLY B 1 420 ? -3.363 58.375 2.613 1 46 420 GLY B O 1
ATOM 7312 N N . GLN B 1 421 ? -4.324 59.219 4.336 1 39.06 421 GLN B N 1
ATOM 7313 C CA . GLN B 1 421 ? -5.727 58.844 4.152 1 39.06 421 GLN B CA 1
ATOM 7314 C C . GLN B 1 421 ? -6.41 59.781 3.154 1 39.06 421 GLN B C 1
ATOM 7316 O O . GLN B 1 421 ? -7.582 59.562 2.816 1 39.06 421 GLN B O 1
ATOM 7321 N N . GLY B 1 422 ? -6.238 60.844 2.861 1 32.34 422 GLY B N 1
ATOM 7322 C CA . GLY B 1 422 ? -7.098 61.875 2.34 1 32.34 422 GLY B CA 1
ATOM 7323 C C . GLY B 1 422 ? -7.574 61.625 0.924 1 32.34 422 GLY B C 1
ATOM 7324 O O . GLY B 1 422 ? -8.766 61.719 0.638 1 32.34 422 GLY B O 1
ATOM 7325 N N . LYS B 1 423 ? -7.094 61.938 -0.24 1 33.47 423 LYS B N 1
ATOM 7326 C CA . LYS B 1 423 ? -7.688 62.688 -1.353 1 33.47 423 LYS B CA 1
ATOM 7327 C C . LYS B 1 423 ? -8.242 61.719 -2.408 1 33.47 423 LYS B C 1
ATOM 7329 O O . LYS B 1 423 ? -7.68 61.594 -3.498 1 33.47 423 LYS B O 1
ATOM 7334 N N . SER B 1 424 ? -8.898 60.5 -2.117 1 25.78 424 SER B N 1
ATOM 7335 C CA . SER B 1 424 ? -9.508 60.031 -3.359 1 25.78 424 SER B CA 1
ATOM 7336 C C . SER B 1 424 ? -10.812 60.781 -3.641 1 25.78 424 SER B C 1
ATOM 7338 O O . SER B 1 424 ? -11.797 60.625 -2.91 1 25.78 424 SER B O 1
ATOM 7340 N N . LYS B 1 425 ? -10.945 61.875 -4.137 1 27.23 425 LYS B N 1
ATOM 7341 C CA . LYS B 1 425 ? -12.039 62.688 -4.668 1 27.23 425 LYS B CA 1
ATOM 7342 C C . LYS B 1 425 ? -12.773 61.938 -5.785 1 27.23 425 LYS B C 1
ATOM 7344 O O . LYS B 1 425 ? -12.188 61.656 -6.832 1 27.23 425 LYS B O 1
ATOM 7349 N N . ALA B 1 426 ? -13.914 61.219 -5.406 1 24.45 426 ALA B N 1
ATOM 7350 C CA . ALA B 1 426 ? -14.891 60.656 -6.34 1 24.45 426 ALA B CA 1
ATOM 7351 C C . ALA B 1 426 ? -15.445 61.75 -7.258 1 24.45 426 ALA B C 1
ATOM 7353 O O . ALA B 1 426 ? -15.789 62.844 -6.801 1 24.45 426 ALA B O 1
ATOM 7354 N N . PRO B 1 427 ? -15.383 61.594 -8.57 1 21.78 427 PRO B N 1
ATOM 7355 C CA . PRO B 1 427 ? -16 62.562 -9.477 1 21.78 427 PRO B CA 1
ATOM 7356 C C . PRO B 1 427 ? -17.531 62.531 -9.445 1 21.78 427 PRO B C 1
ATOM 7358 O O . PRO B 1 427 ? -18.109 61.5 -9.102 1 21.78 427 PRO B O 1
ATOM 7361 N N . ALA B 1 428 ? -18.281 63.562 -9.43 1 20.17 428 ALA B N 1
ATOM 7362 C CA . ALA B 1 428 ? -19.672 64 -9.344 1 20.17 428 ALA B CA 1
ATOM 7363 C C . ALA B 1 428 ? -20.5 63.406 -10.477 1 20.17 428 ALA B C 1
ATOM 7365 O O . ALA B 1 428 ? -20.266 63.688 -11.648 1 20.17 428 ALA B O 1
ATOM 7366 N N . LYS B 1 429 ? -20.922 62.094 -10.375 1 22.22 429 LYS B N 1
ATOM 7367 C CA . LYS B 1 429 ? -21.875 61.594 -11.375 1 22.22 429 LYS B CA 1
ATOM 7368 C C . LYS B 1 429 ? -23.141 62.469 -11.406 1 22.22 429 LYS B C 1
ATOM 7370 O O . LYS B 1 429 ? -23.703 62.781 -10.359 1 22.22 429 LYS B O 1
ATOM 7375 N N . LYS B 1 430 ? -23.5 63.031 -12.531 1 20.5 430 LYS B N 1
ATOM 7376 C CA . LYS B 1 430 ? -24.688 63.75 -12.969 1 20.5 430 LYS B CA 1
ATOM 7377 C C . LYS B 1 430 ? -25.906 62.844 -12.953 1 20.5 430 LYS B C 1
ATOM 7379 O O . LYS B 1 430 ? -25.828 61.688 -13.344 1 20.5 430 LYS B O 1
ATOM 7384 N N . LYS B 1 431 ? -27.141 63.156 -12.422 1 22.41 431 LYS B N 1
ATOM 7385 C CA . LYS B 1 431 ? -28.5 62.844 -12.008 1 22.41 431 LYS B CA 1
ATOM 7386 C C . LYS B 1 431 ? -29.359 62.438 -13.195 1 22.41 431 LYS B C 1
ATOM 7388 O O . LYS B 1 431 ? -30.578 62.375 -13.102 1 22.41 431 LYS B O 1
ATOM 7393 N N . GLN B 1 432 ? -29 61.531 -14.219 1 19.91 432 GLN B N 1
ATOM 7394 C CA . GLN B 1 432 ? -30.062 61.594 -15.219 1 19.91 432 GLN B CA 1
ATOM 7395 C C . GLN B 1 432 ? -31.266 60.781 -14.773 1 19.91 432 GLN B C 1
ATOM 7397 O O . GLN B 1 432 ? -31.125 59.656 -14.273 1 19.91 432 GLN B O 1
ATOM 7402 N N . ALA B 1 433 ? -32.625 61.188 -14.766 1 19.91 433 ALA B N 1
ATOM 7403 C CA . ALA B 1 433 ? -34 61.094 -14.328 1 19.91 433 ALA B CA 1
ATOM 7404 C C . ALA B 1 433 ? -34.75 59.938 -15.016 1 19.91 433 ALA B C 1
ATOM 7406 O O . ALA B 1 433 ? -35.938 59.75 -14.82 1 19.91 433 ALA B O 1
ATOM 7407 N N . GLU B 1 434 ? -34.219 58.75 -15.492 1 20.8 434 GLU B N 1
ATOM 7408 C CA . GLU B 1 434 ? -35.125 58.125 -16.469 1 20.8 434 GLU B CA 1
ATOM 7409 C C . GLU B 1 434 ? -36.25 57.406 -15.766 1 20.8 434 GLU B C 1
ATOM 7411 O O . GLU B 1 434 ? -36.094 56.875 -14.664 1 20.8 434 GLU B O 1
ATOM 7416 N N . ASP B 1 435 ? -37.688 57.375 -16.203 1 20.41 435 ASP B N 1
ATOM 7417 C CA . ASP B 1 435 ? -39.125 57.219 -15.93 1 20.41 435 ASP B CA 1
ATOM 7418 C C . ASP B 1 435 ? -39.531 55.75 -15.961 1 20.41 435 ASP B C 1
ATOM 7420 O O . ASP B 1 435 ? -40.719 55.438 -15.945 1 20.41 435 ASP B O 1
ATOM 7424 N N . ASN B 1 436 ? -38.781 54.688 -15.977 1 21.55 436 ASN B N 1
ATOM 7425 C CA . ASN B 1 436 ? -39.312 53.469 -16.547 1 21.55 436 ASN B CA 1
ATOM 7426 C C . ASN B 1 436 ? -40.344 52.844 -15.633 1 21.55 436 ASN B C 1
ATOM 7428 O O . ASN B 1 436 ? -40.312 53.031 -14.414 1 21.55 436 ASN B O 1
ATOM 7432 N N . GLY B 1 437 ? -41.531 52.094 -16.203 1 21.94 437 GLY B N 1
ATOM 7433 C CA . GLY B 1 437 ? -42.844 51.469 -15.969 1 21.94 437 GLY B CA 1
ATOM 7434 C C . GLY B 1 437 ? -42.75 50.281 -15.023 1 21.94 437 GLY B C 1
ATOM 7435 O O . GLY B 1 437 ? -41.812 49.5 -15.102 1 21.94 437 GLY B O 1
ATOM 7436 N N . LYS B 1 438 ? -43.594 50.188 -13.922 1 22.31 438 LYS B N 1
ATOM 7437 C CA . LYS B 1 438 ? -43.688 49.5 -12.625 1 22.31 438 LYS B CA 1
ATOM 7438 C C . LYS B 1 438 ? -44.375 48.156 -12.742 1 22.31 438 LYS B C 1
ATOM 7440 O O . LYS B 1 438 ? -45.562 48.031 -12.414 1 22.31 438 LYS B O 1
ATOM 7445 N N . LYS B 1 439 ? -44.344 47.281 -13.82 1 22.03 439 LYS B N 1
ATOM 7446 C CA . LYS B 1 439 ? -45.188 46.094 -13.82 1 22.03 439 LYS B CA 1
ATOM 7447 C C . LYS B 1 439 ? -44.969 45.281 -12.547 1 22.03 439 LYS B C 1
ATOM 7449 O O . LYS B 1 439 ? -43.844 45.031 -12.141 1 22.03 439 LYS B O 1
ATOM 7454 N N . ARG B 1 440 ? -46.219 44.906 -11.867 1 23.67 440 ARG B N 1
ATOM 7455 C CA . ARG B 1 440 ? -46.5 44.25 -10.602 1 23.67 440 ARG B CA 1
ATOM 7456 C C . ARG B 1 440 ? -46.219 42.75 -10.664 1 23.67 440 ARG B C 1
ATOM 7458 O O . ARG B 1 440 ? -46.906 42 -11.367 1 23.67 440 ARG B O 1
ATOM 7465 N N . ALA B 1 441 ? -45.219 42.25 -10.914 1 23.33 441 ALA B N 1
ATOM 7466 C CA . ALA B 1 441 ? -44.906 40.812 -10.938 1 23.33 441 ALA B CA 1
ATOM 7467 C C . ALA B 1 441 ? -45.281 40.156 -9.617 1 23.33 441 ALA B C 1
ATOM 7469 O O . ALA B 1 441 ? -44.906 40.625 -8.547 1 23.33 441 ALA B O 1
ATOM 7470 N N . HIS B 1 442 ? -46.562 39.562 -9.539 1 23.42 442 HIS B N 1
ATOM 7471 C CA . HIS B 1 442 ? -47.094 38.75 -8.453 1 23.42 442 HIS B CA 1
ATOM 7472 C C . HIS B 1 442 ? -46.062 37.75 -7.934 1 23.42 442 HIS B C 1
ATOM 7474 O O . HIS B 1 442 ? -45.469 37 -8.711 1 23.42 442 HIS B O 1
ATOM 7480 N N . LYS B 1 443 ? -45.531 38.031 -6.953 1 25.09 443 LYS B N 1
ATOM 7481 C CA . LYS B 1 443 ? -44.469 37.281 -6.285 1 25.09 443 LYS B CA 1
ATOM 7482 C C . LYS B 1 443 ? -44.969 35.969 -5.691 1 25.09 443 LYS B C 1
ATOM 7484 O O . LYS B 1 443 ? -45.844 36 -4.809 1 25.09 443 LYS B O 1
ATOM 7489 N N . ARG B 1 444 ? -45.312 34.875 -6.43 1 29.05 444 ARG B N 1
ATOM 7490 C CA . ARG B 1 444 ? -45.438 33.531 -5.898 1 29.05 444 ARG B CA 1
ATOM 7491 C C . ARG B 1 444 ? -44.656 33.375 -4.598 1 29.05 444 ARG B C 1
ATOM 7493 O O . ARG B 1 444 ? -43.469 33.688 -4.547 1 29.05 444 ARG B O 1
ATOM 7500 N N . ALA B 1 445 ? -45.562 33.25 -3.652 1 32.25 445 ALA B N 1
ATOM 7501 C CA . ALA B 1 445 ? -45 33.094 -2.318 1 32.25 445 ALA B CA 1
ATOM 7502 C C . ALA B 1 445 ? -43.969 31.984 -2.301 1 32.25 445 ALA B C 1
ATOM 7504 O O . ALA B 1 445 ? -44.188 30.906 -2.834 1 32.25 445 ALA B O 1
ATOM 7505 N N . LYS B 1 446 ? -42.969 32.188 -2.051 1 47.44 446 LYS B N 1
ATOM 7506 C CA . LYS B 1 446 ? -41.844 31.25 -2.059 1 47.44 446 LYS B CA 1
ATOM 7507 C C . LYS B 1 446 ? -42.062 30.109 -1.074 1 47.44 446 LYS B C 1
ATOM 7509 O O . LYS B 1 446 ? -42.625 30.312 0.008 1 47.44 446 LYS B O 1
ATOM 7514 N N . PRO B 1 447 ? -42.219 28.891 -1.432 1 56.12 447 PRO B N 1
ATOM 7515 C CA . PRO B 1 447 ? -42.375 27.703 -0.593 1 56.12 447 PRO B CA 1
ATOM 7516 C C . PRO B 1 447 ? -41.812 27.891 0.811 1 56.12 447 PRO B C 1
ATOM 7518 O O . PRO B 1 447 ? -42.344 27.328 1.774 1 56.12 447 PRO B O 1
ATOM 7521 N N . ILE B 1 448 ? -41.25 28.719 1.096 1 63.94 448 ILE B N 1
ATOM 7522 C CA . ILE B 1 448 ? -40.594 28.984 2.373 1 63.94 448 ILE B CA 1
ATOM 7523 C C . ILE B 1 448 ? -41.594 29.656 3.328 1 63.94 448 ILE B C 1
ATOM 7525 O O . ILE B 1 448 ? -41.531 29.438 4.543 1 63.94 448 ILE B O 1
ATOM 7529 N N . ASP B 1 449 ? -42.688 30.281 2.842 1 72.56 449 ASP B N 1
ATOM 7530 C CA . ASP B 1 449 ? -43.656 31 3.678 1 72.56 449 ASP B CA 1
ATOM 7531 C C . ASP B 1 449 ? -44.562 30.031 4.449 1 72.56 449 ASP B C 1
ATOM 7533 O O . ASP B 1 449 ? -44.875 30.281 5.609 1 72.56 449 ASP B O 1
ATOM 7537 N N . ARG B 1 450 ? -44.969 29 3.822 1 77 450 ARG B N 1
ATOM 7538 C CA . ARG B 1 450 ? -45.781 27.969 4.453 1 77 450 ARG B CA 1
ATOM 7539 C C . ARG B 1 450 ? -45.062 27.344 5.645 1 77 450 ARG B C 1
ATOM 7541 O O . ARG B 1 450 ? -45.656 27.156 6.707 1 77 450 ARG B O 1
ATOM 7548 N N . PHE B 1 451 ? -43.781 27.094 5.562 1 80.19 451 PHE B N 1
ATOM 7549 C CA . PHE B 1 451 ? -43.031 26.453 6.633 1 80.19 451 PHE B CA 1
ATOM 7550 C C . PHE B 1 451 ? -42.656 27.469 7.715 1 80.19 451 PHE B C 1
ATOM 7552 O O . PHE B 1 451 ? -42.562 27.109 8.891 1 80.19 451 PHE B O 1
ATOM 7559 N N . THR B 1 452 ? -42.625 28.641 7.383 1 79.06 452 THR B N 1
ATOM 7560 C CA . THR B 1 452 ? -42.406 29.703 8.359 1 79.06 452 THR B CA 1
ATOM 7561 C C . THR B 1 452 ? -43.594 29.797 9.32 1 79.06 452 THR B C 1
ATOM 7563 O O . THR B 1 452 ? -43.438 29.828 10.539 1 79.06 452 THR B O 1
ATOM 7566 N N . LYS B 1 453 ? -44.844 29.844 8.742 1 79.38 453 LYS B N 1
ATOM 7567 C CA . LYS B 1 453 ? -46.062 29.891 9.57 1 79.38 453 LYS B CA 1
ATOM 7568 C C . LYS B 1 453 ? -46.188 28.656 10.438 1 79.38 453 LYS B C 1
ATOM 7570 O O . LYS B 1 453 ? -46.531 28.734 11.609 1 79.38 453 LYS B O 1
ATOM 7575 N N . LEU B 1 454 ? -45.812 27.5 9.844 1 81.06 454 LEU B N 1
ATOM 7576 C CA . LEU B 1 454 ? -45.906 26.219 10.547 1 81.06 454 LEU B CA 1
ATOM 7577 C C . LEU B 1 454 ? -44.969 26.203 11.75 1 81.06 454 LEU B C 1
ATOM 7579 O O . LEU B 1 454 ? -45.344 25.812 12.844 1 81.06 454 LEU B O 1
ATOM 7583 N N . VAL B 1 455 ? -43.75 26.688 11.586 1 81.94 455 VAL B N 1
ATOM 7584 C CA . VAL B 1 455 ? -42.75 26.609 12.633 1 81.94 455 VAL B CA 1
ATOM 7585 C C . VAL B 1 455 ? -43 27.672 13.695 1 81.94 455 VAL B C 1
ATOM 7587 O O . VAL B 1 455 ? -42.844 27.438 14.891 1 81.94 455 VAL B O 1
ATOM 7590 N N . GLU B 1 456 ? -43.562 28.719 13.336 1 80.62 456 GLU B N 1
ATOM 7591 C CA . GLU B 1 456 ? -43.844 29.812 14.258 1 80.62 456 GLU B CA 1
ATOM 7592 C C . GLU B 1 456 ? -45.094 29.516 15.102 1 80.62 456 GLU B C 1
ATOM 7594 O O . GLU B 1 456 ? -45.156 29.938 16.25 1 80.62 456 GLU B O 1
ATOM 7599 N N . GLU B 1 457 ? -46.031 28.734 14.57 1 80.12 457 GLU B N 1
ATOM 7600 C CA . GLU B 1 457 ? -47.312 28.531 15.234 1 80.12 457 GLU B CA 1
ATOM 7601 C C . GLU B 1 457 ? -47.375 27.188 15.961 1 80.12 457 GLU B C 1
ATOM 7603 O O . GLU B 1 457 ? -48.25 26.953 16.766 1 80.12 457 GLU B O 1
ATOM 7608 N N . SER B 1 458 ? -46.375 26.297 15.672 1 80.06 458 SER B N 1
ATOM 7609 C CA . SER B 1 458 ? -46.375 24.969 16.266 1 80.06 458 SER B CA 1
ATOM 7610 C C . SER B 1 458 ? -45.469 24.922 17.5 1 80.06 458 SER B C 1
ATOM 7612 O O . SER B 1 458 ? -44.562 25.75 17.656 1 80.06 458 SER B O 1
ATOM 7614 N N . ASP B 1 459 ? -45.844 24.109 18.438 1 80.56 459 ASP B N 1
ATOM 7615 C CA . ASP B 1 459 ? -44.938 23.766 19.531 1 80.56 459 ASP B CA 1
ATOM 7616 C C . ASP B 1 459 ? -43.594 23.281 19 1 80.56 459 ASP B C 1
ATOM 7618 O O . ASP B 1 459 ? -43.531 22.391 18.156 1 80.56 459 ASP B O 1
ATOM 7622 N N . PRO B 1 460 ? -42.438 23.969 19.516 1 83 460 PRO B N 1
ATOM 7623 C CA . PRO B 1 460 ? -41.125 23.594 18.984 1 83 460 PRO B CA 1
ATOM 7624 C C . PRO B 1 460 ? -40.781 22.125 19.219 1 83 460 PRO B C 1
ATOM 7626 O O . PRO B 1 460 ? -40.094 21.5 18.406 1 83 460 PRO B O 1
ATOM 7629 N N . THR B 1 461 ? -41.25 21.547 20.172 1 85.5 461 THR B N 1
ATOM 7630 C CA . THR B 1 461 ? -40.969 20.156 20.484 1 85.5 461 THR B CA 1
ATOM 7631 C C . THR B 1 461 ? -41.719 19.219 19.562 1 85.5 461 THR B C 1
ATOM 7633 O O . THR B 1 461 ? -41.438 18.031 19.469 1 85.5 461 THR B O 1
ATOM 7636 N N . SER B 1 462 ? -42.719 19.703 18.891 1 84.06 462 SER B N 1
ATOM 7637 C CA . SER B 1 462 ? -43.531 18.891 18 1 84.06 462 SER B CA 1
ATOM 7638 C C . SER B 1 462 ? -42.75 18.484 16.734 1 84.06 462 SER B C 1
ATOM 7640 O O . SER B 1 462 ? -43.156 17.578 16.016 1 84.06 462 SER B O 1
ATOM 7642 N N . PHE B 1 463 ? -41.625 19.078 16.469 1 84.62 463 PHE B N 1
ATOM 7643 C CA . PHE B 1 463 ? -40.844 18.781 15.281 1 84.62 463 PHE B CA 1
ATOM 7644 C C . PHE B 1 463 ? -39.844 17.656 15.555 1 84.62 463 PHE B C 1
ATOM 7646 O O . PHE B 1 463 ? -39.219 17.141 14.625 1 84.62 463 PHE B O 1
ATOM 7653 N N . ILE B 1 464 ? -39.719 17.312 16.766 1 84.94 464 ILE B N 1
ATOM 7654 C CA . ILE B 1 464 ? -38.812 16.219 17.094 1 84.94 464 ILE B CA 1
ATOM 7655 C C . ILE B 1 464 ? -39.25 14.945 16.391 1 84.94 464 ILE B C 1
ATOM 7657 O O . ILE B 1 464 ? -40.438 14.594 16.438 1 84.94 464 ILE B O 1
ATOM 7661 N N . GLY B 1 465 ? -38.219 14.258 15.742 1 87 465 GLY B N 1
ATOM 7662 C CA . GLY B 1 465 ? -38.5 13.078 14.953 1 87 465 GLY B CA 1
ATOM 7663 C C . GLY B 1 465 ? -38.719 13.367 13.477 1 87 465 GLY B C 1
ATOM 7664 O O . GLY B 1 465 ? -38.656 12.469 12.641 1 87 465 GLY B O 1
ATOM 7665 N N . ASN B 1 466 ? -39.062 14.625 13.07 1 84.94 466 ASN B N 1
ATOM 7666 C CA . ASN B 1 466 ? -39.25 14.992 11.672 1 84.94 466 ASN B CA 1
ATOM 7667 C C . ASN B 1 466 ? -37.969 14.844 10.867 1 84.94 466 ASN B C 1
ATOM 7669 O O . ASN B 1 466 ? -36.875 15.094 11.391 1 84.94 466 ASN B O 1
ATOM 7673 N N . ARG B 1 467 ? -38.156 14.367 9.68 1 86.62 467 ARG B N 1
ATOM 7674 C CA . ARG B 1 467 ? -37.062 14.367 8.711 1 86.62 467 ARG B CA 1
ATOM 7675 C C . ARG B 1 467 ? -36.812 15.766 8.156 1 86.62 467 ARG B C 1
ATOM 7677 O O . ARG B 1 467 ? -37.75 16.531 7.945 1 86.62 467 ARG B O 1
ATOM 7684 N N . VAL B 1 468 ? -35.531 16.062 8.016 1 85 468 VAL B N 1
ATOM 7685 C CA . VAL B 1 468 ? -35.094 17.328 7.418 1 85 468 VAL B CA 1
ATOM 7686 C C . VAL B 1 468 ? -34.031 17.062 6.355 1 85 468 VAL B C 1
ATOM 7688 O O . VAL B 1 468 ? -33.469 15.969 6.301 1 85 468 VAL B O 1
ATOM 7691 N N . ALA B 1 469 ? -33.938 17.953 5.492 1 85.12 469 ALA B N 1
ATOM 7692 C CA . ALA B 1 469 ? -32.875 17.891 4.473 1 85.12 469 ALA B CA 1
ATOM 7693 C C . ALA B 1 469 ? -32.156 19.219 4.34 1 85.12 469 ALA B C 1
ATOM 7695 O O . ALA B 1 469 ? -32.75 20.281 4.547 1 85.12 469 ALA B O 1
ATOM 7696 N N . LYS B 1 470 ? -31.031 19.125 4.082 1 78.94 470 LYS B N 1
ATOM 7697 C CA . LYS B 1 470 ? -30.203 20.297 3.855 1 78.94 470 LYS B CA 1
ATOM 7698 C C . LYS B 1 470 ? -29.25 20.078 2.689 1 78.94 470 LYS B C 1
ATOM 7700 O O . LYS B 1 470 ? -28.672 18.984 2.543 1 78.94 470 LYS B O 1
ATOM 7705 N N . ASP B 1 471 ? -29.188 20.922 1.828 1 71.56 471 ASP B N 1
ATOM 7706 C CA . ASP B 1 471 ? -28.203 20.938 0.747 1 71.56 471 ASP B CA 1
ATOM 7707 C C . ASP B 1 471 ? -26.844 21.422 1.238 1 71.56 471 ASP B C 1
ATOM 7709 O O . ASP B 1 471 ? -26.75 22.531 1.794 1 71.56 471 ASP B O 1
ATOM 7713 N N . PHE B 1 472 ? -26.047 20.594 1.089 1 62.16 472 PHE B N 1
ATOM 7714 C CA . PHE B 1 472 ? -24.656 20.922 1.39 1 62.16 472 PHE B CA 1
ATOM 7715 C C . PHE B 1 472 ? -23.766 20.688 0.174 1 62.16 472 PHE B C 1
ATOM 7717 O O . PHE B 1 472 ? -23.484 19.547 -0.187 1 62.16 472 PHE B O 1
ATOM 7724 N N . ASP B 1 473 ? -23.328 21.719 -0.554 1 51.38 473 ASP B N 1
ATOM 7725 C CA . ASP B 1 473 ? -22.453 21.719 -1.72 1 51.38 473 ASP B CA 1
ATOM 7726 C C . ASP B 1 473 ? -23.047 20.891 -2.857 1 51.38 473 ASP B C 1
ATOM 7728 O O . ASP B 1 473 ? -22.344 20.094 -3.479 1 51.38 473 ASP B O 1
ATOM 7732 N N . GLY B 1 474 ? -24.328 20.891 -3.02 1 61.81 474 GLY B N 1
ATOM 7733 C CA . GLY B 1 474 ? -25.031 20.234 -4.105 1 61.81 474 GLY B CA 1
ATOM 7734 C C . GLY B 1 474 ? -25.484 18.828 -3.75 1 61.81 474 GLY B C 1
ATOM 7735 O O . GLY B 1 474 ? -26.125 18.156 -4.562 1 61.81 474 GLY B O 1
ATOM 7736 N N . GLU B 1 475 ? -25.172 18.484 -2.623 1 64.56 475 GLU B N 1
ATOM 7737 C CA . GLU B 1 475 ? -25.656 17.172 -2.168 1 64.56 475 GLU B CA 1
ATOM 7738 C C . GLU B 1 475 ? -26.703 17.328 -1.063 1 64.56 475 GLU B C 1
ATOM 7740 O O . GLU B 1 475 ? -26.547 18.172 -0.168 1 64.56 475 GLU B O 1
ATOM 7745 N N . CYS B 1 476 ? -27.594 16.469 -1.173 1 75.25 476 CYS B N 1
ATOM 7746 C CA . CYS B 1 476 ? -28.719 16.5 -0.231 1 75.25 476 CYS B CA 1
ATOM 7747 C C . CYS B 1 476 ? -28.453 15.57 0.953 1 75.25 476 CYS B C 1
ATOM 7749 O O . CYS B 1 476 ? -28.188 14.375 0.771 1 75.25 476 CYS B O 1
ATOM 7751 N N . TYR B 1 477 ? -28.469 16.203 2.141 1 78.12 477 TYR B N 1
ATOM 7752 C CA . TYR B 1 477 ? -28.359 15.445 3.385 1 78.12 477 TYR B CA 1
ATOM 7753 C C . TYR B 1 477 ? -29.688 15.406 4.129 1 78.12 477 TYR B C 1
ATOM 7755 O O . TYR B 1 477 ? -30.312 16.453 4.328 1 78.12 477 TYR B O 1
ATOM 7763 N N . TYR B 1 478 ? -29.828 14.18 4.473 1 82.5 478 TYR B N 1
ATOM 7764 C CA . TYR B 1 478 ? -31.062 13.984 5.227 1 82.5 478 TYR B CA 1
ATOM 7765 C C . TYR B 1 478 ? -30.766 13.742 6.703 1 82.5 478 TYR B C 1
ATOM 7767 O O . TYR B 1 478 ? -29.75 13.133 7.047 1 82.5 478 TYR B O 1
ATOM 7775 N N . GLY B 1 479 ? -31.516 14.32 7.547 1 82.94 479 GLY B N 1
ATOM 7776 C CA . GLY B 1 479 ? -31.391 14.172 8.992 1 82.94 479 GLY B CA 1
ATOM 7777 C C . GLY B 1 479 ? -32.75 14.18 9.695 1 82.94 479 GLY B C 1
ATOM 7778 O O . GLY B 1 479 ? -33.781 14.281 9.055 1 82.94 479 GLY B O 1
ATOM 7779 N N . ARG B 1 480 ? -32.562 13.891 11 1 88.94 480 ARG B N 1
ATOM 7780 C CA . ARG B 1 480 ? -33.75 13.883 11.859 1 88.94 480 ARG B CA 1
ATOM 7781 C C . ARG B 1 480 ? -33.562 14.82 13.047 1 88.94 480 ARG B C 1
ATOM 7783 O O . ARG B 1 480 ? -32.469 14.883 13.633 1 88.94 480 ARG B O 1
ATOM 7790 N N . LEU B 1 481 ? -34.594 15.5 13.359 1 85.94 481 LEU B N 1
ATOM 7791 C CA . LEU B 1 481 ? -34.594 16.328 14.562 1 85.94 481 LEU B CA 1
ATOM 7792 C C . LEU B 1 481 ? -34.688 15.461 15.812 1 85.94 481 LEU B C 1
ATOM 7794 O O . LEU B 1 481 ? -35.656 14.711 15.984 1 85.94 481 LEU B O 1
ATOM 7798 N N . THR B 1 482 ? -33.688 15.609 16.734 1 85.38 482 THR B N 1
ATOM 7799 C CA . THR B 1 482 ? -33.594 14.656 17.828 1 85.38 482 THR B CA 1
ATOM 7800 C C . THR B 1 482 ? -33.938 15.336 19.156 1 85.38 482 THR B C 1
ATOM 7802 O O . THR B 1 482 ? -34.438 14.688 20.078 1 85.38 482 THR B O 1
ATOM 7805 N N . GLU B 1 483 ? -33.562 16.562 19.297 1 82.25 483 GLU B N 1
ATOM 7806 C CA . GLU B 1 483 ? -33.781 17.266 20.562 1 82.25 483 GLU B CA 1
ATOM 7807 C C . GLU B 1 483 ? -34.125 18.734 20.328 1 82.25 483 GLU B C 1
ATOM 7809 O O . GLU B 1 483 ? -33.812 19.297 19.281 1 82.25 483 GLU B O 1
ATOM 7814 N N . TYR B 1 484 ? -34.938 19.312 21.344 1 82.88 484 TYR B N 1
ATOM 7815 C CA . TYR B 1 484 ? -35.188 20.734 21.453 1 82.88 484 TYR B CA 1
ATOM 7816 C C . TYR B 1 484 ? -34.688 21.281 22.797 1 82.88 484 TYR B C 1
ATOM 7818 O O . TYR B 1 484 ? -35.125 20.812 23.844 1 82.88 484 TYR B O 1
ATOM 7826 N N . ASP B 1 485 ? -33.688 22.141 22.688 1 79.38 485 ASP B N 1
ATOM 7827 C CA . ASP B 1 485 ? -33.156 22.75 23.891 1 79.38 485 ASP B CA 1
ATOM 7828 C C . ASP B 1 485 ? -33.625 24.203 24.031 1 79.38 485 ASP B C 1
ATOM 7830 O O . ASP B 1 485 ? -33.188 25.078 23.281 1 79.38 485 ASP B O 1
ATOM 7834 N N . GLU B 1 486 ? -34.375 24.375 25 1 74.88 486 GLU B N 1
ATOM 7835 C CA . GLU B 1 486 ? -34.938 25.688 25.281 1 74.88 486 GLU B CA 1
ATOM 7836 C C . GLU B 1 486 ? -34.094 26.453 26.312 1 74.88 486 GLU B C 1
ATOM 7838 O O . GLU B 1 486 ? -34.344 27.625 26.547 1 74.88 486 GLU B O 1
ATOM 7843 N N . GLN B 1 487 ? -33.219 25.797 26.969 1 67.44 487 GLN B N 1
ATOM 7844 C CA . GLN B 1 487 ? -32.5 26.438 28.062 1 67.44 487 GLN B CA 1
ATOM 7845 C C . GLN B 1 487 ? -31.5 27.453 27.547 1 67.44 487 GLN B C 1
ATOM 7847 O O . GLN B 1 487 ? -31.172 28.422 28.219 1 67.44 487 GLN B O 1
ATOM 7852 N N . ASP B 1 488 ? -31.109 27.234 26.297 1 61.72 488 ASP B N 1
ATOM 7853 C CA . ASP B 1 488 ? -30.156 28.156 25.672 1 61.72 488 ASP B CA 1
ATOM 7854 C C . ASP B 1 488 ? -30.875 29.234 24.891 1 61.72 488 ASP B C 1
ATOM 7856 O O . ASP B 1 488 ? -31.969 29.016 24.375 1 61.72 488 ASP B O 1
ATOM 7860 N N . SER B 1 489 ? -30.453 30.531 25.047 1 67.06 489 SER B N 1
ATOM 7861 C CA . SER B 1 489 ? -30.953 31.641 24.234 1 67.06 489 SER B CA 1
ATOM 7862 C C . SER B 1 489 ? -30 31.953 23.094 1 67.06 489 SER B C 1
ATOM 7864 O O . SER B 1 489 ? -28.844 32.312 23.312 1 67.06 489 SER B O 1
ATOM 7866 N N . PRO B 1 490 ? -30.547 31.75 21.906 1 71.31 490 PRO B N 1
ATOM 7867 C CA . PRO B 1 490 ? -31.844 31.297 21.406 1 71.31 490 PRO B CA 1
ATOM 7868 C C . PRO B 1 490 ? -32 29.781 21.484 1 71.31 490 PRO B C 1
ATOM 7870 O O . PRO B 1 490 ? -31.016 29.047 21.438 1 71.31 490 PRO B O 1
ATOM 7873 N N . ALA B 1 491 ? -33.188 29.391 21.547 1 80.06 491 ALA B N 1
ATOM 7874 C CA . ALA B 1 491 ? -33.531 27.984 21.547 1 80.06 491 ALA B CA 1
ATOM 7875 C C . ALA B 1 491 ? -33.188 27.328 20.219 1 80.06 491 ALA B C 1
ATOM 7877 O O . ALA B 1 491 ? -33.219 27.969 19.172 1 80.06 491 ALA B O 1
ATOM 7878 N N . PHE B 1 492 ? -32.688 26.156 20.297 1 83.31 492 PHE B N 1
ATOM 7879 C CA . PHE B 1 492 ? -32.312 25.5 19.031 1 83.31 492 PHE B CA 1
ATOM 7880 C C . PHE B 1 492 ? -32.781 24.047 19.031 1 83.31 492 PHE B C 1
ATOM 7882 O O . PHE B 1 492 ? -33 23.469 20.094 1 83.31 492 PHE B O 1
ATOM 7889 N N . TRP B 1 493 ? -33.031 23.484 17.844 1 88.44 493 TRP B N 1
ATOM 7890 C CA . TRP B 1 493 ? -33.219 22.062 17.578 1 88.44 493 TRP B CA 1
ATOM 7891 C C . TRP B 1 493 ? -31.906 21.391 17.234 1 88.44 493 TRP B C 1
ATOM 7893 O O . TRP B 1 493 ? -31.078 21.953 16.516 1 88.44 493 TRP B O 1
ATOM 7903 N N . ARG B 1 494 ? -31.812 20.281 17.734 1 83.62 494 ARG B N 1
ATOM 7904 C CA . ARG B 1 494 ? -30.688 19.453 17.328 1 83.62 494 ARG B CA 1
ATOM 7905 C C . ARG B 1 494 ? -31.094 18.516 16.188 1 83.62 494 ARG B C 1
ATOM 7907 O O . ARG B 1 494 ? -32.125 17.828 16.281 1 83.62 494 ARG B O 1
ATOM 7914 N N . VAL B 1 495 ? -30.234 18.547 15.125 1 85.81 495 VAL B N 1
ATOM 7915 C CA . VAL B 1 495 ? -30.438 17.625 14 1 85.81 495 VAL B CA 1
ATOM 7916 C C . VAL B 1 495 ? -29.297 16.625 13.953 1 85.81 495 VAL B C 1
ATOM 7918 O O . VAL B 1 495 ? -28.125 16.984 14.094 1 85.81 495 VAL B O 1
ATOM 7921 N N . LYS B 1 496 ? -29.797 15.461 13.734 1 81.62 496 LYS B N 1
ATOM 7922 C CA . LYS B 1 496 ? -28.844 14.383 13.43 1 81.62 496 LYS B CA 1
ATOM 7923 C C . LYS B 1 496 ? -29.016 13.883 12 1 81.62 496 LYS B C 1
ATOM 7925 O O . LYS B 1 496 ? -30.094 13.398 11.633 1 81.62 496 LYS B O 1
ATOM 7930 N N . TYR B 1 497 ? -27.922 14.031 11.258 1 76.94 497 TYR B N 1
ATOM 7931 C CA . TYR B 1 497 ? -27.969 13.633 9.852 1 76.94 497 TYR B CA 1
ATOM 7932 C C . TYR B 1 497 ? -27.703 12.141 9.703 1 76.94 497 TYR B C 1
ATOM 7934 O O . TYR B 1 497 ? -27.062 11.531 10.57 1 76.94 497 TYR B O 1
ATOM 7942 N N . ASP B 1 498 ? -28.141 11.594 8.547 1 78.25 498 ASP B N 1
ATOM 7943 C CA . ASP B 1 498 ? -28.016 10.164 8.297 1 78.25 498 ASP B CA 1
ATOM 7944 C C . ASP B 1 498 ? -26.562 9.75 8.148 1 78.25 498 ASP B C 1
ATOM 7946 O O . ASP B 1 498 ? -26.203 8.594 8.375 1 78.25 498 ASP B O 1
ATOM 7950 N N . ASP B 1 499 ? -25.844 10.609 8 1 64.75 499 ASP B N 1
ATOM 7951 C CA . ASP B 1 499 ? -24.422 10.336 7.84 1 64.75 499 ASP B CA 1
ATOM 7952 C C . ASP B 1 499 ? -23.672 10.523 9.156 1 64.75 499 ASP B C 1
ATOM 7954 O O . ASP B 1 499 ? -22.438 10.438 9.195 1 64.75 499 ASP B O 1
ATOM 7958 N N . GLY B 1 500 ? -24.438 10.836 10.195 1 70.06 500 GLY B N 1
ATOM 7959 C CA . GLY B 1 500 ? -23.922 10.859 11.555 1 70.06 500 GLY B CA 1
ATOM 7960 C C . GLY B 1 500 ? -23.609 12.258 12.047 1 70.06 500 GLY B C 1
ATOM 7961 O O . GLY B 1 500 ? -23.297 12.453 13.227 1 70.06 500 GLY B O 1
ATOM 7962 N N . ASP B 1 501 ? -23.609 13.141 11.328 1 69.88 501 ASP B N 1
ATOM 7963 C CA . ASP B 1 501 ? -23.391 14.523 11.75 1 69.88 501 ASP B CA 1
ATOM 7964 C C . ASP B 1 501 ? -24.609 15.078 12.469 1 69.88 501 ASP B C 1
ATOM 7966 O O . ASP B 1 501 ? -25.734 14.594 12.273 1 69.88 501 ASP B O 1
ATOM 7970 N N . ALA B 1 502 ? -24.25 16 13.32 1 78.06 502 ALA B N 1
ATOM 7971 C CA . ALA B 1 502 ? -25.328 16.703 14 1 78.06 502 ALA B CA 1
ATOM 7972 C C . ALA B 1 502 ? -25.156 18.219 13.898 1 78.06 502 ALA B C 1
ATOM 7974 O O . ALA B 1 502 ? -24.031 18.703 13.805 1 78.06 502 ALA B O 1
ATOM 7975 N N . GLU B 1 503 ? -26.266 18.859 13.82 1 78.06 503 GLU B N 1
ATOM 7976 C CA . GLU B 1 503 ? -26.297 20.312 13.758 1 78.06 503 GLU B CA 1
ATOM 7977 C C . GLU B 1 503 ? -27.422 20.875 14.609 1 78.06 503 GLU B C 1
ATOM 7979 O O . GLU B 1 503 ? -28.438 20.203 14.836 1 78.06 503 GLU B O 1
ATOM 7984 N N . ASP B 1 504 ? -27.125 22.062 15.109 1 79.5 504 ASP B N 1
ATOM 7985 C CA . ASP B 1 504 ? -28.188 22.797 15.797 1 79.5 504 ASP B CA 1
ATOM 7986 C C . ASP B 1 504 ? -28.875 23.781 14.852 1 79.5 504 ASP B C 1
ATOM 7988 O O . ASP B 1 504 ? -28.203 24.531 14.141 1 79.5 504 ASP B O 1
ATOM 7992 N N . TYR B 1 505 ? -30.109 23.688 14.805 1 83.69 505 TYR B N 1
ATOM 7993 C CA . TYR B 1 505 ? -30.938 24.547 13.961 1 83.69 505 TYR B CA 1
ATOM 7994 C C . TYR B 1 505 ? -31.578 25.656 14.781 1 83.69 505 TYR B C 1
ATOM 7996 O O . TYR B 1 505 ? -32.25 25.391 15.789 1 83.69 505 TYR B O 1
ATOM 8004 N N . LEU B 1 506 ? -31.406 26.891 14.32 1 80.75 506 LEU B N 1
ATOM 8005 C CA . LEU B 1 506 ? -32.312 27.969 14.75 1 80.75 506 LEU B CA 1
ATOM 8006 C C . LEU B 1 506 ? -33.625 27.938 13.969 1 80.75 506 LEU B C 1
ATOM 8008 O O . LEU B 1 506 ? -33.75 27.172 13.016 1 80.75 506 LEU B O 1
ATOM 8012 N N . GLN B 1 507 ? -34.438 28.734 14.391 1 81.44 507 GLN B N 1
ATOM 8013 C CA . GLN B 1 507 ? -35.781 28.766 13.789 1 81.44 507 GLN B CA 1
ATOM 8014 C C . GLN B 1 507 ? -35.688 28.953 12.281 1 81.44 507 GLN B C 1
ATOM 8016 O O . GLN B 1 507 ? -36.406 28.266 11.523 1 81.44 507 GLN B O 1
ATOM 8021 N N . SER B 1 508 ? -34.812 29.781 11.898 1 80 508 SER B N 1
ATOM 8022 C CA . SER B 1 508 ? -34.625 30.047 10.469 1 80 508 SER B CA 1
ATOM 8023 C C . SER B 1 508 ? -34.062 28.844 9.75 1 80 508 SER B C 1
ATOM 8025 O O . SER B 1 508 ? -34.469 28.5 8.648 1 80 508 SER B O 1
ATOM 8027 N N . ASP B 1 509 ? -33.25 28.094 10.336 1 80.31 509 ASP B N 1
ATOM 8028 C CA . ASP B 1 509 ? -32.656 26.875 9.773 1 80.31 509 ASP B CA 1
ATOM 8029 C C . ASP B 1 509 ? -33.719 25.781 9.617 1 80.31 509 ASP B C 1
ATOM 8031 O O . ASP B 1 509 ? -33.719 25.078 8.602 1 80.31 509 ASP B O 1
ATOM 8035 N N . LEU B 1 510 ? -34.406 25.656 10.586 1 86.19 510 LEU B N 1
ATOM 8036 C CA . LEU B 1 510 ? -35.438 24.641 10.578 1 86.19 510 LEU B CA 1
ATOM 8037 C C . LEU B 1 510 ? -36.438 24.875 9.43 1 86.19 510 LEU B C 1
ATOM 8039 O O . LEU B 1 510 ? -36.781 23.938 8.711 1 86.19 510 LEU B O 1
ATOM 8043 N N . ILE B 1 511 ? -36.781 26.094 9.266 1 82.56 511 ILE B N 1
ATOM 8044 C CA . ILE B 1 511 ? -37.688 26.469 8.203 1 82.56 511 ILE B CA 1
ATOM 8045 C C . ILE B 1 511 ? -37.094 26.109 6.844 1 82.56 511 ILE B C 1
ATOM 8047 O O . ILE B 1 511 ? -37.781 25.484 6.012 1 82.56 511 ILE B O 1
ATOM 8051 N N . GLU B 1 512 ? -35.875 26.359 6.688 1 81.62 512 GLU B N 1
ATOM 8052 C CA . GLU B 1 512 ? -35.219 26.078 5.426 1 81.62 512 GLU B CA 1
ATOM 8053 C C . GLU B 1 512 ? -35.031 24.578 5.219 1 81.62 512 GLU B C 1
ATOM 8055 O O . GLU B 1 512 ? -35.25 24.078 4.109 1 81.62 512 GLU B O 1
ATOM 8060 N N . ALA B 1 513 ? -34.75 23.922 6.207 1 85 513 ALA B N 1
ATOM 8061 C CA . ALA B 1 513 ? -34.5 22.484 6.125 1 85 513 ALA B CA 1
ATOM 8062 C C . ALA B 1 513 ? -35.812 21.719 5.844 1 85 513 ALA B C 1
ATOM 8064 O O . ALA B 1 513 ? -35.812 20.766 5.062 1 85 513 ALA B O 1
ATOM 8065 N N . LEU B 1 514 ? -36.812 22.141 6.414 1 85.56 514 LEU B N 1
ATOM 8066 C CA . LEU B 1 514 ? -38.125 21.547 6.188 1 85.56 514 LEU B CA 1
ATOM 8067 C C . LEU B 1 514 ? -38.594 21.797 4.762 1 85.56 514 LEU B C 1
ATOM 8069 O O . LEU B 1 514 ? -39.156 20.906 4.113 1 85.56 514 LEU B O 1
ATOM 8073 N N . CYS B 1 515 ? -38.312 23.016 4.336 1 78.56 515 CYS B N 1
ATOM 8074 C CA . CYS B 1 515 ? -38.656 23.375 2.965 1 78.56 515 CYS B CA 1
ATOM 8075 C C . CYS B 1 515 ? -37.844 22.531 1.972 1 78.56 515 CYS B C 1
ATOM 8077 O O . CYS B 1 515 ? -38.406 22.031 1 1 78.56 515 CYS B O 1
ATOM 8079 N N . TYR B 1 516 ? -36.656 22.406 2.197 1 81 516 TYR B N 1
ATOM 8080 C CA . TYR B 1 516 ? -35.781 21.609 1.324 1 81 516 TYR B CA 1
ATOM 8081 C C . TYR B 1 516 ? -36.156 20.125 1.391 1 81 516 TYR B C 1
ATOM 8083 O O . TYR B 1 516 ? -36.125 19.438 0.372 1 81 516 TYR B O 1
ATOM 8091 N N . TYR B 1 517 ? -36.406 19.656 2.432 1 84.12 517 TYR B N 1
ATOM 8092 C CA . TYR B 1 517 ? -36.844 18.281 2.574 1 84.12 517 TYR B CA 1
ATOM 8093 C C . TYR B 1 517 ? -38.125 18.031 1.767 1 84.12 517 TYR B C 1
ATOM 8095 O O . TYR B 1 517 ? -38.219 17.031 1.063 1 84.12 517 TYR B O 1
ATOM 8103 N N . GLU B 1 518 ? -39.031 18.922 1.894 1 79.44 518 GLU B N 1
ATOM 8104 C CA . GLU B 1 518 ? -40.281 18.766 1.143 1 79.44 518 GLU B CA 1
ATOM 8105 C C . GLU B 1 518 ? -40.031 18.672 -0.356 1 79.44 518 GLU B C 1
ATOM 8107 O O . GLU B 1 518 ? -40.688 17.922 -1.062 1 79.44 518 GLU B O 1
ATOM 8112 N N . LYS B 1 519 ? -38.969 19.359 -0.72 1 76.31 519 LYS B N 1
ATOM 8113 C CA . LYS B 1 519 ? -38.594 19.359 -2.131 1 76.31 519 LYS B CA 1
ATOM 8114 C C . LYS B 1 519 ? -37.875 18.062 -2.498 1 76.31 519 LYS B C 1
ATOM 8116 O O . LYS B 1 519 ? -37.906 17.625 -3.648 1 76.31 519 LYS B O 1
ATOM 8121 N N . THR B 1 520 ? -37.25 17.469 -1.574 1 76.75 520 THR B N 1
ATOM 8122 C CA . THR B 1 520 ? -36.344 16.375 -1.881 1 76.75 520 THR B CA 1
ATOM 8123 C C . THR B 1 520 ? -36.812 15.086 -1.224 1 76.75 520 THR B C 1
ATOM 8125 O O . THR B 1 520 ? -36.125 14.055 -1.312 1 76.75 520 THR B O 1
ATOM 8128 N N . LYS B 1 521 ? -37.812 15.047 -0.615 1 78.06 521 LYS B N 1
ATOM 8129 C CA . LYS B 1 521 ? -38.312 13.953 0.231 1 78.06 521 LYS B CA 1
ATOM 8130 C C . LYS B 1 521 ? -38.438 12.664 -0.568 1 78.06 521 LYS B C 1
ATOM 8132 O O . LYS B 1 521 ? -38.344 11.562 -0.016 1 78.06 521 LYS B O 1
ATOM 8137 N N . ARG B 1 522 ? -38.625 12.781 -1.756 1 73.5 522 ARG B N 1
ATOM 8138 C CA . ARG B 1 522 ? -38.75 11.602 -2.613 1 73.5 522 ARG B CA 1
ATOM 8139 C C . ARG B 1 522 ? -37.438 10.836 -2.684 1 73.5 522 ARG B C 1
ATOM 8141 O O . ARG B 1 522 ? -37.406 9.633 -2.922 1 73.5 522 ARG B O 1
ATOM 8148 N N . ASN B 1 523 ? -36.438 11.57 -2.455 1 69.69 523 ASN B N 1
ATOM 8149 C CA . ASN B 1 523 ? -35.094 10.984 -2.52 1 69.69 523 ASN B CA 1
ATOM 8150 C C . ASN B 1 523 ? -34.594 10.602 -1.134 1 69.69 523 ASN B C 1
ATOM 8152 O O . ASN B 1 523 ? -33.438 10.211 -0.98 1 69.69 523 ASN B O 1
ATOM 8156 N N . ASP B 1 524 ? -35.25 10.617 -0.11 1 73.81 524 ASP B N 1
ATOM 8157 C CA . ASP B 1 524 ? -34.875 10.328 1.27 1 73.81 524 ASP B CA 1
ATOM 8158 C C . ASP B 1 524 ? -34.844 8.82 1.528 1 73.81 524 ASP B C 1
ATOM 8160 O O . ASP B 1 524 ? -35.844 8.133 1.363 1 73.81 524 ASP B O 1
ATOM 8164 N N . PRO B 1 525 ? -33.781 8.352 2.004 1 67.81 525 PRO B N 1
ATOM 8165 C CA . PRO B 1 525 ? -33.719 6.902 2.234 1 67.81 525 PRO B CA 1
ATOM 8166 C C . PRO B 1 525 ? -34.469 6.473 3.484 1 67.81 525 PRO B C 1
ATOM 8168 O O . PRO B 1 525 ? -34.625 5.277 3.748 1 67.81 525 PRO B O 1
ATOM 8171 N N . GLY B 1 526 ? -35.062 7.152 4.195 1 65.56 526 GLY B N 1
ATOM 8172 C CA . GLY B 1 526 ? -35.906 6.832 5.352 1 65.56 526 GLY B CA 1
ATOM 8173 C C . GLY B 1 526 ? -35.125 6.891 6.66 1 65.56 526 GLY B C 1
ATOM 8174 O O . GLY B 1 526 ? -33.906 6.719 6.684 1 65.56 526 GLY B O 1
#

Foldseek 3Di:
DDPPPPDLPFAQDDADDPPVLFDDPQAWEKEWEADPFKIKIFTFDDLVVLRHTDDIDIGGFDDPVCVVDDLQVVLLVVDDQVVNCLQQNHDPDDSVCSLVRNAVVVREYEYEYFYPDPVSSVSVSRSPSSHHYHYYYYDLCLQPNVVLVDDDPDGSLQSLLCLLQCLVQNPFAWEWAADQKIKIWTAANQNHTPGIDIGGHLQNQQVCPVVVDPPADRDDPVNLVVVQVVQVVVLAALEPDDDDRVSPSNQVSLCVLLVVLLVVLVVCLVPRHPPPPDDHDPPTHGNPQQEYEYEYPCRVQSQQSPDVCSVSHYHDDPVSPPPPDDPHHYDYDHCSSSSSVSSSNSVSVVVVVVPVVDLCPQAQAWFWDDDPNDIWIWGFHDFDQDPNATWTWTAIPPHDIDTHHSVVRVVRRVVCVPPVPDDPDDDDDPDDPDDDDDPPPPPPPDLLVVLLCVLVVDDVQVQAQPKWWDDDPNDIWIWGFHDWDVPDVVIWTWIATPVGDIDTHDSSRVSVRRSVCVVCVVVDPD/DDQPPPDLDFAQDDADDPPVLFDDPQAWEKEWEADPFKIKIFTFDDLVVLRHTDDIDIDGFDDPVCVVDDLQVVLLVVDDQVVNCLQQNRPDPDSVCSLVRNAVVVREYEYEYFYPDPVSSVSVSRSPSSHHYHYYYYDLCLQPNVVLVDDDPDGSLQSLLCLLQCLVQNPFAWEWAADQKTKIWTAANQNHTPGIDIGGHLQNQQVCPVVVDPPADRDDPVNLVVVQVVQVVVLAALEPDDDDRVSPSNQVSLCVLLVVLLVVLVVCLVPRHPPPPDDHDPPTHGNPQQEYEYEYPCRVQSQQSPDVCSVSHYHDDPVSPPPPDDPHHYDYDHCSSSSSVSSSNSVSVVVVVVPVVPLPPQAQAWFWDDDPNDIWIWGFHDFDQDPNATWTWTAIPPHDIDTHHSVVRVVRRVVCVPPVPDDSDDDDDDDDDDDDDDPDPPPPDDLLVVLLCVLVVDDVQVQAQPKWWDDDPNDIWIWGFHDWDVPDVVIWTWIATPVGDIDTHDSSRRSVRRSVCVVCVVVDPD

Sequence (1052 aa):
MSVSATAVKALDVGKSAFPDATPRKNELIFSVSCGNSRLSWATHHGASDNFNPELFWKTPHLDEKDDKDTHVSILSRNLPDKPHDCVFGEKAASSSNAEEEANRRGALVAVYVISTNRDQEERLRNLWSSIPCRFFVMRGGDFFHTNEGRYDSMGTDRLASLSGASYLHGHPALVFDGGTATTYSATNRRGQILGGGIGPGVQSKLKSMSRDTDALPEIGPDEVISRLNSIQKSGKPFPTFSRCTKDSMMSDVLQDIAMKGHHVIGQWLDKAYDQGNQSMPATSMFNSDHKVMCTGGDGEILMKLLQPNFGGVLESSVRSTATKPKMYDLEHSKNLQHYGIASVLSSYYNKRMGEGTNFHIHIGARVAKAAGGIVMLGTVTRLESVGGKREFRINWDESGSEQVSPENVAEMIKLFESEGQGKSKAPAKKKQAEDNGKKRAHKRAKPIDRFTKLVEESDPTSFIGNRVAKDFDGECYYGRLTEYDEQDSPAFWRVKYDDGDAEDYLQSDLIEALCYYEKTKRNDPGMSVSATAVKALDVGKSAFPDATPRKNELIFSVSCGNSRLSWATHHGASDNFNPELFWKTPHLDEKDDKDTHVSILSRNLPDKPHDCVFGEKAASSSNAEEEANRRGALVAVYVISTNRDQEERLRNLWSSIPCRFFVMRGGDFFHTNEGRYDSMGTDRLASLSGASYLHGHPALVFDGGTATTYSATNRRGQILGGGIGPGVQSKLKSMSRDTDALPEIGPDEVISRLNSIQKSGKPFPTFSRCTKDSMMSDVLQDIAMKGHHVIGQWLDKAYDQGNQSMPATSMFNSDHKVMCTGGDGEILMKLLQPNFGGVLESSVRSTATKPKMYDLEHSKNLQHYGIASVLSSYYNKRMGEGTNFHIHIGARVAKAAGGIVMLGTVTRLESVGGKREFRINWDESGSEQVSPENVAEMIKLFESEGQGKSKAPAKKKQAEDNGKKRAHKRAKPIDRFTKLVEESDPTSFIGNRVAKDFDGECYYGRLTEYDEQDSPAFWRVKYDDGDAEDYLQSDLIEALCYYEKTKRNDPG

Nearest PDB structures (foldseek):
  4o8k-assembly1_A  TM=7.530E-01  e=1.566E-13  Burkholderia thailandensis E264
  5b8h-assembly1_A  TM=7.670E-01  e=1.595E-12  Burkholderia cenocepacia J2315
  4o5f-assembly1_B  TM=7.495E-01  e=1.428E-12  Burkholderia thailandensis E264
  2f9t-assembly1_B  TM=7.434E-01  e=6.962E-13  Pseudomonas aeruginosa PAO1
  5b8h-assembly1_B  TM=7.692E-01  e=5.789E-11  Burkholderia cenocepacia J2315

Secondary structure (DSSP, 8-state):
-----------EEEE--TTTTSPPTT-EEEEEEE-SS-EEEEEE--GGGTT-EEEEEEEPPP-GGGGGS-HHHHHHHTS-HHHHHHHH-S----THHHHHHHHHHT--EEEEEEES-HHHHHHHHHHHTTSSEEEEE--HHHH--GGGT--TTS-HHHHHHHHHHHHHH-BS-EEEEESSEEEEEEE-TTS-EEEEEEEE-HHHHHHHHHHH-SSPPP--HHHHHHHHHHHHHHT-PBPSSBSSHHHHHHHHHHHHHHHHHHHHHHHHHHHHH--TT----TTSPB-TT-EEEEESTTHHHHHHHTSGGGGGSBPPPGGG-S------EEEE-TTHHHHHHHHHHHHHHHHHHH-TT-GGGGTT-EEEEEETTEEEEEEEEEEEEETTEEEEEEEESSS-EEEE-HHHHHHHHHHHHHHSS----PPP------------------THHHHHHHHHHS-GGGGTT-EEEEEETTEEEEEEEEEEE-SSSSPEEEEEETTS-EEEEPHHHHHHHHHHHHHHGGG---/-----------EEEE--TTTTSPPTT-EEEEEEE-SS-EEEEEE--GGGTT-EEEEEEEPPP-GGGGGS-HHHHHHHTS-HHHHHHHH-TT--STHHHHHHHHHHT--EEEEEEES-HHHHHHHHHHHTTSSEEEEE--HHHH--GGGT--TTS-HHHHHHHHHHHHHH-BS-EEEEESSEEEEEEE-TTS-EEEEEEEE-HHHHHHHHHHH-SSPPP--HHHHHHHHHHHHHHT-PBPSSBSSHHHHHHHHHHHHHHHHHHHHHHHHHHHHH--TT----TTSPB-TT-EEEEESTTHHHHHHHTSGGGGGSBPPPGGG-S------EEEE-TTHHHHHHHHHHHHHHHHHHH-TTSGGGGTT-EEEEEETTEEEEEEEEEEEEETTEEEEEEEESSS-EEEE-HHHHHHHHHHHHHHSS-------------------------THHHHHHHHHHS-GGGGTT-EEEEEETTEEEEEEEEEEE-SSSSPEEEEEETTS-EEEEPHHHHHHHHHHHHHHGGG---

InterPro domains:
  IPR004619 Type III pantothenate kinase [PF03309] (32-254)
  IPR004619 Type III pantothenate kinase [PTHR34265] (29-347)
  IPR004619 Type III pantothenate kinase [TIGR00671] (32-303)
  IPR043129 ATPase, nucleotide binding domain [SSF53067] (172-307)
  IPR047365 PTM/DIR17-like, Tudor domain [PF21743] (465-510)

Solvent-accessible surface area (backbone atoms only — not comparable to full-atom values): 57396 Å² total; per-residue (Å²): 135,80,81,74,81,75,78,79,66,78,48,53,74,42,71,53,49,80,71,76,63,40,77,58,89,90,39,47,38,36,37,36,40,39,54,86,74,35,31,40,37,30,35,36,41,50,76,94,56,46,27,36,65,70,48,77,52,74,45,70,66,87,50,74,78,55,66,78,48,54,38,58,55,52,47,52,70,72,36,57,68,68,62,31,25,63,54,40,42,68,85,68,86,65,78,82,52,37,55,55,37,21,57,64,63,57,48,50,33,35,36,41,30,41,62,69,38,70,68,57,48,53,51,49,50,54,32,51,37,56,41,61,34,42,39,28,39,56,50,45,67,67,60,42,44,62,92,33,50,51,46,88,71,55,54,44,65,60,40,23,32,46,36,13,45,29,63,74,48,8,25,33,25,41,35,37,37,22,35,68,47,26,35,36,42,34,26,20,48,78,58,32,43,55,26,18,28,35,34,50,10,73,62,42,42,41,44,36,37,27,70,66,34,82,73,50,68,79,61,53,71,67,56,52,54,52,51,53,49,51,24,66,72,69,67,52,36,40,52,79,42,23,76,44,58,66,54,9,33,53,40,33,50,52,37,23,53,24,37,28,47,49,50,50,52,53,46,43,63,57,58,22,70,62,59,70,93,64,80,54,64,90,86,57,53,62,27,83,66,40,54,34,38,24,16,51,83,36,15,68,59,48,55,32,33,63,33,80,58,22,61,48,52,40,61,59,58,75,85,64,58,59,83,62,73,82,79,54,38,81,46,76,39,85,53,32,45,50,35,13,49,15,43,42,42,35,53,50,41,50,49,54,67,70,40,64,89,58,76,72,74,52,51,67,38,61,29,28,43,81,55,98,91,43,77,44,46,27,28,24,67,39,80,39,77,57,99,89,42,69,24,32,30,29,42,37,72,86,72,61,74,44,80,37,46,65,72,56,46,54,53,18,34,51,46,29,68,71,66,66,77,63,85,81,80,76,82,83,81,81,78,83,76,83,81,82,82,79,81,79,72,81,70,72,73,54,74,52,55,65,39,42,56,49,59,72,74,41,64,76,68,72,50,51,69,41,71,30,19,45,75,56,97,87,38,81,42,47,26,30,27,72,44,67,46,70,87,46,91,73,49,34,34,32,30,38,30,78,86,68,48,70,46,74,28,42,73,71,48,46,28,51,19,44,44,44,18,70,73,43,51,88,74,55,89,121,136,81,83,75,81,77,77,78,69,77,47,52,75,42,70,54,49,80,72,75,64,38,77,57,90,90,39,47,39,35,38,36,39,38,53,86,74,34,30,39,38,29,36,35,41,50,75,94,54,46,26,35,64,71,47,77,50,74,44,70,64,87,51,74,76,54,67,77,47,56,38,56,52,52,47,51,71,74,37,57,70,68,62,32,24,66,54,35,43,80,82,61,76,60,71,80,52,30,50,53,36,21,56,65,63,57,49,49,32,36,36,42,29,42,64,68,36,71,69,57,49,52,51,49,52,52,32,50,39,55,41,60,35,43,40,27,40,54,50,45,67,68,58,42,43,61,92,31,50,50,46,89,72,56,52,44,66,59,39,22,31,46,36,13,44,29,64,76,48,7,26,33,26,40,36,37,36,21,35,69,46,26,34,36,41,33,27,20,48,77,57,32,44,53,26,18,28,34,33,49,11,71,62,41,42,40,42,38,38,28,70,68,34,84,72,50,69,81,62,55,72,66,57,54,53,51,50,52,50,51,24,65,72,69,68,51,37,40,53,78,42,23,77,43,58,68,55,9,34,52,43,32,50,51,36,21,52,25,38,29,46,49,49,50,51,51,46,42,63,57,58,23,69,63,58,68,92,64,79,54,65,88,88,57,52,64,27,85,65,40,54,35,38,25,17,49,84,38,15,69,59,48,55,32,33,63,32,79,59,24,61,49,52,41,61,59,57,74,85,63,58,60,84,63,73,81,80,55,38,81,46,76,39,84,53,32,46,50,35,12,50,14,43,42,42,36,53,48,41,51,50,55,67,70,41,66,91,59,78,74,74,53,52,67,36,62,29,26,46,82,55,99,89,42,78,44,48,25,28,25,66,38,79,39,78,57,98,88,42,68,24,31,30,28,42,38,73,86,73,62,74,44,80,39,47,64,72,55,46,54,54,16,34,52,47,30,69,72,67,67,78,65,87,80,79,79,81,84,80,81,80,84,78,86,82,83,84,82,82,81,74,82,71,72,76,56,75,54,57,65,37,44,55,50,60,72,72,42,64,76,68,71,49,51,69,41,72,30,18,45,76,57,95,87,36,81,41,47,26,30,27,71,45,67,43,72,88,46,93,73,48,33,34,31,31,40,32,78,85,68,48,69,47,75,28,41,72,70,47,46,29,51,19,44,42,46,17,70,74,42,50,88,73,56,90,122

pLDDT: mean 77.74, std 20.07, range [19.91, 98.81]